Protein AF-A0A226EKU6-F1 (afdb_monomer)

Secondary structure (DSSP, 8-state):
----------------------PPPPP-EE--SSSS-EEEEETTB---PPP-PPPPTTEEEEEEEETTS--SEEPPPEEPBSS-----SEEEEE-TTS-EEEEP-EEEEE--HHHHHHHHTS-HHHHHHHHHHHHSTTTT---EEEEESS--SSSSS---S--STT-TT-TT----HHIIIIIHHHHHHHHHH-TT-EEEEE-----GGGBTT-SSSSS-BB-GGGHHHHHHHHHHHHHHHHTTT--EEEEES-SSTTHHHH---SSS--B--HHHHHHHIIIIIHHHHHTSTTTTSEEEEEEEEGGGHHHHHHHHHTSHHHHTT--EEEEE-TTTTTS-THHHHHHHHHSTTSEEEEEE--TT-SGGG-SS--TT-HHHHHHHHHHHHHHHHTTEEEEEEEESEEETTS---TT------SEEEETTTTEEEE-HHHHHHHHHHTTS-TT-EEE-EEE-S-GGGTTEEEEEEE-TTS-EEEEEEE-SSS-EEEEEEEE-S-TT-EEEEEEEEPSSEEEEEEE-------S-PPS---------------PPEEEEEEEE----SS----EEEEEEEEEE--TT--EEEEEE---SS----TTS------------------PPP--SSPPPP-PPP--PPP--------S-----------SS-----------------------S--B-----SPPEEEEEEPPTT---EEEEEE-S-B----------TTSTT--TT-EEEEEEEE-TTS-EEEEEEEESS---TT------TT-EEEEEE----EEETTEEEB----EE-

Nearest PDB structures (foldseek):
  6yut-assembly1_AAA  TM=9.725E-01  e=6.950E-65  Homo sapiens
  2wcg-assembly2_B  TM=9.697E-01  e=1.736E-64  Homo sapiens
  6q6n-assembly1_A  TM=9.743E-01  e=3.892E-64  Homo sapiens
  2v3f-assembly2_B  TM=9.692E-01  e=1.578E-63  Homo sapiens
  6q1p-assembly1_A  TM=9.743E-01  e=2.330E-62  Homo sapiens

Organism: Folsomia candida (NCBI:txid158441)

Foldseek 3Di:
DDDDDDDDDDPPPPPPPDDDDPDWDFFPWDDPPAQATWGKDFLVDDTFAHQDDDDAFQKWKKFKDFSHGGFRDIDDIDGWDQADPVFDPWEKEFALQDDFFDFFAFEAEELALQLLVLLVLFDPSVSLVLLCQCCASRHLNGQEYEYEQAHWLQHQDHDHQQQDAPPLVSPSGDDDPSCVRRGLVSVVSSCVRVVNRAYEYAYFADQLNQWPNSDQFFQIAGDPVNLQSVLVSVVVSQVNVVVSVDHHQAYELHAAQCCNPPHRGLIGHHHDDLLRSLCSQLPHNQVSCVVDPNNNHAYEYDNEALPCQVVSCCNNCVDPSNVVRHAAYEHECPCCVPPPLVSLLVSCVVPVRHAYADAEYFAQQDPVRDAQEDRAHLVRLLVLLVVVLRNVVSRHNYHYYYRQEHEPRQHDGNSSSRHYHQWYHDSVVNMIIRYSNSSSSSLPRSQSDGRWIWGDMDIDPDPLCVQWGWTWTQHPVRKIKIKIFRAAQDKDWYWYWYNSVDPSGIIIDTDIDHGRMIMIMIHRNDDPPPDDPDPDDPPDDDDDDDDDDDKDKDWDKDWDDDDDPDDDDTAIWIWIWIWDDDPPDTDIDTDGDGDDDDDPDPPPDDPDPDDDDFDDDDPDDDDDDDDDDDDDDDDDDDDDGDDDDDDPDDPDDDDDDDDDDDPDDDDDDDDDDDDDDDDDDDDDDDDDDWFFDDDDDDWDWDWAQDDPDDPDIKIKIDDAWDFRPDPDPDDDCDPLVDDDAKKKKWKWAQDPVRDIGITIDIDPHHDDPCPDQDDDPRGIGIDIDDDDWDDDPNGIIDGDDIDID

Radius of gyration: 35.27 Å; Cα contacts (8 Å, |Δi|>4): 1502; chains: 1; bounding box: 66×139×91 Å

Solvent-accessible surface area (backbone atoms only — not comparable to full-atom values): 47343 Å² total; per-residue (Å²): 133,86,83,92,86,89,79,90,80,82,84,77,80,78,83,70,88,74,82,83,76,86,71,54,41,68,69,47,73,43,70,74,83,46,73,17,36,19,30,53,27,39,62,88,46,60,54,38,42,63,69,87,67,89,62,58,58,33,22,32,38,40,29,34,32,33,39,91,58,48,70,64,48,66,54,73,78,42,74,51,39,64,85,63,84,87,57,44,97,38,43,33,42,35,29,80,53,55,62,73,63,48,56,28,68,28,24,30,26,22,50,31,46,18,20,21,51,47,44,65,59,37,57,72,55,34,36,51,48,56,42,31,45,43,19,16,77,45,28,24,43,34,37,32,37,36,34,62,52,52,28,41,42,42,13,89,48,87,53,54,40,50,80,61,74,85,50,70,83,49,81,75,52,46,86,52,69,57,44,67,69,21,28,53,54,56,53,53,59,30,38,74,55,24,79,78,49,36,29,33,34,35,33,23,41,67,40,26,81,49,24,75,61,56,42,47,37,23,55,23,34,70,36,76,93,38,46,58,44,52,29,48,49,56,53,49,52,53,52,58,40,41,76,72,76,43,72,64,51,30,35,42,80,30,39,35,20,56,46,7,64,79,38,77,42,80,34,46,24,28,19,48,55,43,66,59,45,28,50,42,35,39,74,23,36,40,57,49,32,61,77,41,95,55,49,83,48,34,29,25,36,64,35,27,48,65,86,52,44,66,66,40,47,53,56,24,56,74,36,68,71,28,33,73,52,50,46,26,40,26,30,31,54,94,54,47,93,81,41,66,64,65,56,44,39,52,48,36,73,76,42,68,88,40,49,33,30,35,64,35,40,68,54,26,73,46,87,89,64,54,63,29,48,62,68,4,34,37,68,59,14,50,50,54,44,50,48,54,38,50,38,49,74,25,53,33,21,30,46,23,39,34,50,53,28,17,31,79,70,15,27,56,31,61,53,71,74,34,22,36,41,34,28,32,33,39,61,92,77,49,32,35,34,40,24,36,35,41,56,39,51,29,57,44,28,57,60,48,47,58,63,12,29,36,34,44,66,49,63,60,99,47,79,86,50,65,58,56,47,71,40,42,30,42,38,79,86,65,32,36,29,37,39,39,37,29,71,38,91,52,72,44,53,32,17,42,31,42,35,53,73,52,88,92,51,47,34,31,43,75,49,74,44,52,40,35,20,42,33,32,39,40,32,22,78,50,65,75,92,78,74,79,79,76,82,83,80,82,82,80,82,82,86,88,90,85,85,89,65,84,66,72,70,58,74,56,73,56,79,54,85,77,92,64,92,90,68,101,68,84,52,58,53,42,44,43,44,49,40,48,77,47,91,99,55,80,56,74,56,77,49,78,54,90,64,79,97,68,84,83,65,79,87,81,60,91,77,83,82,82,85,85,85,90,85,87,86,84,90,82,82,84,85,83,80,92,71,96,68,92,84,83,88,82,88,81,92,85,83,85,85,84,84,89,82,89,79,83,82,71,96,83,80,84,89,86,85,86,84,85,81,79,90,81,84,83,90,77,90,80,86,83,80,96,72,94,78,90,80,82,86,83,89,78,90,86,85,83,77,87,54,88,56,78,87,90,75,91,75,53,75,47,82,41,77,48,69,94,91,52,96,55,72,37,42,42,43,52,60,91,68,60,69,71,86,69,75,78,95,64,99,55,103,68,43,94,91,62,54,99,64,48,25,44,35,44,39,43,38,54,44,100,86,72,48,81,44,70,42,58,43,79,37,88,58,74,69,66,97,77,68,74,70,58,74,48,101,72,54,38,48,51,46,81,50,72,76,89,79,50,80,56,95,94,40,70,52,50,86,66,94,66,49,83,88

Structure (mmCIF, N/CA/C/O backbone):
data_AF-A0A226EKU6-F1
#
_entry.id   AF-A0A226EKU6-F1
#
loop_
_atom_site.group_PDB
_atom_site.id
_atom_site.type_symbol
_atom_site.label_atom_id
_atom_site.label_alt_id
_atom_site.label_comp_id
_atom_site.label_asym_id
_atom_site.label_entity_id
_atom_site.label_seq_id
_atom_site.pdbx_PDB_ins_code
_atom_site.Cartn_x
_atom_site.Cartn_y
_atom_site.Cartn_z
_atom_site.occupancy
_atom_site.B_iso_or_equiv
_atom_site.auth_seq_id
_atom_site.auth_comp_id
_atom_site.auth_asym_id
_atom_site.auth_atom_id
_atom_site.pdbx_PDB_model_num
ATOM 1 N N . MET A 1 1 ? 17.410 66.150 -33.353 1.00 36.34 1 MET A N 1
ATOM 2 C CA . MET A 1 1 ? 18.304 65.260 -34.126 1.00 36.34 1 MET A CA 1
ATOM 3 C C . MET A 1 1 ? 17.596 63.907 -34.191 1.00 36.34 1 MET A C 1
ATOM 5 O O . MET A 1 1 ? 17.646 63.187 -33.213 1.00 36.34 1 MET A O 1
ATOM 9 N N . ASN A 1 2 ? 16.603 63.710 -35.069 1.00 29.53 2 ASN A N 1
ATOM 10 C CA . ASN A 1 2 ? 16.703 63.280 -36.483 1.00 29.53 2 ASN A CA 1
ATOM 11 C C . ASN A 1 2 ? 17.628 62.058 -36.655 1.00 29.53 2 ASN A C 1
ATOM 13 O O . ASN A 1 2 ? 18.782 62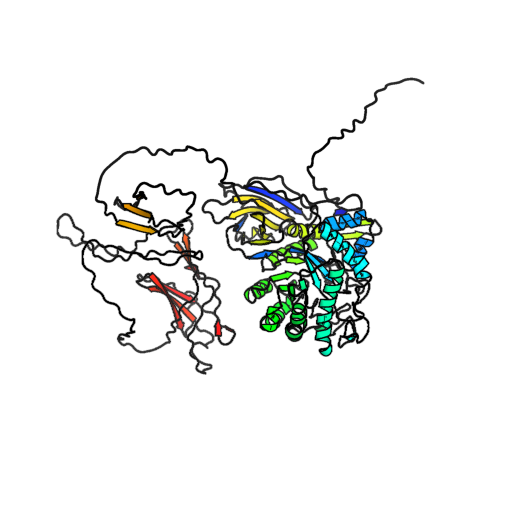.186 -36.276 1.00 29.53 2 ASN A O 1
ATOM 17 N N . PHE A 1 3 ? 17.282 60.901 -37.237 1.00 28.36 3 PHE A N 1
ATOM 18 C CA . PHE A 1 3 ? 16.133 60.367 -38.003 1.00 28.36 3 PHE A CA 1
ATOM 19 C C . PHE A 1 3 ? 16.340 58.816 -38.011 1.00 28.36 3 PHE A C 1
ATOM 21 O O . PHE A 1 3 ? 17.473 58.380 -38.170 1.00 28.36 3 PHE A O 1
ATOM 28 N N . LEU A 1 4 ? 15.354 57.996 -37.619 1.00 34.28 4 LEU A N 1
ATOM 29 C CA . LEU A 1 4 ? 14.533 57.085 -38.457 1.00 34.28 4 LEU A CA 1
ATOM 30 C C . LEU A 1 4 ? 15.197 55.825 -39.067 1.00 34.28 4 LEU A C 1
ATOM 32 O O . LEU A 1 4 ? 16.136 55.909 -39.848 1.00 34.28 4 LEU A O 1
ATOM 36 N N . GLY A 1 5 ? 14.576 54.669 -38.788 1.00 27.28 5 GLY A N 1
ATOM 37 C CA . GLY A 1 5 ? 14.814 53.370 -39.430 1.00 27.28 5 GLY A CA 1
ATOM 38 C C . GLY A 1 5 ? 13.905 52.269 -38.864 1.00 27.28 5 GLY A C 1
ATOM 39 O O . GLY A 1 5 ? 14.331 51.450 -38.064 1.00 27.28 5 GLY A O 1
ATOM 40 N N . SER A 1 6 ? 12.627 52.315 -39.235 1.00 31.72 6 SER A N 1
ATOM 41 C CA . SER A 1 6 ? 11.524 51.419 -38.864 1.00 31.72 6 SER A CA 1
ATOM 42 C C . SER A 1 6 ? 11.643 49.986 -39.402 1.00 31.72 6 SER A C 1
ATOM 44 O O . SER A 1 6 ? 11.928 49.825 -40.585 1.00 31.72 6 SER A O 1
ATOM 46 N N . ALA A 1 7 ? 11.228 48.991 -38.612 1.00 26.80 7 ALA A N 1
ATOM 47 C CA . ALA A 1 7 ? 10.367 47.889 -39.067 1.00 26.80 7 ALA A CA 1
ATOM 48 C C . ALA A 1 7 ? 9.840 47.110 -37.851 1.00 26.80 7 ALA A C 1
ATOM 50 O O . ALA A 1 7 ? 10.588 46.414 -37.172 1.00 26.80 7 ALA A O 1
ATOM 51 N N . GLY A 1 8 ? 8.543 47.249 -37.568 1.00 31.50 8 GLY A N 1
ATOM 52 C CA . GLY A 1 8 ? 7.852 46.412 -36.594 1.00 31.50 8 GLY A CA 1
ATOM 53 C C . GLY A 1 8 ? 7.798 44.965 -37.071 1.00 31.50 8 GLY A C 1
ATOM 54 O O . GLY A 1 8 ? 7.597 44.711 -38.259 1.00 31.50 8 GLY A O 1
ATOM 55 N N . HIS A 1 9 ? 7.975 44.020 -36.154 1.00 31.12 9 HIS A N 1
ATOM 56 C CA . HIS A 1 9 ? 7.604 42.627 -36.365 1.00 31.12 9 HIS A CA 1
ATOM 57 C C . HIS A 1 9 ? 6.515 42.276 -35.360 1.00 31.12 9 HIS A C 1
ATOM 59 O O . HIS A 1 9 ? 6.685 42.346 -34.146 1.00 31.12 9 HIS A O 1
ATOM 65 N N . VAL A 1 10 ? 5.358 41.996 -35.944 1.00 30.95 10 VAL A N 1
ATOM 66 C CA . VAL A 1 10 ? 4.145 41.477 -35.336 1.00 30.95 10 VAL A CA 1
ATOM 67 C C . VAL A 1 10 ? 4.488 40.194 -34.583 1.00 30.95 10 VAL A C 1
ATOM 69 O O . VAL A 1 10 ? 4.982 39.239 -35.179 1.00 30.95 10 VAL A O 1
ATOM 72 N N . LEU A 1 11 ? 4.206 40.173 -33.280 1.00 32.09 11 LEU A N 1
ATOM 73 C CA . LEU A 1 11 ? 4.140 38.947 -32.493 1.00 32.09 11 LEU A CA 1
ATOM 74 C C . LEU A 1 11 ? 2.909 38.170 -32.987 1.00 32.09 11 LEU A C 1
ATOM 76 O O . LEU A 1 11 ? 1.781 38.420 -32.563 1.00 32.09 11 LEU A O 1
ATOM 80 N N . ALA A 1 12 ? 3.102 37.289 -33.965 1.00 32.03 12 ALA A N 1
ATOM 81 C CA . ALA A 1 12 ? 2.071 36.352 -34.379 1.00 32.03 12 ALA A CA 1
ATOM 82 C C . ALA A 1 12 ? 1.978 35.259 -33.309 1.00 32.03 12 ALA A C 1
ATOM 84 O O . ALA A 1 12 ? 2.736 34.292 -33.314 1.00 32.03 12 ALA A O 1
ATOM 85 N N . ILE A 1 13 ? 1.049 35.445 -32.371 1.00 35.84 13 ILE A N 1
ATOM 86 C CA . ILE A 1 13 ? 0.536 34.379 -31.515 1.00 35.84 13 ILE A CA 1
ATOM 87 C C . ILE A 1 13 ? -0.189 33.404 -32.447 1.00 35.84 13 ILE A C 1
ATOM 89 O O . ILE A 1 13 ? -1.340 33.619 -32.827 1.00 35.84 13 ILE A O 1
ATOM 93 N N . LEU A 1 14 ? 0.505 32.348 -32.862 1.00 31.38 14 LEU A N 1
ATOM 94 C CA . LEU A 1 14 ? -0.131 31.179 -33.450 1.00 31.38 14 LEU A CA 1
ATOM 95 C C . LEU A 1 14 ? -0.812 30.413 -32.314 1.00 31.38 14 LEU A C 1
ATOM 97 O O . LEU A 1 14 ? -0.213 29.555 -31.673 1.00 31.38 14 LEU A O 1
ATOM 101 N N . PHE A 1 15 ? -2.082 30.743 -32.071 1.00 35.53 15 PHE A N 1
ATOM 102 C CA . PHE A 1 15 ? -3.033 29.829 -31.446 1.00 35.53 15 PHE A CA 1
ATOM 103 C C . PHE A 1 15 ? -3.228 28.648 -32.407 1.00 35.53 15 PHE A C 1
ATOM 105 O O . PHE A 1 15 ? -4.123 28.634 -33.251 1.00 35.53 15 PHE A O 1
ATOM 112 N N . GLY A 1 16 ? -2.321 27.677 -32.327 1.00 30.72 16 GLY A N 1
ATOM 113 C CA . GLY A 1 16 ? -2.540 26.354 -32.879 1.00 30.72 16 GLY A CA 1
ATOM 114 C C . GLY A 1 16 ? -3.523 25.623 -31.975 1.00 30.72 16 GLY A C 1
ATOM 115 O O . GLY A 1 16 ? -3.192 25.301 -30.838 1.00 30.72 16 GLY A O 1
ATOM 116 N N . LEU A 1 17 ? -4.728 25.370 -32.482 1.00 36.72 17 LEU A N 1
ATOM 117 C CA . LEU A 1 17 ? -5.622 24.333 -31.973 1.00 36.72 17 LEU A CA 1
ATOM 118 C C . LEU A 1 17 ? -4.907 22.981 -32.115 1.00 36.72 17 LEU A C 1
ATOM 120 O O . LEU A 1 17 ? -5.052 22.297 -33.126 1.00 36.72 17 LEU A O 1
ATOM 124 N N . PHE A 1 18 ? -4.095 22.618 -31.122 1.00 31.94 18 PHE A N 1
ATOM 125 C CA . PHE A 1 18 ? -3.621 21.251 -30.959 1.00 31.94 18 PHE A CA 1
ATOM 126 C C . PHE A 1 18 ? -4.749 20.437 -30.337 1.00 31.94 18 PHE A C 1
ATOM 128 O O . PHE A 1 18 ? -5.094 20.581 -29.166 1.00 31.94 18 PHE A O 1
ATOM 135 N N . VAL A 1 19 ? -5.345 19.585 -31.161 1.00 34.84 19 VAL A N 1
ATOM 136 C CA . VAL A 1 19 ? -6.153 18.466 -30.695 1.00 34.84 19 VAL A CA 1
ATOM 137 C C . VAL A 1 19 ? -5.203 17.480 -30.005 1.00 34.84 19 VAL A C 1
ATOM 139 O O . VAL A 1 19 ? -4.366 16.867 -30.658 1.00 34.84 19 VAL A O 1
ATOM 142 N N . GLY A 1 20 ? -5.321 17.416 -28.676 1.00 36.84 20 GLY A N 1
ATOM 143 C CA . GLY A 1 20 ? -4.942 16.343 -27.750 1.00 36.84 20 GLY A CA 1
ATOM 144 C C . GLY A 1 20 ? -3.803 15.392 -28.126 1.00 36.84 20 GLY A C 1
ATOM 145 O O . GLY A 1 20 ? -4.051 14.288 -28.600 1.00 36.84 20 GLY A O 1
ATOM 146 N N . GLN A 1 21 ? -2.579 15.749 -27.746 1.00 39.16 21 GLN A N 1
ATOM 147 C CA . GLN A 1 21 ? -1.640 14.779 -27.181 1.00 39.16 21 GLN A CA 1
ATOM 148 C C . GLN A 1 21 ? -1.262 15.312 -25.798 1.00 39.16 21 GLN A C 1
ATOM 150 O O . GLN A 1 21 ? -0.623 16.357 -25.699 1.00 39.16 21 GLN A O 1
ATOM 155 N N . ASN A 1 22 ? -1.738 14.660 -24.735 1.00 49.16 22 ASN A N 1
ATOM 156 C CA . ASN A 1 22 ? -1.318 14.974 -23.370 1.00 49.16 22 ASN A CA 1
ATOM 157 C C . ASN A 1 22 ? 0.148 14.553 -23.245 1.00 49.16 22 ASN A C 1
ATOM 159 O O . ASN A 1 22 ? 0.430 13.361 -23.183 1.00 49.16 22 ASN A O 1
ATOM 163 N N . VAL A 1 23 ? 1.065 15.514 -23.297 1.00 63.81 23 VAL A N 1
ATOM 164 C CA . VAL A 1 23 ? 2.489 15.283 -23.032 1.00 63.81 23 VAL A CA 1
ATOM 165 C C . VAL A 1 23 ? 2.686 15.372 -21.520 1.00 63.81 23 VAL A C 1
ATOM 167 O O . VAL A 1 23 ? 2.287 16.381 -20.933 1.00 63.81 23 VAL A O 1
ATOM 170 N N . ALA A 1 24 ? 3.259 14.340 -20.891 1.00 81.69 24 ALA A N 1
ATOM 171 C CA . ALA A 1 24 ? 3.668 14.385 -19.489 1.00 81.69 24 ALA A CA 1
ATOM 172 C C . ALA A 1 24 ? 4.502 15.635 -19.182 1.00 81.69 24 ALA A C 1
ATOM 174 O O . ALA A 1 24 ? 5.402 16.013 -19.935 1.00 81.69 24 ALA A O 1
ATOM 175 N N . LEU A 1 25 ? 4.202 16.272 -18.053 1.00 91.50 25 LEU A N 1
ATOM 176 C CA . LEU A 1 25 ? 4.990 17.374 -17.522 1.00 91.50 25 LEU A CA 1
ATOM 177 C C . LEU A 1 25 ? 6.242 16.806 -16.855 1.00 91.50 25 LEU A C 1
ATOM 179 O O . LEU A 1 25 ? 6.158 15.852 -16.087 1.00 91.50 25 LEU A O 1
ATOM 183 N N . GLU A 1 26 ? 7.399 17.396 -17.141 1.00 94.12 26 GLU A N 1
ATOM 184 C CA . GLU A 1 26 ? 8.682 16.910 -16.633 1.00 94.12 26 GLU A CA 1
ATOM 185 C C . GLU A 1 26 ? 8.930 17.326 -15.174 1.00 94.12 26 GLU A C 1
ATOM 187 O O . GLU A 1 26 ? 8.469 18.368 -14.705 1.00 94.12 26 GLU A O 1
ATOM 192 N N . CYS A 1 27 ? 9.715 16.531 -14.449 1.00 96.50 27 CYS A N 1
ATOM 193 C CA . CYS A 1 27 ? 10.205 16.886 -13.116 1.00 96.50 27 CYS A CA 1
ATOM 194 C C . CYS A 1 27 ? 10.976 18.216 -13.143 1.00 96.50 27 CYS A C 1
ATOM 196 O O . CYS A 1 27 ? 11.865 18.389 -13.975 1.00 96.50 27 CYS A O 1
ATOM 198 N N . ILE A 1 28 ? 10.694 19.116 -12.193 1.00 97.88 28 ILE A N 1
ATOM 199 C CA . ILE A 1 28 ? 11.596 20.224 -11.842 1.00 97.88 28 ILE A CA 1
ATOM 200 C C . ILE A 1 28 ? 12.510 19.710 -10.724 1.00 97.88 28 ILE A C 1
ATOM 202 O O . ILE A 1 28 ? 12.059 19.634 -9.578 1.00 97.88 28 ILE A O 1
ATOM 206 N N . PRO A 1 29 ? 13.754 19.295 -11.032 1.00 97.81 29 PRO A N 1
ATOM 207 C CA . PRO A 1 29 ? 14.602 18.637 -10.055 1.00 97.81 29 PRO A CA 1
ATOM 208 C C . PRO A 1 29 ? 15.204 19.644 -9.075 1.00 97.81 29 PRO A C 1
ATOM 210 O O . PRO A 1 29 ? 15.762 20.663 -9.485 1.00 97.81 29 PRO A O 1
ATOM 213 N N . GLU A 1 30 ? 15.188 19.305 -7.790 1.00 97.94 30 GLU A N 1
ATOM 214 C CA . GLU A 1 30 ? 15.917 20.029 -6.749 1.00 97.94 30 GLU A CA 1
ATOM 215 C C . GLU A 1 30 ? 16.769 19.061 -5.924 1.00 97.94 30 GLU A C 1
ATOM 217 O O . GLU A 1 30 ? 16.336 17.961 -5.573 1.00 97.94 30 GLU A O 1
ATOM 222 N N . SER A 1 31 ? 18.016 19.448 -5.651 1.00 97.31 31 SER A N 1
ATOM 223 C CA . SER A 1 31 ? 18.948 18.660 -4.844 1.00 97.31 31 SER A CA 1
ATOM 224 C C . SER A 1 31 ? 19.154 19.327 -3.494 1.00 97.31 31 SER A C 1
ATOM 226 O O . SER A 1 31 ? 19.534 20.493 -3.430 1.00 97.31 31 SER A O 1
ATOM 228 N N . PHE A 1 32 ? 18.997 18.543 -2.432 1.00 96.81 32 PHE A N 1
ATOM 229 C CA . PHE A 1 32 ? 19.262 18.953 -1.053 1.00 96.81 32 PHE A CA 1
ATOM 230 C C . PHE A 1 32 ? 20.619 18.433 -0.541 1.00 96.81 32 PHE A C 1
ATOM 232 O O . PHE A 1 32 ? 20.862 18.385 0.659 1.00 96.81 32 PHE A O 1
ATOM 239 N N . GLY A 1 33 ? 21.525 18.042 -1.449 1.00 94.12 33 GLY A N 1
ATOM 240 C CA . GLY A 1 33 ? 22.831 17.459 -1.104 1.00 94.12 33 GLY A CA 1
ATOM 241 C C . GLY A 1 33 ? 22.808 15.948 -0.840 1.00 94.12 33 GLY A C 1
ATOM 242 O O . GLY A 1 33 ? 23.853 15.367 -0.552 1.00 94.12 33 GLY A O 1
ATOM 243 N N . GLU A 1 34 ? 21.641 15.321 -0.986 1.00 95.50 34 GLU A N 1
ATOM 244 C CA . GLU A 1 34 ? 21.430 13.882 -0.837 1.00 95.50 34 GLU A CA 1
ATOM 245 C C . GLU A 1 34 ? 21.736 13.102 -2.126 1.00 95.50 34 GLU A C 1
ATOM 247 O O . GLU A 1 34 ? 22.206 13.633 -3.135 1.00 95.50 34 GLU A O 1
ATOM 252 N N . SER A 1 35 ? 21.501 11.792 -2.092 1.00 95.31 35 SER A N 1
ATOM 253 C CA . SER A 1 35 ? 21.928 10.861 -3.136 1.00 95.31 35 SER A CA 1
ATOM 254 C C . SER A 1 35 ? 21.206 11.006 -4.488 1.00 95.31 35 SER A C 1
ATOM 256 O O . SER A 1 35 ? 21.705 10.484 -5.490 1.00 95.31 35 SER A O 1
ATOM 258 N N . SER A 1 36 ? 20.062 11.693 -4.539 1.00 98.12 36 SER A N 1
ATOM 259 C CA . SER A 1 36 ? 19.305 12.040 -5.749 1.00 98.12 36 SER A CA 1
ATOM 260 C C . SER A 1 36 ? 18.616 13.408 -5.595 1.00 98.12 36 SER A C 1
ATOM 262 O O . SER A 1 36 ? 19.011 14.242 -4.782 1.00 98.12 36 SER A O 1
ATOM 264 N N . VAL A 1 37 ? 17.605 13.658 -6.426 1.00 98.44 37 VAL A N 1
ATOM 265 C CA . VAL A 1 37 ? 16.799 14.884 -6.470 1.00 98.44 37 VAL A CA 1
ATOM 266 C C . VAL A 1 37 ? 15.348 14.595 -6.090 1.00 98.44 37 VAL A C 1
ATOM 268 O O . VAL A 1 37 ? 14.838 13.500 -6.348 1.00 98.44 37 VAL A O 1
ATOM 271 N N . VAL A 1 38 ? 14.665 15.582 -5.527 1.00 98.69 38 VAL A N 1
ATOM 272 C CA . VAL A 1 38 ? 13.195 15.611 -5.462 1.00 98.69 38 VAL A CA 1
ATOM 273 C C . VAL A 1 38 ? 12.642 16.312 -6.698 1.00 98.69 38 VAL A C 1
ATOM 275 O O . VAL A 1 38 ? 13.396 16.967 -7.418 1.00 98.69 38 VAL A O 1
ATOM 278 N N . CYS A 1 39 ? 11.338 16.196 -6.941 1.00 98.62 39 CYS A N 1
ATOM 279 C CA . CYS A 1 39 ? 10.653 17.043 -7.919 1.00 98.62 39 CYS A CA 1
ATOM 280 C C . CYS A 1 39 ? 9.750 18.036 -7.203 1.00 98.62 39 CYS A C 1
ATOM 282 O O . CYS A 1 39 ? 8.916 17.636 -6.389 1.00 98.62 39 CYS A O 1
ATOM 284 N N . VAL A 1 40 ? 9.949 19.316 -7.499 1.00 98.69 40 VAL A N 1
ATOM 285 C CA . VAL A 1 40 ? 9.240 20.419 -6.853 1.00 98.69 40 VAL A CA 1
ATOM 286 C C . VAL A 1 40 ? 7.915 20.655 -7.559 1.00 98.69 40 VAL A C 1
ATOM 288 O O . VAL A 1 40 ? 7.880 20.821 -8.782 1.00 98.69 40 VAL A O 1
ATOM 291 N N . CYS A 1 41 ? 6.839 20.728 -6.784 1.00 98.31 41 CYS A N 1
ATOM 292 C CA . CYS A 1 41 ? 5.527 21.114 -7.279 1.00 98.31 41 CYS A CA 1
ATOM 293 C C . CYS A 1 41 ? 4.948 22.277 -6.475 1.00 98.31 41 CYS A C 1
ATOM 295 O O . CYS A 1 41 ? 5.247 22.458 -5.296 1.00 98.31 41 CYS A O 1
ATOM 297 N N . ASN A 1 42 ? 4.105 23.065 -7.131 1.00 97.31 42 ASN A N 1
ATOM 298 C CA . ASN A 1 42 ? 3.406 24.209 -6.562 1.00 97.31 42 ASN A CA 1
ATOM 299 C C . ASN A 1 42 ? 1.988 24.300 -7.143 1.00 97.31 42 ASN A C 1
ATOM 301 O O . ASN A 1 42 ? 1.560 23.450 -7.921 1.00 97.31 42 ASN A O 1
ATOM 305 N N . SER A 1 43 ? 1.259 25.360 -6.806 1.00 96.75 43 SER A N 1
ATOM 306 C CA . SER A 1 43 ? -0.138 25.557 -7.214 1.00 96.75 43 SER A CA 1
ATOM 307 C C . SER A 1 43 ? -0.385 25.667 -8.722 1.00 96.75 43 SER A C 1
ATOM 309 O O . SER A 1 43 ? -1.542 25.635 -9.141 1.00 96.75 43 SER A O 1
ATOM 311 N N . SER A 1 44 ? 0.651 25.865 -9.542 1.00 95.06 44 SER A N 1
ATOM 312 C CA . SER A 1 44 ? 0.539 26.003 -11.000 1.00 95.06 44 SER A CA 1
ATOM 313 C C . SER A 1 44 ? 1.293 24.936 -11.790 1.00 95.06 44 SER A C 1
ATOM 315 O O . SER A 1 44 ? 1.099 24.848 -13.003 1.00 95.06 44 SER A O 1
ATOM 317 N N . TYR A 1 45 ? 2.134 24.132 -11.138 1.00 97.00 45 TYR A N 1
ATOM 318 C CA . TYR A 1 45 ? 2.963 23.141 -11.807 1.00 97.00 45 TYR A CA 1
ATOM 319 C C . TYR A 1 45 ? 3.231 21.925 -10.927 1.00 97.00 45 TYR A C 1
ATOM 321 O O . TYR A 1 45 ? 3.652 22.052 -9.779 1.00 97.00 45 TYR A O 1
ATOM 329 N N . CYS A 1 46 ? 3.089 20.743 -11.517 1.00 97.38 46 CYS A N 1
ATOM 330 C CA . CYS A 1 46 ? 3.689 19.519 -11.015 1.00 97.38 46 CYS A CA 1
ATOM 331 C C . CYS A 1 46 ? 3.937 18.567 -12.174 1.00 97.38 46 CYS A C 1
ATOM 333 O O . CYS A 1 46 ? 3.172 18.565 -13.140 1.00 97.38 46 CYS A O 1
ATOM 335 N N . ASP A 1 47 ? 4.990 17.765 -12.078 1.00 97.00 47 ASP A N 1
ATOM 336 C CA . ASP A 1 47 ? 5.258 16.739 -13.074 1.00 97.00 47 ASP A CA 1
ATOM 337 C C . ASP A 1 47 ? 4.158 15.670 -13.069 1.00 97.00 47 ASP A C 1
ATOM 339 O O . ASP A 1 47 ? 3.530 15.391 -12.041 1.00 97.00 47 ASP A O 1
ATOM 343 N N . THR A 1 48 ? 3.901 15.093 -14.237 1.00 94.38 48 THR A N 1
ATOM 344 C CA . THR A 1 48 ? 2.838 14.110 -14.445 1.00 94.38 48 THR A CA 1
ATOM 345 C C . THR A 1 48 ? 3.379 12.868 -15.130 1.00 94.38 48 THR A C 1
ATOM 347 O O . THR A 1 48 ? 4.413 12.891 -15.791 1.00 94.38 48 THR A O 1
ATOM 350 N N . LEU A 1 49 ? 2.673 11.756 -14.963 1.00 89.88 49 LEU A N 1
ATOM 351 C CA . LEU A 1 49 ? 2.948 10.512 -15.661 1.00 89.88 49 LEU A CA 1
ATOM 352 C C . LEU A 1 49 ? 2.054 10.423 -16.898 1.00 89.88 49 LEU A C 1
ATOM 354 O O . LEU A 1 49 ? 0.852 10.689 -16.829 1.00 89.88 49 LEU A O 1
ATOM 358 N N . ASP A 1 50 ? 2.633 9.994 -18.018 1.00 81.81 50 ASP A N 1
ATOM 359 C CA . ASP A 1 50 ? 1.867 9.696 -19.227 1.00 81.81 50 ASP A CA 1
ATOM 360 C C . ASP A 1 50 ? 0.845 8.586 -18.951 1.00 81.81 50 ASP A C 1
ATOM 362 O O . ASP A 1 50 ? 1.165 7.546 -18.361 1.00 81.81 50 ASP A O 1
ATOM 366 N N . HIS A 1 51 ? -0.372 8.765 -19.463 1.00 78.25 51 HIS A N 1
ATOM 367 C CA . HIS A 1 51 ? -1.352 7.689 -19.499 1.00 78.25 51 HIS A CA 1
ATOM 368 C C . HIS A 1 51 ? -0.830 6.547 -20.387 1.00 78.25 51 HIS A C 1
ATOM 370 O O . HIS A 1 51 ? -0.440 6.754 -21.543 1.00 78.25 51 HIS A O 1
ATOM 376 N N . LEU A 1 52 ? -0.823 5.323 -19.854 1.00 83.06 52 LEU A N 1
ATOM 377 C CA . LEU A 1 52 ? -0.451 4.140 -20.622 1.00 83.06 52 LEU A CA 1
ATOM 378 C C . LEU A 1 52 ? -1.589 3.799 -21.591 1.00 83.06 52 LEU A C 1
ATOM 380 O O . LEU A 1 52 ? -2.561 3.137 -21.237 1.00 83.06 52 LEU A O 1
ATOM 384 N N . ASN A 1 53 ? -1.462 4.259 -22.832 1.00 78.69 53 ASN A N 1
ATOM 385 C CA . ASN A 1 53 ? -2.373 3.869 -23.904 1.00 78.69 53 ASN A CA 1
ATOM 386 C C . ASN A 1 53 ? -2.191 2.389 -24.261 1.00 78.69 53 ASN A C 1
ATOM 388 O O . ASN A 1 53 ? -1.097 1.839 -24.116 1.00 78.69 53 ASN A O 1
ATOM 392 N N . THR A 1 54 ? -3.252 1.766 -24.778 1.00 81.75 54 THR A N 1
ATOM 393 C CA . THR A 1 54 ? -3.182 0.413 -25.340 1.00 81.75 54 THR A CA 1
ATOM 394 C C . THR A 1 54 ? -2.068 0.340 -26.381 1.00 81.75 54 THR A C 1
ATOM 396 O O . THR A 1 54 ? -1.985 1.184 -27.274 1.00 81.75 54 THR A O 1
ATOM 399 N N . LEU A 1 55 ? -1.202 -0.660 -26.241 1.00 88.69 55 LEU A N 1
ATOM 400 C CA . LEU A 1 55 ? -0.114 -0.920 -27.174 1.00 88.69 55 LEU A CA 1
ATOM 401 C C . LEU A 1 55 ? -0.599 -1.824 -28.307 1.00 88.69 55 LEU A C 1
ATOM 403 O O . LEU A 1 55 ? -1.326 -2.794 -28.065 1.00 88.69 55 LEU A O 1
ATOM 407 N N . ASP A 1 56 ? -0.152 -1.537 -29.529 1.00 89.12 56 ASP A N 1
ATOM 408 C CA . ASP A 1 56 ? -0.376 -2.426 -30.666 1.00 89.12 56 ASP A CA 1
ATOM 409 C C . ASP A 1 56 ? 0.253 -3.798 -30.399 1.00 89.12 56 ASP A C 1
ATOM 411 O O . ASP A 1 56 ? 1.277 -3.922 -29.717 1.00 89.12 56 ASP A O 1
ATOM 415 N N . GLY A 1 57 ? -0.364 -4.839 -30.947 1.00 88.56 57 GLY A N 1
ATOM 416 C CA . GLY A 1 57 ? 0.113 -6.206 -30.791 1.00 88.56 57 GLY A CA 1
ATOM 417 C C . GLY A 1 57 ? 1.569 -6.380 -31.232 1.00 88.56 57 GLY A C 1
ATOM 418 O O . GLY A 1 57 ? 1.943 -5.936 -32.317 1.00 88.56 57 GLY A O 1
ATOM 419 N N . GLY A 1 58 ? 2.397 -7.014 -30.397 1.00 89.25 58 GLY A N 1
ATOM 420 C CA . GLY A 1 58 ? 3.824 -7.180 -30.668 1.00 89.25 58 GLY A CA 1
ATOM 421 C C . GLY A 1 58 ? 4.658 -5.912 -30.463 1.00 89.25 58 GLY A C 1
ATOM 422 O O . GLY A 1 58 ? 5.768 -5.841 -30.988 1.00 89.25 58 GLY A O 1
ATOM 423 N N . THR A 1 59 ? 4.156 -4.919 -29.722 1.00 93.62 59 THR A N 1
ATOM 424 C CA . THR A 1 59 ? 4.914 -3.713 -29.355 1.00 93.62 59 THR A CA 1
ATOM 425 C C . THR A 1 59 ? 5.128 -3.584 -27.849 1.00 93.62 59 THR A C 1
ATOM 427 O O . THR A 1 59 ? 4.435 -4.207 -27.040 1.00 93.62 59 THR A O 1
ATOM 430 N N . PHE A 1 60 ? 6.117 -2.779 -27.466 1.00 95.38 60 PHE A N 1
ATOM 431 C CA . PHE A 1 60 ? 6.476 -2.509 -26.081 1.00 95.38 60 PHE A CA 1
ATOM 432 C C . PHE A 1 60 ? 6.895 -1.055 -25.857 1.00 95.38 60 PHE A C 1
ATOM 434 O O . PHE A 1 60 ? 7.315 -0.359 -26.782 1.00 95.38 60 PHE A O 1
ATOM 441 N N . VAL A 1 61 ? 6.821 -0.618 -24.602 1.00 96.44 61 VAL A N 1
ATOM 442 C CA . VAL A 1 61 ? 7.379 0.645 -24.100 1.00 96.44 61 VAL A CA 1
ATOM 443 C C . VAL A 1 61 ? 8.113 0.404 -22.789 1.00 96.44 61 VAL A C 1
ATOM 445 O O . VAL A 1 61 ? 7.814 -0.536 -22.051 1.00 96.44 61 VAL A O 1
ATOM 448 N N . THR A 1 62 ? 9.061 1.278 -22.475 1.00 96.50 62 THR A N 1
ATOM 449 C CA . THR A 1 62 ? 9.786 1.265 -21.203 1.00 96.50 62 THR A CA 1
ATOM 450 C C . THR A 1 62 ? 9.694 2.612 -20.509 1.00 96.50 62 THR A C 1
ATOM 452 O O . THR A 1 62 ? 9.680 3.654 -21.161 1.00 96.50 62 THR A O 1
ATOM 455 N N . TYR A 1 63 ? 9.662 2.570 -19.181 1.00 96.81 63 TYR A N 1
ATOM 456 C CA . TYR A 1 63 ? 9.716 3.723 -18.290 1.00 96.81 63 TYR A CA 1
ATOM 457 C C . TYR A 1 63 ? 10.915 3.559 -17.368 1.00 96.81 63 TYR A C 1
ATOM 459 O O . TYR A 1 63 ? 11.074 2.483 -16.794 1.00 96.81 63 TYR A O 1
ATOM 467 N N . ALA A 1 64 ? 11.736 4.594 -17.197 1.00 97.19 64 ALA A N 1
ATOM 468 C CA . ALA A 1 64 ? 12.922 4.531 -16.344 1.00 97.19 64 ALA A CA 1
ATOM 469 C C . ALA A 1 64 ? 12.994 5.690 -15.343 1.00 97.19 64 ALA A C 1
ATOM 471 O O . ALA A 1 64 ? 12.872 6.861 -15.706 1.00 97.19 64 ALA A O 1
ATOM 472 N N . THR A 1 65 ? 13.288 5.346 -14.092 1.00 98.44 65 THR A N 1
ATOM 473 C CA . THR A 1 65 ? 13.628 6.283 -13.020 1.00 98.44 65 THR A CA 1
ATOM 474 C C . THR A 1 65 ? 15.022 5.943 -12.500 1.00 98.44 65 THR A C 1
ATOM 476 O O . THR A 1 65 ? 15.339 4.771 -12.288 1.00 98.44 65 THR A O 1
ATOM 479 N N . THR A 1 66 ? 15.884 6.945 -12.308 1.00 98.50 66 THR A N 1
ATOM 480 C CA . THR A 1 66 ? 17.290 6.726 -11.920 1.00 98.50 66 THR A CA 1
ATOM 481 C C . THR A 1 66 ? 17.727 7.604 -10.757 1.00 98.50 66 THR A C 1
ATOM 483 O O . THR A 1 66 ? 17.210 8.709 -10.549 1.00 98.50 66 THR A O 1
ATOM 486 N N . LYS A 1 67 ? 18.779 7.155 -10.062 1.00 98.19 67 LYS A N 1
ATOM 487 C CA . LYS A 1 67 ? 19.496 7.954 -9.059 1.00 98.19 67 LYS A CA 1
ATOM 488 C C . LYS A 1 67 ? 19.935 9.320 -9.594 1.00 98.19 67 LYS A C 1
ATOM 490 O O . LYS A 1 67 ? 19.872 10.306 -8.870 1.00 98.19 67 LYS A O 1
ATOM 495 N N . ASN A 1 68 ? 20.289 9.407 -10.876 1.00 95.12 68 ASN A N 1
ATOM 496 C CA . ASN A 1 68 ? 20.769 10.641 -11.508 1.00 95.12 68 ASN A CA 1
ATOM 497 C C . ASN A 1 68 ? 19.653 11.608 -11.947 1.00 95.12 68 ASN A C 1
ATOM 499 O O . ASN A 1 68 ? 19.949 12.605 -12.596 1.00 95.12 68 ASN A O 1
ATOM 503 N N . GLY A 1 69 ? 18.390 11.331 -11.611 1.00 94.19 69 GLY A N 1
ATOM 504 C CA . GLY A 1 69 ? 17.302 12.300 -11.763 1.00 94.19 69 GLY A CA 1
ATOM 505 C C . GLY A 1 69 ? 16.324 12.034 -12.903 1.00 94.19 69 GLY A C 1
ATOM 506 O O . GLY A 1 69 ? 15.422 12.839 -13.098 1.00 94.19 69 GLY A O 1
ATOM 507 N N . LEU A 1 70 ? 16.427 10.909 -13.626 1.00 96.19 70 LEU A N 1
ATOM 508 C CA . LEU A 1 70 ? 15.334 10.513 -14.524 1.00 96.19 70 LEU A CA 1
ATOM 509 C C . LEU A 1 70 ? 14.102 10.137 -13.702 1.00 96.19 70 LEU A C 1
ATOM 511 O O . LEU A 1 70 ? 14.233 9.475 -12.668 1.00 96.19 70 LEU A O 1
ATOM 515 N N . ARG A 1 71 ? 12.922 10.541 -14.170 1.00 96.81 71 ARG A N 1
ATOM 516 C CA . ARG A 1 71 ? 11.625 10.303 -13.530 1.00 96.81 71 ARG A CA 1
ATOM 517 C C . ARG A 1 71 ? 10.641 9.869 -14.610 1.00 96.81 71 ARG A C 1
ATOM 519 O O . ARG A 1 71 ? 10.302 10.673 -15.468 1.00 96.81 71 ARG A O 1
ATOM 526 N N . PHE A 1 72 ? 10.274 8.586 -14.612 1.00 95.19 72 PHE A N 1
ATOM 527 C CA . PHE A 1 72 ? 9.398 7.969 -15.622 1.00 95.19 72 PHE A CA 1
ATOM 528 C C . PHE A 1 72 ? 9.752 8.299 -17.080 1.00 95.19 72 PHE A C 1
ATOM 530 O O . PHE A 1 72 ? 8.861 8.457 -17.912 1.00 95.19 72 PHE A O 1
ATOM 537 N N . LEU A 1 73 ? 11.046 8.359 -17.421 1.00 94.06 73 LEU A N 1
ATOM 538 C CA . LEU A 1 73 ? 11.452 8.600 -18.804 1.00 94.06 73 LEU A CA 1
ATOM 539 C C . LEU A 1 73 ? 10.895 7.483 -19.692 1.00 94.06 73 LEU A C 1
ATOM 541 O O . LEU A 1 73 ? 11.316 6.331 -19.568 1.00 94.06 73 LEU A O 1
ATOM 545 N N . ARG A 1 74 ? 9.958 7.845 -20.569 1.00 93.56 74 ARG A N 1
ATOM 546 C CA . ARG A 1 74 ? 9.234 6.927 -21.444 1.00 93.56 74 ARG A CA 1
ATOM 547 C C . ARG A 1 74 ? 9.910 6.821 -22.810 1.00 93.56 74 ARG A C 1
ATOM 549 O O . ARG A 1 74 ? 10.238 7.831 -23.429 1.00 93.56 74 ARG A O 1
ATOM 556 N N . THR A 1 75 ? 10.076 5.604 -23.317 1.00 93.19 75 THR A N 1
ATOM 557 C CA . THR A 1 75 ? 10.508 5.373 -24.704 1.00 93.19 75 THR A CA 1
ATOM 558 C C . THR A 1 75 ? 9.344 5.460 -25.693 1.00 93.19 75 THR A C 1
ATOM 560 O O . THR A 1 75 ? 8.179 5.247 -25.349 1.00 93.19 75 THR A O 1
ATOM 563 N N . ALA A 1 76 ? 9.649 5.763 -26.957 1.00 91.38 76 ALA A N 1
ATOM 564 C CA . ALA A 1 76 ? 8.678 5.570 -28.030 1.00 91.38 76 ALA A CA 1
ATOM 565 C C . ALA A 1 76 ? 8.328 4.070 -28.157 1.00 91.38 76 ALA A C 1
ATOM 567 O O . ALA A 1 76 ? 9.217 3.240 -27.942 1.00 91.38 76 ALA A O 1
ATOM 568 N N . PRO A 1 77 ? 7.079 3.712 -28.522 1.00 92.56 77 PRO A N 1
ATOM 569 C CA . PRO A 1 77 ? 6.715 2.322 -28.783 1.00 92.56 77 PRO A CA 1
ATOM 570 C C . PRO A 1 77 ? 7.669 1.655 -29.777 1.00 92.56 77 PRO A C 1
ATOM 572 O O . PRO A 1 77 ? 8.000 2.238 -30.811 1.00 92.56 77 PRO A O 1
ATOM 575 N N . ASN A 1 78 ? 8.102 0.437 -29.462 1.00 92.88 78 ASN A N 1
ATOM 576 C CA . ASN A 1 78 ? 9.037 -0.342 -30.268 1.00 92.88 78 ASN A CA 1
ATOM 577 C C . ASN A 1 78 ? 8.525 -1.780 -30.463 1.00 92.88 78 ASN A C 1
ATOM 579 O O . ASN A 1 78 ? 7.610 -2.207 -29.766 1.00 92.88 78 ASN A O 1
ATOM 583 N N . SER A 1 79 ? 9.062 -2.514 -31.437 1.00 91.50 79 SER A N 1
ATOM 584 C CA . SER A 1 79 ? 8.569 -3.843 -31.828 1.00 91.50 79 SER A CA 1
ATOM 585 C C . SER A 1 79 ? 9.302 -4.973 -31.106 1.00 91.50 79 SER A C 1
ATOM 587 O O . SER A 1 79 ? 10.518 -4.925 -30.947 1.00 91.50 79 SER A O 1
ATOM 589 N N . ILE A 1 80 ? 8.561 -6.006 -30.711 1.00 90.19 80 ILE A N 1
ATOM 590 C CA . ILE A 1 80 ? 9.100 -7.272 -30.202 1.00 90.19 80 ILE A CA 1
ATOM 591 C C . ILE A 1 80 ? 9.679 -8.067 -31.381 1.00 90.19 80 ILE A C 1
ATOM 593 O O . ILE A 1 80 ? 9.029 -8.204 -32.421 1.00 90.19 80 ILE A O 1
ATOM 597 N N . GLU A 1 81 ? 10.885 -8.609 -31.223 1.00 88.12 81 GLU A N 1
ATOM 598 C CA . GLU A 1 81 ? 11.531 -9.465 -32.225 1.00 88.12 81 GLU A CA 1
ATOM 599 C C . GLU A 1 81 ? 11.100 -10.930 -32.030 1.00 88.12 81 GLU A C 1
ATOM 601 O O . GLU A 1 81 ? 10.952 -11.374 -30.901 1.00 88.12 81 GLU A O 1
ATOM 606 N N . TRP A 1 82 ? 10.879 -11.706 -33.099 1.00 81.06 82 TRP A N 1
ATOM 607 C CA . TRP A 1 82 ? 10.290 -13.066 -32.999 1.00 81.06 82 TRP A CA 1
ATOM 608 C C . TRP A 1 82 ? 11.143 -14.184 -33.602 1.00 81.06 82 TRP A C 1
ATOM 610 O O . TRP A 1 82 ? 10.757 -15.352 -33.589 1.00 81.06 82 TRP A O 1
ATOM 620 N N . THR A 1 83 ? 12.282 -13.835 -34.192 1.00 68.06 83 THR A N 1
ATOM 621 C CA . THR A 1 83 ? 13.095 -14.762 -34.991 1.00 68.06 83 THR A CA 1
ATOM 622 C C . THR A 1 83 ? 14.547 -14.836 -34.547 1.00 68.06 83 THR A C 1
ATOM 624 O O . THR A 1 83 ? 15.293 -15.617 -35.131 1.00 68.06 83 THR A O 1
ATOM 627 N N . ASP A 1 84 ? 14.956 -14.037 -33.560 1.00 63.62 84 ASP A N 1
ATOM 628 C CA . ASP A 1 84 ? 16.361 -13.892 -33.198 1.00 63.62 84 ASP A CA 1
ATOM 629 C C . ASP A 1 84 ? 16.579 -13.909 -31.680 1.00 63.62 84 ASP A C 1
ATOM 631 O O . ASP A 1 84 ? 16.018 -13.099 -30.950 1.00 63.62 84 ASP A O 1
ATOM 635 N N . ASP A 1 85 ? 17.416 -14.847 -31.233 1.00 65.94 85 ASP A N 1
ATOM 636 C CA . ASP A 1 85 ? 17.912 -14.964 -29.857 1.00 65.94 85 ASP A CA 1
ATOM 637 C C . ASP A 1 85 ? 19.367 -14.452 -29.743 1.00 65.94 85 ASP A C 1
ATOM 639 O O . ASP A 1 85 ? 20.050 -14.691 -28.742 1.00 65.94 85 ASP A O 1
ATOM 643 N N . SER A 1 86 ? 19.875 -13.716 -30.748 1.00 60.28 86 SER A N 1
ATOM 644 C CA . SER A 1 86 ? 21.176 -13.023 -30.711 1.00 60.28 86 SER A CA 1
ATOM 645 C C . SER A 1 86 ? 21.196 -11.814 -29.760 1.00 60.28 86 SER A C 1
AT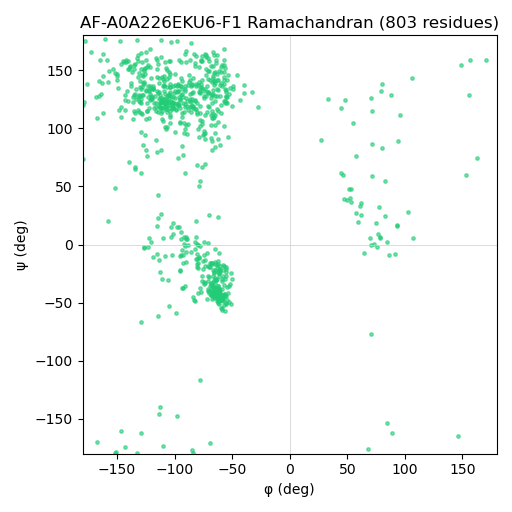OM 647 O O . SER A 1 86 ? 21.942 -10.855 -29.975 1.00 60.28 86 SER A O 1
ATOM 649 N N . GLY A 1 87 ? 20.334 -11.831 -28.745 1.00 63.75 87 GLY A N 1
ATOM 650 C CA . GLY A 1 87 ? 20.191 -10.786 -27.749 1.00 63.75 87 GLY A CA 1
ATOM 651 C C . GLY A 1 87 ? 21.388 -10.687 -26.804 1.00 63.75 87 GLY A C 1
ATOM 652 O O . GLY A 1 87 ? 22.442 -11.294 -26.989 1.00 63.75 87 GLY A O 1
ATOM 653 N N . ASN A 1 88 ? 21.213 -9.883 -25.766 1.00 76.94 88 ASN A N 1
ATOM 654 C CA . ASN A 1 88 ? 22.212 -9.642 -24.737 1.00 76.94 88 ASN A CA 1
ATOM 655 C C . ASN A 1 88 ? 22.550 -10.917 -23.937 1.00 76.94 88 ASN A C 1
ATOM 657 O O . ASN A 1 88 ? 21.738 -11.834 -23.824 1.00 76.94 88 ASN A O 1
ATOM 661 N N . ASP A 1 89 ? 23.724 -10.926 -23.296 1.00 79.12 89 ASP A N 1
ATOM 662 C CA . ASP A 1 89 ? 24.224 -12.065 -22.501 1.00 79.12 89 ASP A CA 1
ATOM 663 C C . ASP A 1 89 ? 23.357 -12.417 -21.276 1.00 79.12 89 ASP A C 1
ATOM 665 O O . ASP A 1 89 ? 23.513 -13.492 -20.702 1.00 79.12 89 ASP A O 1
ATOM 669 N N . LEU A 1 90 ? 22.483 -11.507 -20.830 1.00 89.94 90 LEU A N 1
ATOM 670 C CA . LEU A 1 90 ? 21.597 -11.716 -19.686 1.00 89.94 90 LEU A CA 1
ATOM 671 C C . LEU A 1 90 ? 20.160 -11.905 -20.156 1.00 89.94 90 LEU A C 1
ATOM 673 O O . LEU A 1 90 ? 19.559 -10.962 -20.673 1.00 89.94 90 LEU A O 1
ATOM 677 N N . LYS A 1 91 ? 19.580 -13.079 -19.906 1.00 92.56 91 LYS A N 1
ATOM 678 C CA . LYS A 1 91 ? 18.216 -13.398 -20.331 1.00 92.56 91 LYS A CA 1
ATOM 679 C C . LYS A 1 91 ? 17.275 -13.573 -19.149 1.00 92.56 91 LYS A C 1
ATOM 681 O O . LYS A 1 91 ? 17.613 -14.161 -18.118 1.00 92.56 91 LYS A O 1
ATOM 686 N N . VAL A 1 92 ? 16.071 -13.032 -19.309 1.00 95.12 92 VAL A N 1
ATOM 687 C CA . VAL A 1 92 ? 14.947 -13.200 -18.384 1.00 95.12 92 VAL A CA 1
ATOM 688 C C . VAL A 1 92 ? 13.777 -13.752 -19.177 1.00 95.12 92 VAL A C 1
ATOM 690 O O . VAL A 1 92 ? 13.241 -13.069 -20.042 1.00 95.12 92 VAL A O 1
ATOM 693 N N . THR A 1 93 ? 13.353 -14.971 -18.876 1.00 94.56 93 THR A N 1
ATOM 694 C CA . THR A 1 93 ? 12.160 -15.576 -19.472 1.00 94.56 93 THR A CA 1
ATOM 695 C C . THR A 1 93 ? 10.942 -15.259 -18.622 1.00 94.56 93 THR A C 1
ATOM 697 O O . THR A 1 93 ? 10.930 -15.543 -17.426 1.00 94.56 93 THR A O 1
ATOM 700 N N . VAL A 1 94 ? 9.907 -14.698 -19.237 1.00 95.69 94 VAL A N 1
ATOM 701 C CA . VAL A 1 94 ? 8.605 -14.410 -18.632 1.00 95.69 94 VAL A CA 1
ATOM 702 C C . VAL A 1 94 ? 7.584 -15.363 -19.240 1.00 95.69 94 VAL A C 1
ATOM 704 O O . VAL A 1 94 ? 7.349 -15.334 -20.444 1.00 95.69 94 VAL A O 1
ATOM 707 N N . TYR A 1 95 ? 6.976 -16.212 -18.412 1.00 91.75 95 TYR A N 1
ATOM 708 C CA . TYR A 1 95 ? 6.056 -17.257 -18.864 1.00 91.75 95 TYR A CA 1
ATOM 709 C C . TYR A 1 95 ? 4.615 -16.742 -18.823 1.00 91.75 95 TYR A C 1
ATOM 711 O O . TYR A 1 95 ? 3.860 -17.061 -17.901 1.00 91.75 95 TYR A O 1
ATOM 719 N N . SER A 1 96 ? 4.244 -15.921 -19.805 1.00 84.62 96 SER A N 1
ATOM 720 C CA . SER A 1 96 ? 2.917 -15.297 -19.894 1.00 84.62 96 SER A CA 1
ATOM 721 C C . SER A 1 96 ? 1.784 -16.308 -20.104 1.00 84.62 96 SER A C 1
ATOM 723 O O . SER A 1 96 ? 0.685 -16.082 -19.609 1.00 84.62 96 SER A O 1
ATOM 725 N N . GLY A 1 97 ? 2.052 -17.450 -20.750 1.00 77.94 97 GLY A N 1
ATOM 726 C CA . GLY A 1 97 ? 1.109 -18.578 -20.857 1.00 77.94 97 GLY A CA 1
ATOM 727 C C . GLY A 1 97 ? 1.285 -19.667 -19.790 1.00 77.94 97 GLY A C 1
ATOM 728 O O . GLY A 1 97 ? 0.761 -20.771 -19.940 1.00 77.94 97 GLY A O 1
ATOM 729 N N . GLY A 1 98 ? 2.099 -19.404 -18.764 1.00 80.31 98 GLY A N 1
ATOM 730 C CA . GLY A 1 98 ? 2.533 -20.391 -17.778 1.00 80.31 98 GLY A CA 1
ATOM 731 C C . GLY A 1 98 ? 1.737 -20.385 -16.470 1.00 80.31 98 GLY A C 1
ATOM 732 O O . GLY A 1 98 ? 0.539 -20.127 -16.420 1.00 80.31 98 GLY A O 1
ATOM 733 N N . LYS A 1 99 ? 2.431 -20.708 -15.370 1.00 83.62 99 LYS A N 1
ATOM 734 C CA . LYS A 1 99 ? 1.847 -20.737 -14.021 1.00 83.62 99 LYS A CA 1
ATOM 735 C C . LYS A 1 99 ? 1.462 -19.327 -13.562 1.00 83.62 99 LYS A C 1
ATOM 737 O O . LYS A 1 99 ? 2.300 -18.422 -13.543 1.00 83.62 99 LYS A O 1
ATOM 742 N N . HIS A 1 100 ? 0.218 -19.197 -13.117 1.00 92.62 100 HIS A N 1
ATOM 743 C CA . HIS A 1 100 ? -0.329 -18.010 -12.468 1.00 92.62 100 HIS A CA 1
ATOM 744 C C . HIS A 1 100 ? -0.228 -18.144 -10.943 1.00 92.62 100 HIS A C 1
ATOM 746 O O . HIS A 1 100 ? -0.367 -19.245 -10.407 1.00 92.62 100 HIS A O 1
ATOM 752 N N . TYR A 1 101 ? 0.041 -17.033 -10.259 1.00 96.81 101 TYR A N 1
ATOM 753 C CA . TYR A 1 101 ? 0.135 -16.954 -8.800 1.00 96.81 101 TYR A CA 1
ATOM 754 C C . TYR A 1 101 ? -1.027 -16.110 -8.254 1.00 96.81 101 TYR A C 1
ATOM 756 O O . TYR A 1 101 ? -2.158 -16.245 -8.722 1.00 96.81 101 TYR A O 1
ATOM 764 N N . GLN A 1 102 ? -0.781 -15.257 -7.262 1.00 97.81 102 GLN A N 1
ATOM 765 C CA . GLN A 1 102 ? -1.803 -14.417 -6.660 1.00 97.81 102 GLN A CA 1
ATOM 766 C C . GLN A 1 102 ? -2.284 -13.312 -7.607 1.00 97.81 102 GLN A C 1
ATOM 768 O O . GLN A 1 102 ? -1.539 -12.782 -8.441 1.00 97.81 102 GLN A O 1
ATOM 773 N N . LYS A 1 103 ? -3.553 -12.944 -7.431 1.00 98.06 103 LYS A N 1
ATOM 774 C CA . LYS A 1 103 ? -4.154 -11.760 -8.038 1.00 98.06 103 LYS A CA 1
ATOM 775 C C . LYS A 1 103 ? -3.787 -10.529 -7.212 1.00 98.06 103 LYS A C 1
ATOM 777 O O . LYS A 1 103 ? -3.866 -10.572 -5.988 1.00 98.06 103 LYS A O 1
ATOM 782 N N . ILE A 1 104 ? -3.425 -9.441 -7.876 1.00 98.69 104 ILE A N 1
ATOM 783 C CA . ILE A 1 104 ? -3.051 -8.180 -7.245 1.00 98.69 104 ILE A CA 1
ATOM 784 C C . ILE A 1 104 ? -4.314 -7.386 -6.895 1.00 98.69 104 ILE A C 1
ATOM 786 O O . ILE A 1 104 ? -5.151 -7.109 -7.757 1.00 98.69 104 ILE A O 1
ATOM 790 N N . VAL A 1 105 ? -4.447 -7.032 -5.619 1.00 98.31 105 VAL A N 1
ATOM 791 C CA . VAL A 1 105 ? -5.507 -6.187 -5.058 1.00 98.31 105 VAL A CA 1
ATOM 792 C C . VAL A 1 105 ? -5.209 -4.713 -5.318 1.00 98.31 105 VAL A C 1
ATOM 794 O O . VAL A 1 105 ? -6.121 -3.965 -5.683 1.00 98.31 105 VAL A O 1
ATOM 797 N N . GLY A 1 106 ? -3.950 -4.290 -5.168 1.00 98.31 106 GLY A N 1
ATOM 798 C CA . GLY A 1 106 ? -3.567 -2.916 -5.469 1.00 98.31 106 GLY A CA 1
ATOM 799 C C . GLY A 1 106 ? -2.479 -2.309 -4.595 1.00 98.31 106 GLY A C 1
ATOM 800 O O . GLY A 1 106 ? -1.765 -3.007 -3.876 1.00 98.31 106 GLY A O 1
ATOM 801 N N . PHE A 1 107 ? -2.393 -0.984 -4.682 1.00 98.88 107 PHE A N 1
ATOM 802 C CA . PHE A 1 107 ? -1.391 -0.150 -4.029 1.00 98.88 107 PHE A CA 1
ATOM 803 C C . PHE A 1 107 ? -2.034 1.121 -3.483 1.00 98.88 107 PHE A C 1
ATOM 805 O O . PHE A 1 107 ? -3.035 1.605 -4.027 1.00 98.88 107 PHE A O 1
ATOM 812 N N . GLY A 1 108 ? -1.469 1.662 -2.408 1.00 98.62 108 GLY A N 1
ATOM 813 C CA . GLY A 1 108 ? -2.094 2.772 -1.707 1.00 98.62 108 GLY A CA 1
ATOM 814 C C . GLY A 1 108 ? -1.212 3.471 -0.689 1.00 98.62 108 GLY A C 1
ATOM 815 O O . GLY A 1 108 ? -0.019 3.200 -0.588 1.00 98.62 108 GLY A O 1
ATOM 816 N N . GLY A 1 109 ? -1.856 4.340 0.084 1.00 98.69 109 GLY A N 1
ATOM 817 C CA . GLY A 1 109 ? -1.307 4.956 1.289 1.00 98.69 109 GLY A CA 1
ATOM 818 C C . GLY A 1 109 ? -2.412 5.284 2.295 1.00 98.69 109 GLY A C 1
ATOM 819 O O . GLY A 1 109 ? -3.592 4.998 2.052 1.00 98.69 109 GLY A O 1
ATOM 820 N N . ALA A 1 110 ? -2.048 5.877 3.427 1.00 98.88 110 ALA A N 1
ATOM 821 C CA . ALA A 1 110 ? -2.948 6.165 4.534 1.00 98.88 110 ALA A CA 1
ATOM 822 C C . ALA A 1 110 ? -3.419 7.629 4.572 1.00 98.88 110 ALA A C 1
ATOM 824 O O . ALA A 1 110 ? -2.632 8.574 4.565 1.00 98.88 110 ALA A O 1
ATOM 825 N N . PHE A 1 111 ? -4.734 7.807 4.704 1.00 98.81 111 PHE A N 1
ATOM 826 C CA . PHE A 1 111 ? -5.392 9.064 5.054 1.00 98.81 111 PHE A CA 1
ATOM 827 C C . PHE A 1 111 ? -5.324 9.274 6.573 1.00 98.81 111 PHE A C 1
ATOM 829 O O . PHE A 1 111 ? -6.331 9.161 7.275 1.00 98.81 111 PHE A O 1
ATOM 836 N N . THR A 1 112 ? -4.120 9.512 7.087 1.00 98.88 112 THR A N 1
ATOM 837 C CA . THR A 1 112 ? -3.897 9.899 8.488 1.00 98.88 112 THR A CA 1
ATOM 838 C C . THR A 1 112 ? -4.349 11.336 8.745 1.00 98.88 112 THR A C 1
ATOM 840 O O . THR A 1 112 ? -4.515 12.125 7.809 1.00 98.88 112 THR A O 1
ATOM 843 N N . ASP A 1 113 ? -4.523 11.704 10.016 1.00 98.81 113 ASP A N 1
ATOM 844 C CA . ASP A 1 113 ? -4.815 13.097 10.373 1.00 98.81 113 ASP A CA 1
ATOM 845 C C . ASP A 1 113 ? -3.656 14.007 9.925 1.00 98.81 113 ASP A C 1
ATOM 847 O O . ASP A 1 113 ? -3.900 15.049 9.319 1.00 98.81 113 ASP A O 1
ATOM 851 N N . ALA A 1 114 ? -2.401 13.567 10.105 1.00 98.81 114 ALA A N 1
ATOM 852 C CA . ALA A 1 114 ? -1.203 14.260 9.620 1.00 98.81 114 ALA A CA 1
ATOM 853 C C . ALA A 1 114 ? -1.221 14.510 8.102 1.00 98.81 114 ALA A C 1
ATOM 855 O O . ALA A 1 114 ? -0.916 15.616 7.652 1.00 98.81 114 ALA A O 1
ATOM 856 N N . THR A 1 115 ? -1.645 13.520 7.308 1.00 98.81 115 THR A N 1
ATOM 857 C CA . THR A 1 115 ? -1.839 13.690 5.859 1.00 98.81 115 THR A CA 1
ATOM 858 C C . THR A 1 115 ? -2.840 14.808 5.573 1.00 98.81 115 THR A C 1
ATOM 860 O O . THR A 1 115 ? -2.568 15.706 4.775 1.00 98.81 115 THR A O 1
ATOM 863 N N . GLY A 1 116 ? -3.995 14.788 6.242 1.00 98.69 116 GLY A N 1
ATOM 864 C CA . GLY A 1 116 ? -5.028 15.802 6.053 1.00 98.69 116 GLY A CA 1
ATOM 865 C C . GLY A 1 116 ? -4.599 17.207 6.478 1.00 98.69 116 GLY A C 1
ATOM 866 O O . GLY A 1 116 ? -4.929 18.181 5.798 1.00 98.69 116 GLY A O 1
ATOM 867 N N . ILE A 1 117 ? -3.834 17.312 7.568 1.00 98.69 117 ILE A N 1
ATOM 868 C CA . ILE A 1 117 ? -3.261 18.570 8.062 1.00 98.69 117 ILE A CA 1
ATOM 869 C C . ILE A 1 117 ? -2.302 19.151 7.023 1.00 98.69 117 ILE A C 1
ATOM 871 O O . ILE A 1 117 ? -2.436 20.314 6.645 1.00 98.69 117 ILE A O 1
ATOM 875 N N . ASN A 1 118 ? -1.370 18.339 6.519 1.00 98.81 118 ASN A N 1
ATOM 876 C CA . ASN A 1 118 ? -0.371 18.795 5.558 1.00 98.81 118 ASN A CA 1
ATOM 877 C C . ASN A 1 118 ? -0.982 19.229 4.231 1.00 98.81 118 ASN A C 1
ATOM 879 O O . ASN A 1 118 ? -0.632 20.290 3.721 1.00 98.81 118 ASN A O 1
ATOM 883 N N . ILE A 1 119 ? -1.953 18.477 3.710 1.00 98.69 119 ILE A N 1
ATOM 884 C CA . ILE A 1 119 ? -2.694 18.899 2.517 1.00 98.69 119 ILE A CA 1
ATOM 885 C C . ILE A 1 119 ? -3.439 20.212 2.810 1.00 98.69 119 ILE A C 1
ATOM 887 O O . ILE A 1 119 ? -3.351 21.162 2.035 1.00 98.69 119 ILE A O 1
ATOM 891 N N . GLY A 1 120 ? -4.109 20.308 3.961 1.00 98.25 120 GLY A N 1
ATOM 892 C CA . GLY A 1 120 ? -4.929 21.461 4.341 1.00 98.25 120 GLY A CA 1
ATOM 893 C C . GLY A 1 120 ? -4.176 22.777 4.544 1.00 98.25 120 GLY A C 1
ATOM 894 O O . GLY A 1 120 ? -4.808 23.833 4.521 1.00 98.25 120 GLY A O 1
ATOM 895 N N . HIS A 1 121 ? -2.851 22.744 4.706 1.00 97.38 121 HIS A N 1
ATOM 896 C CA . HIS A 1 121 ? -2.021 23.947 4.801 1.00 97.38 121 HIS A CA 1
ATOM 897 C C . HIS A 1 121 ? -1.831 24.680 3.467 1.00 97.38 121 HIS A C 1
ATOM 899 O O . HIS A 1 121 ? -1.456 25.853 3.468 1.00 97.38 121 HIS A O 1
ATOM 905 N N . HIS A 1 122 ? -2.080 24.010 2.344 1.00 98.44 122 HIS A N 1
ATOM 906 C CA . HIS A 1 122 ? -1.875 24.574 1.018 1.00 98.44 122 HIS A CA 1
ATOM 907 C C . HIS A 1 122 ? -3.121 25.267 0.471 1.00 98.44 122 HIS A C 1
ATOM 909 O O . HIS A 1 122 ? -4.238 25.058 0.947 1.00 98.44 122 HIS A O 1
ATOM 915 N N . ASP A 1 123 ? -2.950 26.081 -0.572 1.00 97.94 123 ASP A N 1
ATOM 916 C CA . ASP A 1 123 ? -4.101 26.599 -1.309 1.00 97.94 123 ASP A CA 1
ATOM 917 C C . ASP A 1 123 ? -4.882 25.488 -2.034 1.00 97.94 123 ASP A C 1
ATOM 919 O O . ASP A 1 123 ? -4.395 24.380 -2.261 1.00 97.94 123 ASP A O 1
ATOM 923 N N . GLN A 1 124 ? -6.118 25.798 -2.427 1.00 97.56 124 GLN A N 1
ATOM 924 C CA . GLN A 1 124 ? -7.024 24.822 -3.029 1.00 97.56 124 GLN A CA 1
ATOM 925 C C . GLN A 1 124 ? -6.466 24.180 -4.312 1.00 97.56 124 GLN A C 1
ATOM 927 O O . GLN A 1 124 ? -6.773 23.020 -4.582 1.00 97.56 124 GLN A O 1
ATOM 932 N N . ASN A 1 125 ? -5.658 24.893 -5.102 1.00 97.75 125 ASN A N 1
ATOM 933 C CA . ASN A 1 125 ? -5.110 24.337 -6.338 1.00 97.75 125 ASN A CA 1
ATOM 934 C C . ASN A 1 125 ? -4.044 23.290 -6.026 1.00 97.75 125 ASN A C 1
ATOM 936 O O . ASN A 1 125 ? -4.093 22.193 -6.579 1.00 97.75 125 ASN A O 1
ATOM 940 N N . LEU A 1 126 ? -3.121 23.600 -5.113 1.00 98.25 126 LEU A N 1
ATOM 941 C CA . LEU A 1 126 ? -2.095 22.647 -4.706 1.00 98.25 126 LEU A CA 1
ATOM 942 C C . LEU A 1 126 ? -2.699 21.458 -3.942 1.00 98.25 126 LEU A C 1
ATOM 944 O O . LEU A 1 126 ? -2.284 20.327 -4.174 1.00 98.25 126 LEU A O 1
ATOM 948 N N . GLN A 1 127 ? -3.746 21.664 -3.135 1.00 98.50 127 GLN A N 1
ATOM 949 C CA . GLN A 1 127 ? -4.509 20.561 -2.533 1.00 98.50 127 GLN A CA 1
ATOM 950 C C . GLN A 1 127 ? -5.041 19.585 -3.587 1.00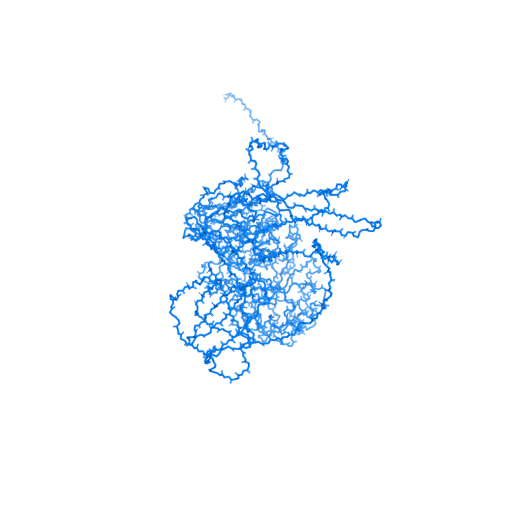 98.50 127 GLN A C 1
ATOM 952 O O . GLN A 1 127 ? -4.830 18.380 -3.480 1.00 98.50 127 GLN A O 1
ATOM 957 N N . GLN A 1 128 ? -5.723 20.095 -4.618 1.00 98.00 128 GLN A N 1
ATOM 958 C CA . GLN A 1 128 ? -6.253 19.258 -5.699 1.00 98.00 128 GLN A CA 1
ATOM 959 C C . GLN A 1 128 ? -5.131 18.544 -6.447 1.00 98.00 128 GLN A C 1
ATOM 961 O O . GLN A 1 128 ? -5.230 17.343 -6.684 1.00 98.00 128 GLN A O 1
ATOM 966 N N . LEU A 1 129 ? -4.043 19.263 -6.725 1.00 97.75 129 LEU A N 1
ATOM 967 C CA . LEU A 1 129 ? -2.875 18.718 -7.395 1.00 97.75 129 LEU A CA 1
ATOM 968 C C . LEU A 1 129 ? -2.248 17.568 -6.596 1.00 97.75 129 LEU A C 1
ATOM 970 O O . LEU A 1 129 ? -1.919 16.548 -7.189 1.00 97.75 129 LEU A O 1
ATOM 974 N N . ILE A 1 130 ? -2.126 17.678 -5.269 1.00 98.56 130 ILE A N 1
ATOM 975 C CA . ILE A 1 130 ? -1.622 16.588 -4.417 1.00 98.56 130 ILE A CA 1
ATOM 976 C C . ILE A 1 130 ? -2.493 15.332 -4.568 1.00 98.56 130 ILE A C 1
ATOM 978 O O . ILE A 1 130 ? -1.972 14.233 -4.760 1.00 98.56 130 ILE A O 1
ATOM 982 N N . ILE A 1 131 ? -3.821 15.484 -4.525 1.00 98.62 131 ILE A N 1
ATOM 983 C CA . ILE A 1 131 ? -4.742 14.353 -4.707 1.00 98.62 131 ILE A CA 1
ATOM 984 C C . ILE A 1 131 ? -4.631 13.781 -6.132 1.00 98.62 131 ILE A C 1
ATOM 986 O O . ILE A 1 131 ? -4.658 12.562 -6.298 1.00 98.62 131 ILE A O 1
ATOM 990 N N . ASP A 1 132 ? -4.456 14.626 -7.153 1.00 98.06 132 ASP A N 1
ATOM 991 C CA . ASP A 1 132 ? -4.212 14.197 -8.538 1.00 98.06 132 ASP A CA 1
ATOM 992 C C . ASP A 1 132 ? -2.924 13.376 -8.679 1.00 98.06 132 ASP A C 1
ATOM 994 O O . ASP A 1 132 ? -2.918 12.385 -9.408 1.00 98.06 132 ASP A O 1
ATOM 998 N N . GLN A 1 133 ? -1.855 13.729 -7.958 1.00 98.31 133 GLN A N 1
ATOM 999 C CA . GLN A 1 133 ? -0.597 12.977 -7.991 1.00 98.31 133 GLN A CA 1
ATOM 1000 C C . GLN A 1 133 ? -0.771 11.541 -7.478 1.00 98.31 133 GLN A C 1
ATOM 1002 O O . GLN A 1 133 ? -0.230 10.613 -8.067 1.00 98.31 133 GLN A O 1
ATOM 1007 N N . TYR A 1 134 ? -1.576 11.308 -6.441 1.00 98.69 134 TYR A N 1
ATOM 1008 C CA . TYR A 1 134 ? -1.802 9.941 -5.958 1.00 98.69 134 TYR A CA 1
ATOM 1009 C C . TYR A 1 134 ? -2.896 9.190 -6.718 1.00 98.69 134 TYR A C 1
ATOM 1011 O O . TYR A 1 134 ? -2.701 8.032 -7.080 1.00 98.69 134 TYR A O 1
ATOM 1019 N N . PHE A 1 135 ? -4.040 9.825 -6.969 1.00 98.56 135 PHE A N 1
ATOM 1020 C CA . PHE A 1 135 ? -5.264 9.130 -7.388 1.00 98.56 135 PHE A CA 1
ATOM 1021 C C . PHE A 1 135 ? -5.714 9.462 -8.814 1.00 98.56 135 PHE A C 1
ATOM 1023 O O . PHE A 1 135 ? -6.586 8.778 -9.344 1.00 98.56 135 PHE A O 1
ATOM 1030 N N . GLY A 1 136 ? -5.160 10.509 -9.431 1.00 96.62 136 GLY A N 1
ATOM 1031 C CA . GLY A 1 136 ? -5.503 10.930 -10.788 1.00 96.62 136 GLY A CA 1
ATOM 1032 C C . GLY A 1 136 ? -4.863 10.062 -11.874 1.00 96.62 136 GLY A C 1
ATOM 1033 O O . GLY A 1 136 ? -3.819 9.442 -11.669 1.00 96.62 136 GLY A O 1
ATOM 1034 N N . GLU A 1 137 ? -5.454 10.084 -13.072 1.00 93.88 137 GLU A N 1
ATOM 1035 C CA . GLU A 1 137 ? -4.949 9.373 -14.263 1.00 93.88 137 GLU A CA 1
ATOM 1036 C C . GLU A 1 137 ? -3.545 9.829 -14.690 1.00 93.88 137 GLU A C 1
ATOM 1038 O O . GLU A 1 137 ? -2.815 9.097 -15.352 1.00 93.88 137 GLU A O 1
ATOM 1043 N N . SER A 1 138 ? -3.139 11.043 -14.324 1.00 92.62 138 SER A N 1
ATOM 1044 C CA . SER A 1 138 ? -1.801 11.578 -14.590 1.00 92.62 138 SER A CA 1
ATOM 1045 C C . SER A 1 138 ? -0.821 11.368 -13.426 1.00 92.62 138 SER A C 1
ATOM 1047 O O . SER A 1 138 ? 0.291 11.892 -13.459 1.00 92.62 138 SER A O 1
ATOM 1049 N N . GLY A 1 139 ? -1.246 10.660 -12.378 1.00 96.44 139 GLY A N 1
ATOM 1050 C CA . GLY A 1 139 ? -0.483 10.353 -11.172 1.00 96.44 139 GLY A CA 1
ATOM 1051 C C . GLY A 1 139 ? -0.188 8.857 -11.032 1.00 96.44 139 GLY A C 1
ATOM 1052 O O . GLY A 1 139 ? 0.010 8.154 -12.026 1.00 96.44 139 GLY A O 1
ATOM 1053 N N . LEU A 1 140 ? -0.165 8.370 -9.788 1.00 97.62 140 LEU A N 1
ATOM 1054 C CA . LEU A 1 140 ? 0.118 6.971 -9.442 1.00 97.62 140 LEU A CA 1
ATOM 1055 C C . LEU A 1 140 ? -1.079 6.024 -9.619 1.00 97.62 140 LEU A C 1
ATOM 1057 O O . LEU A 1 140 ? -0.887 4.811 -9.640 1.00 97.62 140 LEU A O 1
ATOM 1061 N N . GLU A 1 141 ? -2.295 6.563 -9.746 1.00 97.50 141 GLU A N 1
ATOM 1062 C CA . GLU A 1 141 ? -3.552 5.797 -9.776 1.00 97.50 141 GLU A CA 1
ATOM 1063 C C . GLU A 1 141 ? -3.715 4.822 -8.595 1.00 97.50 141 GLU A C 1
ATOM 1065 O O . GLU A 1 141 ? -4.214 3.702 -8.751 1.00 97.50 141 GLU A O 1
ATOM 1070 N N . TYR A 1 142 ? -3.319 5.250 -7.392 1.00 98.75 142 TYR A N 1
ATOM 1071 C CA . TYR A 1 142 ? -3.565 4.498 -6.163 1.00 98.75 142 TYR A CA 1
ATOM 1072 C C . TYR A 1 142 ? -5.028 4.072 -6.072 1.00 98.75 142 TYR A C 1
ATOM 1074 O O . TYR A 1 142 ? -5.943 4.861 -6.301 1.00 98.75 142 TYR A O 1
ATOM 1082 N N . ASN A 1 143 ? -5.249 2.806 -5.729 1.00 98.69 143 ASN A N 1
ATOM 1083 C CA . ASN A 1 143 ? -6.577 2.202 -5.670 1.00 98.69 143 ASN A CA 1
ATOM 1084 C C . ASN A 1 143 ? -6.905 1.628 -4.286 1.00 98.69 143 ASN A C 1
ATOM 1086 O O . ASN A 1 143 ? -7.969 1.027 -4.122 1.00 98.69 143 ASN A O 1
ATOM 1090 N N . ILE A 1 144 ? -6.032 1.835 -3.296 1.00 98.81 144 ILE A N 1
ATOM 1091 C CA . ILE A 1 144 ? -6.279 1.525 -1.887 1.00 98.81 144 ILE A CA 1
ATOM 1092 C C . ILE A 1 144 ? -6.015 2.771 -1.029 1.00 98.81 144 ILE A C 1
ATOM 1094 O O . ILE A 1 144 ? -5.048 3.497 -1.250 1.00 98.81 144 ILE A O 1
ATOM 1098 N N . GLY A 1 145 ? -6.879 3.021 -0.047 1.00 98.75 145 GLY A N 1
ATOM 1099 C CA . GLY A 1 145 ? -6.719 4.076 0.950 1.00 98.75 145 GLY A CA 1
ATOM 1100 C C . GLY A 1 145 ? -6.900 3.526 2.359 1.00 98.75 145 GLY A C 1
ATOM 1101 O O . GLY A 1 145 ? -8.009 3.121 2.712 1.00 98.75 145 GLY A O 1
ATOM 1102 N N . ARG A 1 146 ? -5.835 3.512 3.168 1.00 98.88 146 ARG A N 1
ATOM 1103 C CA . ARG A 1 146 ? -5.914 3.119 4.584 1.00 98.88 146 ARG A CA 1
ATOM 1104 C C . ARG A 1 146 ? -6.456 4.281 5.416 1.00 98.88 146 ARG A C 1
ATOM 1106 O O . ARG A 1 146 ? -6.068 5.422 5.198 1.00 98.88 146 ARG A O 1
ATOM 1113 N N . VAL A 1 147 ? -7.359 4.025 6.355 1.00 98.88 147 VAL A N 1
ATOM 1114 C CA . VAL A 1 147 ? -8.010 5.060 7.171 1.00 98.88 147 VAL A CA 1
ATOM 1115 C C . VAL A 1 147 ? -7.943 4.657 8.644 1.00 98.88 147 VAL A C 1
ATOM 1117 O O . VAL A 1 147 ? -8.559 3.659 9.025 1.00 98.88 147 VAL A O 1
ATOM 1120 N N . PRO A 1 148 ? -7.242 5.420 9.496 1.00 98.81 148 PRO A N 1
ATOM 1121 C CA . PRO A 1 148 ? -7.283 5.193 10.932 1.00 98.81 148 PRO A CA 1
ATOM 1122 C C . PRO A 1 148 ? -8.694 5.318 11.508 1.00 98.81 148 PRO A C 1
ATOM 1124 O O . PRO A 1 148 ? -9.448 6.218 11.141 1.00 98.81 148 PRO A O 1
ATOM 1127 N N . MET A 1 149 ? -9.068 4.434 12.425 1.00 98.69 149 MET A N 1
ATOM 1128 C CA . MET A 1 149 ? -10.302 4.522 13.204 1.00 98.69 149 MET A CA 1
ATOM 1129 C C . MET A 1 149 ? -10.012 5.272 14.509 1.00 98.69 149 MET A C 1
ATOM 1131 O O . MET A 1 149 ? -9.576 4.678 15.493 1.00 98.69 149 MET A O 1
ATOM 1135 N N . GLY A 1 150 ? -10.274 6.575 14.524 1.00 97.69 150 GLY A N 1
ATOM 1136 C CA . GLY A 1 150 ? -9.887 7.477 15.608 1.00 97.69 150 GLY A CA 1
ATOM 1137 C C . GLY A 1 150 ? -8.451 7.972 15.449 1.00 97.69 150 GLY A C 1
ATOM 1138 O O . GLY A 1 150 ? -7.941 8.036 14.330 1.00 97.69 150 GLY A O 1
ATOM 1139 N N . GLY A 1 151 ? -7.821 8.326 16.571 1.00 96.62 151 GLY A N 1
ATOM 1140 C CA . GLY A 1 151 ? -6.455 8.842 16.593 1.00 96.62 151 GLY A CA 1
ATOM 1141 C C . GLY A 1 151 ? -5.395 7.749 16.476 1.00 96.62 151 GLY A C 1
ATOM 1142 O O . GLY A 1 151 ? -5.504 6.687 17.100 1.00 96.62 151 GLY A O 1
ATOM 1143 N N . ALA A 1 152 ? -4.354 8.059 15.711 1.00 97.38 152 ALA A N 1
ATOM 1144 C CA . ALA A 1 152 ? -3.118 7.297 15.580 1.00 97.38 152 ALA A CA 1
ATOM 1145 C C . ALA A 1 152 ? -1.959 8.068 16.240 1.00 97.38 152 ALA A C 1
ATOM 1147 O O . ALA A 1 152 ? -2.163 9.100 16.878 1.00 97.38 152 ALA A O 1
ATOM 1148 N N . ASP A 1 153 ? -0.731 7.582 16.096 1.00 96.25 153 ASP A N 1
ATOM 1149 C CA . ASP A 1 153 ? 0.473 8.376 16.359 1.00 96.25 153 ASP A CA 1
ATOM 1150 C C . ASP A 1 153 ? 0.560 9.598 15.418 1.00 96.25 153 ASP A C 1
ATOM 1152 O O . ASP A 1 153 ? 0.797 10.715 15.879 1.00 96.25 153 ASP A O 1
ATOM 1156 N N . PHE A 1 154 ? 0.229 9.428 14.131 1.00 98.31 154 PHE A N 1
ATOM 1157 C CA . PHE A 1 154 ? 0.104 10.505 13.128 1.00 98.31 154 PHE A CA 1
ATOM 1158 C C . PHE A 1 154 ? -1.217 11.293 13.224 1.00 98.31 154 PHE A C 1
ATOM 1160 O O . PHE A 1 154 ? -1.937 11.500 12.240 1.00 98.31 154 PHE A O 1
ATOM 1167 N N . SER A 1 155 ? -1.508 11.740 14.442 1.00 97.88 155 SER A N 1
ATOM 1168 C CA . SER A 1 155 ? -2.562 12.683 14.820 1.00 97.88 155 SER A CA 1
ATOM 1169 C C . SER A 1 155 ? -1.963 13.795 15.687 1.00 97.88 155 SER A C 1
ATOM 1171 O O . SER A 1 155 ? -0.879 13.629 16.236 1.00 97.88 155 SER A O 1
ATOM 1173 N N . ASP A 1 156 ? -2.674 14.911 15.873 1.00 94.56 156 ASP A N 1
ATOM 1174 C CA . ASP A 1 156 ? -2.241 15.995 16.782 1.00 94.56 156 ASP A CA 1
ATOM 1175 C C . ASP A 1 156 ? -2.519 15.692 18.268 1.00 94.56 156 ASP A C 1
ATOM 1177 O O . ASP A 1 156 ? -2.078 16.411 19.167 1.00 94.56 156 ASP A O 1
ATOM 1181 N N . ARG A 1 157 ? -3.287 14.635 18.550 1.00 96.25 157 ARG A N 1
ATOM 1182 C CA . ARG A 1 157 ? -3.658 14.190 19.899 1.00 96.25 157 ARG A CA 1
ATOM 1183 C C . ARG A 1 157 ? -4.081 12.723 19.886 1.00 96.25 157 ARG A C 1
ATOM 1185 O O . ARG A 1 157 ? -4.585 12.235 18.878 1.00 96.25 157 ARG A O 1
ATOM 1192 N N . ALA A 1 158 ? -4.028 12.069 21.043 1.00 96.94 158 ALA A N 1
ATOM 1193 C CA . ALA A 1 158 ? -4.708 10.792 21.252 1.00 96.94 158 ALA A CA 1
ATOM 1194 C C . ALA A 1 158 ? -6.229 10.989 21.393 1.00 96.94 158 ALA A C 1
ATOM 1196 O O . ALA A 1 158 ? -6.675 11.851 22.157 1.00 96.94 158 ALA A O 1
ATOM 1197 N N . TYR A 1 159 ? -7.030 10.189 20.682 1.00 98.12 159 TYR A N 1
ATOM 1198 C CA . TYR A 1 159 ? -8.490 10.179 20.819 1.00 98.12 159 TYR A CA 1
ATOM 1199 C C . TYR A 1 159 ? -9.140 8.919 20.248 1.00 98.12 159 TYR A C 1
ATOM 1201 O O . TYR A 1 159 ? -8.551 8.202 19.439 1.00 98.12 159 TYR A O 1
ATOM 1209 N N . THR A 1 160 ? -10.391 8.697 20.637 1.00 98.56 160 THR A N 1
ATOM 1210 C CA . THR A 1 160 ? -11.307 7.690 20.093 1.00 98.56 160 THR A CA 1
ATOM 1211 C C . THR A 1 160 ? -12.675 8.318 19.815 1.00 98.56 160 THR A C 1
ATOM 1213 O O . THR A 1 160 ? -12.888 9.511 20.027 1.00 98.56 160 THR A O 1
ATOM 1216 N N . TYR A 1 161 ? -13.625 7.518 19.333 1.00 98.75 161 TYR A N 1
ATOM 1217 C CA . TYR A 1 161 ? -14.989 7.973 19.058 1.00 98.75 161 TYR A CA 1
ATOM 1218 C C . TYR A 1 161 ? -15.946 7.828 20.245 1.00 98.75 161 TYR A C 1
ATOM 1220 O O . TYR A 1 161 ? -17.078 8.286 20.148 1.00 98.75 161 TYR A O 1
ATOM 1228 N N . ALA A 1 162 ? -15.530 7.195 21.350 1.00 98.00 162 ALA A N 1
ATOM 1229 C CA . ALA A 1 162 ? -16.394 6.865 22.490 1.00 98.00 162 ALA A CA 1
ATOM 1230 C C . ALA A 1 162 ? -15.728 7.222 23.833 1.00 98.00 162 ALA A C 1
ATOM 1232 O O . ALA A 1 162 ? -15.381 6.360 24.640 1.00 98.00 162 ALA A O 1
ATOM 1233 N N . GLU A 1 163 ? -15.542 8.521 24.058 1.00 96.25 163 GLU A N 1
ATOM 1234 C CA . GLU A 1 163 ? -14.816 9.075 25.211 1.00 96.25 163 GLU A CA 1
ATOM 1235 C C . GLU A 1 163 ? -15.605 9.036 26.532 1.00 96.25 163 GLU A C 1
ATOM 1237 O O . GLU A 1 163 ? -15.009 9.097 27.607 1.00 96.25 163 GLU A O 1
ATOM 1242 N N . VAL A 1 164 ? -16.942 8.944 26.483 1.00 97.38 164 VAL A N 1
ATOM 1243 C CA . VAL A 1 164 ? -17.774 8.913 27.697 1.00 97.38 164 VAL A CA 1
ATOM 1244 C C . VAL A 1 164 ? -17.587 7.580 28.417 1.00 97.38 164 VAL A C 1
ATOM 1246 O O . VAL A 1 164 ? -17.884 6.513 27.883 1.00 97.38 164 VAL A O 1
ATOM 1249 N N . GLU A 1 165 ? -17.102 7.650 29.655 1.00 96.12 165 GLU A N 1
ATOM 1250 C CA . GLU A 1 165 ? -16.820 6.479 30.479 1.00 96.12 165 GLU A CA 1
ATOM 1251 C C . GLU A 1 165 ? -18.071 5.613 30.707 1.00 96.12 165 GLU A C 1
ATOM 1253 O O . GLU A 1 165 ? -19.152 6.119 31.014 1.00 96.12 165 GLU A O 1
ATOM 1258 N N . ASN A 1 166 ? -17.904 4.291 30.589 1.00 93.62 166 ASN A N 1
ATOM 1259 C CA . ASN A 1 166 ? -18.955 3.279 30.748 1.00 93.62 166 ASN A CA 1
ATOM 1260 C C . ASN A 1 166 ? -20.153 3.416 29.783 1.00 93.62 166 ASN A C 1
ATOM 1262 O O . ASN A 1 166 ? -21.208 2.825 30.034 1.00 93.62 166 ASN A O 1
ATOM 1266 N N . ASP A 1 167 ? -20.005 4.128 28.660 1.00 96.88 167 ASP A N 1
ATOM 1267 C CA . ASP A 1 167 ? -21.002 4.173 27.583 1.00 96.88 167 ASP A CA 1
ATOM 1268 C C . ASP A 1 167 ? -21.012 2.865 26.771 1.00 96.88 167 ASP A C 1
ATOM 1270 O O . ASP A 1 167 ? -20.591 2.789 25.617 1.00 96.88 167 ASP A O 1
ATOM 1274 N N . THR A 1 168 ? -21.478 1.792 27.408 1.00 97.44 168 THR A N 1
ATOM 1275 C CA . THR A 1 168 ? -21.510 0.433 26.838 1.00 97.44 168 THR A CA 1
ATOM 1276 C C . THR A 1 168 ? -22.511 0.271 25.690 1.00 97.44 168 THR A C 1
ATOM 1278 O O . THR A 1 168 ? -22.348 -0.619 24.858 1.00 97.44 168 THR A O 1
ATOM 1281 N N . GLU A 1 169 ? -23.489 1.174 25.583 1.00 97.62 169 GLU A N 1
ATOM 1282 C CA . GLU A 1 169 ? -24.428 1.266 24.453 1.00 97.62 169 GLU A CA 1
ATOM 1283 C C . GLU A 1 169 ? -23.868 2.109 23.288 1.00 97.62 169 GLU A C 1
ATOM 1285 O O . GLU A 1 169 ? -24.472 2.204 22.208 1.00 97.62 169 GLU A O 1
ATOM 1290 N N . LEU A 1 170 ? -22.699 2.734 23.494 1.00 98.25 170 LEU A N 1
ATOM 1291 C CA . LEU A 1 170 ? -22.045 3.650 22.562 1.00 98.25 170 LEU A CA 1
ATOM 1292 C C . LEU A 1 170 ? -22.987 4.780 22.108 1.00 98.25 170 LEU A C 1
ATOM 1294 O O . LEU A 1 170 ? -22.999 5.153 20.931 1.00 98.25 170 LEU A O 1
ATOM 1298 N N . ALA A 1 171 ? -23.847 5.279 22.997 1.00 97.81 171 ALA A N 1
ATOM 1299 C CA . ALA A 1 171 ? -24.834 6.314 22.691 1.00 97.81 171 ALA A CA 1
ATOM 1300 C C . ALA A 1 171 ? -24.184 7.668 22.357 1.00 97.81 171 ALA A C 1
ATOM 1302 O O . ALA A 1 171 ? -24.754 8.460 21.608 1.00 97.81 171 ALA A O 1
ATOM 1303 N N . SER A 1 172 ? -22.990 7.911 22.895 1.00 96.81 172 SER A N 1
ATOM 1304 C CA . SER A 1 172 ? -22.160 9.093 22.655 1.00 96.81 172 SER A CA 1
ATOM 1305 C C . SER A 1 172 ? -21.160 8.929 21.507 1.00 96.81 172 SER A C 1
ATOM 1307 O O . SER A 1 172 ? -20.423 9.873 21.226 1.00 96.81 172 SER A O 1
ATOM 1309 N N . PHE A 1 173 ? -21.135 7.763 20.839 1.00 98.69 173 PHE A N 1
ATOM 1310 C CA . PHE A 1 173 ? -20.219 7.511 19.725 1.00 98.69 173 PHE A CA 1
ATOM 1311 C C . PHE A 1 173 ? -20.388 8.570 18.636 1.00 98.69 173 PHE A C 1
ATOM 1313 O O . PHE A 1 173 ? -21.483 8.729 18.090 1.00 98.69 173 PHE A O 1
ATOM 1320 N N . ALA A 1 174 ? -19.300 9.251 18.284 1.00 98.25 174 ALA A N 1
ATOM 1321 C CA . ALA A 1 174 ? -19.302 10.245 17.221 1.00 98.25 174 ALA A CA 1
ATOM 1322 C C . ALA A 1 174 ? -17.938 10.336 16.533 1.00 98.25 174 ALA A C 1
ATOM 1324 O O . ALA A 1 174 ? -16.896 10.311 17.188 1.00 98.25 174 ALA A O 1
ATOM 1325 N N . LEU A 1 175 ? -17.964 10.509 15.208 1.00 98.69 175 LEU A N 1
ATOM 1326 C CA . LEU A 1 175 ? -16.796 10.983 14.464 1.00 98.69 175 LEU A CA 1
ATOM 1327 C C . LEU A 1 175 ? -16.404 12.381 14.951 1.00 98.69 175 LEU A C 1
ATOM 1329 O O . LEU A 1 175 ? -17.266 13.169 15.357 1.00 98.69 175 LEU A O 1
ATOM 1333 N N . THR A 1 176 ? -15.115 12.699 14.899 1.00 98.06 176 THR A N 1
ATOM 1334 C CA . THR A 1 176 ? -14.596 13.976 15.403 1.00 98.06 176 THR A CA 1
ATOM 1335 C C . THR A 1 176 ? -14.407 14.987 14.275 1.00 98.06 176 THR A C 1
ATOM 1337 O O . THR A 1 176 ? -14.576 14.688 13.091 1.00 98.06 176 THR A O 1
ATOM 1340 N N . SER A 1 177 ? -14.034 16.219 14.634 1.00 97.56 177 SER A N 1
ATOM 1341 C CA . SER A 1 177 ? -13.606 17.223 13.655 1.00 97.56 177 SER A CA 1
ATOM 1342 C C . SER A 1 177 ? -12.441 16.743 12.791 1.00 97.56 177 SER A C 1
ATOM 1344 O O . SER A 1 177 ? -12.340 17.168 11.645 1.00 97.56 177 SER A O 1
ATOM 1346 N N . ASP A 1 178 ? -11.590 15.864 13.321 1.00 97.75 178 ASP A N 1
ATOM 1347 C CA . ASP A 1 178 ? -10.456 15.285 12.603 1.00 97.75 178 ASP A CA 1
ATOM 1348 C C . ASP A 1 178 ? -10.957 14.479 11.388 1.00 97.75 178 ASP A C 1
ATOM 1350 O O . ASP A 1 178 ? -10.538 14.731 10.260 1.00 97.75 178 ASP A O 1
ATOM 1354 N N . ASP A 1 179 ? -11.985 13.636 11.548 1.00 98.75 179 ASP A N 1
ATOM 1355 C CA . ASP A 1 179 ? -12.593 12.936 10.408 1.00 98.75 179 ASP A CA 1
ATOM 1356 C C . ASP A 1 179 ? -13.206 13.899 9.388 1.00 98.75 179 ASP A C 1
ATOM 1358 O O . ASP A 1 179 ? -12.965 13.772 8.184 1.00 98.75 179 ASP A O 1
ATOM 1362 N N . PHE A 1 180 ? -14.012 14.856 9.858 1.00 98.69 180 PHE A N 1
ATOM 1363 C CA . PHE A 1 180 ? -14.778 15.746 8.981 1.00 98.69 180 PHE A CA 1
ATOM 1364 C C . PHE A 1 180 ? -13.915 16.756 8.229 1.00 98.69 180 PHE A C 1
ATOM 1366 O O . PHE A 1 180 ? -14.305 17.163 7.135 1.00 98.69 180 PHE A O 1
ATOM 1373 N N . ASN A 1 181 ? -12.770 17.147 8.789 1.00 98.25 181 ASN A N 1
ATOM 1374 C CA . ASN A 1 181 ? -11.917 18.187 8.222 1.00 98.25 181 ASN A CA 1
ATOM 1375 C C . ASN A 1 181 ? -10.652 17.624 7.562 1.00 98.25 181 ASN A C 1
ATOM 1377 O O . ASN A 1 181 ? -10.174 18.223 6.603 1.00 98.25 181 ASN A O 1
ATOM 1381 N N . LEU A 1 182 ? -10.118 16.498 8.051 1.00 98.38 182 LEU A N 1
ATOM 1382 C CA . LEU A 1 182 ? -8.795 15.995 7.659 1.00 98.38 182 LEU A CA 1
ATOM 1383 C C . LEU A 1 182 ? -8.849 14.692 6.858 1.00 98.38 182 LEU A C 1
ATOM 1385 O O . LEU A 1 182 ? -7.923 14.417 6.109 1.00 98.38 182 LEU A O 1
ATOM 1389 N N . LYS A 1 183 ? -9.910 13.884 6.968 1.00 98.75 183 LYS A N 1
ATOM 1390 C CA . LYS A 1 183 ? -9.962 12.560 6.312 1.00 98.75 183 LYS A CA 1
ATOM 1391 C C . LYS A 1 183 ? -11.035 12.490 5.240 1.00 98.75 183 LYS A C 1
ATOM 1393 O O . LYS A 1 183 ? -10.740 12.322 4.058 1.00 98.75 183 LYS A O 1
ATOM 1398 N N . ILE A 1 184 ? -12.294 12.668 5.634 1.00 98.88 184 ILE A N 1
ATOM 1399 C CA . ILE A 1 184 ? -13.462 12.532 4.754 1.00 98.88 184 ILE A CA 1
ATOM 1400 C C . ILE A 1 184 ? -13.378 13.444 3.516 1.00 98.88 184 ILE A C 1
ATOM 1402 O O . ILE A 1 184 ? -13.679 12.947 2.426 1.00 98.88 184 ILE A O 1
ATOM 1406 N N . PRO A 1 185 ? -12.988 14.734 3.614 1.00 98.75 185 PRO A N 1
ATOM 1407 C CA . PRO A 1 185 ? -12.907 15.599 2.439 1.00 98.75 185 PRO A CA 1
ATOM 1408 C C . PRO A 1 185 ? -11.929 15.070 1.388 1.00 98.75 185 PRO A C 1
ATOM 1410 O O . PRO A 1 185 ? -12.302 14.941 0.224 1.00 98.75 185 PRO A O 1
ATOM 1413 N N . TYR A 1 186 ? -10.717 14.680 1.790 1.00 98.75 186 TYR A N 1
ATOM 1414 C CA . TYR A 1 186 ? -9.700 14.204 0.849 1.00 98.75 186 TYR A CA 1
ATOM 1415 C C . TYR A 1 186 ? -9.987 12.800 0.325 1.00 98.75 186 TYR A C 1
ATOM 1417 O O . TYR A 1 186 ? -9.744 12.542 -0.850 1.00 98.75 186 TYR A O 1
ATOM 1425 N N . ILE A 1 187 ? -10.604 11.925 1.127 1.00 98.88 187 ILE A N 1
ATOM 1426 C CA . ILE A 1 187 ? -11.125 10.641 0.635 1.00 98.88 187 ILE A CA 1
ATOM 1427 C C . ILE A 1 187 ? -12.167 10.878 -0.470 1.00 98.88 187 ILE A C 1
ATOM 1429 O O . ILE A 1 187 ? -12.141 10.214 -1.505 1.00 98.88 187 ILE A O 1
ATOM 1433 N N . LYS A 1 188 ? -13.073 11.850 -0.294 1.00 98.81 188 LYS A N 1
ATOM 1434 C CA . LYS A 1 188 ? -14.066 12.205 -1.322 1.00 98.81 188 LYS A CA 1
ATOM 1435 C C . LYS A 1 188 ? -13.415 12.790 -2.574 1.00 98.81 188 LYS A C 1
ATOM 1437 O O . LYS A 1 188 ? -13.849 12.463 -3.676 1.00 98.81 188 LYS A O 1
ATOM 1442 N N . GLU A 1 189 ? -12.384 13.620 -2.435 1.00 98.56 189 GLU A N 1
ATOM 1443 C CA . GLU A 1 189 ? -11.617 14.123 -3.582 1.00 98.56 189 GLU A CA 1
ATOM 1444 C C . GLU A 1 189 ? -10.857 13.012 -4.317 1.00 98.56 189 GLU A C 1
ATOM 1446 O O . GLU A 1 189 ? -10.792 13.038 -5.548 1.00 98.56 189 GLU A O 1
ATOM 1451 N N . ALA A 1 190 ? -10.334 12.022 -3.592 1.00 98.69 190 ALA A N 1
ATOM 1452 C CA . ALA A 1 190 ? -9.699 10.844 -4.171 1.00 98.69 190 ALA A CA 1
ATOM 1453 C C . ALA A 1 190 ? -10.716 9.983 -4.934 1.00 98.69 190 ALA A C 1
ATOM 1455 O O . ALA A 1 190 ? -10.475 9.636 -6.086 1.00 98.69 190 ALA A O 1
ATOM 1456 N N . LEU A 1 191 ? -11.902 9.733 -4.364 1.00 98.62 191 LEU A N 1
ATOM 1457 C CA . LEU A 1 191 ? -12.986 8.983 -5.018 1.00 98.62 191 LEU A CA 1
ATOM 1458 C C . LEU A 1 191 ? -13.505 9.640 -6.304 1.00 98.62 191 LEU A C 1
ATOM 1460 O O . LEU A 1 191 ? -13.986 8.944 -7.194 1.00 98.62 191 LEU A O 1
ATOM 1464 N N . LYS A 1 192 ? -13.399 10.969 -6.442 1.00 98.38 192 LYS A N 1
ATOM 1465 C CA . LYS A 1 192 ? -13.727 11.650 -7.709 1.00 98.38 192 LYS A CA 1
ATOM 1466 C C . LYS A 1 192 ? -12.775 11.268 -8.845 1.00 98.38 192 LYS A C 1
ATOM 1468 O O . LYS A 1 192 ? -13.195 11.284 -9.997 1.00 98.38 192 LYS A O 1
ATOM 1473 N N . ARG A 1 193 ? -11.517 10.956 -8.525 1.00 97.69 193 ARG A N 1
ATOM 1474 C CA . ARG A 1 193 ? -10.466 10.570 -9.484 1.00 97.69 193 ARG A CA 1
ATOM 1475 C C . ARG A 1 193 ? -10.382 9.059 -9.660 1.00 97.69 193 ARG A C 1
ATOM 1477 O O . ARG A 1 193 ? -10.206 8.579 -10.773 1.00 97.69 193 ARG A O 1
ATOM 1484 N N . LYS A 1 194 ? -10.584 8.321 -8.568 1.00 97.69 194 LYS A N 1
ATOM 1485 C CA . LYS A 1 194 ? -10.575 6.863 -8.507 1.00 97.69 194 LYS A CA 1
ATOM 1486 C C . LYS A 1 194 ? -11.888 6.343 -7.901 1.00 97.69 194 LYS A C 1
ATOM 1488 O O . LYS A 1 194 ? -11.934 6.045 -6.708 1.00 97.69 194 LYS A O 1
ATOM 1493 N N . PRO A 1 195 ? -12.975 6.234 -8.690 1.00 97.50 195 PRO A N 1
ATOM 1494 C CA . PRO A 1 195 ? -14.287 5.817 -8.178 1.00 97.50 195 PRO A CA 1
ATOM 1495 C C . PRO A 1 195 ? -14.325 4.406 -7.570 1.00 97.50 195 PRO A C 1
ATOM 1497 O O . PRO A 1 195 ? -15.217 4.101 -6.785 1.00 97.50 195 PRO A O 1
ATOM 1500 N N . ASP A 1 196 ? -13.372 3.548 -7.935 1.00 95.69 196 ASP A N 1
ATOM 1501 C CA . ASP A 1 196 ? -13.182 2.180 -7.443 1.00 95.69 196 ASP A CA 1
ATOM 1502 C C . ASP A 1 196 ? -12.147 2.074 -6.298 1.00 95.69 196 ASP A C 1
ATOM 1504 O O . ASP A 1 196 ? -11.693 0.971 -5.976 1.00 95.69 196 ASP A O 1
ATOM 1508 N N . LEU A 1 197 ? -11.770 3.200 -5.672 1.00 98.62 197 LEU A N 1
ATOM 1509 C CA . LEU A 1 197 ? -10.859 3.245 -4.522 1.00 98.62 197 LEU A CA 1
ATOM 1510 C C . LEU A 1 197 ? -11.368 2.359 -3.373 1.00 98.62 197 LEU A C 1
ATOM 1512 O O . LEU A 1 197 ? -12.457 2.566 -2.833 1.00 98.62 197 LEU A O 1
ATOM 1516 N N . LYS A 1 198 ? -10.545 1.396 -2.949 1.00 98.81 198 LYS A N 1
ATOM 1517 C CA . LYS A 1 198 ? -10.826 0.524 -1.804 1.00 98.81 198 LYS A CA 1
ATOM 1518 C C . LYS A 1 198 ? -10.374 1.179 -0.515 1.00 98.81 198 LYS A C 1
ATOM 1520 O O . LYS A 1 198 ? -9.178 1.322 -0.275 1.00 98.81 198 LYS A O 1
ATOM 1525 N N . LEU A 1 199 ? -11.325 1.514 0.347 1.00 98.88 199 LEU A N 1
ATOM 1526 C CA . LEU A 1 199 ? -11.005 1.975 1.692 1.00 98.88 199 LEU A CA 1
ATOM 1527 C C . LEU A 1 199 ? -10.779 0.783 2.627 1.00 98.88 199 LEU A C 1
ATOM 1529 O O . LEU A 1 199 ? -11.594 -0.141 2.680 1.00 98.88 199 LEU A O 1
ATOM 1533 N N . PHE A 1 200 ? -9.678 0.822 3.367 1.00 97.81 200 PHE A N 1
ATOM 1534 C CA . PHE A 1 200 ? -9.289 -0.156 4.381 1.00 97.81 200 PHE A CA 1
ATOM 1535 C C . PHE A 1 200 ? -9.149 0.564 5.724 1.00 97.81 200 PHE A C 1
ATOM 1537 O O . PHE A 1 200 ? -8.443 1.562 5.794 1.00 97.81 200 PHE A O 1
ATOM 1544 N N . ALA A 1 201 ? -9.823 0.111 6.778 1.00 98.81 201 ALA A N 1
ATOM 1545 C CA . ALA A 1 201 ? -9.750 0.755 8.092 1.00 98.81 201 ALA A CA 1
ATOM 1546 C C . ALA A 1 201 ? -8.978 -0.081 9.119 1.00 98.81 201 ALA A C 1
ATOM 1548 O O . ALA A 1 201 ? -9.133 -1.296 9.169 1.00 98.81 201 ALA A O 1
ATOM 1549 N N . SER A 1 202 ? -8.186 0.578 9.962 1.00 98.62 202 SER A N 1
ATOM 1550 C CA . SER A 1 202 ? -7.457 -0.051 11.071 1.00 98.62 202 SER A CA 1
ATOM 1551 C C . SER A 1 202 ? -7.568 0.813 12.325 1.00 98.62 202 SER A C 1
ATOM 1553 O O . SER A 1 202 ? -7.691 2.035 12.233 1.00 98.62 202 SER A O 1
ATOM 1555 N N . VAL A 1 203 ? -7.559 0.194 13.503 1.00 98.56 203 VAL A N 1
ATOM 1556 C CA . VAL A 1 203 ? -7.743 0.865 14.796 1.00 98.56 203 VAL A CA 1
ATOM 1557 C C . VAL A 1 203 ? -6.514 0.692 15.678 1.00 98.56 203 VAL A C 1
ATOM 1559 O O . VAL A 1 203 ? -5.998 -0.412 15.805 1.00 98.56 203 VAL A O 1
ATOM 1562 N N . TRP A 1 204 ? -6.059 1.769 16.321 1.00 98.62 204 TRP A N 1
ATOM 1563 C CA . TRP A 1 204 ? -4.869 1.728 17.178 1.00 98.62 204 TRP A CA 1
ATOM 1564 C C . TRP A 1 204 ? -5.208 1.410 18.627 1.00 98.62 204 TRP A C 1
ATOM 1566 O O . TRP A 1 204 ? -4.450 0.722 19.304 1.00 98.62 204 TRP A O 1
ATOM 1576 N N . THR A 1 205 ? -6.337 1.896 19.141 1.00 98.56 205 THR A N 1
ATOM 1577 C CA . THR A 1 205 ? -6.705 1.675 20.542 1.00 98.56 205 THR A CA 1
ATOM 1578 C C . THR A 1 205 ? -8.202 1.806 20.773 1.00 98.56 205 THR A C 1
ATOM 1580 O O . THR A 1 205 ? -8.876 2.616 20.140 1.00 98.56 205 THR A O 1
ATOM 1583 N N . ALA A 1 206 ? -8.708 1.049 21.745 1.00 98.38 206 ALA A N 1
ATOM 1584 C CA . ALA A 1 206 ? -9.998 1.316 22.368 1.00 98.38 206 ALA A CA 1
ATOM 1585 C C . ALA A 1 206 ? -9.925 2.532 23.317 1.00 98.38 206 ALA A C 1
ATOM 1587 O O . ALA A 1 206 ? -8.818 2.923 23.721 1.00 98.38 206 ALA A O 1
ATOM 1588 N N . PRO A 1 207 ? -11.080 3.111 23.709 1.00 98.25 207 PRO A N 1
ATOM 1589 C CA . PRO A 1 207 ? -11.141 4.126 24.755 1.00 98.25 207 PRO A CA 1
ATOM 1590 C C . PRO A 1 207 ? -10.469 3.653 26.055 1.00 98.25 207 PRO A C 1
ATOM 1592 O O . PRO A 1 207 ? -10.587 2.472 26.401 1.00 98.25 207 PRO A O 1
ATOM 1595 N N . PRO A 1 208 ? -9.823 4.546 26.831 1.00 98.31 208 PRO A N 1
ATOM 1596 C CA . PRO A 1 208 ? -9.100 4.174 28.044 1.00 98.31 208 PRO A CA 1
ATOM 1597 C C . PRO A 1 208 ? -9.956 3.374 29.029 1.00 98.31 208 PRO A C 1
ATOM 1599 O O . PRO A 1 208 ? -9.509 2.354 29.542 1.00 98.31 208 PRO A O 1
ATOM 1602 N N . TRP A 1 209 ? -11.217 3.760 29.233 1.00 98.19 209 TRP A N 1
ATOM 1603 C CA . TRP A 1 209 ? -12.119 3.076 30.164 1.00 98.19 209 TRP A CA 1
ATOM 1604 C C . TRP A 1 209 ? -12.382 1.602 29.798 1.00 98.19 209 TRP A C 1
ATOM 1606 O O . TRP A 1 209 ? -12.632 0.779 30.689 1.00 98.19 209 TRP A O 1
ATOM 1616 N N . MET A 1 210 ? -12.228 1.230 28.519 1.00 98.62 210 MET A N 1
ATOM 1617 C CA . MET A 1 210 ? -12.337 -0.157 28.061 1.00 98.62 210 MET A CA 1
ATOM 1618 C C . MET A 1 210 ? -11.068 -0.995 28.289 1.00 98.62 210 MET A C 1
ATOM 1620 O O . MET A 1 210 ? -11.109 -2.220 28.166 1.00 98.62 210 MET A O 1
ATOM 1624 N N . LYS A 1 211 ? -9.934 -0.371 28.626 1.00 98.50 211 LYS A N 1
ATOM 1625 C CA . LYS A 1 211 ? -8.623 -1.028 28.724 1.00 98.50 211 LYS A CA 1
ATOM 1626 C C . LYS A 1 211 ? -8.201 -1.250 30.167 1.00 98.50 211 LYS A C 1
ATOM 1628 O O . LYS A 1 211 ? -8.520 -0.465 31.055 1.00 98.50 211 LYS A O 1
ATOM 1633 N N . ASN A 1 212 ? -7.459 -2.323 30.427 1.00 97.88 212 ASN A N 1
ATOM 1634 C CA . ASN A 1 212 ? -7.002 -2.676 31.779 1.00 97.88 212 ASN A CA 1
ATOM 1635 C C . ASN A 1 212 ? -6.004 -1.672 32.390 1.00 97.88 212 ASN A C 1
ATOM 1637 O O . ASN A 1 212 ? -5.917 -1.577 33.611 1.00 97.88 212 ASN A O 1
ATOM 1641 N N . ASN A 1 213 ? -5.297 -0.906 31.560 1.00 97.62 213 ASN A N 1
ATOM 1642 C CA . ASN A 1 213 ? -4.359 0.130 31.984 1.00 97.62 213 ASN A CA 1
ATOM 1643 C C . ASN A 1 213 ? -4.988 1.531 32.069 1.00 97.62 213 ASN A C 1
ATOM 1645 O O . ASN A 1 213 ? -4.323 2.463 32.511 1.00 97.62 213 ASN A O 1
ATOM 1649 N N . ASN A 1 214 ? -6.254 1.684 31.661 1.00 97.56 214 ASN A N 1
ATOM 1650 C CA . ASN A 1 214 ? -6.963 2.961 31.593 1.00 97.56 214 ASN A CA 1
ATOM 1651 C C . ASN A 1 214 ? -6.185 4.073 30.853 1.00 97.56 214 ASN A C 1
ATOM 1653 O O . ASN A 1 214 ? -6.236 5.233 31.259 1.00 97.56 214 ASN A O 1
ATOM 1657 N N . ALA A 1 215 ? -5.470 3.738 29.771 1.00 97.56 215 ALA A N 1
ATOM 1658 C CA . ALA A 1 215 ? -4.674 4.696 28.998 1.00 97.56 215 ALA A CA 1
ATOM 1659 C C . ALA A 1 215 ? -4.719 4.423 27.485 1.00 97.56 215 ALA A C 1
ATOM 1661 O O . ALA A 1 215 ? -4.950 3.294 27.051 1.00 97.56 215 ALA A O 1
ATOM 1662 N N . TYR A 1 216 ? -4.449 5.449 26.672 1.00 97.69 216 TYR A N 1
ATOM 1663 C CA . TYR A 1 216 ? -4.279 5.317 25.215 1.00 97.69 216 TYR A CA 1
ATOM 1664 C C . TYR A 1 216 ? -3.017 4.548 24.828 1.00 97.69 216 TYR A C 1
ATOM 1666 O O . TYR A 1 216 ? -3.022 3.803 23.851 1.00 97.69 216 TYR A O 1
ATOM 1674 N N . ILE A 1 217 ? -1.971 4.720 25.627 1.00 97.62 217 ILE A N 1
ATOM 1675 C CA . ILE A 1 217 ? -0.605 4.283 25.350 1.00 97.62 217 ILE A CA 1
ATOM 1676 C C . ILE A 1 217 ? -0.177 3.153 26.286 1.00 97.62 217 ILE A C 1
ATOM 1678 O O . ILE A 1 217 ? -0.905 2.804 27.224 1.00 97.62 217 ILE A O 1
ATOM 1682 N N . GLY A 1 218 ? 1.024 2.631 26.053 1.00 96.75 218 GLY A N 1
ATOM 1683 C CA . GLY A 1 218 ? 1.666 1.632 26.893 1.00 96.75 218 GLY A CA 1
ATOM 1684 C C . GLY A 1 218 ? 0.987 0.265 26.875 1.00 96.75 218 GLY A C 1
ATOM 1685 O O . GLY A 1 218 ? 0.004 0.011 26.173 1.00 96.75 218 GLY A O 1
ATOM 1686 N N . LYS A 1 219 ? 1.511 -0.645 27.699 1.00 97.25 219 LYS A N 1
ATOM 1687 C CA . LYS A 1 219 ? 0.975 -2.010 27.803 1.00 97.25 219 LYS A CA 1
ATOM 1688 C C . LYS A 1 219 ? -0.456 -1.986 28.320 1.00 97.25 219 LYS A C 1
ATOM 1690 O O . LYS A 1 219 ? -0.704 -1.581 29.456 1.00 97.25 219 LYS A O 1
ATOM 1695 N N . GLY A 1 220 ? -1.392 -2.450 27.501 1.00 97.19 220 GLY A N 1
ATOM 1696 C CA . GLY A 1 220 ? -2.810 -2.369 27.808 1.00 97.19 220 GLY A CA 1
ATOM 1697 C C . GLY A 1 220 ? -3.651 -3.214 26.871 1.00 97.19 220 GLY A C 1
ATOM 1698 O O . GLY A 1 220 ? -3.579 -3.051 25.655 1.00 97.19 220 GLY A O 1
ATOM 1699 N N . LYS A 1 221 ? -4.480 -4.085 27.441 1.00 98.06 221 LYS A N 1
ATOM 1700 C CA . LYS A 1 221 ? -5.415 -4.941 26.703 1.00 98.06 221 LYS A CA 1
ATOM 1701 C C . LYS A 1 221 ? -6.852 -4.479 26.897 1.00 98.06 221 LYS A C 1
ATOM 1703 O O . LYS A 1 221 ? -7.171 -3.861 27.919 1.00 98.06 221 LYS A O 1
ATOM 1708 N N . LEU A 1 222 ? -7.719 -4.842 25.956 1.00 98.44 222 LEU A N 1
ATOM 1709 C CA . LEU A 1 222 ? -9.163 -4.707 26.119 1.00 98.44 222 LEU A CA 1
ATOM 1710 C C . LEU A 1 222 ? -9.646 -5.593 27.278 1.00 98.44 222 LEU A C 1
ATOM 1712 O O . LEU A 1 222 ? -9.266 -6.763 27.363 1.00 98.44 222 LEU A O 1
ATOM 1716 N N . LYS A 1 223 ? -10.485 -5.060 28.171 1.00 98.50 223 LYS A N 1
ATOM 1717 C CA . LYS A 1 223 ? -11.090 -5.872 29.235 1.00 98.50 223 LYS A CA 1
ATOM 1718 C C . LYS A 1 223 ? -12.151 -6.818 28.632 1.00 98.50 223 LYS A C 1
ATOM 1720 O O . LYS A 1 223 ? -12.942 -6.354 27.803 1.00 98.50 223 LYS A O 1
ATOM 1725 N N . PRO A 1 224 ? -12.206 -8.108 29.025 1.00 98.12 224 PRO A N 1
ATOM 1726 C CA . PRO A 1 224 ? -13.138 -9.088 28.453 1.00 98.12 224 PRO A CA 1
ATOM 1727 C C . PRO A 1 224 ? -14.612 -8.663 28.464 1.00 98.12 224 PRO A C 1
ATOM 1729 O O . PRO A 1 224 ? -15.339 -8.918 27.506 1.00 98.12 224 PRO A O 1
ATOM 1732 N N . GLU A 1 225 ? -15.057 -7.956 29.504 1.00 98.00 225 GLU A N 1
ATOM 1733 C CA . GLU A 1 225 ? -16.427 -7.446 29.620 1.00 98.00 225 GLU A CA 1
ATOM 1734 C C . GLU A 1 225 ? -16.829 -6.465 28.502 1.00 98.00 225 GLU A C 1
ATOM 1736 O O . GLU A 1 225 ? -18.020 -6.272 28.258 1.00 98.00 225 GLU A O 1
ATOM 1741 N N . TYR A 1 226 ? -15.863 -5.884 27.783 1.00 98.69 226 TYR A N 1
ATOM 1742 C CA . TYR A 1 226 ? -16.105 -4.934 26.695 1.00 98.69 226 TYR A CA 1
ATOM 1743 C C . TYR A 1 226 ? -15.930 -5.524 25.296 1.00 98.69 226 TYR A C 1
ATOM 1745 O O . TYR A 1 226 ? -16.054 -4.797 24.315 1.00 98.69 226 TYR A O 1
ATOM 1753 N N . TYR A 1 227 ? -15.707 -6.832 25.157 1.00 98.81 227 TYR A N 1
ATOM 1754 C CA . TYR A 1 227 ? -15.495 -7.476 23.854 1.00 98.81 227 TYR A CA 1
ATOM 1755 C C . TYR A 1 227 ? -16.656 -7.253 22.873 1.00 98.81 227 TYR A C 1
ATOM 1757 O O . TYR A 1 227 ? -16.431 -6.908 21.709 1.00 98.81 227 TYR A O 1
ATOM 1765 N N . GLN A 1 228 ? -17.900 -7.362 23.351 1.00 98.88 228 GLN A N 1
ATOM 1766 C CA . GLN A 1 228 ? -19.078 -7.076 22.529 1.00 98.88 228 GLN A CA 1
ATOM 1767 C C . GLN A 1 228 ? -19.217 -5.581 22.213 1.00 98.88 228 GLN A C 1
ATOM 1769 O O . GLN A 1 228 ? -19.555 -5.216 21.088 1.00 98.88 228 GLN A O 1
ATOM 1774 N N . VAL A 1 229 ? -18.935 -4.708 23.185 1.00 98.81 229 VAL A N 1
ATOM 1775 C CA . VAL A 1 229 ? -18.972 -3.250 22.985 1.00 98.81 229 VAL A CA 1
ATOM 1776 C C . VAL A 1 229 ? -17.952 -2.843 21.921 1.00 98.81 229 VAL A C 1
ATOM 1778 O O . VAL A 1 229 ? -18.251 -2.030 21.052 1.00 98.81 229 VAL A O 1
ATOM 1781 N N . TRP A 1 230 ? -16.778 -3.473 21.920 1.00 98.81 230 TRP A N 1
ATOM 1782 C CA . TRP A 1 230 ? -15.745 -3.246 20.920 1.00 98.81 230 TRP A CA 1
ATOM 1783 C C . TRP A 1 230 ? -16.157 -3.724 19.523 1.00 98.81 230 TRP A C 1
ATOM 1785 O O . TRP A 1 230 ? -15.988 -2.990 18.557 1.00 98.81 230 TRP A O 1
ATOM 1795 N N . ALA A 1 231 ? -16.806 -4.884 19.394 1.00 98.88 231 ALA A N 1
ATOM 1796 C CA . ALA A 1 231 ? -17.385 -5.302 18.112 1.00 98.88 231 ALA A CA 1
ATOM 1797 C C . ALA A 1 231 ? -18.456 -4.308 17.607 1.00 98.88 231 ALA A C 1
ATOM 1799 O O . ALA A 1 231 ? -18.485 -3.955 16.425 1.00 98.88 231 ALA A O 1
ATOM 1800 N N . ASN A 1 232 ? -19.290 -3.782 18.511 1.00 98.88 232 ASN A N 1
ATOM 1801 C CA . ASN A 1 232 ? -20.273 -2.748 18.182 1.00 98.88 232 ASN A CA 1
ATOM 1802 C C . ASN A 1 232 ? -19.604 -1.429 17.752 1.00 98.88 232 ASN A C 1
ATOM 1804 O O . ASN A 1 232 ? -20.137 -0.741 16.883 1.00 98.88 232 ASN A O 1
ATOM 1808 N N . TYR A 1 233 ? -18.438 -1.085 18.314 1.00 98.88 233 TYR A N 1
ATOM 1809 C CA . TYR A 1 233 ? -17.656 0.099 17.937 1.00 98.88 233 TYR A CA 1
ATOM 1810 C C . TYR A 1 233 ? -17.234 0.048 16.463 1.00 98.88 233 TYR A C 1
ATOM 1812 O O . TYR A 1 233 ? -17.409 1.034 15.745 1.00 98.88 233 TYR A O 1
ATOM 1820 N N . PHE A 1 234 ? -16.767 -1.110 15.980 1.00 98.88 234 PHE A N 1
ATOM 1821 C CA . PHE A 1 234 ? -16.442 -1.314 14.562 1.00 98.88 234 PHE A CA 1
ATOM 1822 C C . PHE A 1 234 ? -17.660 -1.106 13.660 1.00 98.88 234 PHE A C 1
ATOM 1824 O O . PHE A 1 234 ? -17.588 -0.364 12.681 1.00 98.88 234 PHE A O 1
ATOM 1831 N N . VAL A 1 235 ? -18.805 -1.705 14.003 1.00 98.81 235 VAL A N 1
ATOM 1832 C CA . VAL A 1 235 ? -20.033 -1.517 13.217 1.00 98.81 235 VAL A CA 1
ATOM 1833 C C . VAL A 1 235 ? -20.500 -0.061 13.253 1.00 98.81 235 VAL A C 1
ATOM 1835 O O . VAL A 1 235 ? -20.885 0.459 12.208 1.00 98.81 235 VAL A O 1
ATOM 1838 N N . LYS A 1 236 ? -20.425 0.635 14.395 1.00 98.69 236 LYS A N 1
ATOM 1839 C CA . LYS A 1 236 ? -20.776 2.063 14.476 1.00 98.69 236 LYS A CA 1
ATOM 1840 C C . LYS A 1 236 ? -19.863 2.940 13.628 1.00 98.69 236 LYS A C 1
ATOM 1842 O O . LYS A 1 236 ? -20.370 3.805 12.922 1.00 98.69 236 LYS A O 1
ATOM 1847 N N . PHE A 1 237 ? -18.556 2.682 13.615 1.00 98.88 237 PHE A N 1
ATOM 1848 C CA . PHE A 1 237 ? -17.630 3.367 12.709 1.00 98.88 237 PHE A CA 1
ATOM 1849 C C . PHE A 1 237 ? -18.061 3.224 11.242 1.00 98.88 237 PHE A C 1
ATOM 1851 O O . PHE A 1 237 ? -18.212 4.228 10.541 1.00 98.88 237 PHE A O 1
ATOM 1858 N N . LEU A 1 238 ? -18.340 1.991 10.802 1.00 98.88 238 LEU A N 1
ATOM 1859 C CA . LEU A 1 238 ? -18.798 1.722 9.437 1.00 98.88 238 LEU A CA 1
ATOM 1860 C C . LEU A 1 238 ? -20.132 2.422 9.135 1.00 98.88 238 LEU A C 1
ATOM 1862 O O . LEU A 1 238 ? -20.312 2.955 8.044 1.00 98.88 238 LEU A O 1
ATOM 1866 N N . GLN A 1 239 ? -21.056 2.472 10.101 1.00 98.75 239 GLN A N 1
ATOM 1867 C CA . GLN A 1 239 ? -22.321 3.202 9.969 1.00 98.75 239 GLN A CA 1
ATOM 1868 C C . GLN A 1 239 ? -22.116 4.711 9.829 1.00 98.75 239 GLN A C 1
ATOM 1870 O O . GLN A 1 239 ? -22.773 5.327 8.992 1.00 98.75 239 GLN A O 1
ATOM 1875 N N . GLU A 1 240 ? -21.241 5.324 10.628 1.00 98.75 240 GLU A N 1
ATOM 1876 C CA . GLU A 1 240 ? -21.025 6.771 10.563 1.00 98.75 240 GLU A CA 1
ATOM 1877 C C . GLU A 1 240 ? -20.341 7.198 9.260 1.00 98.75 240 GLU A C 1
ATOM 1879 O O . GLU A 1 240 ? -20.746 8.202 8.674 1.00 98.75 240 GLU A O 1
ATOM 1884 N N . TYR A 1 241 ? -19.373 6.430 8.751 1.00 98.81 241 TYR A N 1
ATOM 1885 C CA . TYR A 1 241 ? -18.774 6.703 7.437 1.00 98.81 241 TYR A CA 1
ATOM 1886 C C . TYR A 1 241 ? -19.752 6.440 6.283 1.00 98.81 241 TYR A C 1
ATOM 1888 O O . TYR A 1 241 ? -19.802 7.216 5.326 1.00 98.81 241 TYR A O 1
ATOM 1896 N N . ASP A 1 242 ? -20.607 5.423 6.395 1.00 98.56 242 ASP A N 1
ATOM 1897 C CA . ASP A 1 242 ? -21.655 5.158 5.408 1.00 98.56 242 ASP A CA 1
ATOM 1898 C C . ASP A 1 242 ? -22.669 6.315 5.313 1.00 98.56 242 ASP A C 1
ATOM 1900 O O . ASP A 1 242 ? -23.050 6.695 4.205 1.00 98.56 242 ASP A O 1
ATOM 1904 N N . LYS A 1 243 ? -23.000 6.994 6.426 1.00 98.56 243 LYS A N 1
ATOM 1905 C CA . LYS A 1 243 ? -23.796 8.246 6.399 1.00 98.56 243 LYS A CA 1
ATOM 1906 C C . LYS A 1 243 ? -23.122 9.374 5.613 1.00 98.56 243 LYS A C 1
ATOM 1908 O O . LYS A 1 243 ? -23.797 10.306 5.177 1.00 98.56 243 LYS A O 1
ATOM 1913 N N . GLN A 1 244 ? -21.805 9.307 5.426 1.00 98.56 244 GLN A N 1
ATOM 1914 C CA . GLN A 1 244 ? -21.030 10.242 4.608 1.00 98.56 244 GLN A CA 1
ATOM 1915 C C . GLN A 1 244 ? -20.907 9.796 3.146 1.00 98.56 244 GLN A C 1
ATOM 1917 O O . GLN A 1 244 ? -20.232 10.484 2.373 1.00 98.56 244 GLN A O 1
ATOM 1922 N N . ASN A 1 245 ? -21.583 8.704 2.763 1.00 97.94 245 ASN A N 1
ATOM 1923 C CA . ASN A 1 245 ? -21.463 7.991 1.491 1.00 97.94 245 ASN A CA 1
ATOM 1924 C C . ASN A 1 245 ? -20.060 7.416 1.250 1.00 97.94 245 ASN A C 1
ATOM 1926 O O . ASN A 1 245 ? -19.573 7.425 0.121 1.00 97.94 245 ASN A O 1
ATOM 1930 N N . LEU A 1 246 ? -19.400 6.947 2.312 1.00 98.56 246 LEU A N 1
ATOM 1931 C CA . LEU A 1 246 ? -18.113 6.263 2.237 1.00 98.56 246 LEU A CA 1
ATOM 1932 C C . LEU A 1 246 ? -18.268 4.825 2.727 1.00 98.56 246 LEU A C 1
ATOM 1934 O O . LEU A 1 246 ? -18.674 4.582 3.861 1.00 98.56 246 LEU A O 1
ATOM 1938 N N . THR A 1 247 ? -17.930 3.871 1.868 1.00 97.94 247 THR A N 1
ATOM 1939 C CA . THR A 1 247 ? -17.981 2.440 2.177 1.00 97.94 247 THR A CA 1
ATOM 1940 C C . THR A 1 247 ? -16.578 1.862 2.253 1.00 97.94 247 THR A C 1
ATOM 1942 O O . THR A 1 247 ? -15.713 2.224 1.457 1.00 97.94 247 THR A O 1
ATOM 1945 N N . PHE A 1 248 ? -16.372 0.920 3.168 1.00 98.81 248 PHE A N 1
ATOM 1946 C CA . PHE A 1 248 ? -15.099 0.227 3.327 1.00 98.81 248 PHE A CA 1
ATOM 1947 C C . PHE A 1 248 ? -15.100 -1.116 2.609 1.00 98.81 248 PHE A C 1
ATOM 1949 O O . PHE A 1 248 ? -16.069 -1.871 2.666 1.00 98.81 248 PHE A O 1
ATOM 1956 N N . TRP A 1 249 ? -13.984 -1.407 1.948 1.00 98.81 249 TRP A N 1
ATOM 1957 C CA . TRP A 1 249 ? -13.681 -2.717 1.389 1.00 98.81 249 TRP A CA 1
ATOM 1958 C C . TRP A 1 249 ? -13.233 -3.690 2.485 1.00 98.81 249 TRP A C 1
ATOM 1960 O O . TRP A 1 249 ? -13.649 -4.851 2.486 1.00 98.81 249 TRP A O 1
ATOM 1970 N N . ALA A 1 250 ? -12.414 -3.212 3.426 1.00 98.88 250 ALA A N 1
ATOM 1971 C CA . ALA A 1 250 ? -11.836 -4.036 4.477 1.00 98.88 250 ALA A CA 1
ATOM 1972 C C . ALA A 1 250 ? -11.685 -3.290 5.812 1.00 98.88 250 ALA A C 1
ATOM 1974 O O . ALA A 1 250 ? -11.588 -2.062 5.846 1.00 98.88 250 ALA A O 1
ATOM 1975 N N . ILE A 1 251 ? -11.599 -4.055 6.897 1.00 98.88 251 ILE A N 1
ATOM 1976 C CA . ILE A 1 251 ? -11.112 -3.627 8.215 1.00 98.88 251 ILE A CA 1
ATOM 1977 C C . ILE A 1 251 ? -10.000 -4.570 8.676 1.00 98.88 251 ILE A C 1
ATOM 1979 O O . ILE A 1 251 ? -10.034 -5.751 8.320 1.00 98.88 251 ILE A O 1
ATOM 1983 N N . SER A 1 252 ? -9.050 -4.095 9.482 1.00 98.81 252 SER A N 1
ATOM 1984 C CA . SER A 1 252 ? -8.179 -4.981 10.256 1.00 98.81 252 SER A CA 1
ATOM 1985 C C . SER A 1 252 ? -8.685 -5.164 11.679 1.00 98.81 252 SER A C 1
ATOM 1987 O O . SER A 1 252 ? -9.478 -4.372 12.187 1.00 98.81 252 SER A O 1
ATOM 1989 N N . THR A 1 253 ? -8.260 -6.246 12.323 1.00 98.12 253 THR A N 1
ATOM 1990 C CA . THR A 1 253 ? -8.689 -6.581 13.686 1.00 98.12 253 THR A CA 1
ATOM 1991 C C . THR A 1 253 ? -8.101 -5.642 14.741 1.00 98.12 253 THR A C 1
ATOM 1993 O O . THR A 1 253 ? -8.754 -5.395 15.755 1.00 98.12 253 THR A O 1
ATOM 1996 N N . GLN A 1 254 ? -6.891 -5.126 14.511 1.00 98.56 254 GLN A N 1
ATOM 1997 C CA . GLN A 1 254 ? -6.160 -4.185 15.363 1.00 98.56 254 GLN A CA 1
ATOM 1998 C C . GLN A 1 254 ? -4.862 -3.790 14.643 1.00 98.56 254 GLN A C 1
ATOM 2000 O O . GLN A 1 254 ? -4.187 -4.682 14.153 1.00 98.56 254 GLN A O 1
ATOM 2005 N N . ASN A 1 255 ? -4.462 -2.516 14.666 1.00 98.75 255 ASN A N 1
ATOM 2006 C CA . ASN A 1 255 ? -3.112 -2.101 14.271 1.00 98.75 255 ASN A CA 1
ATOM 2007 C C . ASN A 1 255 ? -2.085 -2.631 15.278 1.00 98.75 255 ASN A C 1
ATOM 2009 O O . ASN A 1 255 ? -2.168 -2.278 16.460 1.00 98.75 255 ASN A O 1
ATOM 2013 N N . GLU A 1 256 ? -1.117 -3.415 14.816 1.00 97.88 256 GLU A N 1
ATOM 2014 C CA . GLU A 1 256 ? 0.036 -3.894 15.589 1.00 97.88 256 GLU A CA 1
ATOM 2015 C C . GLU A 1 256 ? -0.348 -4.446 16.977 1.00 97.88 256 GLU A C 1
ATOM 2017 O O . GLU A 1 256 ? 0.065 -3.917 18.018 1.00 97.88 256 GLU A O 1
ATOM 2022 N N . PRO A 1 257 ? -1.192 -5.493 17.045 1.00 97.56 257 PRO A N 1
ATOM 2023 C CA . PRO A 1 257 ? -1.712 -6.047 18.292 1.00 97.56 257 PRO A CA 1
ATOM 2024 C C . PRO A 1 257 ? -0.634 -6.463 19.296 1.00 97.56 257 PRO A C 1
ATOM 2026 O O . PRO A 1 257 ? -0.931 -6.572 20.488 1.00 97.56 257 PRO A O 1
ATOM 2029 N N . LEU A 1 258 ? 0.607 -6.707 18.872 1.00 96.25 258 LEU A N 1
ATOM 2030 C CA . LEU A 1 258 ? 1.688 -7.064 19.789 1.00 96.25 258 LEU A CA 1
ATOM 2031 C C . LEU A 1 258 ? 2.305 -5.850 20.488 1.00 96.25 258 LEU A C 1
ATOM 2033 O O . LEU A 1 258 ? 2.889 -6.008 21.566 1.00 96.25 258 LEU A O 1
ATOM 2037 N N . HIS A 1 259 ? 2.116 -4.640 19.957 1.00 93.69 259 HIS A N 1
ATOM 2038 C CA . HIS A 1 259 ? 2.619 -3.410 20.563 1.00 93.69 259 HIS A CA 1
ATOM 2039 C C . HIS A 1 259 ? 2.085 -3.194 21.978 1.00 93.69 259 HIS A C 1
ATOM 2041 O O . HIS A 1 259 ? 2.873 -3.031 22.909 1.00 93.69 259 HIS A O 1
ATOM 2047 N N . GLY A 1 260 ? 0.773 -3.335 22.188 1.00 93.69 260 GLY A N 1
ATOM 2048 C CA . GLY A 1 260 ? 0.169 -3.211 23.520 1.00 93.69 260 GLY A CA 1
ATOM 2049 C C . GLY A 1 260 ? 0.414 -4.401 24.464 1.00 93.69 260 GLY A C 1
ATOM 2050 O O . GLY A 1 260 ? -0.100 -4.399 25.585 1.00 93.69 260 GLY A O 1
ATOM 2051 N N . ILE A 1 261 ? 1.170 -5.420 24.031 1.00 94.12 261 ILE A N 1
ATOM 2052 C CA . ILE A 1 261 ? 1.562 -6.596 24.829 1.00 94.12 261 ILE A CA 1
ATOM 2053 C C . ILE A 1 261 ? 3.033 -6.502 25.248 1.00 94.12 261 ILE A C 1
ATOM 2055 O O . ILE A 1 261 ? 3.377 -6.660 26.425 1.00 94.12 261 ILE A O 1
ATOM 2059 N N . VAL A 1 262 ? 3.914 -6.285 24.272 1.00 89.75 262 VAL A N 1
ATOM 2060 C CA . VAL A 1 262 ? 5.360 -6.476 24.425 1.00 89.75 262 VAL A CA 1
ATOM 2061 C C . VAL A 1 262 ? 6.058 -5.180 24.820 1.00 89.75 262 VAL A C 1
ATOM 2063 O O . VAL A 1 262 ? 6.952 -5.206 25.675 1.00 89.75 262 VAL A O 1
ATOM 2066 N N . PHE A 1 263 ? 5.614 -4.048 24.282 1.00 87.88 263 PHE A N 1
ATOM 2067 C CA . PHE A 1 263 ? 6.315 -2.772 24.371 1.00 87.88 263 PHE A CA 1
ATOM 2068 C C . PHE A 1 263 ? 5.529 -1.751 25.193 1.00 87.88 263 PHE A C 1
ATOM 2070 O O . PHE A 1 263 ? 4.317 -1.855 25.357 1.00 87.88 263 PHE A O 1
ATOM 2077 N N . ASP A 1 264 ? 6.235 -0.780 25.763 1.00 89.50 264 ASP A N 1
ATOM 2078 C CA . ASP A 1 264 ? 5.608 0.359 26.433 1.00 89.50 264 ASP A CA 1
ATOM 2079 C C . ASP A 1 264 ? 5.560 1.531 25.449 1.00 89.50 264 ASP A C 1
ATOM 2081 O O . ASP A 1 264 ? 6.409 2.420 25.473 1.00 89.50 264 ASP A O 1
ATOM 2085 N N . MET A 1 265 ? 4.641 1.442 24.484 1.00 92.44 265 MET A N 1
ATOM 2086 C CA . MET A 1 265 ? 4.568 2.402 23.381 1.00 92.44 265 MET A CA 1
ATOM 2087 C C . MET A 1 265 ? 4.186 3.793 23.878 1.00 92.44 265 MET A C 1
ATOM 2089 O O . MET A 1 265 ? 3.294 3.927 24.713 1.00 92.44 265 MET A O 1
ATOM 2093 N N . GLY A 1 266 ? 4.811 4.825 23.307 1.00 94.75 266 GLY A N 1
ATOM 2094 C CA . GLY A 1 266 ? 4.510 6.234 23.587 1.00 94.75 266 GLY A CA 1
ATOM 2095 C C . GLY A 1 266 ? 3.289 6.789 22.847 1.00 94.75 266 GLY A C 1
ATOM 2096 O O . GLY A 1 266 ? 2.958 7.956 23.021 1.00 94.75 266 GLY A O 1
ATOM 2097 N N . PHE A 1 267 ? 2.614 5.970 22.041 1.00 96.31 267 PHE A N 1
ATOM 2098 C CA . PHE A 1 267 ? 1.473 6.354 21.210 1.00 96.31 267 PHE A CA 1
ATOM 2099 C C . PHE A 1 267 ? 0.311 5.364 21.332 1.00 96.31 267 PHE A C 1
ATOM 2101 O O . PHE A 1 267 ? 0.408 4.366 22.049 1.00 96.31 267 PHE A O 1
ATOM 2108 N N . ASN A 1 268 ? -0.815 5.668 20.675 1.00 97.56 268 ASN A N 1
ATOM 2109 C CA . ASN A 1 268 ? -2.033 4.858 20.701 1.00 97.56 268 ASN A CA 1
ATOM 2110 C C . ASN A 1 268 ? -1.716 3.385 20.397 1.00 97.56 268 ASN A C 1
ATOM 2112 O O . ASN A 1 268 ? -1.251 3.066 19.310 1.00 97.56 268 ASN A O 1
ATOM 2116 N N . CYS A 1 269 ? -1.996 2.475 21.325 1.00 97.75 269 CYS A N 1
ATOM 2117 C CA . CYS A 1 269 ? -1.823 1.044 21.077 1.00 97.75 269 CYS A CA 1
ATOM 2118 C C . CYS A 1 269 ? -2.759 0.208 21.945 1.00 97.75 269 CYS A C 1
ATOM 2120 O O . CYS A 1 269 ? -3.080 0.586 23.075 1.00 97.75 269 CYS A O 1
ATOM 2122 N N . MET A 1 270 ? -3.154 -0.971 21.473 1.00 98.00 270 MET A N 1
ATOM 2123 C CA . MET A 1 270 ? -3.906 -1.933 22.270 1.00 98.00 270 MET A CA 1
ATOM 2124 C C . MET A 1 270 ? -3.443 -3.357 21.986 1.00 98.00 270 MET A C 1
ATOM 2126 O O . MET A 1 270 ? -3.297 -3.773 20.843 1.00 98.00 270 MET A O 1
ATOM 2130 N N . GLY A 1 271 ? -3.208 -4.093 23.068 1.00 97.88 271 GLY A N 1
ATOM 2131 C CA . GLY A 1 271 ? -2.628 -5.419 23.033 1.00 97.88 271 GLY A CA 1
ATOM 2132 C C . GLY A 1 271 ? -3.658 -6.520 22.821 1.00 97.88 271 GLY A C 1
ATOM 2133 O O . GLY A 1 271 ? -4.669 -6.546 23.525 1.00 97.88 271 GLY A O 1
ATOM 2134 N N . TRP A 1 272 ? -3.331 -7.471 21.945 1.00 98.12 272 TRP A N 1
ATOM 2135 C CA . TRP A 1 272 ? -4.027 -8.752 21.811 1.00 98.12 272 TRP A CA 1
ATOM 2136 C C . TRP A 1 272 ? -3.036 -9.906 21.682 1.00 98.12 272 TRP A C 1
ATOM 2138 O O . TRP A 1 272 ? -2.167 -9.888 20.806 1.00 98.12 272 TRP A O 1
ATOM 2148 N N . THR A 1 273 ? -3.194 -10.951 22.497 1.00 97.81 273 THR A N 1
ATOM 2149 C CA . THR A 1 273 ? -2.600 -12.251 22.150 1.00 97.81 273 THR A CA 1
ATOM 2150 C C . THR A 1 273 ? -3.433 -12.927 21.058 1.00 97.81 273 THR A C 1
ATOM 2152 O O . THR A 1 273 ? -4.598 -12.586 20.849 1.00 97.81 273 THR A O 1
ATOM 2155 N N . ALA A 1 274 ? -2.830 -13.860 20.318 1.00 97.94 274 ALA A N 1
ATOM 2156 C CA . ALA A 1 274 ? -3.486 -14.482 19.168 1.00 97.94 274 ALA A CA 1
ATOM 2157 C C . ALA A 1 274 ? -4.756 -15.266 19.556 1.00 97.94 274 ALA A C 1
ATOM 2159 O O . ALA A 1 274 ? -5.751 -15.214 18.839 1.00 97.94 274 ALA A O 1
ATOM 2160 N N . ASP A 1 275 ? -4.758 -15.921 20.719 1.00 98.12 275 ASP A N 1
ATOM 2161 C CA . ASP A 1 275 ? -5.907 -16.637 21.282 1.00 98.12 275 ASP A CA 1
ATOM 2162 C C . ASP A 1 275 ? -7.036 -15.690 21.716 1.00 98.12 275 ASP A C 1
ATOM 2164 O O . ASP A 1 275 ? -8.198 -15.93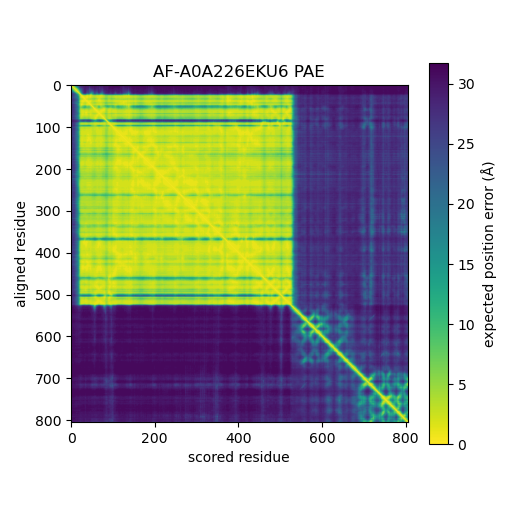4 21.390 1.00 98.12 275 ASP A O 1
ATOM 2168 N N . GLU A 1 276 ? -6.707 -14.572 22.374 1.00 98.25 276 GLU A N 1
ATOM 2169 C CA . GLU A 1 276 ? -7.679 -13.527 22.729 1.00 98.25 276 GLU A CA 1
ATOM 2170 C C . GLU A 1 276 ? -8.319 -12.929 21.468 1.00 98.25 276 GLU A C 1
ATOM 2172 O O . GLU A 1 276 ? -9.540 -12.769 21.407 1.00 98.25 276 GLU A O 1
ATOM 2177 N N . GLN A 1 277 ? -7.512 -12.629 20.441 1.00 98.38 277 GLN A N 1
ATOM 2178 C CA . GLN A 1 277 ? -8.022 -12.059 19.195 1.00 98.38 277 GLN A CA 1
ATOM 2179 C C . GLN A 1 277 ? -8.883 -13.072 18.432 1.00 98.38 277 GLN A C 1
ATOM 2181 O O . GLN A 1 277 ? -9.970 -12.708 17.986 1.00 98.38 277 GLN A O 1
ATOM 2186 N N . ARG A 1 278 ? -8.460 -14.344 18.338 1.00 98.75 278 ARG A N 1
ATOM 2187 C CA . ARG A 1 278 ? -9.263 -15.452 17.783 1.00 98.75 278 ARG A CA 1
ATOM 2188 C C . ARG A 1 278 ? -10.642 -15.515 18.429 1.00 98.75 278 ARG A C 1
ATOM 2190 O O . ARG A 1 278 ? -11.663 -15.582 17.744 1.00 98.75 278 ARG A O 1
ATOM 2197 N N . ASP A 1 279 ? -10.656 -15.518 19.757 1.00 98.81 279 ASP A N 1
ATOM 2198 C CA . ASP A 1 279 ? -11.857 -15.679 20.561 1.00 98.81 279 ASP A CA 1
ATOM 2199 C C . ASP A 1 279 ? -12.785 -14.468 20.411 1.00 98.81 279 ASP A C 1
ATOM 2201 O O . ASP A 1 279 ? -13.994 -14.633 20.233 1.00 98.81 279 ASP A O 1
ATOM 2205 N N . TRP A 1 280 ? -12.224 -13.259 20.357 1.00 98.81 280 TRP A N 1
ATOM 2206 C CA . TRP A 1 280 ? -12.981 -12.053 20.037 1.00 98.81 280 TRP A CA 1
ATOM 2207 C C . TRP A 1 280 ? -13.559 -12.065 18.616 1.00 98.81 280 TRP A C 1
ATOM 2209 O O . TRP A 1 280 ? -14.733 -11.732 18.435 1.00 98.81 280 TRP A O 1
ATOM 2219 N N . ILE A 1 281 ? -12.789 -12.505 17.616 1.00 98.88 281 ILE A N 1
ATOM 2220 C CA . ILE A 1 281 ? -13.254 -12.620 16.227 1.00 98.88 281 ILE A CA 1
ATOM 2221 C C . ILE A 1 281 ? -14.461 -13.557 16.148 1.00 98.88 281 ILE A C 1
ATOM 2223 O O . ILE A 1 281 ? -15.515 -13.156 15.649 1.00 98.88 281 ILE A O 1
ATOM 2227 N N . LYS A 1 282 ? -14.335 -14.789 16.658 1.00 98.62 282 LYS A N 1
ATOM 2228 C CA . LYS A 1 282 ? -15.375 -15.814 16.483 1.00 98.62 282 LYS A CA 1
ATOM 2229 C C . LYS A 1 282 ? -16.621 -15.582 17.335 1.00 98.62 282 LYS A C 1
ATOM 2231 O O . LYS A 1 282 ? -17.717 -15.928 16.898 1.00 98.62 282 LYS A O 1
ATOM 2236 N N . MET A 1 283 ? -16.470 -15.020 18.540 1.00 98.81 283 MET A N 1
ATOM 2237 C CA . MET A 1 283 ? -17.584 -14.849 19.483 1.00 98.81 283 MET A CA 1
ATOM 2238 C C . MET A 1 283 ? -18.241 -13.469 19.416 1.00 98.81 283 MET A C 1
ATOM 2240 O O . MET A 1 283 ? -19.394 -13.346 19.825 1.00 98.81 283 MET A O 1
ATOM 2244 N N . HIS A 1 284 ? -17.543 -12.445 18.911 1.00 98.88 284 HIS A N 1
ATOM 2245 C CA . HIS A 1 284 ? -18.028 -11.064 18.946 1.00 98.88 284 HIS A CA 1
ATOM 2246 C C . HIS A 1 284 ? -17.969 -10.379 17.583 1.00 98.88 284 HIS A C 1
ATOM 2248 O O . HIS A 1 284 ? -19.029 -10.084 17.032 1.00 98.88 284 HIS A O 1
ATOM 2254 N N . LEU A 1 285 ? -16.782 -10.126 17.017 1.00 98.88 285 LEU A N 1
ATOM 2255 C CA . LEU A 1 285 ? -16.662 -9.323 15.790 1.00 98.88 285 LEU A CA 1
ATOM 2256 C C . LEU A 1 285 ? -17.432 -9.953 14.622 1.00 98.88 285 LEU A C 1
ATOM 2258 O O . LEU A 1 285 ? -18.299 -9.298 14.049 1.00 98.88 285 LEU A O 1
ATOM 2262 N N . GLY A 1 286 ? -17.155 -11.220 14.307 1.00 98.75 286 GLY A N 1
ATOM 2263 C CA . GLY A 1 286 ? -17.776 -11.943 13.197 1.00 98.75 286 GLY A CA 1
ATOM 2264 C C . GLY A 1 286 ? -19.306 -11.971 13.279 1.00 98.75 286 GLY A C 1
ATOM 2265 O O . GLY A 1 286 ? -19.962 -11.433 12.387 1.00 98.75 286 GLY A O 1
ATOM 2266 N N . PRO A 1 287 ? -19.903 -12.482 14.377 1.00 98.75 287 PRO A N 1
ATOM 2267 C CA . PRO A 1 287 ? -21.356 -12.467 14.559 1.00 98.75 287 PRO A CA 1
ATOM 2268 C C . PRO A 1 287 ? -21.982 -11.064 14.501 1.00 98.75 287 PRO A C 1
ATOM 2270 O O . PRO A 1 287 ? -23.098 -10.900 14.009 1.00 98.75 287 PRO A O 1
ATOM 2273 N N . THR A 1 288 ? -21.274 -10.038 14.988 1.00 98.88 288 THR A N 1
ATOM 2274 C CA . THR A 1 288 ? -21.761 -8.648 14.967 1.00 98.88 288 THR A CA 1
ATOM 2275 C C . THR A 1 288 ? -21.762 -8.073 13.549 1.00 98.88 288 THR A C 1
ATOM 2277 O O . THR A 1 288 ? -22.703 -7.370 13.173 1.00 98.88 288 THR A O 1
ATOM 2280 N N . LEU A 1 289 ? -20.753 -8.403 12.735 1.00 98.69 289 LEU A N 1
ATOM 2281 C CA . LEU A 1 289 ? -20.714 -8.051 11.315 1.00 98.69 289 LEU A CA 1
ATOM 2282 C C . LEU A 1 289 ? -21.825 -8.762 10.536 1.00 98.69 289 LEU A C 1
ATOM 2284 O O . LEU A 1 289 ? -22.557 -8.086 9.809 1.00 98.69 289 LEU A O 1
ATOM 2288 N N . ASP A 1 290 ? -22.013 -10.066 10.751 1.00 98.25 290 ASP A N 1
ATOM 2289 C CA . ASP A 1 290 ? -23.062 -10.883 10.117 1.00 98.25 290 ASP A CA 1
ATOM 2290 C C . ASP A 1 290 ? -24.478 -10.368 10.403 1.00 98.25 290 ASP A C 1
ATOM 2292 O O . ASP A 1 290 ? -25.346 -10.375 9.527 1.00 98.25 290 ASP A O 1
ATOM 2296 N N . ALA A 1 291 ? -24.713 -9.894 11.629 1.00 98.38 291 ALA A N 1
ATOM 2297 C CA . ALA A 1 291 ? -25.983 -9.300 12.041 1.00 98.38 291 ALA A CA 1
ATOM 2298 C C . ALA A 1 291 ? -26.203 -7.880 11.484 1.00 98.38 291 ALA A C 1
ATOM 2300 O O . ALA A 1 291 ? -27.295 -7.321 11.614 1.00 98.38 291 ALA A O 1
ATOM 2301 N N . SER A 1 292 ? -25.180 -7.278 10.875 1.00 98.06 292 SER A N 1
ATOM 2302 C CA . SER A 1 292 ? -25.221 -5.933 10.309 1.00 98.06 292 SER A CA 1
ATOM 2303 C C . SER A 1 292 ? -25.337 -5.961 8.780 1.00 98.06 292 SER A C 1
ATOM 2305 O O . SER A 1 292 ? -25.225 -6.997 8.126 1.00 98.06 292 SER A O 1
ATOM 2307 N N . LYS A 1 293 ? -25.504 -4.786 8.163 1.00 97.62 293 LYS A N 1
ATOM 2308 C CA . LYS A 1 293 ? -25.427 -4.664 6.698 1.00 97.62 293 LYS A CA 1
ATOM 2309 C C . LYS A 1 293 ? -24.006 -4.809 6.133 1.00 97.62 293 LYS A C 1
ATOM 2311 O O . LYS A 1 293 ? -23.855 -4.839 4.919 1.00 97.62 293 LYS A O 1
ATOM 2316 N N . PHE A 1 294 ? -22.984 -4.874 6.990 1.00 98.12 294 PHE A N 1
ATOM 2317 C CA . PHE A 1 294 ? -21.570 -4.934 6.606 1.00 98.12 294 PHE A CA 1
ATOM 2318 C C . PHE A 1 294 ? -21.001 -6.355 6.612 1.00 98.12 294 PHE A C 1
ATOM 2320 O O . PHE A 1 294 ? -19.789 -6.512 6.565 1.00 98.12 294 PHE A O 1
ATOM 2327 N N . LYS A 1 295 ? -21.847 -7.389 6.643 1.00 97.31 295 LYS A N 1
ATOM 2328 C CA . LYS A 1 295 ? -21.442 -8.807 6.628 1.00 97.31 295 LYS A CA 1
ATOM 2329 C C . LYS A 1 295 ? -20.463 -9.201 5.507 1.00 97.31 295 LYS A C 1
ATOM 2331 O O . LYS A 1 295 ? -19.737 -10.173 5.644 1.00 97.31 295 LYS A O 1
ATOM 2336 N N . ASP A 1 296 ? -20.450 -8.458 4.397 1.00 97.38 296 ASP A N 1
ATOM 2337 C CA . ASP A 1 296 ? -19.599 -8.743 3.234 1.00 97.38 296 ASP A CA 1
ATOM 2338 C C . ASP A 1 296 ? -18.227 -8.032 3.298 1.00 97.38 296 ASP A C 1
ATOM 2340 O O . ASP A 1 296 ? -17.403 -8.201 2.391 1.00 97.38 296 ASP A O 1
ATOM 2344 N N . ILE A 1 297 ? -17.971 -7.234 4.347 1.00 98.56 297 ILE A N 1
ATOM 2345 C CA . ILE A 1 297 ? -16.686 -6.555 4.548 1.00 98.56 297 ILE A CA 1
ATOM 2346 C C . ILE A 1 297 ? -15.566 -7.578 4.739 1.00 98.56 297 ILE A C 1
ATOM 2348 O O . ILE A 1 297 ? -15.740 -8.612 5.383 1.00 98.56 297 ILE A O 1
ATOM 2352 N N . LYS A 1 298 ? -14.387 -7.293 4.185 1.00 98.81 298 LYS A N 1
ATOM 2353 C CA . LYS A 1 298 ? -13.218 -8.150 4.388 1.00 98.81 298 LYS A CA 1
ATOM 2354 C C . LYS A 1 298 ? -12.598 -7.874 5.753 1.00 98.81 298 LYS A C 1
ATOM 2356 O O . LYS A 1 298 ? -12.339 -6.723 6.090 1.00 98.81 298 LYS A O 1
ATOM 2361 N N . VAL A 1 299 ? -12.329 -8.930 6.516 1.00 98.88 299 VAL A N 1
ATOM 2362 C CA . VAL A 1 299 ? -11.577 -8.834 7.774 1.00 98.88 299 VAL A CA 1
ATOM 2363 C C . VAL A 1 299 ? -10.144 -9.283 7.524 1.00 98.88 299 VAL A C 1
ATOM 2365 O O . VAL A 1 299 ? -9.903 -10.402 7.062 1.00 98.88 299 VAL A O 1
ATOM 2368 N N . ILE A 1 300 ? -9.202 -8.391 7.813 1.00 98.88 300 ILE A N 1
ATOM 2369 C CA . ILE A 1 300 ? -7.764 -8.621 7.723 1.00 98.88 300 ILE A CA 1
ATOM 2370 C C . ILE A 1 300 ? -7.239 -8.848 9.142 1.00 98.88 300 ILE A C 1
ATOM 2372 O O . ILE A 1 300 ? -7.348 -7.978 10.001 1.00 98.88 300 ILE A O 1
ATOM 2376 N N . MET A 1 301 ? -6.707 -10.032 9.421 1.00 98.62 301 MET A N 1
ATOM 2377 C CA . MET A 1 301 ? -6.102 -10.309 10.727 1.00 98.62 301 MET A CA 1
ATOM 2378 C C . MET A 1 301 ? -4.632 -9.877 10.771 1.00 98.62 301 MET A C 1
ATOM 2380 O O . MET A 1 301 ? -4.037 -9.576 9.737 1.00 98.62 301 MET A O 1
ATOM 2384 N N . PHE A 1 302 ? -4.038 -9.970 11.960 1.00 97.69 302 PHE A N 1
ATOM 2385 C CA . PHE A 1 302 ? -2.629 -9.703 12.243 1.00 97.69 302 PHE A CA 1
ATOM 2386 C C . PHE A 1 302 ? -2.248 -8.219 12.163 1.00 97.69 302 PHE A C 1
ATOM 2388 O O . PHE A 1 302 ? -2.170 -7.618 13.225 1.00 97.69 302 PHE A O 1
ATOM 2395 N N . ASP A 1 303 ? -2.083 -7.638 10.966 1.00 98.44 303 ASP A N 1
ATOM 2396 C CA . ASP A 1 303 ? -1.759 -6.205 10.763 1.00 98.44 303 ASP A CA 1
ATOM 2397 C C . ASP A 1 303 ? -0.539 -5.774 11.611 1.00 98.44 303 ASP A C 1
ATOM 2399 O O . ASP A 1 303 ? -0.592 -4.810 12.372 1.00 98.44 303 ASP A O 1
ATOM 2403 N N . ASP A 1 304 ? 0.528 -6.586 11.555 1.00 98.00 304 ASP A N 1
ATOM 2404 C CA . ASP A 1 304 ? 1.736 -6.469 12.388 1.00 98.00 304 ASP A CA 1
ATOM 2405 C C . ASP A 1 304 ? 2.981 -7.027 11.661 1.00 98.00 304 ASP A C 1
ATOM 2407 O O . ASP A 1 304 ? 2.931 -7.511 10.527 1.00 98.00 304 ASP A O 1
ATOM 2411 N N . GLN A 1 305 ? 4.129 -6.993 12.326 1.00 95.88 305 GLN A N 1
ATOM 2412 C CA . GLN A 1 305 ? 5.428 -7.398 11.801 1.00 95.88 305 GLN A CA 1
ATOM 2413 C C . GLN A 1 305 ? 5.547 -8.897 11.478 1.00 95.88 305 GLN A C 1
ATOM 2415 O O . GLN A 1 305 ? 5.078 -9.756 12.227 1.00 95.88 305 GLN A O 1
ATOM 2420 N N . ARG A 1 306 ? 6.340 -9.259 10.458 1.00 94.38 306 ARG A N 1
ATOM 2421 C CA . ARG A 1 306 ? 6.563 -10.666 10.046 1.00 94.38 306 ARG A CA 1
ATOM 2422 C C . ARG A 1 306 ? 7.121 -11.591 11.148 1.00 94.38 306 ARG A C 1
ATOM 2424 O O . ARG A 1 306 ? 6.931 -12.805 11.071 1.00 94.38 306 ARG A O 1
ATOM 2431 N N . LEU A 1 307 ? 7.761 -11.053 12.194 1.00 91.56 307 LEU A N 1
ATOM 2432 C CA . LEU A 1 307 ? 8.389 -11.814 13.291 1.00 91.56 307 LEU A CA 1
ATOM 2433 C C . LEU A 1 307 ? 7.460 -12.800 14.001 1.00 91.56 307 LEU A C 1
ATOM 2435 O O . LEU A 1 307 ? 7.889 -13.894 14.367 1.00 91.56 307 LEU A O 1
ATOM 2439 N N . HIS A 1 308 ? 6.191 -12.441 14.170 1.00 89.75 308 HIS A N 1
ATOM 2440 C CA . HIS A 1 308 ? 5.217 -13.277 14.874 1.00 89.75 308 HIS A CA 1
ATOM 2441 C C . HIS A 1 308 ? 4.153 -13.878 13.953 1.00 89.75 308 HIS A C 1
ATOM 2443 O O . HIS A 1 308 ? 3.255 -14.571 14.434 1.00 89.75 308 HIS A O 1
ATOM 2449 N N . LEU A 1 309 ? 4.296 -13.681 12.637 1.00 96.00 309 LEU A N 1
ATOM 2450 C CA . LEU A 1 309 ? 3.313 -14.052 11.622 1.00 96.00 309 LEU A CA 1
ATOM 2451 C C . LEU A 1 309 ? 2.889 -15.516 11.729 1.00 96.00 309 LEU A C 1
ATOM 2453 O O . LEU A 1 309 ? 1.698 -15.815 11.775 1.00 96.00 309 LEU A O 1
ATOM 2457 N N . LYS A 1 310 ? 3.859 -16.432 11.821 1.00 94.50 310 LYS A N 1
ATOM 2458 C CA . LYS A 1 310 ? 3.588 -17.873 11.877 1.00 94.50 310 LYS A CA 1
ATOM 2459 C C . LYS A 1 310 ? 2.699 -18.242 13.064 1.00 94.50 310 LYS A C 1
ATOM 2461 O O . LYS A 1 310 ? 1.633 -18.810 12.876 1.00 94.50 310 LYS A O 1
ATOM 2466 N N . ASN A 1 311 ? 3.119 -17.898 14.279 1.00 93.75 311 ASN A N 1
ATOM 2467 C CA . ASN A 1 311 ? 2.392 -18.307 15.481 1.00 93.75 311 ASN A CA 1
ATOM 2468 C C . ASN A 1 311 ? 1.004 -17.651 15.545 1.00 93.75 311 ASN A C 1
ATOM 2470 O O . ASN A 1 311 ? 0.047 -18.281 15.979 1.00 93.75 311 ASN A O 1
ATOM 2474 N N . TYR A 1 312 ? 0.890 -16.395 15.100 1.00 97.31 312 TYR A N 1
ATOM 2475 C CA . TYR A 1 312 ? -0.377 -15.665 15.125 1.00 97.31 312 TYR A CA 1
ATOM 2476 C C . TYR A 1 312 ? -1.382 -16.225 14.108 1.00 97.31 312 TYR A C 1
ATOM 2478 O O . TYR A 1 312 ? -2.558 -16.395 14.424 1.00 97.31 312 TYR A O 1
ATOM 2486 N N . THR A 1 313 ? -0.917 -16.552 12.897 1.00 97.88 313 THR A N 1
ATOM 2487 C CA . THR A 1 313 ? -1.751 -17.174 11.854 1.00 97.88 313 THR A CA 1
ATOM 2488 C C . THR A 1 313 ? -2.145 -18.599 12.217 1.00 97.88 313 THR A C 1
ATOM 2490 O O . THR A 1 313 ? -3.320 -18.933 12.098 1.00 97.88 313 THR A O 1
ATOM 2493 N N . GLU A 1 314 ? -1.221 -19.414 12.733 1.00 97.31 314 GLU A N 1
ATOM 2494 C CA . GLU A 1 314 ? -1.518 -20.780 13.179 1.00 97.31 314 GLU A CA 1
ATOM 2495 C C . GLU A 1 314 ? -2.584 -20.813 14.282 1.00 97.31 314 GLU A C 1
ATOM 2497 O O . GLU A 1 314 ? -3.515 -21.611 14.189 1.00 97.31 314 GLU A O 1
ATOM 2502 N N . GLU A 1 315 ? -2.509 -19.928 15.281 1.00 98.25 315 GLU A N 1
ATOM 2503 C CA . GLU A 1 315 ? -3.470 -19.899 16.392 1.00 98.25 315 GLU A CA 1
ATOM 2504 C C . GLU A 1 315 ? -4.887 -19.491 15.948 1.00 98.25 315 GLU A C 1
ATOM 2506 O O . GLU A 1 315 ? -5.871 -20.081 16.399 1.00 98.25 315 GLU A O 1
ATOM 2511 N N . ILE A 1 316 ? -5.009 -18.494 15.062 1.00 98.50 316 ILE A N 1
ATOM 2512 C CA . ILE A 1 316 ? -6.314 -17.970 14.625 1.00 98.50 316 ILE A CA 1
ATOM 2513 C C . ILE A 1 316 ? -6.923 -18.831 13.516 1.00 98.50 316 ILE A C 1
ATOM 2515 O O . ILE A 1 316 ? -8.098 -19.187 13.594 1.00 98.50 316 ILE A O 1
ATOM 2519 N N . LEU A 1 317 ? -6.150 -19.167 12.480 1.00 98.50 317 LEU A N 1
ATOM 2520 C CA . LEU A 1 317 ? -6.675 -19.811 11.271 1.00 98.50 317 LEU A CA 1
ATOM 2521 C C . LEU A 1 317 ? -6.881 -21.321 11.430 1.00 98.50 317 LEU A C 1
ATOM 2523 O O . LEU A 1 317 ? -7.634 -21.911 10.657 1.00 98.50 317 LEU A O 1
ATOM 2527 N N . SER A 1 318 ? -6.282 -21.951 12.447 1.00 97.31 318 SER A N 1
ATOM 2528 C CA . SER A 1 318 ? -6.574 -23.355 12.778 1.00 97.31 318 SER A CA 1
ATOM 2529 C C . SER A 1 318 ? -7.930 -23.542 13.476 1.00 97.31 318 SER A C 1
ATOM 2531 O O . SER A 1 318 ? -8.421 -24.668 13.563 1.00 97.31 318 SER A O 1
ATOM 2533 N N . ASP A 1 319 ? -8.556 -22.466 13.967 1.00 98.56 319 ASP A N 1
ATOM 2534 C CA . ASP A 1 319 ? -9.912 -22.485 14.521 1.00 98.56 319 ASP A CA 1
ATOM 2535 C C . ASP A 1 319 ? -10.923 -22.081 13.443 1.00 98.56 319 ASP A C 1
ATOM 2537 O O . ASP A 1 319 ? -11.062 -20.906 13.098 1.00 98.56 319 ASP A O 1
ATOM 2541 N N . ALA A 1 320 ? -11.667 -23.062 12.930 1.00 98.31 320 ALA A N 1
ATOM 2542 C CA . ALA A 1 320 ? -12.631 -22.864 11.849 1.00 98.31 320 ALA A CA 1
ATOM 2543 C C . ALA A 1 320 ? -13.729 -21.827 12.169 1.00 98.31 320 ALA A C 1
ATOM 2545 O O . ALA A 1 320 ? -14.260 -21.200 11.249 1.00 98.31 320 ALA A O 1
ATOM 2546 N N . ASP A 1 321 ? -14.071 -21.617 13.446 1.00 98.44 321 ASP A N 1
ATOM 2547 C CA . ASP A 1 321 ? -15.085 -20.637 13.837 1.00 98.44 321 ASP A CA 1
ATOM 2548 C C . ASP A 1 321 ? -14.571 -19.198 13.784 1.00 98.44 321 ASP A C 1
ATOM 2550 O O . ASP A 1 321 ? -15.367 -18.287 13.545 1.00 98.44 321 ASP A O 1
ATOM 2554 N N . ALA A 1 322 ? -13.266 -18.984 13.959 1.00 98.50 322 ALA A N 1
ATOM 2555 C CA . ALA A 1 322 ? -12.630 -17.692 13.707 1.00 98.50 322 ALA A CA 1
ATOM 2556 C C . ALA A 1 322 ? -12.293 -17.528 12.220 1.00 98.50 322 ALA A C 1
ATOM 2558 O O . ALA A 1 322 ? -12.633 -16.515 11.605 1.00 98.50 322 ALA A O 1
ATOM 2559 N N . ALA A 1 323 ? -11.679 -18.554 11.630 1.00 98.50 323 ALA A N 1
ATOM 2560 C CA . ALA A 1 323 ? -11.127 -18.538 10.282 1.00 98.50 323 ALA A CA 1
ATOM 2561 C C . ALA A 1 323 ? -12.172 -18.226 9.196 1.00 98.50 323 ALA A C 1
ATOM 2563 O O . ALA A 1 323 ? -11.833 -17.611 8.188 1.00 98.50 323 ALA A O 1
ATOM 2564 N N . LYS A 1 324 ? -13.449 -18.583 9.407 1.00 98.12 324 LYS A N 1
ATOM 2565 C CA . LYS A 1 324 ? -14.553 -18.281 8.474 1.00 98.12 324 LYS A CA 1
ATOM 2566 C C . LYS A 1 324 ? -14.863 -16.788 8.310 1.00 98.12 324 LYS A C 1
ATOM 2568 O O . LYS A 1 324 ? -15.472 -16.415 7.313 1.00 98.12 324 LYS A O 1
ATOM 2573 N N . TYR A 1 325 ? -14.475 -15.952 9.275 1.00 98.69 325 TYR A N 1
ATOM 2574 C CA . TYR A 1 325 ? -14.661 -14.499 9.205 1.00 98.69 325 TYR A CA 1
ATOM 2575 C C . TYR A 1 325 ? -13.450 -13.778 8.610 1.00 98.69 325 TYR A C 1
ATOM 2577 O O . TYR A 1 325 ? -13.561 -12.621 8.211 1.00 98.69 325 TYR A O 1
ATOM 2585 N N . ILE A 1 326 ? -12.294 -14.441 8.540 1.00 98.81 326 ILE A N 1
ATOM 2586 C CA . ILE A 1 326 ? -11.061 -13.850 8.030 1.00 98.81 326 ILE A CA 1
ATOM 2587 C C . ILE A 1 326 ? -11.020 -13.963 6.509 1.00 98.81 326 ILE A C 1
ATOM 2589 O O . ILE A 1 326 ? -11.370 -14.981 5.925 1.00 98.81 326 ILE A O 1
ATOM 2593 N N . SER A 1 327 ? -10.597 -12.885 5.855 1.00 98.69 327 SER A N 1
ATOM 2594 C CA . SER A 1 327 ? -10.412 -12.832 4.402 1.00 98.69 327 SER A CA 1
ATOM 2595 C C . SER A 1 327 ? -8.943 -12.742 3.998 1.00 98.69 327 SER A C 1
ATOM 2597 O O . SER A 1 327 ? -8.579 -13.211 2.922 1.00 98.69 327 SER A O 1
ATOM 2599 N N . GLY A 1 328 ? -8.104 -12.140 4.842 1.00 98.56 328 GLY A N 1
ATOM 2600 C CA . GLY A 1 328 ? -6.686 -11.960 4.560 1.00 98.56 328 GLY A CA 1
ATOM 2601 C C . GLY A 1 328 ? -5.858 -11.686 5.809 1.00 98.56 328 GLY A C 1
ATOM 2602 O O . GLY A 1 328 ? -6.386 -11.574 6.917 1.00 98.56 328 GLY A O 1
ATOM 2603 N N . ILE A 1 329 ? -4.549 -11.586 5.611 1.00 98.88 329 ILE A N 1
ATOM 2604 C CA . ILE A 1 329 ? -3.542 -11.400 6.654 1.00 98.88 329 ILE A CA 1
ATOM 2605 C C . ILE A 1 329 ? -2.735 -10.144 6.307 1.00 98.88 329 ILE A C 1
ATOM 2607 O O . ILE A 1 329 ? -2.169 -10.054 5.215 1.00 98.88 329 ILE A O 1
ATOM 2611 N N . GLY A 1 330 ? -2.720 -9.175 7.220 1.00 98.62 330 GLY A N 1
ATOM 2612 C CA . GLY A 1 330 ? -1.968 -7.926 7.094 1.00 98.62 330 GLY A CA 1
ATOM 2613 C C . GLY A 1 330 ? -0.557 -8.080 7.651 1.00 98.62 330 GLY A C 1
ATOM 2614 O O . GLY A 1 330 ? -0.399 -8.689 8.708 1.00 98.62 330 GLY A O 1
ATOM 2615 N N . VAL A 1 331 ? 0.454 -7.553 6.960 1.00 98.62 331 VAL A N 1
ATOM 2616 C CA . VAL A 1 331 ? 1.858 -7.567 7.405 1.00 98.62 331 VAL A CA 1
ATOM 2617 C C . VAL A 1 331 ? 2.515 -6.194 7.275 1.00 98.62 331 VAL A C 1
ATOM 2619 O O . VAL A 1 331 ? 2.231 -5.459 6.331 1.00 98.62 331 VAL A O 1
ATOM 2622 N N . HIS A 1 332 ? 3.399 -5.869 8.219 1.00 97.94 332 HIS A N 1
ATOM 2623 C CA . HIS A 1 332 ? 4.212 -4.646 8.252 1.00 97.94 332 HIS A CA 1
ATOM 2624 C C . HIS A 1 332 ? 5.705 -4.969 8.028 1.00 97.94 332 HIS A C 1
ATOM 2626 O O . HIS A 1 332 ? 6.131 -6.114 8.222 1.00 97.94 332 HIS A O 1
ATOM 2632 N N . TRP A 1 333 ? 6.498 -3.959 7.646 1.00 94.81 333 TRP A N 1
ATOM 2633 C CA . TRP A 1 333 ? 7.865 -4.138 7.114 1.00 94.81 333 TRP A CA 1
ATOM 2634 C C . TRP A 1 333 ? 9.030 -3.842 8.088 1.00 94.81 333 TRP A C 1
ATOM 2636 O O . TRP A 1 333 ? 10.202 -4.094 7.797 1.00 94.81 333 TRP A O 1
ATOM 2646 N N . TYR A 1 334 ? 8.765 -3.269 9.267 1.00 91.12 334 TYR A N 1
ATOM 2647 C CA . TYR A 1 334 ? 9.798 -2.564 10.047 1.00 91.12 334 TYR A CA 1
ATOM 2648 C C . TYR A 1 334 ? 10.872 -3.484 10.642 1.00 91.12 334 TYR A C 1
ATOM 2650 O O . TYR A 1 334 ? 11.944 -3.028 11.043 1.00 91.12 334 TYR A O 1
ATOM 2658 N N . THR A 1 335 ? 10.599 -4.788 10.691 1.00 90.06 335 THR A N 1
ATOM 2659 C CA . THR A 1 335 ? 11.500 -5.812 11.243 1.00 90.06 335 THR A CA 1
ATOM 2660 C C . THR A 1 335 ? 11.996 -6.811 10.196 1.00 90.06 335 THR A C 1
ATOM 2662 O O . THR A 1 335 ? 12.553 -7.851 10.547 1.00 90.06 335 THR A O 1
ATOM 2665 N N . ASP A 1 336 ? 11.864 -6.493 8.909 1.00 90.56 336 ASP A N 1
ATOM 2666 C CA . ASP A 1 336 ? 12.222 -7.395 7.807 1.00 90.56 336 ASP A CA 1
ATOM 2667 C C . ASP A 1 336 ? 13.697 -7.796 7.775 1.00 90.56 336 ASP A C 1
ATOM 2669 O O . ASP A 1 336 ? 14.057 -8.869 7.296 1.00 90.56 336 ASP A O 1
ATOM 2673 N N . SER A 1 337 ? 14.575 -6.979 8.356 1.00 87.19 337 SER A N 1
ATOM 2674 C CA . SER A 1 337 ? 15.989 -7.326 8.521 1.00 87.19 337 SER A CA 1
ATOM 2675 C C . SER A 1 337 ? 16.217 -8.544 9.428 1.00 87.19 337 SER A C 1
ATOM 2677 O O . SER A 1 337 ? 17.276 -9.168 9.352 1.00 87.19 337 SER A O 1
ATOM 2679 N N . PHE A 1 338 ? 15.241 -8.900 10.269 1.00 89.44 338 PHE A N 1
ATOM 2680 C CA . PHE A 1 338 ? 15.305 -10.050 11.171 1.00 89.44 338 PHE A CA 1
ATOM 2681 C C . PHE A 1 338 ? 14.647 -11.304 10.593 1.00 89.44 338 PHE A C 1
ATOM 2683 O O . PHE A 1 338 ? 14.964 -12.410 11.036 1.00 89.44 338 PHE A O 1
ATOM 2690 N N . VAL A 1 339 ? 13.725 -11.152 9.638 1.00 92.00 339 VAL A N 1
ATOM 2691 C CA . VAL A 1 339 ? 12.877 -12.244 9.150 1.00 92.00 339 VAL A CA 1
ATOM 2692 C C . VAL A 1 339 ? 12.821 -12.211 7.627 1.00 92.00 339 VAL A C 1
ATOM 2694 O O . VAL A 1 339 ? 12.268 -11.272 7.060 1.00 92.00 339 VAL A O 1
ATOM 2697 N N . PRO A 1 340 ? 13.351 -13.240 6.944 1.00 92.94 340 PRO A N 1
ATOM 2698 C CA . PRO A 1 340 ? 13.344 -13.267 5.494 1.00 92.94 340 PRO A CA 1
ATOM 2699 C C . PRO A 1 340 ? 11.913 -13.394 4.944 1.00 92.94 340 PRO A C 1
ATOM 2701 O O . PRO A 1 340 ? 11.048 -14.005 5.581 1.00 92.94 340 PRO A O 1
ATOM 2704 N N . PRO A 1 341 ? 11.673 -12.906 3.717 1.00 95.12 341 PRO A N 1
ATOM 2705 C CA . PRO A 1 341 ? 10.354 -12.914 3.083 1.00 95.12 341 PRO A CA 1
ATOM 2706 C C . PRO A 1 341 ? 9.810 -14.328 2.802 1.00 95.12 341 PRO A C 1
ATOM 2708 O O . PRO A 1 341 ? 8.609 -14.489 2.602 1.00 95.12 341 PRO A O 1
ATOM 2711 N N . ASP A 1 342 ? 10.640 -15.381 2.854 1.00 94.75 342 ASP A N 1
ATOM 2712 C CA . ASP A 1 342 ? 10.214 -16.785 2.703 1.00 94.75 342 ASP A CA 1
ATOM 2713 C C . ASP A 1 342 ? 9.112 -17.202 3.701 1.00 94.75 342 ASP A C 1
ATOM 2715 O O . ASP A 1 342 ? 8.347 -18.143 3.448 1.00 94.75 342 ASP A O 1
ATOM 2719 N N . ILE A 1 343 ? 8.999 -16.503 4.838 1.00 96.75 343 ILE A N 1
ATOM 2720 C CA . ILE A 1 343 ? 7.924 -16.733 5.808 1.00 96.75 343 ILE A CA 1
ATOM 2721 C C . ILE A 1 343 ? 6.541 -16.403 5.230 1.00 96.75 343 ILE A C 1
ATOM 2723 O O . ILE A 1 343 ? 5.563 -17.063 5.581 1.00 96.75 343 ILE A O 1
ATOM 2727 N N . LEU A 1 344 ? 6.452 -15.439 4.308 1.00 98.25 344 LEU A N 1
ATOM 2728 C CA . LEU A 1 344 ? 5.215 -15.074 3.617 1.00 98.25 344 LEU A CA 1
ATOM 2729 C C . LEU A 1 344 ? 4.774 -16.218 2.698 1.00 98.25 344 LEU A C 1
ATOM 2731 O O . LEU A 1 344 ? 3.640 -16.681 2.788 1.00 98.25 344 LEU A O 1
ATOM 2735 N N . SER A 1 345 ? 5.706 -16.772 1.912 1.00 97.44 345 SER A N 1
ATOM 2736 C CA . SER A 1 345 ? 5.458 -17.970 1.099 1.00 97.44 345 SER A CA 1
ATOM 2737 C C . SER A 1 345 ? 5.026 -19.161 1.957 1.00 97.44 345 SER A C 1
ATOM 2739 O O . SER A 1 345 ? 4.062 -19.845 1.626 1.00 97.44 345 SER A O 1
ATOM 2741 N N . THR A 1 346 ? 5.698 -19.390 3.088 1.00 96.75 346 THR A N 1
ATOM 2742 C CA . THR A 1 346 ? 5.330 -20.456 4.035 1.00 96.75 346 THR A CA 1
ATOM 2743 C C . THR A 1 346 ? 3.912 -20.259 4.576 1.00 96.75 346 THR A C 1
ATOM 2745 O O . THR A 1 346 ? 3.128 -21.204 4.612 1.00 96.75 346 THR A O 1
ATOM 2748 N N . THR A 1 347 ? 3.562 -19.025 4.943 1.00 97.94 347 THR A N 1
ATOM 2749 C CA . THR A 1 347 ? 2.222 -18.668 5.426 1.00 97.94 347 THR A CA 1
ATOM 2750 C C . THR A 1 347 ? 1.171 -18.917 4.347 1.00 97.94 347 THR A C 1
ATOM 2752 O O . THR A 1 347 ? 0.159 -19.553 4.628 1.00 97.94 347 THR A O 1
ATOM 2755 N N . HIS A 1 348 ? 1.435 -18.508 3.103 1.00 97.88 348 HIS A N 1
ATOM 2756 C CA . HIS A 1 348 ? 0.546 -18.778 1.975 1.00 97.88 348 HIS A CA 1
ATOM 2757 C C . HIS A 1 348 ? 0.355 -20.281 1.733 1.00 97.88 348 HIS A C 1
ATOM 2759 O O . HIS A 1 348 ? -0.770 -20.723 1.549 1.00 97.88 348 HIS A O 1
ATOM 2765 N N . TYR A 1 349 ? 1.413 -21.095 1.764 1.00 97.00 349 TYR A N 1
ATOM 2766 C CA . TYR A 1 349 ? 1.262 -22.542 1.562 1.00 97.00 349 TYR A CA 1
ATOM 2767 C C . TYR A 1 349 ? 0.489 -23.233 2.690 1.00 97.00 349 TYR A C 1
ATOM 2769 O O . TYR A 1 349 ? -0.224 -24.199 2.427 1.00 97.00 349 TYR A O 1
ATOM 2777 N N . ASN A 1 350 ? 0.600 -22.735 3.924 1.00 95.88 350 ASN A N 1
ATOM 2778 C CA . ASN A 1 350 ? -0.177 -23.244 5.054 1.00 95.88 350 ASN A CA 1
ATOM 2779 C C . ASN A 1 350 ? -1.646 -22.795 4.997 1.00 95.88 350 ASN A C 1
ATOM 2781 O O . ASN A 1 350 ? -2.530 -23.551 5.395 1.00 95.88 350 ASN A O 1
ATOM 2785 N N . PHE A 1 351 ? -1.905 -21.587 4.488 1.00 97.31 351 PHE A N 1
ATOM 2786 C CA . PHE A 1 351 ? -3.219 -20.941 4.475 1.00 97.31 351 PHE A CA 1
ATOM 2787 C C . PHE A 1 351 ? -3.533 -20.313 3.098 1.00 97.31 351 PHE A C 1
ATOM 2789 O O . PHE A 1 351 ? -3.663 -19.091 2.990 1.00 97.31 351 PHE A O 1
ATOM 2796 N N . PRO A 1 352 ? -3.669 -21.120 2.025 1.00 96.31 352 PRO A N 1
ATOM 2797 C CA . PRO A 1 352 ? -3.687 -20.621 0.643 1.00 96.31 352 PRO A CA 1
ATOM 2798 C C . PRO A 1 352 ? -4.945 -19.836 0.259 1.00 96.31 352 PRO A C 1
ATOM 2800 O O . PRO A 1 352 ? -4.910 -19.066 -0.701 1.00 96.31 352 PRO A O 1
ATOM 2803 N N . ASP A 1 353 ? -6.038 -20.007 1.005 1.00 96.25 353 ASP A N 1
ATOM 2804 C CA . ASP A 1 353 ? -7.325 -19.350 0.746 1.00 96.25 353 ASP A CA 1
ATOM 2805 C C . ASP A 1 353 ? -7.384 -17.898 1.262 1.00 96.25 353 ASP A C 1
ATOM 2807 O O . ASP A 1 353 ? -8.335 -17.172 0.965 1.00 96.25 353 ASP A O 1
ATOM 2811 N N . TYR A 1 354 ? -6.366 -17.455 2.008 1.00 98.31 354 TYR A N 1
ATOM 2812 C CA . TYR A 1 354 ? -6.292 -16.127 2.615 1.00 98.31 354 TYR A CA 1
ATOM 2813 C C . TYR A 1 354 ? -5.251 -15.275 1.891 1.00 98.31 354 TYR A C 1
ATOM 2815 O O . TYR A 1 354 ? -4.089 -15.664 1.759 1.00 98.31 354 TYR A O 1
ATOM 2823 N N . PHE A 1 355 ? -5.647 -14.092 1.416 1.00 98.50 355 PHE A N 1
ATOM 2824 C CA . PHE A 1 355 ? -4.692 -13.204 0.750 1.00 98.50 355 PHE A CA 1
ATOM 2825 C C . PHE A 1 355 ? -3.731 -12.573 1.764 1.00 98.50 355 PHE A C 1
ATOM 2827 O O . PHE A 1 355 ? -4.122 -12.242 2.882 1.00 98.50 355 PHE A O 1
ATOM 2834 N N . LEU A 1 356 ? -2.484 -12.351 1.352 1.00 98.81 356 LEU A N 1
ATOM 2835 C CA . LEU A 1 356 ? -1.514 -11.562 2.109 1.00 98.81 356 LEU A CA 1
ATOM 2836 C C . LEU A 1 356 ? -1.537 -10.116 1.605 1.00 98.81 356 LEU A C 1
ATOM 2838 O O . LEU A 1 356 ? -1.563 -9.890 0.393 1.00 98.81 356 LEU A O 1
ATOM 2842 N N . LEU A 1 357 ? -1.516 -9.140 2.506 1.00 98.88 357 LEU A N 1
ATOM 2843 C CA . LEU A 1 357 ? -1.478 -7.717 2.169 1.00 98.88 357 LEU A CA 1
ATOM 2844 C C . LEU A 1 357 ? -0.419 -7.022 3.024 1.00 98.88 357 LEU A C 1
ATOM 2846 O O . LEU A 1 357 ? -0.488 -7.102 4.246 1.00 98.88 357 LEU A O 1
ATOM 2850 N N . ALA A 1 358 ? 0.528 -6.324 2.398 1.00 98.75 358 ALA A N 1
ATOM 2851 C CA . ALA A 1 358 ? 1.399 -5.412 3.128 1.00 98.75 358 ALA A CA 1
ATOM 2852 C C . ALA A 1 358 ? 0.589 -4.147 3.437 1.00 98.75 358 ALA A C 1
ATOM 2854 O O . ALA A 1 358 ? 0.265 -3.370 2.535 1.00 98.75 358 ALA A O 1
ATOM 2855 N N . THR A 1 359 ? 0.148 -4.018 4.686 1.00 98.69 359 THR A N 1
ATOM 2856 C CA . THR A 1 359 ? -0.845 -3.022 5.111 1.00 98.69 359 THR A CA 1
ATOM 2857 C C . THR A 1 359 ? -0.231 -1.708 5.567 1.00 98.69 359 THR A C 1
ATOM 2859 O O . THR A 1 359 ? -0.961 -0.719 5.666 1.00 98.69 359 THR A O 1
ATOM 2862 N N . GLU A 1 360 ? 1.076 -1.696 5.819 1.00 98.50 360 GLU A N 1
ATOM 2863 C CA . GLU A 1 360 ? 1.822 -0.523 6.253 1.00 98.50 360 GLU A CA 1
ATOM 2864 C C . GLU A 1 360 ? 3.332 -0.703 6.053 1.00 98.50 360 GLU A C 1
ATOM 2866 O O . GLU A 1 360 ? 3.913 -1.745 6.377 1.00 98.50 360 GLU A O 1
ATOM 2871 N N . ALA A 1 361 ? 3.972 0.370 5.595 1.00 97.44 361 ALA A N 1
ATOM 2872 C CA . ALA A 1 361 ? 5.416 0.517 5.556 1.00 97.44 361 ALA A CA 1
ATOM 2873 C C . ALA A 1 361 ? 5.803 2.002 5.496 1.00 97.44 361 ALA A C 1
ATOM 2875 O O . ALA A 1 361 ? 5.174 2.779 4.781 1.00 97.44 361 ALA A O 1
ATOM 2876 N N . CYS A 1 362 ? 6.856 2.396 6.218 1.00 95.69 362 CYS A N 1
ATOM 2877 C CA . CYS A 1 362 ? 7.481 3.714 6.073 1.00 95.69 362 CYS A CA 1
ATOM 2878 C C . CYS A 1 362 ? 8.981 3.735 6.375 1.00 95.69 362 CYS A C 1
ATOM 2880 O O . CYS A 1 362 ? 9.476 3.009 7.245 1.00 95.69 362 CYS A O 1
ATOM 2882 N N . ALA A 1 363 ? 9.727 4.572 5.647 1.00 94.12 363 ALA A N 1
ATOM 2883 C CA . ALA A 1 363 ? 11.144 4.816 5.919 1.00 94.12 363 ALA A CA 1
ATOM 2884 C C . ALA A 1 363 ? 11.339 5.849 7.034 1.00 94.12 363 ALA A C 1
ATOM 2886 O O . ALA A 1 363 ? 10.516 6.733 7.213 1.00 94.12 363 ALA A O 1
ATOM 2887 N N . GLY A 1 364 ? 12.466 5.770 7.743 1.00 90.44 364 GLY A N 1
ATOM 2888 C CA . GLY A 1 364 ? 12.804 6.716 8.813 1.00 90.44 364 GLY A CA 1
ATOM 2889 C C . GLY A 1 364 ? 12.336 6.271 10.198 1.00 90.44 364 GLY A C 1
ATOM 2890 O O . GLY A 1 364 ? 12.781 6.834 11.182 1.00 90.44 364 GLY A O 1
ATOM 2891 N N . ALA A 1 365 ? 11.547 5.197 10.295 1.00 84.19 365 ALA A N 1
ATOM 2892 C CA . ALA A 1 365 ? 11.023 4.690 11.564 1.00 84.19 365 ALA A CA 1
ATOM 2893 C C . ALA A 1 365 ? 12.089 4.130 12.528 1.00 84.19 365 ALA A C 1
ATOM 2895 O O . ALA A 1 365 ? 11.843 4.009 13.726 1.00 84.19 365 ALA A O 1
ATOM 2896 N N . MET A 1 366 ? 13.265 3.730 12.028 1.00 81.75 366 MET A N 1
ATOM 2897 C CA . MET A 1 366 ? 14.312 3.120 12.859 1.00 81.75 366 MET A CA 1
ATOM 2898 C C . MET A 1 366 ? 15.507 4.067 13.049 1.00 81.75 366 MET A C 1
ATOM 2900 O O . MET A 1 366 ? 16.030 4.563 12.051 1.00 81.75 366 MET A O 1
ATOM 2904 N N . PRO A 1 367 ? 16.074 4.205 14.269 1.00 73.56 367 PRO A N 1
ATOM 2905 C CA . PRO A 1 367 ? 17.168 5.150 14.547 1.00 73.56 367 PRO A CA 1
ATOM 2906 C C . PRO A 1 367 ? 18.419 5.004 13.663 1.00 73.56 367 PRO A C 1
ATOM 2908 O O . PRO A 1 367 ? 19.168 5.956 13.461 1.00 73.56 367 PRO A O 1
ATOM 2911 N N . LEU A 1 368 ? 18.682 3.800 13.139 1.00 75.62 368 LEU A N 1
ATOM 2912 C CA . LEU A 1 368 ? 19.828 3.528 12.260 1.00 75.62 368 LEU A CA 1
ATOM 2913 C C . LEU A 1 368 ? 19.583 3.910 10.787 1.00 75.62 368 LEU A C 1
ATOM 2915 O O . LEU A 1 368 ? 20.499 3.788 9.977 1.00 75.62 368 LEU A O 1
ATOM 2919 N N . GLN A 1 369 ? 18.377 4.358 10.424 1.00 78.06 369 GLN A N 1
ATOM 2920 C CA . GLN A 1 369 ? 17.998 4.739 9.055 1.00 78.06 369 GLN A CA 1
ATOM 2921 C C . GLN A 1 369 ? 18.279 6.217 8.721 1.00 78.06 369 GLN A C 1
ATOM 2923 O O . GLN A 1 369 ? 17.953 6.661 7.617 1.00 78.06 369 GLN A O 1
ATOM 2928 N N . GLY A 1 370 ? 18.912 6.958 9.637 1.00 79.44 370 GLY A N 1
ATOM 2929 C CA . GLY A 1 370 ? 19.228 8.378 9.471 1.00 79.44 370 GLY A CA 1
ATOM 2930 C C . GLY A 1 370 ? 18.098 9.301 9.947 1.00 79.44 370 GLY A C 1
ATOM 2931 O O . GLY A 1 370 ? 17.260 8.853 10.722 1.00 79.44 370 GLY A O 1
ATOM 2932 N N . PRO A 1 371 ? 18.098 10.580 9.523 1.00 84.81 371 PRO A N 1
ATOM 2933 C CA . PRO A 1 371 ? 17.040 11.542 9.850 1.00 84.81 371 PRO A CA 1
ATOM 2934 C C . PRO A 1 371 ? 15.655 11.065 9.412 1.00 84.81 371 PRO A C 1
ATOM 2936 O O . PRO A 1 371 ? 15.556 10.333 8.430 1.00 84.81 371 PRO A O 1
ATOM 2939 N N . ASP A 1 372 ? 14.595 11.529 10.069 1.00 91.19 372 ASP A N 1
ATOM 2940 C CA . ASP A 1 372 ? 13.221 11.088 9.790 1.00 91.19 372 ASP A CA 1
ATOM 2941 C C . ASP A 1 372 ? 12.826 11.364 8.332 1.00 91.19 372 ASP A C 1
ATOM 2943 O O . ASP A 1 372 ? 12.438 10.442 7.618 1.00 91.19 372 ASP A O 1
ATOM 2947 N N . VAL A 1 373 ? 13.092 12.576 7.828 1.00 96.69 373 VAL A N 1
ATOM 2948 C CA . VAL A 1 373 ? 12.939 12.962 6.412 1.00 96.69 373 VAL A CA 1
ATOM 2949 C C . VAL A 1 373 ? 14.307 13.168 5.758 1.00 96.69 373 VAL A C 1
ATOM 2951 O O . VAL A 1 373 ? 15.161 13.879 6.287 1.00 96.69 373 VAL A O 1
ATOM 2954 N N . ILE A 1 374 ? 14.511 12.585 4.571 1.00 97.19 374 ILE A N 1
ATOM 2955 C CA . ILE A 1 374 ? 15.722 12.785 3.758 1.00 97.19 374 ILE A CA 1
ATOM 2956 C C . ILE A 1 374 ? 15.306 13.156 2.330 1.00 97.19 374 ILE A C 1
ATOM 2958 O O . ILE A 1 374 ? 14.999 12.284 1.509 1.00 97.19 374 ILE A O 1
ATOM 2962 N N . LEU A 1 375 ? 15.289 14.458 2.027 1.00 98.06 375 LEU A N 1
ATOM 2963 C CA . LEU A 1 375 ? 14.856 14.981 0.728 1.00 98.06 375 LEU A CA 1
ATOM 2964 C C . LEU A 1 375 ? 15.792 14.534 -0.403 1.00 98.06 375 LEU A C 1
ATOM 2966 O O . LEU A 1 375 ? 16.930 14.982 -0.510 1.00 98.06 375 LEU A O 1
ATOM 2970 N N . GLY A 1 376 ? 15.296 13.670 -1.287 1.00 97.94 376 GLY A N 1
ATOM 2971 C CA . GLY A 1 376 ? 16.041 13.153 -2.431 1.00 97.94 376 GLY A CA 1
ATOM 2972 C C . GLY A 1 376 ? 16.755 11.825 -2.171 1.00 97.94 376 GLY A C 1
ATOM 2973 O O . GLY A 1 376 ? 17.613 11.451 -2.969 1.00 97.94 376 GLY A O 1
ATOM 2974 N N . SER A 1 377 ? 16.420 11.082 -1.107 1.00 98.25 377 SER A N 1
ATOM 2975 C CA . SER A 1 377 ? 17.048 9.780 -0.830 1.00 98.25 377 SER A CA 1
ATOM 2976 C C . SER A 1 377 ? 16.699 8.712 -1.877 1.00 98.25 377 SER A C 1
ATOM 2978 O O . SER A 1 377 ? 15.591 8.172 -1.915 1.00 98.25 377 SER A O 1
ATOM 2980 N N . TRP A 1 378 ? 17.676 8.345 -2.710 1.00 98.38 378 TRP A N 1
ATOM 2981 C CA . TRP A 1 378 ? 17.574 7.195 -3.614 1.00 98.38 378 TRP A CA 1
ATOM 2982 C C . TRP A 1 378 ? 17.530 5.866 -2.860 1.00 98.38 378 TRP A C 1
ATOM 2984 O O . TRP A 1 378 ? 16.849 4.933 -3.275 1.00 98.38 378 TRP A O 1
ATOM 2994 N N . GLU A 1 379 ? 18.260 5.758 -1.753 1.00 97.19 379 GLU A N 1
ATOM 2995 C CA . GLU A 1 379 ? 18.369 4.527 -0.977 1.00 97.19 379 GLU A CA 1
ATOM 2996 C C . GLU A 1 379 ? 17.012 4.136 -0.373 1.00 97.19 379 GLU A C 1
ATOM 2998 O O . GLU A 1 379 ? 16.646 2.963 -0.426 1.00 97.19 379 GLU A O 1
ATOM 3003 N N . ARG A 1 380 ? 16.213 5.109 0.095 1.00 97.56 380 ARG A N 1
ATOM 3004 C CA . ARG A 1 380 ? 14.835 4.853 0.551 1.00 97.56 380 ARG A CA 1
ATOM 3005 C C . ARG A 1 380 ? 13.942 4.340 -0.577 1.00 97.56 380 ARG A C 1
ATOM 3007 O O . ARG A 1 380 ? 13.236 3.355 -0.386 1.00 97.56 380 ARG A O 1
ATOM 3014 N N . ALA A 1 381 ? 14.043 4.921 -1.772 1.00 98.44 381 ALA A N 1
ATOM 3015 C CA . ALA A 1 381 ? 13.311 4.441 -2.946 1.00 98.44 381 ALA A CA 1
ATOM 3016 C C . ALA A 1 381 ? 13.703 3.011 -3.355 1.00 98.44 381 ALA A C 1
ATOM 3018 O O . ALA A 1 381 ? 12.842 2.209 -3.711 1.00 98.44 381 ALA A O 1
ATOM 3019 N N . VAL A 1 382 ? 14.994 2.670 -3.271 1.00 98.25 382 VAL A N 1
ATOM 3020 C CA . VAL A 1 382 ? 15.484 1.306 -3.527 1.00 98.25 382 VAL A CA 1
ATOM 3021 C C . VAL A 1 382 ? 14.947 0.319 -2.493 1.00 98.25 382 VAL A C 1
ATOM 3023 O O . VAL A 1 382 ? 14.576 -0.786 -2.879 1.00 98.25 382 VAL A O 1
ATOM 3026 N N . ASN A 1 383 ? 14.878 0.700 -1.213 1.00 97.31 383 ASN A N 1
ATOM 3027 C CA . ASN A 1 383 ? 14.330 -0.163 -0.162 1.00 97.31 383 ASN A CA 1
ATOM 3028 C C . ASN A 1 383 ? 12.846 -0.463 -0.402 1.00 97.31 383 ASN A C 1
ATOM 3030 O O . ASN A 1 383 ? 12.469 -1.629 -0.379 1.00 97.31 383 ASN A O 1
ATOM 3034 N N . TYR A 1 384 ? 12.043 0.556 -0.729 1.00 98.69 384 TYR A N 1
ATOM 3035 C CA . TYR A 1 384 ? 10.637 0.383 -1.114 1.00 98.69 384 TYR A CA 1
ATOM 3036 C C . TYR A 1 384 ? 10.488 -0.553 -2.319 1.00 98.69 384 TYR A C 1
ATOM 3038 O O . TYR A 1 384 ? 9.757 -1.535 -2.266 1.00 98.69 384 TYR A O 1
ATOM 3046 N N . ALA A 1 385 ? 11.212 -0.285 -3.410 1.00 98.75 385 ALA A N 1
ATOM 3047 C CA . ALA A 1 385 ? 11.116 -1.102 -4.615 1.00 98.75 385 ALA A CA 1
ATOM 3048 C C . ALA A 1 385 ? 11.546 -2.560 -4.383 1.00 98.75 385 ALA A C 1
ATOM 3050 O O . ALA A 1 385 ? 10.919 -3.473 -4.916 1.00 98.75 385 ALA A O 1
ATOM 3051 N N . SER A 1 386 ? 12.614 -2.775 -3.611 1.00 98.50 386 SER A N 1
ATOM 3052 C CA . SER A 1 386 ? 13.123 -4.113 -3.292 1.00 98.50 386 SER A CA 1
ATOM 3053 C C . SER A 1 386 ? 12.141 -4.891 -2.417 1.00 98.50 386 SER A C 1
ATOM 3055 O O . SER A 1 386 ? 11.850 -6.047 -2.723 1.00 98.50 386 SER A O 1
ATOM 3057 N N . ASP A 1 387 ? 11.564 -4.250 -1.396 1.00 98.56 387 ASP A N 1
ATOM 3058 C CA . ASP A 1 387 ? 10.556 -4.878 -0.542 1.00 98.56 387 ASP A CA 1
ATOM 3059 C C . ASP A 1 387 ? 9.295 -5.246 -1.337 1.00 98.56 387 ASP A C 1
ATOM 3061 O O . ASP A 1 387 ? 8.903 -6.408 -1.339 1.00 98.56 387 ASP A O 1
ATOM 3065 N N . ILE A 1 388 ? 8.743 -4.332 -2.147 1.00 98.88 388 ILE A N 1
ATOM 3066 C CA . ILE A 1 388 ? 7.559 -4.624 -2.977 1.00 98.88 388 ILE A CA 1
ATOM 3067 C C . ILE A 1 388 ? 7.819 -5.800 -3.934 1.00 98.88 388 ILE A C 1
ATOM 3069 O O . ILE A 1 388 ? 6.975 -6.689 -4.080 1.00 98.88 388 ILE A O 1
ATOM 3073 N N . ILE A 1 389 ? 8.986 -5.841 -4.594 1.00 98.88 389 ILE A N 1
ATOM 3074 C CA . ILE A 1 389 ? 9.354 -6.960 -5.479 1.00 98.88 389 ILE A CA 1
ATOM 3075 C C . ILE A 1 389 ? 9.463 -8.264 -4.683 1.00 98.88 389 ILE A C 1
ATOM 3077 O O . ILE A 1 389 ? 8.997 -9.309 -5.148 1.00 98.88 389 ILE A O 1
ATOM 3081 N N . SER A 1 390 ? 10.093 -8.219 -3.513 1.00 98.25 390 SER A N 1
ATOM 3082 C CA . SER A 1 390 ? 10.255 -9.366 -2.625 1.00 98.25 390 SER A CA 1
ATOM 3083 C C . SER A 1 390 ? 8.901 -9.907 -2.160 1.00 98.25 390 SER A C 1
ATOM 3085 O O . SER A 1 390 ? 8.612 -11.091 -2.350 1.00 98.25 390 SER A O 1
ATOM 3087 N N . ASP A 1 391 ? 8.036 -9.041 -1.652 1.00 98.62 391 ASP A N 1
ATOM 3088 C CA . ASP A 1 391 ? 6.719 -9.376 -1.122 1.00 98.62 391 ASP A CA 1
ATOM 3089 C C . ASP A 1 391 ? 5.809 -9.969 -2.184 1.00 98.62 391 ASP A C 1
ATOM 3091 O O . ASP A 1 391 ? 5.219 -11.036 -1.995 1.00 98.62 391 ASP A O 1
ATOM 3095 N N . MET A 1 392 ? 5.755 -9.351 -3.361 1.00 98.69 392 MET A N 1
ATOM 3096 C CA . MET A 1 392 ? 4.932 -9.862 -4.456 1.00 98.69 392 MET A CA 1
ATOM 3097 C C . MET A 1 392 ? 5.483 -11.154 -5.061 1.00 98.69 392 MET A C 1
ATOM 3099 O O . MET A 1 392 ? 4.720 -11.980 -5.567 1.00 98.69 392 MET A O 1
ATOM 3103 N N . ASN A 1 393 ? 6.793 -11.394 -4.990 1.00 98.50 393 ASN A N 1
ATOM 3104 C CA . ASN A 1 393 ? 7.344 -12.708 -5.320 1.00 98.50 393 ASN A CA 1
ATOM 3105 C C . ASN A 1 393 ? 7.061 -13.766 -4.239 1.00 98.50 393 ASN A C 1
ATOM 3107 O O . ASN A 1 393 ? 7.176 -14.955 -4.537 1.00 98.50 393 ASN A O 1
ATOM 3111 N N . ASN A 1 394 ? 6.625 -13.351 -3.046 1.00 98.44 394 ASN A N 1
ATOM 3112 C CA . ASN A 1 394 ? 6.231 -14.193 -1.918 1.00 98.44 394 ASN A CA 1
ATOM 3113 C C . ASN A 1 394 ? 4.730 -14.065 -1.577 1.00 98.44 394 ASN A C 1
ATOM 3115 O O . ASN A 1 394 ? 4.338 -14.050 -0.414 1.00 98.44 394 ASN A O 1
ATOM 3119 N N . PHE A 1 395 ? 3.881 -14.034 -2.611 1.00 98.56 395 PHE A N 1
ATOM 3120 C CA . PHE A 1 395 ? 2.413 -14.119 -2.527 1.00 98.56 395 PHE A CA 1
ATOM 3121 C C . PHE A 1 395 ? 1.670 -12.923 -1.917 1.00 98.56 395 PHE A C 1
ATOM 3123 O O . PHE A 1 395 ? 0.441 -12.968 -1.821 1.00 98.56 395 PHE A O 1
ATOM 3130 N N . VAL A 1 396 ? 2.351 -11.825 -1.587 1.00 98.81 396 VAL A N 1
ATOM 3131 C CA . VAL A 1 396 ? 1.669 -10.588 -1.187 1.00 98.81 396 VAL A CA 1
ATOM 3132 C C . VAL A 1 396 ? 0.894 -10.017 -2.376 1.00 98.81 396 VAL A C 1
ATOM 3134 O O . VAL A 1 396 ? 1.399 -9.914 -3.497 1.00 98.81 396 VAL A O 1
ATOM 3137 N N . ALA A 1 397 ? -0.379 -9.706 -2.140 1.00 98.62 397 ALA A N 1
ATOM 3138 C CA . ALA A 1 397 ? -1.347 -9.306 -3.154 1.00 98.62 397 ALA A CA 1
ATOM 3139 C C . ALA A 1 397 ? -1.471 -7.782 -3.301 1.00 98.62 397 ALA A C 1
ATOM 3141 O O . ALA A 1 397 ? -2.112 -7.307 -4.232 1.00 98.62 397 ALA A O 1
ATOM 3142 N N . GLY A 1 398 ? -0.876 -6.993 -2.414 1.00 98.62 398 GLY A N 1
ATOM 3143 C CA . GLY A 1 398 ? -0.894 -5.536 -2.492 1.00 98.62 398 GLY A CA 1
ATOM 3144 C C . GLY A 1 398 ? 0.018 -4.910 -1.450 1.00 98.62 398 GLY A C 1
ATOM 3145 O O . GLY A 1 398 ? 0.457 -5.601 -0.531 1.00 98.62 398 GLY A O 1
ATOM 3146 N N . TRP A 1 399 ? 0.306 -3.623 -1.610 1.00 98.81 399 TRP A N 1
ATOM 3147 C CA . TRP A 1 399 ? 1.271 -2.923 -0.765 1.00 98.81 399 TRP A CA 1
ATOM 3148 C C . TRP A 1 399 ? 0.821 -1.488 -0.497 1.00 98.81 399 TRP A C 1
ATOM 3150 O O . TRP A 1 399 ? 0.534 -0.736 -1.432 1.00 98.81 399 TRP A O 1
ATOM 3160 N N . ILE A 1 400 ? 0.709 -1.129 0.778 1.00 98.81 400 ILE A N 1
ATOM 3161 C CA . ILE A 1 400 ? 0.167 0.148 1.238 1.00 98.81 400 ILE A CA 1
ATOM 3162 C C . ILE A 1 400 ? 1.266 0.897 1.994 1.00 98.81 400 ILE A C 1
ATOM 3164 O O . ILE A 1 400 ? 1.747 0.434 3.026 1.00 98.81 400 ILE A O 1
ATOM 3168 N N . ASP A 1 401 ? 1.641 2.060 1.467 1.00 98.44 401 ASP A N 1
ATOM 3169 C CA . ASP A 1 401 ? 2.525 3.009 2.142 1.00 98.44 401 ASP A CA 1
ATOM 3170 C C . ASP A 1 401 ? 1.855 3.594 3.393 1.00 98.44 401 ASP A C 1
ATOM 3172 O O . ASP A 1 401 ? 0.637 3.504 3.573 1.00 98.44 401 ASP A O 1
ATOM 3176 N N . TRP A 1 402 ? 2.640 4.234 4.251 1.00 97.88 402 TRP A N 1
ATOM 3177 C CA . TRP A 1 402 ? 2.105 4.916 5.415 1.00 97.88 402 TRP A CA 1
ATOM 3178 C C . TRP A 1 402 ? 1.485 6.274 5.088 1.00 97.88 402 TRP A C 1
ATOM 3180 O O . TRP A 1 402 ? 0.471 6.348 4.400 1.00 97.88 402 TRP A O 1
ATOM 3190 N N . ASN A 1 403 ? 2.029 7.370 5.607 1.00 98.69 403 ASN A N 1
ATOM 3191 C CA . ASN A 1 403 ? 1.469 8.697 5.397 1.00 98.69 403 ASN A CA 1
ATOM 3192 C C . ASN A 1 403 ? 1.625 9.138 3.937 1.00 98.69 403 ASN A C 1
ATOM 3194 O O . ASN A 1 403 ? 2.738 9.211 3.424 1.00 98.69 403 ASN A O 1
ATOM 3198 N N . LEU A 1 404 ? 0.521 9.530 3.291 1.00 98.75 404 LEU A N 1
ATOM 3199 C CA . LEU A 1 404 ? 0.578 10.072 1.929 1.00 98.75 404 LEU A CA 1
ATOM 3200 C C . LEU A 1 404 ? 1.378 11.383 1.875 1.00 98.75 404 LEU A C 1
ATOM 3202 O O . LEU A 1 404 ? 2.073 11.641 0.891 1.00 98.75 404 LEU A O 1
ATOM 3206 N N . VAL A 1 405 ? 1.255 12.235 2.899 1.00 98.81 405 VAL A N 1
ATOM 3207 C CA . VAL A 1 405 ? 1.943 13.533 2.959 1.00 98.81 405 VAL A CA 1
ATOM 3208 C C . VAL A 1 405 ? 2.383 13.835 4.388 1.00 98.81 405 VAL A C 1
ATOM 3210 O O . VAL A 1 405 ? 1.561 13.813 5.304 1.00 98.81 405 VAL A O 1
ATOM 3213 N N . LEU A 1 406 ? 3.658 14.179 4.561 1.00 98.81 406 LEU A N 1
ATOM 3214 C CA . LEU A 1 406 ? 4.219 14.707 5.812 1.00 98.81 406 LEU A CA 1
ATOM 3215 C C . LEU A 1 406 ? 4.912 16.048 5.566 1.00 98.81 406 LEU A C 1
ATOM 3217 O O . LEU A 1 406 ? 5.142 16.412 4.417 1.00 98.81 406 LEU A O 1
ATOM 3221 N N . ASP A 1 407 ? 5.218 16.807 6.614 1.00 98.38 407 ASP A N 1
ATOM 3222 C CA . ASP A 1 407 ? 6.014 18.034 6.492 1.00 98.38 407 ASP A CA 1
ATOM 3223 C C . ASP A 1 407 ? 7.530 17.760 6.496 1.00 98.38 407 ASP A C 1
ATOM 3225 O O . ASP A 1 407 ? 7.987 16.621 6.591 1.00 98.38 407 ASP A O 1
ATOM 3229 N N . LEU A 1 408 ? 8.331 18.826 6.410 1.00 97.69 408 LEU A N 1
ATOM 3230 C CA . LEU A 1 408 ? 9.798 18.776 6.475 1.00 97.69 408 LEU A CA 1
ATOM 3231 C C . LEU A 1 408 ? 10.361 18.128 7.755 1.00 97.69 408 LEU A C 1
ATOM 3233 O O . LEU A 1 408 ? 11.536 17.763 7.769 1.00 97.69 408 LEU A O 1
ATOM 3237 N N . SER A 1 409 ? 9.563 18.012 8.820 1.00 96.19 409 SER A N 1
ATOM 3238 C CA . SER A 1 409 ? 9.947 17.338 10.064 1.00 96.19 409 SER A CA 1
ATOM 3239 C C . SER A 1 409 ? 9.521 15.870 10.116 1.00 96.19 409 SER A C 1
ATOM 3241 O O . SER A 1 409 ? 9.943 15.162 11.021 1.00 96.19 409 SER A O 1
ATOM 3243 N N . GLY A 1 410 ? 8.718 15.403 9.155 1.00 97.62 410 GLY A N 1
ATOM 3244 C CA . GLY A 1 410 ? 8.152 14.056 9.160 1.00 97.62 410 GLY A CA 1
ATOM 3245 C C . GLY A 1 410 ? 6.894 13.936 10.019 1.00 97.62 410 GLY A C 1
ATOM 3246 O O . GLY A 1 410 ? 6.596 12.852 10.516 1.00 97.62 410 GLY A O 1
ATOM 3247 N N . GLY A 1 411 ? 6.174 15.041 10.231 1.00 96.69 411 GLY A N 1
ATOM 3248 C CA . GLY A 1 411 ? 4.991 15.119 11.087 1.00 96.69 411 GLY A CA 1
ATOM 3249 C C . GLY A 1 411 ? 3.771 15.771 10.413 1.00 96.69 411 GLY A C 1
ATOM 3250 O O . GLY A 1 411 ? 3.716 15.867 9.180 1.00 96.69 411 GLY A O 1
ATOM 3251 N N . PRO A 1 412 ? 2.776 16.218 11.209 1.00 97.44 412 PRO A N 1
ATOM 3252 C CA . PRO A 1 412 ? 2.751 16.180 12.676 1.00 97.44 412 PRO A CA 1
ATOM 3253 C C . PRO A 1 412 ? 2.549 14.766 13.242 1.00 97.44 412 PRO A C 1
ATOM 3255 O O . PRO A 1 412 ? 1.922 13.909 12.625 1.00 97.44 412 PRO A O 1
ATOM 3258 N N . ASN A 1 413 ? 3.087 14.531 14.438 1.00 97.25 413 ASN A N 1
ATOM 3259 C CA . ASN A 1 413 ? 2.929 13.294 15.199 1.00 97.25 413 ASN A CA 1
ATOM 3260 C C . ASN A 1 413 ? 2.952 13.651 16.692 1.00 97.25 413 ASN A C 1
ATOM 3262 O O . ASN A 1 413 ? 3.957 14.166 17.185 1.00 97.25 413 ASN A O 1
ATOM 3266 N N . TRP A 1 414 ? 1.853 13.425 17.416 1.00 96.56 414 TRP A N 1
ATOM 3267 C CA . TRP A 1 414 ? 1.734 13.862 18.816 1.00 96.56 414 TRP A CA 1
ATOM 3268 C C . TRP A 1 414 ? 2.669 13.118 19.779 1.00 96.56 414 TRP A C 1
ATOM 3270 O O . TRP A 1 414 ? 2.880 13.583 20.900 1.00 96.56 414 TRP A O 1
ATOM 3280 N N . ALA A 1 415 ? 3.212 11.977 19.352 1.00 94.31 415 ALA A N 1
ATOM 3281 C CA . ALA A 1 415 ? 4.160 11.165 20.103 1.00 94.31 415 ALA A CA 1
ATOM 3282 C C . ALA A 1 415 ? 5.616 11.349 19.635 1.00 94.31 415 ALA A C 1
ATOM 3284 O O . ALA A 1 415 ? 6.483 10.596 20.073 1.00 94.31 415 ALA A O 1
ATOM 3285 N N . GLU A 1 416 ? 5.882 12.327 18.758 1.00 93.19 416 GLU A N 1
ATOM 3286 C CA . GLU A 1 416 ? 7.212 12.624 18.199 1.00 93.19 416 GLU A CA 1
ATOM 3287 C C . GLU A 1 416 ? 7.856 11.422 17.471 1.00 93.19 416 GLU A C 1
ATOM 3289 O O . GLU A 1 416 ? 9.076 11.313 17.374 1.00 93.19 416 GLU A O 1
ATOM 3294 N N . ASN A 1 417 ? 7.029 10.513 16.938 1.00 92.88 417 ASN A N 1
ATOM 3295 C CA . ASN A 1 417 ? 7.451 9.345 16.158 1.00 92.88 417 ASN A CA 1
ATOM 3296 C C . ASN A 1 417 ? 7.515 9.679 14.655 1.00 92.88 417 ASN A C 1
ATOM 3298 O O . ASN A 1 417 ? 6.736 9.160 13.856 1.00 92.88 417 ASN A O 1
ATOM 3302 N N . PHE A 1 418 ? 8.373 10.630 14.285 1.00 96.44 418 PHE A N 1
ATOM 3303 C CA . PHE A 1 418 ? 8.457 11.150 12.917 1.00 96.44 418 PHE A CA 1
ATOM 3304 C C . PHE A 1 418 ? 9.056 10.138 11.932 1.00 96.44 418 PHE A C 1
ATOM 3306 O O . PHE A 1 418 ? 9.894 9.318 12.297 1.00 96.44 418 PHE A O 1
ATOM 3313 N N . VAL A 1 419 ? 8.625 10.204 10.667 1.00 97.44 419 VAL A N 1
ATOM 3314 C CA . VAL A 1 419 ? 9.075 9.316 9.575 1.00 97.44 419 VAL A CA 1
ATOM 3315 C C . VAL A 1 419 ? 9.089 10.061 8.231 1.00 97.44 419 VAL A C 1
ATOM 3317 O O . VAL A 1 419 ? 8.660 11.210 8.148 1.00 97.44 419 VAL A O 1
ATOM 3320 N N . ASP A 1 420 ? 9.570 9.423 7.164 1.00 98.12 420 ASP A N 1
ATOM 3321 C CA . ASP A 1 420 ? 9.501 9.963 5.798 1.00 98.12 420 ASP A CA 1
ATOM 3322 C C . ASP A 1 420 ? 8.142 9.678 5.144 1.00 98.12 420 ASP A C 1
ATOM 3324 O O . ASP A 1 420 ? 7.410 8.775 5.550 1.00 98.12 420 ASP A O 1
ATOM 3328 N N . ALA A 1 421 ? 7.845 10.396 4.064 1.00 98.56 421 ALA A N 1
ATOM 3329 C CA . ALA A 1 421 ? 6.692 10.143 3.203 1.00 98.56 421 ALA A CA 1
ATOM 3330 C C . ALA A 1 421 ? 7.072 10.336 1.729 1.00 98.56 421 ALA A C 1
ATOM 3332 O O . ALA A 1 421 ? 8.018 11.062 1.430 1.00 98.56 421 ALA A O 1
ATOM 3333 N N . PRO A 1 422 ? 6.344 9.753 0.761 1.00 98.75 422 PRO A N 1
ATOM 3334 C CA . PRO A 1 422 ? 6.660 9.940 -0.654 1.00 98.75 422 PRO A CA 1
ATOM 3335 C C . PRO A 1 422 ? 6.469 11.386 -1.138 1.00 98.75 422 PRO A C 1
ATOM 3337 O O . PRO A 1 422 ? 7.105 11.792 -2.114 1.00 98.75 422 PRO A O 1
ATOM 3340 N N . ILE A 1 423 ? 5.623 12.169 -0.464 1.00 98.88 423 ILE A N 1
ATOM 3341 C CA . ILE A 1 423 ? 5.469 13.608 -0.689 1.00 98.88 423 ILE A CA 1
ATOM 3342 C C . ILE A 1 423 ? 5.719 14.351 0.622 1.00 98.88 423 ILE A C 1
ATOM 3344 O O . ILE A 1 423 ? 5.066 14.082 1.629 1.00 98.88 423 ILE A O 1
ATOM 3348 N N . ILE A 1 424 ? 6.630 15.323 0.569 1.00 98.81 424 ILE A N 1
ATOM 3349 C CA . ILE A 1 424 ? 6.939 16.221 1.680 1.00 98.81 424 ILE A CA 1
ATOM 3350 C C . ILE A 1 424 ? 6.372 17.611 1.396 1.00 98.81 424 ILE A C 1
ATOM 3352 O O . ILE A 1 424 ? 6.620 18.183 0.339 1.00 98.81 424 ILE A O 1
ATOM 3356 N N . SER A 1 425 ? 5.603 18.146 2.334 1.00 98.56 425 SER A N 1
ATOM 3357 C CA . SER A 1 425 ? 4.959 19.454 2.284 1.00 98.56 425 SER A CA 1
ATOM 3358 C C . SER A 1 425 ? 5.855 20.531 2.898 1.00 98.56 425 SER A C 1
ATOM 3360 O O . SER A 1 425 ? 6.362 20.392 4.014 1.00 98.56 425 SER A O 1
ATOM 3362 N N . ASP A 1 426 ? 6.004 21.638 2.176 1.00 98.31 426 ASP A N 1
ATOM 3363 C CA . ASP A 1 426 ? 6.586 22.884 2.661 1.00 98.31 426 ASP A CA 1
ATOM 3364 C C . ASP A 1 426 ? 5.509 23.970 2.633 1.00 98.31 426 ASP A C 1
ATOM 3366 O O . ASP A 1 426 ? 5.284 24.671 1.638 1.00 98.31 426 ASP A O 1
ATOM 3370 N N . LYS A 1 427 ? 4.789 24.073 3.750 1.00 96.31 427 LYS A N 1
ATOM 3371 C CA . LYS A 1 427 ? 3.671 25.008 3.902 1.00 96.31 427 LYS A CA 1
ATOM 3372 C C . LYS A 1 427 ? 4.090 26.476 3.797 1.00 96.31 427 LYS A C 1
ATOM 3374 O O . LYS A 1 427 ? 3.286 27.296 3.361 1.00 96.31 427 LYS A O 1
ATOM 3379 N N . ASP A 1 428 ? 5.321 26.815 4.182 1.00 97.38 428 ASP A N 1
ATOM 3380 C CA . ASP A 1 428 ? 5.777 28.207 4.242 1.00 97.38 428 ASP A CA 1
ATOM 3381 C C . ASP A 1 428 ? 6.066 28.734 2.832 1.00 97.38 428 ASP A C 1
ATOM 3383 O O . ASP A 1 428 ? 5.841 29.912 2.541 1.00 97.38 428 ASP A O 1
ATOM 3387 N N . LEU A 1 429 ? 6.503 27.844 1.936 1.00 97.62 429 LEU A N 1
ATOM 3388 C CA . LEU A 1 429 ? 6.692 28.141 0.518 1.00 97.62 429 LEU A CA 1
ATOM 3389 C C . LEU A 1 429 ? 5.469 27.804 -0.346 1.00 97.62 429 LEU A C 1
ATOM 3391 O O . LEU A 1 429 ? 5.432 28.189 -1.516 1.00 97.62 429 LEU A O 1
ATOM 3395 N N . ASN A 1 430 ? 4.466 27.123 0.218 1.00 97.94 430 ASN A N 1
ATOM 3396 C CA . ASN A 1 430 ? 3.334 26.554 -0.511 1.00 97.94 430 ASN A CA 1
ATOM 3397 C C . ASN A 1 430 ? 3.807 25.662 -1.676 1.00 97.94 430 ASN A C 1
ATOM 3399 O O . ASN A 1 430 ? 3.367 25.804 -2.821 1.00 97.94 430 ASN A O 1
ATOM 3403 N N . LEU A 1 431 ? 4.753 24.775 -1.359 1.00 98.06 431 LEU A N 1
ATOM 3404 C CA . LEU A 1 431 ? 5.363 23.806 -2.265 1.00 98.06 431 LEU A CA 1
ATOM 3405 C C . LEU A 1 431 ? 5.223 22.399 -1.694 1.00 98.06 431 LEU A C 1
ATOM 3407 O O . LEU A 1 431 ? 5.105 22.214 -0.484 1.00 98.06 431 LEU A O 1
ATOM 3411 N N . ILE A 1 432 ? 5.318 21.407 -2.570 1.00 98.69 432 ILE A N 1
ATOM 3412 C CA . ILE A 1 432 ? 5.586 20.027 -2.174 1.00 98.69 432 ILE A CA 1
ATOM 3413 C C . ILE A 1 432 ? 6.839 19.508 -2.884 1.00 98.69 432 ILE A C 1
ATOM 3415 O O . ILE A 1 432 ? 7.163 19.922 -4.001 1.00 98.69 432 ILE A O 1
ATOM 3419 N N . TYR A 1 433 ? 7.492 18.535 -2.261 1.00 98.81 433 TYR A N 1
ATOM 3420 C CA . TYR A 1 433 ? 8.618 17.792 -2.800 1.00 98.81 433 TYR A CA 1
ATOM 3421 C C . TYR A 1 433 ? 8.215 16.331 -2.985 1.00 98.81 433 TYR A C 1
ATOM 3423 O O . TYR A 1 433 ? 7.977 15.606 -2.018 1.00 98.81 433 TYR A O 1
ATOM 3431 N N . LYS A 1 434 ? 8.161 15.872 -4.236 1.00 98.75 434 LYS A N 1
ATOM 3432 C CA . LYS A 1 434 ? 7.972 14.452 -4.553 1.00 98.75 434 LYS A CA 1
ATOM 3433 C C . LYS A 1 434 ? 9.307 13.731 -4.421 1.00 98.75 434 LYS A C 1
ATOM 3435 O O . LYS A 1 434 ? 10.231 13.963 -5.209 1.00 98.75 434 LYS A O 1
ATOM 3440 N N . GLN A 1 435 ? 9.398 12.861 -3.424 1.00 98.75 435 GLN A N 1
ATOM 3441 C CA . GLN A 1 435 ? 10.586 12.080 -3.100 1.00 98.75 435 GLN A CA 1
ATOM 3442 C C . GLN A 1 435 ? 10.846 11.002 -4.162 1.00 98.75 435 GLN A C 1
ATOM 3444 O O . GLN A 1 435 ? 9.909 10.539 -4.812 1.00 98.75 435 GLN A O 1
ATOM 3449 N N . PRO A 1 436 ? 12.083 10.490 -4.307 1.00 98.75 436 PRO A N 1
ATOM 3450 C CA . PRO A 1 436 ? 12.352 9.291 -5.107 1.00 98.75 436 PRO A CA 1
ATOM 3451 C C . PRO A 1 436 ? 11.434 8.097 -4.772 1.00 98.75 436 PRO A C 1
ATOM 3453 O O . PRO A 1 436 ? 11.111 7.312 -5.663 1.00 98.75 436 PRO A O 1
ATOM 3456 N N . ILE A 1 437 ? 10.969 7.996 -3.518 1.00 98.62 437 ILE A N 1
ATOM 3457 C CA . ILE A 1 437 ? 10.001 6.992 -3.042 1.00 98.62 437 ILE A CA 1
ATOM 3458 C C . ILE A 1 437 ? 8.696 7.040 -3.856 1.00 98.62 437 ILE A C 1
ATOM 3460 O O . ILE A 1 437 ? 8.221 5.993 -4.294 1.00 98.62 437 ILE A O 1
ATOM 3464 N N . TYR A 1 438 ? 8.161 8.236 -4.139 1.00 98.81 438 TYR A N 1
ATOM 3465 C CA . TYR A 1 438 ? 6.942 8.421 -4.941 1.00 98.81 438 TYR A CA 1
ATOM 3466 C C . TYR A 1 438 ? 7.072 7.752 -6.314 1.00 98.81 438 TYR A C 1
ATOM 3468 O O . TYR A 1 438 ? 6.187 7.029 -6.769 1.00 98.81 438 TYR A O 1
ATOM 3476 N N . TYR A 1 439 ? 8.221 7.940 -6.963 1.00 98.75 439 TYR A N 1
ATOM 3477 C CA . TYR A 1 439 ? 8.481 7.364 -8.278 1.00 98.75 439 TYR A CA 1
ATOM 3478 C C . TYR A 1 439 ? 8.679 5.852 -8.198 1.00 98.75 439 TYR A C 1
ATOM 3480 O O . TYR A 1 439 ? 8.157 5.131 -9.044 1.00 98.75 439 TYR A O 1
ATOM 3488 N N . ALA A 1 440 ? 9.375 5.350 -7.173 1.00 98.69 440 ALA A N 1
ATOM 3489 C CA . ALA A 1 440 ? 9.493 3.911 -6.951 1.00 98.69 440 ALA A CA 1
ATOM 3490 C C . ALA A 1 440 ? 8.115 3.247 -6.796 1.00 98.69 440 ALA A C 1
ATOM 3492 O O . ALA A 1 440 ? 7.844 2.275 -7.493 1.00 98.69 440 ALA A O 1
ATOM 3493 N N . LEU A 1 441 ? 7.221 3.814 -5.979 1.00 98.88 441 LEU A N 1
ATOM 3494 C CA . LEU A 1 441 ? 5.842 3.335 -5.809 1.00 98.88 441 LEU A CA 1
ATOM 3495 C C . LEU A 1 441 ? 5.037 3.392 -7.114 1.00 98.88 441 LEU A C 1
ATOM 3497 O O . LEU A 1 441 ? 4.277 2.470 -7.431 1.00 98.88 441 LEU A O 1
ATOM 3501 N N . GLY A 1 442 ? 5.236 4.440 -7.915 1.00 98.38 442 GLY A N 1
ATOM 3502 C CA . GLY A 1 442 ? 4.590 4.589 -9.216 1.00 98.38 442 GLY A CA 1
ATOM 3503 C C . GLY A 1 442 ? 4.976 3.523 -10.241 1.00 98.38 442 GLY A C 1
ATOM 3504 O O . GLY A 1 442 ? 4.137 3.128 -11.046 1.00 98.38 442 GLY A O 1
ATOM 3505 N N . HIS A 1 443 ? 6.194 2.972 -10.182 1.00 98.69 443 HIS A N 1
ATOM 3506 C CA . HIS A 1 443 ? 6.584 1.855 -11.052 1.00 98.69 443 HIS A CA 1
ATOM 3507 C C . HIS A 1 443 ? 5.727 0.596 -10.835 1.00 98.69 443 HIS A C 1
ATOM 3509 O O . HIS A 1 443 ? 5.615 -0.212 -11.756 1.00 98.69 443 HIS A O 1
ATOM 3515 N N . PHE A 1 444 ? 5.085 0.453 -9.673 1.00 98.88 444 PHE A N 1
ATOM 3516 C CA . PHE A 1 444 ? 4.178 -0.653 -9.373 1.00 98.88 444 PHE A CA 1
ATOM 3517 C C . PHE A 1 444 ? 2.716 -0.250 -9.552 1.00 98.88 444 PHE A C 1
ATOM 3519 O O . PHE A 1 444 ? 2.034 -0.817 -10.400 1.00 98.88 444 PHE A O 1
ATOM 3526 N N . SER A 1 445 ? 2.259 0.763 -8.813 1.00 98.44 445 SER A N 1
ATOM 3527 C CA . SER A 1 445 ? 0.854 1.203 -8.792 1.00 98.44 445 SER A CA 1
ATOM 3528 C C . SER A 1 445 ? 0.301 1.533 -10.180 1.00 98.44 445 SER A C 1
ATOM 3530 O O . SER A 1 445 ? -0.729 0.990 -10.577 1.00 98.44 445 SER A O 1
ATOM 3532 N N . LYS A 1 446 ? 1.042 2.316 -10.971 1.00 96.81 446 LYS A N 1
ATOM 3533 C CA . LYS A 1 446 ? 0.626 2.741 -12.315 1.00 96.81 446 LYS A CA 1
ATOM 3534 C C . LYS A 1 446 ? 0.592 1.597 -13.332 1.00 96.81 446 LYS A C 1
ATOM 3536 O O . LYS A 1 446 ? -0.206 1.593 -14.270 1.00 96.81 446 LYS A O 1
ATOM 3541 N N . PHE A 1 447 ? 1.492 0.625 -13.186 1.00 97.88 447 PHE A N 1
ATOM 3542 C CA . PHE A 1 447 ? 1.745 -0.387 -14.216 1.00 97.88 447 PHE A CA 1
ATOM 3543 C C . PHE A 1 447 ? 1.236 -1.783 -13.858 1.00 97.88 447 PHE A C 1
ATOM 3545 O O . PHE A 1 447 ? 1.185 -2.650 -14.735 1.00 97.88 447 PHE A O 1
ATOM 3552 N N . ILE A 1 448 ? 0.806 -2.003 -12.620 1.00 98.19 448 ILE A N 1
ATOM 3553 C CA . ILE A 1 448 ? 0.206 -3.243 -12.128 1.00 98.19 448 ILE A CA 1
ATOM 3554 C C . ILE A 1 448 ? -1.170 -2.884 -11.542 1.00 98.19 448 ILE A C 1
ATOM 3556 O O . ILE A 1 448 ? -1.328 -2.804 -10.324 1.00 98.19 448 ILE A O 1
ATOM 3560 N N . PRO A 1 449 ? -2.181 -2.634 -12.396 1.00 96.69 449 PRO A N 1
ATOM 3561 C CA . PRO A 1 449 ? -3.522 -2.310 -11.942 1.00 96.69 449 PRO A CA 1
ATOM 3562 C C . PRO A 1 449 ? -4.117 -3.487 -11.176 1.00 96.69 449 PRO A C 1
ATOM 3564 O O . PRO A 1 449 ? -3.676 -4.638 -11.306 1.00 96.69 449 PRO A O 1
ATOM 3567 N N . GLU A 1 450 ? -5.175 -3.202 -10.424 1.00 97.88 450 GLU A N 1
ATOM 3568 C CA . GLU A 1 450 ? -5.994 -4.233 -9.801 1.00 97.88 450 GLU A CA 1
ATOM 3569 C C . GLU A 1 450 ? -6.325 -5.354 -10.786 1.00 97.88 450 GLU A C 1
ATOM 3571 O O . GLU A 1 450 ? -6.558 -5.121 -11.971 1.00 97.88 450 GLU A O 1
ATOM 3576 N N . ASN A 1 451 ? -6.408 -6.574 -10.269 1.00 97.69 451 ASN A N 1
ATOM 3577 C CA . ASN A 1 451 ? -6.734 -7.779 -11.012 1.00 97.69 451 ASN A CA 1
ATOM 3578 C C . ASN A 1 451 ? -5.617 -8.274 -11.931 1.00 97.69 451 ASN A C 1
ATOM 3580 O O . ASN A 1 451 ? -5.800 -9.321 -12.554 1.00 97.69 451 ASN A O 1
ATOM 3584 N N . SER A 1 452 ? -4.466 -7.596 -11.964 1.00 98.50 452 SER A N 1
ATOM 3585 C CA . SER A 1 452 ? -3.242 -8.181 -12.509 1.00 98.50 452 SER A CA 1
ATOM 3586 C C . SER A 1 452 ? -2.910 -9.485 -11.784 1.00 98.50 452 SER A C 1
ATOM 3588 O O . SER A 1 452 ? -3.258 -9.674 -10.620 1.00 98.50 452 SER A O 1
ATOM 3590 N N . ILE A 1 453 ? -2.233 -10.400 -12.460 1.00 98.44 453 ILE A N 1
ATOM 3591 C CA . ILE A 1 453 ? -1.861 -11.711 -11.932 1.00 98.44 453 ILE A CA 1
ATOM 3592 C C . ILE A 1 453 ? -0.344 -11.800 -11.951 1.00 98.44 453 ILE A C 1
ATOM 3594 O O . ILE A 1 453 ? 0.266 -11.624 -13.007 1.00 98.44 453 ILE A O 1
ATOM 3598 N N . ARG A 1 454 ? 0.278 -12.101 -10.808 1.00 98.38 454 ARG A N 1
ATOM 3599 C CA . ARG A 1 454 ? 1.717 -12.382 -10.780 1.00 98.38 454 ARG A CA 1
ATOM 3600 C C . ARG A 1 454 ? 1.978 -13.652 -11.588 1.00 98.38 454 ARG A C 1
ATOM 3602 O O . ARG A 1 454 ? 1.348 -14.683 -11.352 1.00 98.38 454 ARG A O 1
ATOM 3609 N N . ILE A 1 455 ? 2.911 -13.589 -12.531 1.00 96.69 455 ILE A N 1
ATOM 3610 C CA . ILE A 1 455 ? 3.266 -14.708 -13.414 1.00 96.69 455 ILE A CA 1
ATOM 3611 C C . ILE A 1 455 ? 4.702 -15.165 -13.176 1.00 96.69 455 ILE A C 1
ATOM 3613 O O . ILE A 1 455 ? 5.535 -14.443 -12.620 1.00 96.69 455 ILE A O 1
ATOM 3617 N N . ARG A 1 456 ? 4.993 -16.405 -13.576 1.00 95.50 456 ARG A N 1
ATOM 3618 C CA . ARG A 1 456 ? 6.336 -16.973 -13.446 1.00 95.50 456 ARG A CA 1
ATOM 3619 C C . ARG A 1 456 ? 7.319 -16.206 -14.332 1.00 95.50 456 ARG A C 1
ATOM 3621 O O . ARG A 1 456 ? 7.046 -15.954 -15.502 1.00 95.50 456 ARG A O 1
ATOM 3628 N N . HIS A 1 457 ? 8.508 -15.958 -13.800 1.00 95.50 457 HIS A N 1
ATOM 3629 C CA . HIS A 1 457 ? 9.683 -15.601 -14.583 1.00 95.50 457 HIS A CA 1
ATOM 3630 C C . HIS A 1 457 ? 10.893 -16.431 -14.130 1.00 95.50 457 HIS A C 1
ATOM 3632 O O . HIS A 1 457 ? 10.903 -16.988 -13.030 1.00 95.50 457 HIS A O 1
ATOM 3638 N N . SER A 1 458 ? 11.909 -16.528 -14.978 1.00 93.75 458 SER A N 1
ATOM 3639 C CA . SER A 1 458 ? 13.228 -17.072 -14.652 1.00 93.75 458 SER A CA 1
ATOM 3640 C C . SER A 1 458 ? 14.309 -16.172 -15.228 1.00 93.75 458 SER A C 1
ATOM 3642 O O . SER A 1 458 ? 14.097 -15.532 -16.251 1.00 93.75 458 SER A O 1
ATOM 3644 N N . LYS A 1 459 ? 15.474 -16.139 -14.591 1.00 91.88 459 LYS A N 1
ATOM 3645 C CA . LYS A 1 459 ? 16.667 -15.447 -15.088 1.00 91.88 459 LYS A CA 1
ATOM 3646 C C . LYS A 1 459 ? 17.804 -16.447 -15.237 1.00 91.88 459 LYS A C 1
ATOM 3648 O O . LYS A 1 459 ? 17.813 -17.440 -14.505 1.00 91.88 459 LYS A O 1
ATOM 3653 N N . ASP A 1 460 ? 18.744 -16.193 -16.143 1.00 87.94 460 ASP A N 1
ATOM 3654 C CA . ASP A 1 460 ? 19.906 -17.074 -16.275 1.00 87.94 460 ASP A CA 1
ATOM 3655 C C . ASP A 1 460 ? 20.664 -17.184 -14.951 1.00 87.94 460 ASP A C 1
ATOM 3657 O O . ASP A 1 460 ? 20.751 -16.232 -14.166 1.00 87.94 460 ASP A O 1
ATOM 3661 N N . ASN A 1 461 ? 21.268 -18.350 -14.723 1.00 83.12 461 ASN A N 1
ATOM 3662 C CA . ASN A 1 461 ? 22.126 -18.587 -13.570 1.00 83.12 461 ASN A CA 1
ATOM 3663 C C . ASN A 1 461 ? 23.502 -17.925 -13.776 1.00 83.12 461 ASN A C 1
ATOM 3665 O O . ASN A 1 461 ? 24.519 -18.592 -13.957 1.00 83.12 461 ASN A O 1
ATOM 3669 N N . SER A 1 462 ? 23.507 -16.593 -13.814 1.00 85.75 462 SER A N 1
ATOM 3670 C CA . SER A 1 462 ? 24.677 -15.753 -14.045 1.00 85.75 462 SER A CA 1
ATOM 3671 C C . SER A 1 462 ? 24.878 -14.791 -12.882 1.00 85.75 462 SER A C 1
ATOM 3673 O O . SER A 1 462 ? 23.963 -14.072 -12.473 1.00 85.75 462 SER A O 1
ATOM 3675 N N . THR A 1 463 ? 26.112 -14.703 -12.385 1.00 85.19 463 THR A N 1
ATOM 3676 C CA . THR A 1 463 ? 26.498 -13.720 -11.360 1.00 85.19 463 THR A CA 1
ATOM 3677 C C . THR A 1 463 ? 26.343 -12.279 -11.851 1.00 85.19 463 THR A C 1
ATOM 3679 O O . THR A 1 463 ? 26.248 -11.359 -11.041 1.00 85.19 463 THR A O 1
ATOM 3682 N N . ALA A 1 464 ? 26.238 -12.059 -13.165 1.00 84.31 464 ALA A N 1
ATOM 3683 C CA . ALA A 1 464 ? 25.984 -10.742 -13.734 1.00 84.31 464 ALA A CA 1
ATOM 3684 C C . ALA A 1 464 ? 24.575 -10.194 -13.416 1.00 84.31 464 ALA A C 1
ATOM 3686 O O . ALA A 1 464 ? 24.393 -8.977 -13.501 1.00 84.31 464 ALA A O 1
ATOM 3687 N N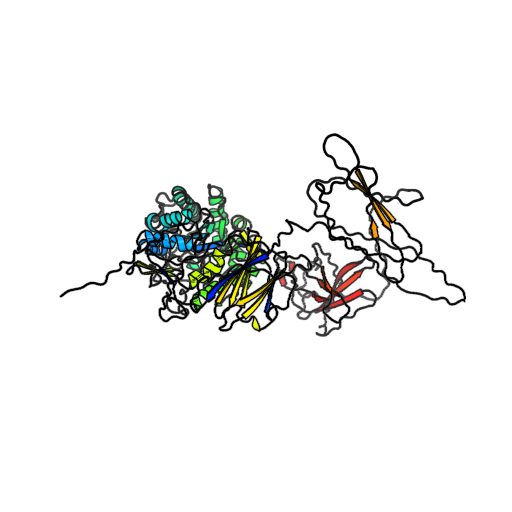 . PHE A 1 465 ? 23.630 -11.034 -12.964 1.00 87.81 465 PHE A N 1
ATOM 3688 C CA . PHE A 1 465 ? 22.340 -10.611 -12.396 1.00 87.81 465 PHE A CA 1
ATOM 3689 C C . PHE A 1 465 ? 22.417 -10.147 -10.932 1.00 87.81 465 PHE A C 1
ATOM 3691 O O . PHE A 1 465 ? 21.389 -9.778 -10.361 1.00 87.81 465 PHE A O 1
ATOM 3698 N N . ALA A 1 466 ? 23.591 -10.169 -10.292 1.00 89.62 466 ALA A N 1
ATOM 3699 C CA . ALA A 1 466 ? 23.733 -9.668 -8.928 1.00 89.62 466 ALA A CA 1
ATOM 3700 C C . ALA A 1 466 ? 23.240 -8.212 -8.825 1.00 89.62 466 ALA A C 1
ATOM 3702 O O . ALA A 1 466 ? 23.647 -7.350 -9.608 1.00 89.62 466 ALA A O 1
ATOM 3703 N N . GLY A 1 467 ? 22.348 -7.961 -7.861 1.00 91.81 467 GLY A N 1
ATOM 3704 C CA . GLY A 1 467 ? 21.698 -6.664 -7.658 1.00 91.81 467 GLY A CA 1
ATOM 3705 C C . GLY A 1 467 ? 20.565 -6.335 -8.639 1.00 91.81 467 GLY A C 1
ATOM 3706 O O . GLY A 1 467 ? 20.109 -5.195 -8.635 1.00 91.81 467 GLY A O 1
ATOM 3707 N N . VAL A 1 468 ? 20.122 -7.294 -9.467 1.00 95.94 468 VAL A N 1
ATOM 3708 C CA . VAL A 1 468 ? 18.933 -7.164 -10.325 1.00 95.94 468 VAL A CA 1
ATOM 3709 C C . VAL A 1 468 ? 17.767 -7.969 -9.750 1.00 95.94 468 VAL A C 1
ATOM 3711 O O . VAL A 1 468 ? 17.841 -9.199 -9.620 1.00 95.94 468 VAL A O 1
ATOM 3714 N N . GLU A 1 469 ? 16.681 -7.265 -9.448 1.00 97.81 469 GLU A N 1
ATOM 3715 C CA . GLU A 1 469 ? 15.433 -7.808 -8.906 1.00 97.81 469 GLU A CA 1
ATOM 3716 C C . GLU A 1 469 ? 14.293 -7.612 -9.913 1.00 97.81 469 GLU A C 1
ATOM 3718 O O . GLU A 1 469 ? 14.285 -6.633 -10.663 1.00 97.81 469 GLU A O 1
ATOM 3723 N N . ILE A 1 470 ? 13.378 -8.585 -9.987 1.00 98.31 470 ILE A N 1
ATOM 3724 C CA . ILE A 1 470 ? 12.400 -8.698 -11.076 1.00 98.31 470 ILE A CA 1
ATOM 3725 C C . ILE A 1 470 ? 11.025 -9.060 -10.518 1.00 98.31 470 ILE A C 1
ATOM 3727 O O . ILE A 1 470 ? 10.895 -9.966 -9.694 1.00 98.31 470 ILE A O 1
ATOM 3731 N N . LEU A 1 471 ? 9.993 -8.397 -11.029 1.00 98.62 471 LEU A N 1
ATOM 3732 C CA . LEU A 1 471 ? 8.594 -8.775 -10.851 1.00 98.62 471 LEU A CA 1
ATOM 3733 C C . LEU A 1 471 ? 7.912 -8.804 -12.220 1.00 98.62 471 LEU A C 1
ATOM 3735 O O . LEU A 1 471 ? 8.188 -7.963 -13.072 1.00 98.62 471 LEU A O 1
ATOM 3739 N N . SER A 1 472 ? 7.030 -9.774 -12.455 1.00 98.44 472 SER A N 1
ATOM 3740 C CA . SER A 1 472 ? 6.300 -9.898 -13.722 1.00 98.44 472 SER A CA 1
ATOM 3741 C C . SER A 1 472 ? 4.828 -10.173 -13.461 1.00 98.44 472 SER A C 1
ATOM 3743 O O . SER A 1 472 ? 4.495 -11.101 -12.719 1.00 98.44 472 SER A O 1
ATOM 3745 N N . CYS A 1 473 ? 3.961 -9.387 -14.093 1.00 98.31 473 CYS A N 1
ATOM 3746 C CA . CYS A 1 473 ? 2.516 -9.467 -13.928 1.00 98.31 473 CYS A CA 1
ATOM 3747 C C . CYS A 1 473 ? 1.809 -9.438 -15.286 1.00 98.31 473 CYS A C 1
ATOM 3749 O O . CYS A 1 473 ? 2.105 -8.589 -16.127 1.00 98.31 473 CYS A O 1
ATOM 3751 N N . LEU A 1 474 ? 0.844 -10.338 -15.472 1.00 97.12 474 LEU A N 1
ATOM 3752 C CA . LEU A 1 474 ? -0.134 -10.272 -16.553 1.00 97.12 474 LEU A CA 1
ATOM 3753 C C . LEU A 1 474 ? -1.254 -9.319 -16.134 1.00 97.12 474 LEU A C 1
ATOM 3755 O O . LEU A 1 474 ? -1.856 -9.501 -15.076 1.00 97.12 474 LEU A O 1
ATOM 3759 N N . ARG A 1 475 ? -1.526 -8.303 -16.943 1.00 96.19 475 ARG A N 1
ATOM 3760 C CA . ARG A 1 475 ? -2.546 -7.291 -16.669 1.00 96.19 475 ARG A CA 1
ATOM 3761 C C . ARG A 1 475 ? -3.929 -7.746 -17.164 1.00 96.19 475 ARG A C 1
ATOM 3763 O O . ARG A 1 475 ? -4.013 -8.568 -18.077 1.00 96.19 475 ARG A O 1
ATOM 3770 N N . PRO A 1 476 ? -5.029 -7.182 -16.629 1.00 94.00 476 PRO A N 1
ATOM 3771 C CA . PRO A 1 476 ? -6.389 -7.496 -17.086 1.00 94.00 476 PRO A CA 1
ATOM 3772 C C . PRO A 1 476 ? -6.669 -7.126 -18.548 1.00 94.00 476 PRO A C 1
ATOM 3774 O O . PRO A 1 476 ? -7.574 -7.686 -19.157 1.00 94.00 476 PRO A O 1
ATOM 3777 N N . ASP A 1 477 ? -5.909 -6.177 -19.098 1.00 92.50 477 ASP A N 1
ATOM 3778 C CA . ASP A 1 477 ? -5.984 -5.745 -20.497 1.00 92.50 477 ASP A CA 1
ATOM 3779 C C . ASP A 1 477 ? -5.203 -6.661 -21.462 1.00 92.50 477 ASP A C 1
ATOM 3781 O O . ASP A 1 477 ? -5.160 -6.388 -22.659 1.00 92.50 477 ASP A O 1
ATOM 3785 N N . GLY A 1 478 ? -4.600 -7.746 -20.960 1.00 91.25 478 GLY A N 1
ATOM 3786 C CA . GLY A 1 478 ? -3.828 -8.713 -21.744 1.00 91.25 478 GLY A CA 1
ATOM 3787 C C . GLY A 1 478 ? -2.354 -8.345 -21.937 1.00 91.25 478 GLY A C 1
ATOM 3788 O O . GLY A 1 478 ? -1.575 -9.187 -22.381 1.00 91.25 478 GLY A O 1
ATOM 3789 N N . MET A 1 479 ? -1.933 -7.131 -21.565 1.00 94.75 479 MET A N 1
ATOM 3790 C CA . MET A 1 479 ? -0.522 -6.738 -21.608 1.00 94.75 479 MET A CA 1
ATOM 3791 C C . MET A 1 479 ? 0.267 -7.346 -20.441 1.00 94.75 479 MET A C 1
ATOM 3793 O O . MET A 1 479 ? -0.287 -7.752 -19.419 1.00 94.75 479 MET A O 1
ATOM 3797 N N . VAL A 1 480 ? 1.592 -7.376 -20.563 1.00 96.75 480 VAL A N 1
ATOM 3798 C CA . VAL A 1 480 ? 2.495 -7.837 -19.503 1.00 96.75 480 VAL A CA 1
ATOM 3799 C C . VAL A 1 480 ? 3.340 -6.674 -19.002 1.00 96.75 480 VAL A C 1
ATOM 3801 O O . VAL A 1 480 ? 3.966 -5.971 -19.795 1.00 96.75 480 VAL A O 1
ATOM 3804 N N . SER A 1 481 ? 3.392 -6.515 -17.680 1.00 98.12 481 SER A N 1
ATOM 3805 C CA . SER A 1 481 ? 4.289 -5.585 -16.991 1.00 98.12 481 SER A CA 1
ATOM 3806 C C . SER A 1 481 ? 5.450 -6.336 -16.356 1.00 98.12 481 SER A C 1
ATOM 3808 O O . SER A 1 481 ? 5.245 -7.308 -15.626 1.00 98.12 481 SER A O 1
ATOM 3810 N N . VAL A 1 482 ? 6.669 -5.859 -16.591 1.00 98.62 482 VAL A N 1
ATOM 3811 C CA . VAL A 1 482 ? 7.896 -6.372 -15.977 1.00 98.62 482 VAL A CA 1
ATOM 3812 C C . VAL A 1 482 ? 8.610 -5.224 -15.274 1.00 98.62 482 VAL A C 1
ATOM 3814 O O . VAL A 1 482 ? 9.061 -4.279 -15.921 1.00 98.62 482 VAL A O 1
ATOM 3817 N N . ILE A 1 483 ? 8.712 -5.311 -13.949 1.00 98.75 483 ILE A N 1
ATOM 3818 C CA . ILE A 1 483 ? 9.449 -4.355 -13.120 1.00 98.75 483 ILE A CA 1
ATOM 3819 C C . ILE A 1 483 ? 10.859 -4.890 -12.913 1.00 98.75 483 ILE A C 1
ATOM 3821 O O . ILE A 1 483 ? 11.031 -6.047 -12.532 1.00 98.75 483 ILE A O 1
ATOM 3825 N N . LEU A 1 484 ? 11.857 -4.053 -13.178 1.00 98.50 484 LEU A N 1
ATOM 3826 C CA . LEU A 1 484 ? 13.277 -4.383 -13.126 1.00 98.50 484 LEU A CA 1
ATOM 3827 C C . LEU A 1 484 ? 13.996 -3.341 -12.268 1.00 98.50 484 LEU A C 1
ATOM 3829 O O . LEU A 1 484 ? 14.111 -2.180 -12.662 1.00 98.50 484 LEU A O 1
ATOM 3833 N N . LEU A 1 485 ? 14.503 -3.752 -11.110 1.00 98.69 485 LEU A N 1
ATOM 3834 C CA . LEU A 1 485 ? 15.308 -2.909 -10.228 1.00 98.69 485 LEU A CA 1
ATOM 3835 C C . LEU A 1 485 ? 16.787 -3.266 -10.404 1.00 98.69 485 LEU A C 1
ATOM 3837 O O . LEU A 1 485 ? 17.187 -4.392 -10.125 1.00 98.69 485 LEU A O 1
ATOM 3841 N N . ASN A 1 486 ? 17.603 -2.308 -10.845 1.00 97.94 486 ASN A N 1
ATOM 3842 C CA . ASN A 1 486 ? 19.056 -2.417 -10.931 1.00 97.94 486 ASN A CA 1
ATOM 3843 C C . ASN A 1 486 ? 19.711 -1.621 -9.794 1.00 97.94 486 ASN A C 1
ATOM 3845 O O . ASN A 1 486 ? 19.798 -0.394 -9.848 1.00 97.94 486 ASN A O 1
ATOM 3849 N N . ARG A 1 487 ? 20.214 -2.328 -8.781 1.00 97.38 487 ARG A N 1
ATOM 3850 C CA . ARG A 1 487 ? 20.835 -1.746 -7.578 1.00 97.38 487 ARG A CA 1
ATOM 3851 C C . ARG A 1 487 ? 22.330 -1.479 -7.723 1.00 97.38 487 ARG A C 1
ATOM 3853 O O . ARG A 1 487 ? 22.963 -1.041 -6.766 1.00 97.38 487 ARG A O 1
ATOM 3860 N N . VAL A 1 488 ? 22.917 -1.787 -8.880 1.00 96.06 488 VAL A N 1
ATOM 3861 C CA . VAL A 1 488 ? 24.348 -1.588 -9.112 1.00 96.06 488 VAL A CA 1
ATOM 3862 C C . VAL A 1 488 ? 24.616 -0.364 -9.979 1.00 96.06 488 VAL A C 1
ATOM 3864 O O . VAL A 1 488 ? 23.789 0.086 -10.769 1.00 96.06 488 VAL A O 1
ATOM 3867 N N . ASN A 1 489 ? 25.832 0.160 -9.871 1.00 95.56 489 ASN A N 1
ATOM 3868 C CA . ASN A 1 489 ? 26.291 1.353 -10.580 1.00 95.56 489 ASN A CA 1
ATOM 3869 C C . ASN A 1 489 ? 26.746 1.089 -12.033 1.00 95.56 489 ASN A C 1
ATOM 3871 O O . ASN A 1 489 ? 27.467 1.903 -12.606 1.00 95.56 489 ASN A O 1
ATOM 3875 N N . THR A 1 490 ? 26.326 -0.023 -12.638 1.00 94.94 490 THR A N 1
ATOM 3876 C CA . THR A 1 490 ? 26.676 -0.397 -14.016 1.00 94.94 490 THR A CA 1
ATOM 3877 C C . THR A 1 490 ? 25.426 -0.680 -14.837 1.00 94.94 490 THR A C 1
ATOM 3879 O O . THR A 1 490 ? 24.408 -1.126 -14.304 1.00 94.94 490 THR A O 1
ATOM 3882 N N . VAL A 1 491 ? 25.508 -0.412 -16.143 1.00 95.50 491 VAL A N 1
ATOM 3883 C CA . VAL A 1 491 ? 24.452 -0.771 -17.098 1.00 95.50 491 VAL A CA 1
ATOM 3884 C C . VAL A 1 491 ? 24.358 -2.293 -17.184 1.00 95.50 491 VAL A C 1
ATOM 3886 O O . VAL A 1 491 ? 25.384 -2.974 -17.272 1.00 95.50 491 VAL A O 1
ATOM 3889 N N . LYS A 1 492 ? 23.136 -2.827 -17.199 1.00 93.50 492 LYS A N 1
ATOM 3890 C CA . LYS A 1 492 ? 22.875 -4.240 -17.498 1.00 93.50 492 LYS A CA 1
ATOM 3891 C C . LYS A 1 492 ? 22.140 -4.334 -18.821 1.00 93.50 492 LYS A C 1
ATOM 3893 O O . LYS A 1 492 ? 21.036 -3.821 -18.951 1.00 93.50 492 LYS A O 1
ATOM 3898 N N . LYS A 1 493 ? 22.751 -4.990 -19.801 1.00 93.31 493 LYS A N 1
ATOM 3899 C CA . LYS A 1 493 ? 22.086 -5.294 -21.066 1.00 93.31 493 LYS A CA 1
ATOM 3900 C C . LYS A 1 493 ? 21.328 -6.599 -20.895 1.00 93.31 493 LYS A C 1
ATOM 3902 O O . LYS A 1 493 ? 21.952 -7.602 -20.565 1.00 93.31 493 LYS A O 1
ATOM 3907 N N . ILE A 1 494 ? 20.010 -6.565 -21.050 1.00 93.19 494 ILE A N 1
ATOM 3908 C CA . ILE A 1 494 ? 19.124 -7.695 -20.766 1.00 93.19 494 ILE A CA 1
ATOM 3909 C C . ILE A 1 494 ? 18.237 -7.962 -21.976 1.00 93.19 494 ILE A C 1
ATOM 3911 O O . ILE A 1 494 ? 17.830 -7.036 -22.679 1.00 93.19 494 ILE A O 1
ATOM 3915 N N . THR A 1 495 ? 17.947 -9.232 -22.215 1.00 94.56 495 THR A N 1
ATOM 3916 C CA . THR A 1 495 ? 16.912 -9.679 -23.141 1.00 94.56 495 THR A CA 1
ATOM 3917 C C . THR A 1 495 ? 15.756 -10.263 -22.339 1.00 94.56 495 THR A C 1
ATOM 3919 O O . THR A 1 495 ? 15.927 -11.238 -21.606 1.00 94.56 495 THR A O 1
ATOM 3922 N N . ILE A 1 496 ? 14.575 -9.655 -22.457 1.00 95.38 496 ILE A N 1
ATOM 3923 C CA . ILE A 1 496 ? 13.330 -10.227 -21.942 1.00 95.38 496 ILE A CA 1
ATOM 3924 C C . ILE A 1 496 ? 12.764 -11.154 -23.015 1.00 95.38 496 ILE A C 1
ATOM 3926 O O . ILE A 1 496 ? 12.534 -10.731 -24.146 1.00 95.38 496 ILE A O 1
ATOM 3930 N N . ILE A 1 497 ? 12.550 -12.413 -22.650 1.00 93.44 497 ILE A N 1
ATOM 3931 C CA . ILE A 1 497 ? 11.962 -13.445 -23.499 1.00 93.44 497 ILE A CA 1
ATOM 3932 C C . ILE A 1 497 ? 10.523 -13.648 -23.040 1.00 93.44 497 ILE A C 1
ATOM 3934 O O . ILE A 1 497 ? 10.287 -14.156 -21.945 1.00 93.44 497 ILE A O 1
ATOM 3938 N N . ASN A 1 498 ? 9.558 -13.258 -23.864 1.00 91.62 498 ASN A N 1
ATOM 3939 C CA . ASN A 1 498 ? 8.158 -13.597 -23.655 1.00 91.62 498 ASN A CA 1
ATOM 3940 C C . ASN A 1 498 ? 7.900 -15.028 -24.143 1.00 91.62 498 ASN A C 1
ATOM 3942 O O . ASN A 1 498 ? 7.971 -15.299 -25.343 1.00 91.62 498 ASN A O 1
ATOM 3946 N N . ASP A 1 499 ? 7.574 -15.923 -23.215 1.00 88.00 499 ASP A N 1
ATOM 3947 C CA . ASP A 1 499 ? 7.151 -17.292 -23.490 1.00 88.00 499 ASP A CA 1
ATOM 3948 C C . ASP A 1 499 ? 5.642 -17.439 -23.241 1.00 88.00 499 ASP A C 1
ATOM 3950 O O . ASP A 1 499 ? 5.171 -17.573 -22.107 1.00 88.00 499 ASP A O 1
ATOM 3954 N N . SER A 1 500 ? 4.877 -17.424 -24.332 1.00 79.50 500 SER A N 1
ATOM 3955 C CA . SER A 1 500 ? 3.422 -17.608 -24.327 1.00 79.50 500 SER A CA 1
ATOM 3956 C C . SER A 1 500 ? 2.992 -19.074 -24.171 1.00 79.50 500 SER A C 1
ATOM 3958 O O . SER A 1 500 ? 1.799 -19.369 -24.166 1.00 79.50 500 SER A O 1
ATOM 3960 N N . GLY A 1 501 ? 3.935 -20.020 -24.089 1.00 73.88 501 GLY A N 1
ATOM 3961 C CA . GLY A 1 501 ? 3.660 -21.457 -24.124 1.00 73.88 501 GLY A CA 1
ATOM 3962 C C . GLY A 1 501 ? 3.339 -21.999 -25.524 1.00 73.88 501 GLY A C 1
ATOM 3963 O O . GLY A 1 501 ? 3.160 -23.210 -25.691 1.00 73.88 501 GLY A O 1
ATOM 3964 N N . ILE A 1 502 ? 3.296 -21.144 -26.552 1.00 71.75 502 ILE A N 1
ATOM 3965 C CA . ILE A 1 502 ? 3.129 -21.562 -27.946 1.00 71.75 502 ILE A CA 1
ATOM 3966 C C . ILE A 1 502 ? 4.503 -21.910 -28.527 1.00 71.75 502 ILE A C 1
ATOM 3968 O O . ILE A 1 502 ? 5.407 -21.077 -28.611 1.00 71.75 502 ILE A O 1
ATOM 3972 N N . ARG A 1 503 ? 4.669 -23.169 -28.958 1.00 59.78 503 ARG A N 1
ATOM 3973 C CA . ARG A 1 503 ? 5.940 -23.660 -29.513 1.00 59.78 503 ARG A CA 1
ATOM 3974 C C . ARG A 1 503 ? 6.409 -22.788 -30.682 1.00 59.78 503 ARG A C 1
ATOM 3976 O O . ARG A 1 503 ? 5.649 -22.553 -31.619 1.00 59.78 503 ARG A O 1
ATOM 3983 N N . ASN A 1 504 ? 7.689 -22.412 -30.656 1.00 62.25 504 ASN A N 1
ATOM 3984 C CA . ASN A 1 504 ? 8.366 -21.604 -31.678 1.00 62.25 504 ASN A CA 1
ATOM 3985 C C . ASN A 1 504 ? 7.785 -20.184 -31.867 1.00 62.25 504 ASN A C 1
ATOM 3987 O O . ASN A 1 504 ? 7.911 -19.622 -32.951 1.00 62.25 504 ASN A O 1
ATOM 3991 N N . GLN A 1 505 ? 7.147 -19.612 -30.837 1.00 71.19 505 GLN A N 1
ATOM 3992 C CA . GLN A 1 505 ? 6.657 -18.226 -30.823 1.00 71.19 505 GLN A CA 1
ATOM 3993 C C . GLN A 1 505 ? 7.137 -17.493 -29.565 1.00 71.19 505 GLN A C 1
ATOM 3995 O O . GLN A 1 505 ? 6.340 -17.075 -28.727 1.00 71.19 505 GLN A O 1
ATOM 4000 N N . GLN A 1 506 ? 8.457 -17.375 -29.420 1.00 84.12 506 GLN A N 1
ATOM 4001 C CA . GLN A 1 506 ? 9.061 -16.550 -28.375 1.00 84.12 506 GLN A CA 1
ATOM 4002 C C . GLN A 1 506 ? 9.296 -15.139 -28.903 1.00 84.12 506 GLN A C 1
ATOM 4004 O O . GLN A 1 506 ? 9.793 -14.965 -30.016 1.00 84.12 506 GLN A O 1
ATOM 4009 N N . GLY A 1 507 ? 8.913 -14.154 -28.096 1.00 89.12 507 GLY A N 1
ATOM 4010 C CA . GLY A 1 507 ? 9.204 -12.749 -28.353 1.00 89.12 507 GLY A CA 1
ATOM 4011 C C . GLY A 1 507 ? 10.445 -12.317 -27.579 1.00 89.12 507 GLY A C 1
ATOM 4012 O O . GLY A 1 507 ? 10.573 -12.651 -26.404 1.00 89.12 507 GLY A O 1
ATOM 4013 N N . PHE A 1 508 ? 11.332 -11.559 -28.209 1.00 91.50 508 PHE A N 1
ATOM 4014 C CA . PHE A 1 508 ? 12.594 -11.084 -27.659 1.00 91.50 508 PHE A CA 1
ATOM 4015 C C . PHE A 1 508 ? 12.579 -9.556 -27.590 1.00 91.50 508 PHE A C 1
ATOM 4017 O O . PHE A 1 508 ? 12.279 -8.869 -28.569 1.00 91.50 508 PHE A O 1
ATOM 4024 N N . ILE A 1 509 ? 12.882 -9.019 -26.409 1.00 93.94 509 ILE A N 1
ATOM 4025 C CA . ILE A 1 509 ? 12.942 -7.581 -26.142 1.00 93.94 509 ILE A CA 1
ATOM 4026 C C . ILE A 1 509 ? 14.317 -7.264 -25.566 1.00 93.94 509 ILE A C 1
ATOM 4028 O O . ILE A 1 509 ? 14.618 -7.587 -24.416 1.00 93.94 509 ILE A O 1
ATOM 4032 N N . ASN A 1 510 ? 15.153 -6.615 -26.370 1.00 92.94 510 ASN A N 1
ATOM 4033 C CA . ASN A 1 510 ? 16.477 -6.166 -25.960 1.00 92.94 510 ASN A CA 1
ATOM 4034 C C . ASN A 1 510 ? 16.378 -4.788 -25.296 1.00 92.94 510 ASN A C 1
ATOM 4036 O O . ASN A 1 510 ? 15.862 -3.841 -25.888 1.00 92.94 510 ASN A O 1
ATOM 4040 N N . MET A 1 511 ? 16.890 -4.662 -24.072 1.00 92.69 511 MET A N 1
ATOM 4041 C CA . MET A 1 511 ? 16.875 -3.403 -23.327 1.00 92.69 511 MET A CA 1
ATOM 4042 C C . MET A 1 511 ? 18.135 -3.203 -22.482 1.00 92.69 511 MET A C 1
ATOM 4044 O O . MET A 1 511 ? 18.822 -4.152 -22.102 1.00 92.69 511 MET A O 1
ATOM 4048 N N . GLU A 1 512 ? 18.425 -1.944 -22.162 1.00 93.38 512 GLU A N 1
ATOM 4049 C CA . GLU A 1 512 ? 19.486 -1.567 -21.230 1.00 93.38 512 GLU A CA 1
ATOM 4050 C C . GLU A 1 512 ? 18.865 -1.082 -19.916 1.00 93.38 512 GLU A C 1
ATOM 4052 O O . GLU A 1 512 ? 18.131 -0.094 -19.890 1.00 93.38 512 GLU A O 1
ATOM 4057 N N . LEU A 1 513 ? 19.170 -1.760 -18.809 1.00 95.12 513 LEU A N 1
ATOM 4058 C CA . LEU A 1 513 ? 18.889 -1.249 -17.472 1.00 95.12 513 LEU A CA 1
ATOM 4059 C C . LEU A 1 513 ? 19.995 -0.289 -17.063 1.00 95.12 513 LEU A C 1
ATOM 4061 O O . LEU A 1 513 ? 21.152 -0.686 -16.889 1.00 95.12 513 LEU A O 1
ATOM 4065 N N . LEU A 1 514 ? 19.626 0.972 -16.870 1.00 97.44 514 LEU A N 1
ATOM 4066 C CA . LEU A 1 514 ? 20.549 2.013 -16.438 1.00 97.44 514 LEU A CA 1
ATOM 4067 C C . LEU A 1 514 ? 21.101 1.723 -15.026 1.00 97.44 514 LEU A C 1
ATOM 4069 O O . LEU A 1 514 ? 20.457 1.011 -14.249 1.00 97.44 514 LEU A O 1
ATOM 4073 N N . PRO A 1 515 ? 22.278 2.263 -14.662 1.00 97.19 515 PRO A N 1
ATOM 4074 C CA . PRO A 1 515 ? 22.819 2.163 -13.309 1.00 97.19 515 PRO A CA 1
ATOM 4075 C C . PRO A 1 515 ? 21.858 2.734 -12.270 1.00 97.19 515 PRO A C 1
ATOM 4077 O O . PRO A 1 515 ? 21.290 3.798 -12.516 1.00 97.19 515 PRO A O 1
ATOM 4080 N N . ASN A 1 516 ? 21.753 2.096 -11.099 1.00 98.19 516 ASN A N 1
ATOM 4081 C CA . ASN A 1 516 ? 20.941 2.571 -9.972 1.00 98.19 516 ASN A CA 1
ATOM 4082 C C . ASN A 1 516 ? 19.566 3.057 -10.449 1.00 98.19 516 ASN A C 1
ATOM 4084 O O . ASN A 1 516 ? 19.254 4.250 -10.372 1.00 98.19 516 ASN A O 1
ATOM 4088 N N . SER A 1 517 ? 18.800 2.145 -11.040 1.00 98.56 517 SER A N 1
ATOM 4089 C CA . SER A 1 517 ? 17.545 2.465 -11.710 1.00 98.56 517 SER A CA 1
ATOM 4090 C C . SER A 1 517 ? 16.451 1.480 -11.356 1.00 98.56 517 SER A C 1
ATOM 4092 O O . SER A 1 517 ? 16.714 0.324 -11.032 1.00 98.56 517 SER A O 1
ATOM 4094 N N . ILE A 1 518 ? 15.218 1.948 -11.466 1.00 98.75 518 ILE A N 1
ATOM 4095 C CA . ILE A 1 518 ? 14.038 1.105 -11.579 1.00 98.75 518 ILE A CA 1
ATOM 4096 C C . ILE A 1 518 ? 13.436 1.353 -12.960 1.00 98.75 518 ILE A C 1
ATOM 4098 O O . ILE A 1 518 ? 13.338 2.493 -13.421 1.00 98.75 518 ILE A O 1
ATOM 4102 N N . SER A 1 519 ? 13.116 0.270 -13.656 1.00 98.38 519 SER A N 1
ATOM 4103 C CA . SER A 1 519 ? 12.536 0.302 -14.991 1.00 98.38 519 SER A CA 1
ATOM 4104 C C . SER A 1 519 ? 11.266 -0.532 -15.032 1.00 98.38 519 SER A C 1
ATOM 4106 O O . SER A 1 519 ? 11.233 -1.634 -14.490 1.00 98.38 519 SER A O 1
ATOM 4108 N N . THR A 1 520 ? 10.244 -0.031 -15.719 1.00 98.50 520 THR A N 1
ATOM 4109 C CA . THR A 1 520 ? 9.041 -0.801 -16.043 1.00 98.50 520 THR A CA 1
ATOM 4110 C C . THR A 1 520 ? 8.978 -1.008 -17.542 1.00 98.50 520 THR A C 1
ATOM 4112 O O . THR A 1 520 ? 8.923 -0.042 -18.299 1.00 98.50 520 THR A O 1
ATOM 4115 N N . LEU A 1 521 ? 8.987 -2.265 -17.968 1.00 98.19 521 LEU A N 1
ATOM 4116 C CA . LEU A 1 521 ? 8.670 -2.676 -19.329 1.00 98.19 521 LEU A CA 1
ATOM 4117 C C . LEU A 1 521 ? 7.189 -3.054 -19.379 1.00 98.19 521 LEU A C 1
ATOM 4119 O O . LEU A 1 521 ? 6.747 -3.880 -18.584 1.00 98.19 521 LEU A O 1
ATOM 4123 N N . VAL A 1 522 ? 6.450 -2.495 -20.333 1.00 97.56 522 VAL A N 1
ATOM 4124 C CA . VAL A 1 522 ? 5.092 -2.940 -20.660 1.00 97.56 522 VAL A CA 1
ATOM 4125 C C . VAL A 1 522 ? 5.059 -3.360 -22.116 1.00 97.56 522 VAL A C 1
ATOM 4127 O O . VAL A 1 522 ? 5.505 -2.606 -22.980 1.00 97.56 522 VAL A O 1
ATOM 4130 N N . TYR A 1 523 ? 4.538 -4.550 -22.397 1.00 95.69 523 TYR A N 1
ATOM 4131 C CA . TYR A 1 523 ? 4.433 -5.055 -23.761 1.00 95.69 523 TYR A CA 1
ATOM 4132 C C . TYR A 1 523 ? 3.121 -5.789 -24.009 1.00 95.69 523 TYR A C 1
ATOM 4134 O O . TYR A 1 523 ? 2.543 -6.386 -23.099 1.00 95.69 523 TYR A O 1
ATOM 4142 N N . ASN A 1 524 ? 2.663 -5.746 -25.258 1.00 92.88 524 ASN A N 1
ATOM 4143 C CA . ASN A 1 524 ? 1.524 -6.526 -25.714 1.00 92.88 524 ASN A CA 1
ATOM 4144 C C . ASN A 1 524 ? 2.026 -7.849 -26.327 1.00 92.88 524 ASN A C 1
ATOM 4146 O O . ASN A 1 524 ? 2.648 -7.816 -27.396 1.00 92.88 524 ASN A O 1
ATOM 4150 N N . PRO A 1 525 ? 1.803 -9.003 -25.663 1.00 82.94 525 PRO A N 1
ATOM 4151 C CA . PRO A 1 525 ? 2.294 -10.296 -26.135 1.00 82.94 525 PRO A CA 1
ATOM 4152 C C . PRO A 1 525 ? 1.561 -10.802 -27.385 1.00 82.94 525 PRO A C 1
ATOM 4154 O O . PRO A 1 525 ? 2.092 -11.677 -28.071 1.00 82.94 525 PRO A O 1
ATOM 4157 N N . ASP A 1 526 ? 0.369 -10.279 -27.690 1.00 71.25 526 ASP A N 1
ATOM 4158 C CA . ASP A 1 526 ? -0.446 -10.750 -28.804 1.00 71.25 526 ASP A CA 1
ATOM 4159 C C . ASP A 1 526 ? 0.076 -10.201 -30.131 1.00 71.25 526 ASP A C 1
ATOM 4161 O O . ASP A 1 526 ? 0.039 -9.001 -30.384 1.00 71.25 526 ASP A O 1
ATOM 4165 N N . ILE A 1 527 ? 0.480 -11.076 -31.048 1.00 60.19 527 ILE A N 1
ATOM 4166 C CA . ILE A 1 527 ? 0.484 -10.729 -32.469 1.00 60.19 527 ILE A CA 1
ATOM 4167 C C . ILE A 1 527 ? -0.934 -10.991 -32.947 1.00 60.19 527 ILE A C 1
ATOM 4169 O O . ILE A 1 527 ? -1.403 -12.127 -32.919 1.00 60.19 527 ILE A O 1
ATOM 4173 N N . ASN A 1 528 ? -1.629 -9.962 -33.404 1.00 44.47 528 ASN A N 1
ATOM 4174 C CA . ASN A 1 528 ? -2.951 -10.118 -33.981 1.00 44.47 528 ASN A CA 1
ATOM 4175 C C . ASN A 1 528 ? -2.863 -11.004 -35.247 1.00 44.47 528 ASN A C 1
ATOM 4177 O O . ASN A 1 528 ? -2.691 -10.509 -36.359 1.00 44.47 528 ASN A O 1
ATOM 4181 N N . VAL A 1 529 ? -3.011 -12.328 -35.118 1.00 41.69 529 VAL A N 1
ATOM 4182 C CA . VAL A 1 529 ? -3.273 -13.240 -36.246 1.00 41.69 529 VAL A CA 1
ATOM 4183 C C . VAL A 1 529 ? -4.754 -13.112 -36.618 1.00 41.69 529 VAL A C 1
ATOM 4185 O O . VAL A 1 529 ? -5.513 -14.076 -36.609 1.00 41.69 529 VAL A O 1
ATOM 4188 N N . SER A 1 530 ? -5.206 -11.887 -36.891 1.00 31.75 530 SER A N 1
ATOM 4189 C CA . SER A 1 530 ? -6.561 -11.623 -37.374 1.00 31.75 530 SER A CA 1
ATOM 4190 C C . SER A 1 530 ? -6.662 -10.359 -38.240 1.00 31.75 530 SER A C 1
ATOM 4192 O O . SER A 1 530 ? -7.556 -9.544 -38.089 1.00 31.75 530 SER A O 1
ATOM 4194 N N . SER A 1 531 ? -5.783 -10.195 -39.231 1.00 31.19 531 SER A N 1
ATOM 4195 C CA . SER A 1 531 ? -6.187 -9.626 -40.530 1.00 31.19 531 SER A CA 1
ATOM 4196 C C . SER A 1 531 ? -5.123 -9.907 -41.594 1.00 31.19 531 SER A C 1
ATOM 4198 O O . SER A 1 531 ? -3.932 -9.719 -41.387 1.00 31.19 531 SER A O 1
ATOM 4200 N N . THR A 1 532 ? -5.579 -10.443 -42.728 1.00 25.19 532 THR A N 1
ATOM 4201 C CA . THR A 1 532 ? -4.808 -10.776 -43.940 1.00 25.19 532 THR A CA 1
ATOM 4202 C C . THR A 1 532 ? -3.631 -11.743 -43.766 1.00 25.19 532 THR A C 1
ATOM 4204 O O . THR A 1 532 ? -2.468 -11.388 -43.924 1.00 25.19 532 THR A O 1
ATOM 4207 N N . ARG A 1 533 ? -3.935 -13.037 -43.618 1.00 25.09 533 ARG A N 1
ATOM 4208 C CA . ARG A 1 533 ? -3.118 -14.032 -44.328 1.00 25.09 533 ARG A CA 1
ATOM 4209 C C . ARG A 1 533 ? -3.366 -13.785 -45.826 1.00 25.09 533 ARG A C 1
ATOM 4211 O O . ARG A 1 533 ? -4.539 -13.790 -46.209 1.00 25.09 533 ARG A O 1
ATOM 4218 N N . PRO A 1 534 ? -2.351 -13.534 -46.671 1.00 24.44 534 PRO A N 1
ATOM 4219 C CA . PRO A 1 534 ? -2.566 -13.541 -48.108 1.00 24.44 534 PRO A CA 1
ATOM 4220 C C . PRO A 1 534 ? -3.146 -14.907 -48.468 1.00 24.44 534 PRO A C 1
ATOM 4222 O O . PRO A 1 534 ? -2.562 -15.945 -48.142 1.00 24.44 534 PRO A O 1
ATOM 4225 N N . ALA A 1 535 ? -4.327 -14.903 -49.080 1.00 29.92 535 ALA A N 1
ATOM 4226 C CA . ALA A 1 535 ? -4.765 -16.048 -49.851 1.00 29.92 535 ALA A CA 1
ATOM 4227 C C . ALA A 1 535 ? -3.670 -16.360 -50.888 1.00 29.92 535 ALA A C 1
ATOM 4229 O O . ALA A 1 535 ? -3.054 -15.447 -51.435 1.00 29.92 535 ALA A O 1
ATOM 4230 N N . ASP A 1 536 ? -3.438 -17.648 -51.115 1.00 28.75 536 ASP A N 1
ATOM 4231 C CA . ASP A 1 536 ? -2.499 -18.214 -52.084 1.00 28.75 536 ASP A CA 1
ATOM 4232 C C . ASP A 1 536 ? -0.998 -18.076 -51.790 1.00 28.75 536 ASP A C 1
ATOM 4234 O O . ASP A 1 536 ? -0.265 -17.274 -52.359 1.00 28.75 536 ASP A O 1
ATOM 4238 N N . THR A 1 537 ? -0.486 -19.040 -51.024 1.00 23.20 537 THR A N 1
ATOM 4239 C CA . THR A 1 537 ? 0.794 -19.679 -51.370 1.00 23.20 537 THR A CA 1
ATOM 4240 C C . THR A 1 537 ? 0.600 -21.190 -51.396 1.00 23.20 537 THR A C 1
ATOM 4242 O O . THR A 1 537 ? 0.823 -21.911 -50.427 1.00 23.20 537 THR A O 1
ATOM 4245 N N . THR A 1 538 ? 0.148 -21.687 -52.547 1.00 22.05 538 THR A N 1
ATOM 4246 C CA . THR A 1 538 ? 0.258 -23.100 -52.909 1.00 22.05 538 THR A CA 1
ATOM 4247 C C . THR A 1 538 ? 1.736 -23.480 -52.998 1.00 22.05 538 THR A C 1
ATOM 4249 O O . THR A 1 538 ? 2.402 -23.143 -53.978 1.00 22.05 538 THR A O 1
ATOM 4252 N N . TYR A 1 539 ? 2.256 -24.215 -52.017 1.00 22.72 539 TYR A N 1
ATOM 4253 C CA . TYR A 1 539 ? 3.497 -24.964 -52.204 1.00 22.72 539 TYR A CA 1
ATOM 4254 C C . TYR A 1 539 ? 3.190 -26.189 -53.072 1.00 22.72 539 TYR A C 1
ATOM 4256 O O . TYR A 1 539 ? 2.690 -27.205 -52.594 1.00 22.72 539 TYR A O 1
ATOM 4264 N N . ARG A 1 540 ? 3.460 -26.075 -54.378 1.00 19.95 540 ARG A N 1
ATOM 4265 C CA . ARG A 1 540 ? 3.531 -27.224 -55.288 1.00 19.95 540 ARG A CA 1
ATOM 4266 C C . ARG A 1 540 ? 4.808 -28.004 -54.985 1.00 19.95 540 ARG A C 1
ATOM 4268 O O . ARG A 1 540 ? 5.897 -27.514 -55.262 1.00 19.95 540 ARG A O 1
ATOM 4275 N N . TRP A 1 541 ? 4.665 -29.227 -54.491 1.00 22.73 541 TRP A N 1
ATOM 4276 C CA . TRP A 1 541 ? 5.700 -30.249 -54.630 1.00 22.73 541 TRP A CA 1
ATOM 4277 C C . TRP A 1 541 ? 5.367 -31.071 -55.876 1.00 22.73 541 TRP A C 1
ATOM 4279 O O . TRP A 1 541 ? 4.316 -31.701 -55.936 1.00 22.73 541 TRP A O 1
ATOM 4289 N N . SER A 1 542 ? 6.213 -30.980 -56.903 1.00 23.44 542 SER A N 1
ATOM 4290 C CA . SER A 1 542 ? 6.105 -31.765 -58.136 1.00 23.44 542 SER A CA 1
ATOM 4291 C C . SER A 1 542 ? 6.773 -33.133 -57.982 1.00 23.44 542 SER A C 1
ATOM 4293 O O . SER A 1 542 ? 7.872 -33.232 -57.438 1.00 23.44 542 SER A O 1
ATOM 4295 N N . ASP A 1 543 ? 6.092 -34.145 -58.512 1.00 23.42 543 ASP A N 1
ATOM 4296 C CA . ASP A 1 543 ? 6.349 -35.587 -58.454 1.00 23.42 543 ASP A CA 1
ATOM 4297 C C . ASP A 1 543 ? 7.697 -36.087 -59.014 1.00 23.42 543 ASP A C 1
ATOM 4299 O O . ASP A 1 543 ? 8.228 -35.545 -59.982 1.00 23.42 543 ASP A O 1
ATOM 4303 N N . SER A 1 544 ? 8.157 -37.249 -58.518 1.00 23.38 544 SER A N 1
ATOM 4304 C CA . SER A 1 544 ? 8.380 -38.438 -59.372 1.00 23.38 544 SER A CA 1
ATOM 4305 C C . SER A 1 544 ? 8.478 -39.756 -58.567 1.00 23.38 544 SER A C 1
ATOM 4307 O O . SER A 1 544 ? 8.939 -39.789 -57.430 1.00 23.38 544 SER A O 1
ATOM 4309 N N . LEU A 1 545 ? 7.954 -40.823 -59.185 1.00 24.09 545 LEU A N 1
ATOM 4310 C CA . LEU A 1 545 ? 7.516 -42.136 -58.675 1.00 24.09 545 LEU A CA 1
ATOM 4311 C C . LEU A 1 545 ? 8.615 -43.183 -58.350 1.00 24.09 545 LEU A C 1
ATOM 4313 O O . LEU A 1 545 ? 9.629 -43.238 -59.038 1.00 24.09 545 LEU A O 1
ATOM 4317 N N . SER A 1 546 ? 8.312 -44.173 -57.482 1.00 21.52 546 SER A N 1
ATOM 4318 C CA . SER A 1 546 ? 8.028 -45.575 -57.916 1.00 21.52 546 SER A CA 1
ATOM 4319 C C . SER A 1 546 ? 7.668 -46.588 -56.795 1.00 21.52 546 SER A C 1
ATOM 4321 O O . SER A 1 546 ? 8.413 -46.819 -55.855 1.00 21.52 546 SER A O 1
ATOM 4323 N N . ALA A 1 547 ? 6.480 -47.183 -56.979 1.00 23.72 547 ALA A N 1
ATOM 4324 C CA . ALA A 1 547 ? 5.992 -48.560 -56.759 1.00 23.72 547 ALA A CA 1
ATOM 4325 C C . ALA A 1 547 ? 6.288 -49.420 -55.492 1.00 23.72 547 ALA A C 1
ATOM 4327 O O . ALA A 1 547 ? 7.369 -49.963 -55.304 1.00 23.72 547 ALA A O 1
ATOM 4328 N N . SER A 1 548 ? 5.162 -49.730 -54.821 1.00 25.84 548 SER A N 1
ATOM 4329 C CA . SER A 1 548 ? 4.637 -51.037 -54.349 1.00 25.84 548 SER A CA 1
ATOM 4330 C C . SER A 1 548 ? 5.282 -51.798 -53.179 1.00 25.84 548 SER A C 1
ATOM 4332 O O . SER A 1 548 ? 6.320 -52.421 -53.357 1.00 25.84 548 SER A O 1
ATOM 4334 N N . THR A 1 549 ? 4.527 -51.935 -52.072 1.00 23.42 549 THR A N 1
ATOM 4335 C CA . THR A 1 549 ? 4.088 -53.231 -51.488 1.00 23.42 549 THR A CA 1
ATOM 4336 C C . THR A 1 549 ? 2.946 -53.036 -50.462 1.00 23.42 549 THR A C 1
ATOM 4338 O O . THR A 1 549 ? 2.720 -51.927 -49.995 1.00 23.42 549 THR A O 1
ATOM 4341 N N . ALA A 1 550 ? 2.192 -54.114 -50.202 1.00 28.34 550 ALA A N 1
ATOM 4342 C CA . ALA A 1 550 ? 0.862 -54.223 -49.576 1.00 28.34 550 ALA A CA 1
ATOM 4343 C C . ALA A 1 550 ? 0.519 -53.312 -48.369 1.00 28.34 550 ALA A C 1
ATOM 4345 O O . ALA A 1 550 ? 1.287 -53.189 -47.419 1.00 28.34 550 ALA A O 1
ATOM 4346 N N . VAL A 1 551 ? -0.707 -52.768 -48.384 1.00 29.61 551 VAL A N 1
ATOM 4347 C CA . VAL A 1 551 ? -1.330 -51.962 -47.315 1.00 29.61 551 VAL A CA 1
ATOM 4348 C C . VAL A 1 551 ? -2.194 -52.868 -46.427 1.00 29.61 551 VAL A C 1
ATOM 4350 O O . VAL A 1 551 ? -3.093 -53.537 -46.935 1.00 29.61 551 VAL A O 1
ATOM 4353 N N . GLN A 1 552 ? -1.969 -52.870 -45.110 1.00 32.34 552 GLN A N 1
ATOM 4354 C CA . GLN A 1 552 ? -2.992 -53.267 -44.133 1.00 32.34 552 GLN A CA 1
ATOM 4355 C C . GLN A 1 552 ? -3.758 -52.004 -43.722 1.00 32.34 552 GLN A C 1
ATOM 4357 O O . GLN A 1 552 ? -3.164 -51.059 -43.206 1.00 32.34 552 GLN A O 1
ATOM 4362 N N . SER A 1 553 ? -5.062 -51.959 -43.993 1.00 32.84 553 SER A N 1
ATOM 4363 C CA . SER A 1 553 ? -5.944 -50.860 -43.585 1.00 32.84 553 SER A CA 1
ATOM 4364 C C . SER A 1 553 ? -6.681 -51.225 -42.299 1.00 32.84 553 SER A C 1
ATOM 4366 O O . SER A 1 553 ? -7.288 -52.295 -42.232 1.00 32.84 553 SER A O 1
ATOM 4368 N N . VAL A 1 554 ? -6.692 -50.323 -41.317 1.00 30.95 554 VAL A N 1
ATOM 4369 C CA . VAL A 1 554 ? -7.591 -50.400 -40.156 1.00 30.95 554 VAL A CA 1
ATOM 4370 C C . VAL A 1 554 ? -8.625 -49.286 -40.300 1.00 30.95 554 VAL A C 1
ATOM 4372 O O . VAL A 1 554 ? -8.278 -48.112 -40.431 1.00 30.95 554 VAL A O 1
ATOM 4375 N N . THR A 1 555 ? -9.901 -49.661 -40.311 1.00 32.09 555 THR A N 1
ATOM 4376 C CA . THR A 1 555 ? -11.049 -48.748 -40.414 1.00 32.09 555 THR A CA 1
ATOM 4377 C C . THR A 1 555 ? -11.813 -48.701 -39.098 1.00 32.09 555 THR A C 1
ATOM 4379 O O . THR A 1 555 ? -12.091 -49.747 -38.514 1.00 32.09 555 THR A O 1
ATOM 4382 N N . GLY A 1 556 ? -12.194 -47.499 -38.664 1.00 31.70 556 GLY A N 1
ATOM 4383 C CA . GLY A 1 556 ? -13.057 -47.270 -37.506 1.00 31.70 556 GLY A CA 1
ATOM 4384 C C . GLY A 1 556 ? -14.075 -46.161 -37.780 1.00 31.70 556 GLY A C 1
ATOM 4385 O O . GLY A 1 556 ? -13.851 -45.278 -38.607 1.00 31.70 556 GLY A O 1
ATOM 4386 N 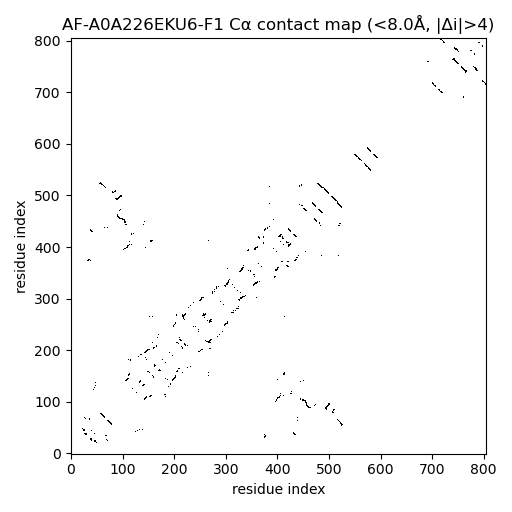N . SER A 1 557 ? -15.214 -46.201 -37.089 1.00 32.09 557 SER A N 1
ATOM 4387 C CA . SER A 1 557 ? -16.260 -45.173 -37.166 1.00 32.09 557 SER A CA 1
ATOM 4388 C C . SER A 1 557 ? -16.598 -44.658 -35.774 1.00 32.09 557 SER A C 1
ATOM 4390 O O . SER A 1 557 ? -16.718 -45.456 -34.845 1.00 32.09 557 SER A O 1
ATOM 4392 N N . ILE A 1 558 ? -16.804 -43.348 -35.638 1.00 30.66 558 ILE A N 1
ATOM 4393 C CA . ILE A 1 558 ? -17.331 -42.735 -34.413 1.00 30.66 558 ILE A CA 1
ATOM 4394 C C . ILE A 1 558 ? -18.711 -42.168 -34.746 1.00 30.66 558 ILE A C 1
ATOM 4396 O O . ILE A 1 558 ? -18.867 -41.408 -35.701 1.00 30.66 558 ILE A O 1
ATOM 4400 N N . GLN A 1 559 ? -19.720 -42.568 -33.974 1.00 31.44 559 GLN A N 1
ATOM 4401 C CA . GLN A 1 559 ? -21.084 -42.062 -34.107 1.00 31.44 559 GLN A CA 1
ATOM 4402 C C . GLN A 1 559 ? -21.342 -40.996 -33.045 1.00 31.44 559 GLN A C 1
ATOM 4404 O O . GLN A 1 559 ? -21.063 -41.216 -31.867 1.00 31.44 559 GLN A O 1
ATOM 4409 N N . PHE A 1 560 ? -21.907 -39.862 -33.456 1.00 30.97 560 PHE A N 1
ATOM 4410 C CA . PHE A 1 560 ? -22.361 -38.820 -32.541 1.00 30.97 560 PHE A CA 1
ATOM 4411 C C . PHE A 1 560 ? -23.889 -38.769 -32.572 1.00 30.97 560 PHE A C 1
ATOM 4413 O O . PHE A 1 560 ? -24.486 -38.620 -33.639 1.00 30.97 560 PHE A O 1
ATOM 4420 N N . LYS A 1 561 ? -24.530 -38.876 -31.403 1.00 29.67 561 LYS A N 1
ATOM 4421 C CA . LYS A 1 561 ? -25.941 -38.509 -31.238 1.00 29.67 561 LYS A CA 1
ATOM 4422 C C . LYS A 1 561 ? -26.012 -37.119 -30.637 1.00 29.67 561 LYS A C 1
ATOM 4424 O O . LYS A 1 561 ? -25.563 -36.909 -29.514 1.00 29.67 561 LYS A O 1
ATOM 4429 N N . TYR A 1 562 ? -26.576 -36.188 -31.393 1.00 30.02 562 TYR A N 1
ATOM 4430 C CA . TYR A 1 562 ? -26.906 -34.860 -30.907 1.00 30.02 562 TYR A CA 1
ATOM 4431 C C . TYR A 1 562 ? -28.415 -34.791 -30.692 1.00 30.02 562 TYR A C 1
ATOM 4433 O O . TYR A 1 562 ? -29.173 -35.198 -31.568 1.00 30.02 562 TYR A O 1
ATOM 4441 N N . ASN A 1 563 ? -28.845 -34.342 -29.516 1.00 26.81 563 ASN A N 1
ATOM 4442 C CA . ASN A 1 563 ? -30.259 -34.249 -29.177 1.00 26.81 563 ASN A CA 1
ATOM 4443 C C . ASN A 1 563 ? -30.635 -32.771 -29.071 1.00 26.81 563 ASN A C 1
ATOM 4445 O O . ASN A 1 563 ? -30.665 -32.206 -27.980 1.00 26.81 563 ASN A O 1
ATOM 4449 N N . GLU A 1 564 ? -30.877 -32.141 -30.218 1.00 29.38 564 GLU A N 1
ATOM 4450 C CA . GLU A 1 564 ? -31.621 -30.888 -30.271 1.00 29.38 564 GLU A CA 1
ATOM 4451 C C . GLU A 1 564 ? -33.035 -31.175 -30.771 1.00 29.38 564 GLU A C 1
ATOM 4453 O O . GLU A 1 564 ? -33.279 -32.008 -31.643 1.00 29.38 564 GLU A O 1
ATOM 4458 N N . THR A 1 565 ? -33.985 -30.516 -30.124 1.00 35.81 565 THR A N 1
ATOM 4459 C CA . THR A 1 565 ? -35.423 -30.664 -30.307 1.00 35.81 565 THR A CA 1
ATOM 4460 C C . THR A 1 565 ? -35.844 -30.753 -31.777 1.00 35.81 565 THR A C 1
ATOM 4462 O O . THR A 1 565 ? -35.632 -29.832 -32.560 1.00 35.81 565 THR A O 1
ATOM 4465 N N . THR A 1 566 ? -36.554 -31.842 -32.087 1.00 37.00 566 THR A N 1
ATOM 4466 C CA . THR A 1 566 ? -37.383 -32.082 -33.282 1.00 37.00 566 THR A CA 1
ATOM 4467 C C . THR A 1 566 ? -36.671 -32.308 -34.624 1.00 37.00 566 THR A C 1
ATOM 4469 O O . THR A 1 566 ? -36.979 -31.622 -35.585 1.00 37.00 566 THR A O 1
ATOM 4472 N N . THR A 1 567 ? -35.815 -33.335 -34.713 1.00 33.28 567 THR A N 1
ATOM 4473 C CA . THR A 1 567 ? -35.828 -34.393 -35.761 1.00 33.28 567 THR A CA 1
ATOM 4474 C C . THR A 1 567 ? -34.691 -35.385 -35.491 1.00 33.28 567 THR A C 1
ATOM 4476 O O . THR A 1 567 ? -33.531 -34.989 -35.476 1.00 33.28 567 THR A O 1
ATOM 4479 N N . ASP A 1 568 ? -35.011 -36.668 -35.288 1.00 34.16 568 ASP A N 1
ATOM 4480 C CA . ASP A 1 568 ? -34.032 -37.755 -35.119 1.00 34.16 568 ASP A CA 1
ATOM 4481 C C . ASP A 1 568 ? -33.257 -38.013 -36.427 1.00 34.16 568 ASP A C 1
ATOM 4483 O O . ASP A 1 568 ? -33.650 -38.849 -37.244 1.00 34.16 568 ASP A O 1
ATOM 4487 N N . THR A 1 569 ? -32.141 -37.316 -36.638 1.00 35.06 569 THR A N 1
ATOM 4488 C CA . THR A 1 569 ? -31.178 -37.641 -37.705 1.00 35.06 569 THR A CA 1
ATOM 4489 C C . THR A 1 569 ? -29.793 -37.910 -37.124 1.00 35.06 569 THR A C 1
ATOM 4491 O O . THR A 1 569 ? -29.176 -37.042 -36.514 1.00 35.06 569 THR A O 1
ATOM 4494 N N . GLU A 1 570 ? -29.308 -39.143 -37.307 1.00 34.09 570 GLU A N 1
ATOM 4495 C CA . GLU A 1 570 ? -27.971 -39.593 -36.900 1.00 34.09 570 GLU A CA 1
ATOM 4496 C C . GLU A 1 570 ? -26.904 -39.102 -37.896 1.00 34.09 570 GLU A C 1
ATOM 4498 O O . GLU A 1 570 ? -27.027 -39.312 -39.104 1.00 34.09 570 GLU A O 1
ATOM 4503 N N . HIS A 1 571 ? -25.825 -38.493 -37.393 1.00 40.34 571 HIS A N 1
ATOM 4504 C CA . HIS A 1 571 ? -24.665 -38.094 -38.196 1.00 40.34 571 HIS A CA 1
ATOM 4505 C C . HIS A 1 571 ? -23.484 -39.037 -37.918 1.00 40.34 571 HIS A C 1
ATOM 4507 O O . HIS A 1 571 ? -23.051 -39.197 -36.775 1.00 40.34 571 HIS A O 1
ATOM 4513 N N . VAL A 1 572 ? -22.954 -39.673 -38.968 1.00 33.53 572 VAL A N 1
ATOM 4514 C CA . VAL A 1 572 ? -21.842 -40.633 -38.870 1.00 33.53 572 VAL A CA 1
ATOM 4515 C C . VAL A 1 572 ? -20.628 -40.087 -39.615 1.00 33.53 572 VAL A C 1
ATOM 4517 O O . VAL A 1 572 ? -20.672 -39.919 -40.831 1.00 33.53 572 VAL A O 1
ATOM 4520 N N . CYS A 1 573 ? -19.528 -39.860 -38.896 1.00 36.12 573 CYS A N 1
ATOM 4521 C CA . CYS A 1 573 ? -18.235 -39.529 -39.490 1.00 36.12 573 CYS A CA 1
ATOM 4522 C C . CYS A 1 573 ? -17.319 -40.758 -39.413 1.00 36.12 573 CYS A C 1
ATOM 4524 O O . CYS A 1 573 ? -17.108 -41.324 -38.337 1.00 36.12 573 CYS A O 1
ATOM 4526 N N . ALA A 1 574 ? -16.763 -41.180 -40.550 1.00 33.62 574 ALA A N 1
ATOM 4527 C CA . ALA A 1 574 ? -15.792 -42.270 -40.611 1.00 33.62 574 ALA A CA 1
ATOM 4528 C C . ALA A 1 574 ? -14.390 -41.731 -40.900 1.00 33.62 574 ALA A C 1
ATOM 4530 O O . ALA A 1 574 ? -14.222 -40.707 -41.563 1.00 33.62 574 ALA A O 1
ATOM 4531 N N . TRP A 1 575 ? -13.375 -42.445 -40.427 1.00 35.88 575 TRP A N 1
ATOM 4532 C CA . TRP A 1 575 ? -11.980 -42.164 -40.744 1.00 35.88 575 TRP A CA 1
ATOM 4533 C C . TRP A 1 575 ? -11.283 -43.454 -41.172 1.00 35.88 575 TRP A C 1
ATOM 4535 O O . TRP A 1 575 ? -11.622 -44.548 -40.719 1.00 35.88 575 TRP A O 1
ATOM 4545 N N . THR A 1 576 ? -10.315 -43.325 -42.079 1.00 31.44 576 THR A N 1
ATOM 4546 C CA . THR A 1 576 ? -9.503 -44.452 -42.550 1.00 31.44 576 THR A CA 1
ATOM 4547 C C . THR A 1 576 ? -8.033 -44.125 -42.338 1.00 31.44 576 THR A C 1
ATOM 4549 O O . THR A 1 576 ? -7.578 -43.039 -42.702 1.00 31.44 576 THR A O 1
ATOM 4552 N N . VAL A 1 577 ? -7.281 -45.066 -41.765 1.00 32.59 577 VAL A N 1
ATOM 4553 C CA . VAL A 1 577 ? -5.817 -44.996 -41.711 1.00 32.59 577 VAL A CA 1
ATOM 4554 C C . VAL A 1 577 ? -5.260 -46.026 -42.682 1.00 32.59 577 VAL A C 1
ATOM 4556 O O . VAL A 1 577 ? -5.545 -47.221 -42.573 1.00 32.59 577 VAL A O 1
ATOM 4559 N N . SER A 1 578 ? -4.454 -45.563 -43.632 1.00 36.19 578 SER A N 1
ATOM 4560 C CA . SER A 1 578 ? -3.699 -46.417 -44.547 1.00 36.19 578 SER A CA 1
ATOM 4561 C C . SER A 1 578 ? -2.211 -46.119 -44.396 1.00 36.19 578 SER A C 1
ATOM 4563 O O . SER A 1 578 ? -1.795 -44.971 -44.536 1.00 36.19 578 SER A O 1
ATOM 4565 N N . GLY A 1 579 ? -1.407 -47.144 -44.110 1.00 33.09 579 GLY A N 1
ATOM 4566 C CA . GLY A 1 579 ? 0.054 -47.043 -44.069 1.00 33.09 579 GLY A CA 1
ATOM 4567 C C . GLY A 1 579 ? 0.700 -47.780 -45.241 1.00 33.09 579 GLY A C 1
ATOM 4568 O O . GLY A 1 579 ? 0.212 -48.835 -45.649 1.00 33.09 579 GLY A O 1
ATOM 4569 N N . SER A 1 580 ? 1.814 -47.256 -45.762 1.00 34.72 580 SER A N 1
ATOM 4570 C CA . SER A 1 580 ? 2.704 -48.004 -46.661 1.00 34.72 580 SER A CA 1
ATOM 4571 C C . SER A 1 580 ? 4.037 -48.262 -45.964 1.00 34.72 580 SER A C 1
ATOM 4573 O O . SER A 1 580 ? 4.663 -47.325 -45.463 1.00 34.72 580 SER A O 1
ATOM 4575 N N . LEU A 1 581 ? 4.485 -49.516 -45.948 1.00 33.38 581 LEU A N 1
ATOM 4576 C CA . LEU A 1 581 ? 5.798 -49.891 -45.430 1.00 33.38 581 LEU A CA 1
ATOM 4577 C C . LEU A 1 581 ? 6.868 -49.580 -46.482 1.00 33.38 581 LEU A C 1
ATOM 4579 O O . LEU A 1 581 ? 7.077 -50.357 -47.411 1.00 33.38 581 LEU A O 1
ATOM 4583 N N . ALA A 1 582 ? 7.557 -48.452 -46.321 1.00 31.25 582 ALA A N 1
ATOM 4584 C CA . ALA A 1 582 ? 8.854 -48.217 -46.943 1.00 31.25 582 ALA A CA 1
ATOM 4585 C C . ALA A 1 582 ? 9.938 -48.376 -45.866 1.00 31.25 582 ALA A C 1
ATOM 4587 O O . ALA A 1 582 ? 9.779 -47.940 -44.729 1.00 31.25 582 ALA A O 1
ATOM 4588 N N . SER A 1 583 ? 11.015 -49.075 -46.213 1.00 36.78 583 SER A N 1
ATOM 4589 C CA . SER A 1 583 ? 12.101 -49.497 -45.323 1.00 36.78 583 SER A CA 1
ATOM 4590 C C . SER A 1 583 ? 12.533 -48.452 -44.277 1.00 36.78 583 SER A C 1
ATOM 4592 O O . SER A 1 583 ? 12.842 -47.312 -44.611 1.00 36.78 583 SER A O 1
ATOM 4594 N N . GLN A 1 584 ? 12.616 -48.910 -43.023 1.00 33.09 584 GLN A N 1
ATOM 4595 C CA . GLN A 1 584 ? 13.150 -48.259 -41.812 1.00 33.09 584 GLN A CA 1
ATOM 4596 C C . GLN A 1 584 ? 12.451 -47.003 -41.257 1.00 33.09 584 GLN A C 1
ATOM 4598 O O . GLN A 1 584 ? 12.744 -46.647 -40.119 1.00 33.09 584 GLN A O 1
ATOM 4603 N N . TYR A 1 585 ? 11.462 -46.412 -41.934 1.00 27.61 585 TYR A N 1
ATOM 4604 C CA . TYR A 1 585 ? 10.599 -45.377 -41.343 1.00 27.61 585 TYR A CA 1
ATOM 4605 C C . TYR A 1 585 ? 9.159 -45.519 -41.853 1.00 27.61 585 TYR A C 1
ATOM 4607 O O . TYR A 1 585 ? 8.892 -45.339 -43.038 1.00 27.61 585 TYR A O 1
ATOM 4615 N N . SER A 1 586 ? 8.212 -45.822 -40.962 1.00 32.47 586 SER A N 1
ATOM 4616 C CA . SER A 1 586 ? 6.792 -45.921 -41.326 1.00 32.47 586 SER A CA 1
ATOM 4617 C C . SER A 1 586 ? 6.165 -44.526 -41.369 1.00 32.47 586 SER A C 1
ATOM 4619 O O . SER A 1 586 ? 6.099 -43.852 -40.341 1.00 32.47 586 SER A O 1
ATOM 4621 N N . ARG A 1 587 ? 5.692 -44.091 -42.542 1.00 31.02 587 ARG A N 1
ATOM 4622 C CA . ARG A 1 587 ? 4.851 -42.893 -42.694 1.00 31.02 587 ARG A CA 1
ATOM 4623 C C . ARG A 1 587 ? 3.386 -43.331 -42.730 1.00 31.02 587 ARG A C 1
ATOM 4625 O O . ARG A 1 587 ? 3.033 -44.210 -43.516 1.00 31.02 587 ARG A O 1
ATOM 4632 N N . TYR A 1 588 ? 2.553 -42.736 -41.880 1.00 34.62 588 TYR A N 1
ATOM 4633 C CA . TYR A 1 588 ? 1.108 -42.962 -41.861 1.00 34.62 588 TYR A CA 1
ATOM 4634 C C . TYR A 1 588 ? 0.405 -41.689 -42.319 1.00 34.62 588 TYR A C 1
ATOM 4636 O O . TYR A 1 588 ? 0.585 -40.642 -41.700 1.00 34.62 588 TYR A O 1
ATOM 4644 N N . ASP A 1 589 ? -0.401 -41.791 -43.373 1.00 32.56 589 ASP A N 1
ATOM 4645 C CA . ASP A 1 589 ? -1.258 -40.700 -43.826 1.00 32.56 589 ASP A CA 1
ATOM 4646 C C . ASP A 1 589 ? -2.686 -40.967 -43.328 1.00 32.56 589 ASP A C 1
ATOM 4648 O O . ASP A 1 589 ? -3.280 -42.015 -43.600 1.00 32.56 589 ASP A O 1
ATOM 4652 N N . ILE A 1 590 ? -3.239 -40.027 -42.557 1.00 35.28 590 ILE A N 1
ATOM 4653 C CA . ILE A 1 590 ? -4.624 -40.089 -42.077 1.00 35.28 590 ILE A CA 1
ATOM 4654 C C . ILE A 1 590 ? -5.483 -39.286 -43.046 1.00 35.28 590 ILE A C 1
ATOM 4656 O O . ILE A 1 590 ? -5.308 -38.076 -43.176 1.00 35.28 590 ILE A O 1
ATOM 4660 N N . THR A 1 591 ? -6.432 -39.952 -43.704 1.00 33.50 591 THR A N 1
ATOM 4661 C CA . THR A 1 591 ? -7.390 -39.280 -44.588 1.00 33.50 591 THR A CA 1
ATOM 4662 C C . THR A 1 591 ? -8.781 -39.376 -43.974 1.00 33.50 591 THR A C 1
ATOM 4664 O O . THR A 1 591 ? -9.325 -40.466 -43.788 1.00 33.50 591 THR A O 1
ATOM 4667 N N . ILE A 1 592 ? -9.370 -38.226 -43.650 1.00 35.38 592 ILE A N 1
ATOM 4668 C CA . ILE A 1 592 ? -10.767 -38.141 -43.221 1.00 35.38 592 ILE A CA 1
ATOM 4669 C C . ILE A 1 592 ? -11.605 -37.980 -44.488 1.00 35.38 592 ILE A C 1
ATOM 4671 O O . ILE A 1 592 ? -11.455 -36.991 -45.204 1.00 35.38 592 ILE A O 1
ATOM 4675 N N . GLN A 1 593 ? -12.459 -38.957 -44.789 1.00 34.19 593 GLN A N 1
ATOM 4676 C CA . GLN A 1 593 ? -13.403 -38.866 -45.901 1.00 34.19 593 GLN A CA 1
ATOM 4677 C C . GLN A 1 593 ? -14.839 -38.943 -45.394 1.00 34.19 593 GLN A C 1
ATOM 4679 O O . GLN A 1 593 ? -15.200 -39.780 -44.571 1.00 34.19 593 GLN A O 1
ATOM 4684 N N . GLN A 1 594 ? -15.647 -38.030 -45.916 1.00 45.75 594 GLN A N 1
ATOM 4685 C CA . GLN A 1 594 ? -17.056 -37.856 -45.606 1.00 45.75 594 GLN A CA 1
ATOM 4686 C C . GLN A 1 594 ? -17.880 -39.009 -46.194 1.00 45.75 594 GLN A C 1
ATOM 4688 O O . GLN A 1 594 ? -17.772 -39.307 -47.383 1.00 45.75 594 GLN A O 1
ATOM 4693 N N . LEU A 1 595 ? -18.748 -39.620 -45.386 1.00 31.98 595 LEU A N 1
ATOM 4694 C CA . LEU A 1 595 ? -19.772 -40.545 -45.870 1.00 31.98 595 LEU A CA 1
ATOM 4695 C C . LEU A 1 595 ? -21.139 -39.858 -45.757 1.00 31.98 595 LEU A C 1
ATOM 4697 O O . LEU A 1 595 ? -21.549 -39.462 -44.673 1.00 31.98 595 LEU A O 1
ATOM 4701 N N . ASN A 1 596 ? -21.829 -39.737 -46.897 1.00 35.03 596 ASN A N 1
ATOM 4702 C CA . ASN A 1 596 ? -23.222 -39.283 -47.064 1.00 35.03 596 ASN A CA 1
ATOM 4703 C C . ASN A 1 596 ? -23.511 -37.764 -47.104 1.00 35.03 596 ASN A C 1
ATOM 4705 O O . ASN A 1 596 ? -24.416 -37.279 -46.435 1.00 35.03 596 ASN A O 1
ATOM 4709 N N . GLY A 1 597 ? -22.842 -37.027 -47.996 1.00 33.31 597 GLY A N 1
ATOM 4710 C CA . GLY A 1 597 ? -23.488 -35.955 -48.783 1.00 33.31 597 GLY A CA 1
ATOM 4711 C C . GLY A 1 597 ? -23.929 -34.640 -48.109 1.00 33.31 597 GLY A C 1
ATOM 4712 O O . GLY A 1 597 ? -24.401 -33.766 -48.831 1.00 33.31 597 GLY A O 1
ATOM 4713 N N . TYR A 1 598 ? -23.751 -34.439 -46.799 1.00 33.81 598 TYR A N 1
ATOM 4714 C CA . TYR A 1 598 ? -24.047 -33.167 -46.109 1.00 33.81 598 TYR A CA 1
ATOM 4715 C C . TYR A 1 598 ? -22.793 -32.574 -45.455 1.00 33.81 598 TYR A C 1
ATOM 4717 O O . TYR A 1 598 ? -22.101 -33.276 -44.721 1.00 33.81 598 TYR A O 1
ATOM 4725 N N . ALA A 1 599 ? -22.479 -31.307 -45.750 1.00 32.22 599 ALA A N 1
ATOM 4726 C CA . ALA A 1 599 ? -21.248 -30.633 -45.328 1.00 32.22 599 ALA A CA 1
ATOM 4727 C C . ALA A 1 599 ? -21.108 -30.557 -43.795 1.00 32.22 599 ALA A C 1
ATOM 4729 O O . ALA A 1 599 ? -21.992 -30.045 -43.113 1.00 32.22 599 ALA A O 1
ATOM 4730 N N . CYS A 1 600 ? -19.968 -31.008 -43.263 1.00 33.50 600 CYS A N 1
ATOM 4731 C CA . CYS A 1 600 ? -19.531 -30.643 -41.919 1.00 33.50 600 CYS A CA 1
ATOM 4732 C C . CYS A 1 600 ? -19.015 -29.203 -41.979 1.00 33.50 600 CYS A C 1
ATOM 4734 O O . CYS A 1 600 ? -17.869 -28.972 -42.363 1.00 33.50 600 CYS A O 1
ATOM 4736 N N . ASP A 1 601 ? -19.865 -28.229 -41.668 1.00 32.75 601 ASP A N 1
ATOM 4737 C CA . ASP A 1 601 ? -19.403 -26.857 -41.499 1.00 32.75 601 ASP A CA 1
ATOM 4738 C C . ASP A 1 601 ? -18.560 -26.768 -40.214 1.00 32.75 601 ASP A C 1
ATOM 4740 O O . ASP A 1 601 ? -19.028 -27.049 -39.109 1.00 32.75 601 ASP A O 1
ATOM 4744 N N . ALA A 1 602 ? -17.287 -26.403 -40.364 1.00 33.84 602 ALA A N 1
ATOM 4745 C CA . ALA A 1 602 ? -16.349 -26.216 -39.261 1.00 33.84 602 ALA A CA 1
ATOM 4746 C C . ALA A 1 602 ? -16.656 -24.958 -38.419 1.00 33.84 602 ALA A C 1
ATOM 4748 O O . ALA A 1 602 ? -15.928 -24.667 -37.470 1.00 33.84 602 ALA A O 1
ATOM 4749 N N . SER A 1 603 ? -17.711 -24.203 -38.748 1.00 31.03 603 SER A N 1
ATOM 4750 C CA . SER A 1 603 ? -18.056 -22.954 -38.066 1.00 31.03 603 SER A CA 1
ATOM 4751 C C . SER A 1 603 ? -18.789 -23.130 -36.724 1.00 31.03 603 SER A C 1
ATOM 4753 O O . SER A 1 603 ? -18.720 -22.224 -35.894 1.00 31.03 603 SER A O 1
ATOM 4755 N N . THR A 1 604 ? -19.424 -24.279 -36.443 1.00 28.38 604 THR A N 1
ATOM 4756 C CA . THR A 1 604 ? -20.271 -24.433 -35.234 1.00 28.38 604 THR A CA 1
ATOM 4757 C C . THR A 1 604 ? -19.951 -25.618 -34.320 1.00 28.38 604 THR A C 1
ATOM 4759 O O . THR A 1 604 ? -20.523 -25.705 -33.237 1.00 28.38 604 THR A O 1
ATOM 4762 N N . THR A 1 605 ? -18.978 -26.477 -34.649 1.00 27.62 605 THR A N 1
ATOM 4763 C CA . THR A 1 605 ? -18.598 -27.608 -33.774 1.00 27.62 605 THR A CA 1
ATOM 4764 C C . THR A 1 605 ? -17.100 -27.585 -33.465 1.00 27.62 605 THR A C 1
ATOM 4766 O O . THR A 1 605 ? -16.280 -28.090 -34.230 1.00 27.62 605 THR A O 1
ATOM 4769 N N . ARG A 1 606 ? -16.705 -26.986 -32.333 1.00 25.84 606 ARG A N 1
ATOM 4770 C CA . ARG A 1 606 ? -15.313 -27.028 -31.851 1.00 25.84 606 ARG A CA 1
ATOM 4771 C C . ARG A 1 606 ? -15.032 -28.374 -31.180 1.00 25.84 606 ARG A C 1
ATOM 4773 O O . ARG A 1 606 ? -15.219 -28.514 -29.977 1.00 25.84 606 ARG A O 1
ATOM 4780 N N . VAL A 1 607 ? -14.529 -29.344 -31.940 1.00 26.33 607 VAL A N 1
ATOM 4781 C CA . VAL A 1 607 ? -13.779 -30.473 -31.368 1.00 26.33 607 VAL A CA 1
ATOM 4782 C C . VAL A 1 607 ? -12.296 -30.172 -31.564 1.00 26.33 607 VAL A C 1
ATOM 4784 O O . VAL A 1 607 ? -11.741 -30.379 -32.639 1.00 26.33 607 VAL A O 1
ATOM 4787 N N . ALA A 1 608 ? -11.655 -29.624 -30.533 1.00 24.30 608 ALA A N 1
ATOM 4788 C CA . ALA A 1 608 ? -10.206 -29.476 -30.511 1.00 24.30 608 ALA A CA 1
ATOM 4789 C C . ALA A 1 608 ? -9.585 -30.838 -30.175 1.00 24.30 608 ALA A C 1
ATOM 4791 O O . ALA A 1 608 ? -9.597 -31.261 -29.022 1.00 24.30 608 ALA A O 1
ATOM 4792 N N . VAL A 1 609 ? -9.061 -31.540 -31.181 1.00 26.25 609 VAL A N 1
ATOM 4793 C CA . VAL A 1 609 ? -8.202 -32.710 -30.957 1.00 26.25 609 VAL A CA 1
ATOM 4794 C C . VAL A 1 609 ? -6.767 -32.206 -30.853 1.00 26.25 609 VAL A C 1
ATOM 4796 O O . VAL A 1 609 ? -6.101 -31.969 -31.859 1.00 26.25 609 VAL A O 1
ATOM 4799 N N . SER A 1 610 ? -6.292 -31.985 -29.632 1.00 24.12 610 SER A N 1
ATOM 4800 C CA . SER A 1 610 ? -4.892 -31.674 -29.366 1.00 24.12 610 SER A CA 1
ATOM 4801 C C . SER A 1 610 ? -4.128 -32.980 -29.122 1.00 24.12 610 SER A C 1
ATOM 4803 O O . SER A 1 610 ? -4.185 -33.547 -28.041 1.00 24.12 610 SER A O 1
ATOM 4805 N N . HIS A 1 611 ? -3.381 -33.419 -30.139 1.00 26.39 611 HIS A N 1
ATOM 4806 C CA . HIS A 1 611 ? -2.463 -34.573 -30.162 1.00 26.39 611 HIS A CA 1
ATOM 4807 C C . HIS A 1 611 ? -3.059 -35.984 -30.321 1.00 26.39 611 HIS A C 1
ATOM 4809 O O . HIS A 1 611 ? -3.944 -36.420 -29.594 1.00 26.39 611 HIS A O 1
ATOM 4815 N N . PHE A 1 612 ? -2.447 -36.737 -31.241 1.00 26.28 612 PHE A N 1
ATOM 4816 C CA . PHE A 1 612 ? -2.498 -38.195 -31.319 1.00 26.28 612 PHE A CA 1
ATOM 4817 C C . PHE A 1 612 ? -1.055 -38.702 -31.460 1.00 26.28 612 PHE A C 1
ATOM 4819 O O . PHE A 1 612 ? -0.334 -38.231 -32.339 1.00 26.28 612 PHE A O 1
ATOM 4826 N N . SER A 1 613 ? -0.635 -39.646 -30.616 1.00 25.81 613 SER A N 1
ATOM 4827 C CA . SER A 1 613 ? 0.693 -40.272 -30.683 1.00 25.81 613 SER A CA 1
ATOM 4828 C C . SER A 1 613 ? 0.540 -41.789 -30.626 1.00 25.81 613 SER A C 1
ATOM 4830 O O . SER A 1 613 ? -0.038 -42.319 -29.681 1.00 25.81 613 SER A O 1
ATOM 4832 N N . LEU A 1 614 ? 1.062 -42.481 -31.637 1.00 25.33 614 LEU A N 1
ATOM 4833 C CA . LEU A 1 614 ? 1.105 -43.942 -31.723 1.00 25.33 614 LEU A CA 1
ATOM 4834 C C . LEU A 1 614 ? 2.485 -44.405 -31.239 1.00 25.33 614 LEU A C 1
ATOM 4836 O O . LEU A 1 614 ? 3.495 -44.008 -31.817 1.00 25.33 614 LEU A O 1
ATOM 4840 N N . TRP A 1 615 ? 2.528 -45.225 -30.191 1.00 24.88 615 TRP A N 1
ATOM 4841 C CA . TRP A 1 615 ? 3.763 -45.824 -29.680 1.00 24.88 615 TRP A CA 1
ATOM 4842 C C . TRP A 1 615 ? 3.816 -47.307 -30.046 1.00 24.88 615 TRP A C 1
ATOM 4844 O O . TRP A 1 615 ? 2.832 -48.026 -29.885 1.00 24.88 615 TRP A O 1
ATOM 4854 N N . ALA A 1 616 ? 4.976 -47.762 -30.515 1.00 26.17 616 ALA A N 1
ATOM 4855 C CA . ALA A 1 616 ? 5.335 -49.173 -30.586 1.00 26.17 616 ALA A CA 1
ATOM 4856 C C . ALA A 1 616 ? 6.727 -49.322 -29.957 1.00 26.17 616 ALA A C 1
ATOM 4858 O O . ALA A 1 616 ? 7.668 -48.662 -30.398 1.00 26.17 616 ALA A O 1
ATOM 4859 N N . GLN A 1 617 ? 6.852 -50.156 -28.926 1.00 23.05 617 GLN A N 1
ATOM 4860 C CA . GLN A 1 617 ? 8.127 -50.534 -28.313 1.00 23.05 617 GLN A CA 1
ATOM 4861 C C . GLN A 1 617 ? 8.217 -52.067 -28.234 1.00 23.05 617 GLN A C 1
ATOM 4863 O O . GLN A 1 617 ? 7.197 -52.730 -28.077 1.00 23.05 617 GLN A O 1
ATOM 4868 N N . ASP A 1 618 ? 9.444 -52.578 -28.390 1.00 28.73 618 ASP A N 1
ATOM 4869 C CA . ASP A 1 618 ? 9.902 -53.979 -28.337 1.00 28.73 618 ASP A CA 1
ATOM 4870 C C . ASP A 1 618 ? 9.693 -54.882 -29.571 1.00 28.73 618 ASP A C 1
ATOM 4872 O O . ASP A 1 618 ? 8.823 -55.745 -29.633 1.00 28.73 618 ASP A O 1
ATOM 4876 N N . VAL A 1 619 ? 10.625 -54.772 -30.532 1.00 27.69 619 VAL A N 1
ATOM 4877 C CA . VAL A 1 619 ? 11.054 -55.922 -31.354 1.00 27.69 619 VAL A CA 1
ATOM 4878 C C . VAL A 1 619 ? 12.277 -56.531 -30.669 1.00 27.69 619 VAL A C 1
ATOM 4880 O O . VAL A 1 619 ? 13.421 -56.182 -30.961 1.00 27.69 619 VAL A O 1
ATOM 4883 N N . THR A 1 620 ? 12.038 -57.401 -29.696 1.00 26.55 620 THR A N 1
ATOM 4884 C CA . THR A 1 620 ? 13.080 -58.097 -28.939 1.00 26.55 620 THR A CA 1
ATOM 4885 C C . THR A 1 620 ? 13.394 -59.443 -29.608 1.00 26.55 620 THR A C 1
ATOM 4887 O O . THR A 1 620 ? 12.652 -60.409 -29.493 1.00 26.55 620 THR A O 1
ATOM 4890 N N . ALA A 1 621 ? 14.540 -59.478 -30.298 1.00 24.89 621 ALA A N 1
ATOM 4891 C CA . ALA A 1 621 ? 15.225 -60.626 -30.916 1.00 24.89 621 ALA A CA 1
ATOM 4892 C C . ALA A 1 621 ? 14.860 -61.024 -32.366 1.00 24.89 621 ALA A C 1
ATOM 4894 O O . ALA A 1 621 ? 13.718 -61.280 -32.737 1.00 24.89 621 ALA A O 1
ATOM 4895 N N . VAL A 1 622 ? 15.920 -61.149 -33.176 1.00 24.81 622 VAL A N 1
ATOM 4896 C CA . VAL A 1 622 ? 15.947 -61.824 -34.478 1.00 24.81 622 VAL A CA 1
ATOM 4897 C C . VAL A 1 622 ? 16.736 -63.118 -34.286 1.00 24.81 622 VAL A C 1
ATOM 4899 O O . VAL A 1 622 ? 17.965 -63.089 -34.248 1.00 24.81 622 VAL A O 1
ATOM 4902 N N . GLU A 1 623 ? 16.060 -64.257 -34.152 1.00 23.64 623 GLU A N 1
ATOM 4903 C CA . GLU A 1 623 ? 16.732 -65.555 -34.256 1.00 23.64 623 GLU A CA 1
ATOM 4904 C C . GLU A 1 623 ? 16.819 -65.962 -35.728 1.00 23.64 623 GLU A C 1
ATOM 4906 O O . GLU A 1 623 ? 15.813 -66.124 -36.418 1.00 23.64 623 GLU A O 1
ATOM 4911 N N . THR A 1 624 ? 18.045 -66.122 -36.225 1.00 24.97 624 THR A N 1
ATOM 4912 C CA . THR A 1 624 ? 18.295 -66.694 -37.548 1.00 24.97 624 THR A CA 1
ATOM 4913 C C . THR A 1 624 ? 18.459 -68.204 -37.417 1.00 24.97 624 THR A C 1
ATOM 4915 O O . THR A 1 624 ? 19.364 -68.685 -36.739 1.00 24.97 624 THR A O 1
ATOM 4918 N N . TRP A 1 625 ? 17.611 -68.974 -38.103 1.00 23.06 625 TRP A N 1
ATOM 4919 C CA . TRP A 1 625 ? 17.886 -70.384 -38.382 1.00 23.06 625 TRP A CA 1
ATOM 4920 C C . TRP A 1 625 ? 18.350 -70.531 -39.828 1.00 23.06 625 TRP A C 1
ATOM 4922 O O . TRP A 1 625 ? 17.683 -70.110 -40.774 1.00 23.06 625 TRP A O 1
ATOM 4932 N N . ASN A 1 626 ? 19.545 -71.091 -39.988 1.00 28.27 626 ASN A N 1
ATOM 4933 C CA . ASN A 1 626 ? 20.240 -71.194 -41.259 1.00 28.27 626 ASN A CA 1
ATOM 4934 C C . ASN A 1 626 ? 19.954 -72.563 -41.894 1.00 28.27 626 ASN A C 1
ATOM 4936 O O . ASN A 1 626 ? 20.506 -73.570 -41.460 1.00 28.27 626 ASN A O 1
ATOM 4940 N N . CYS A 1 627 ? 19.102 -72.599 -42.919 1.00 25.02 627 CYS A N 1
ATOM 4941 C CA . CYS A 1 627 ? 19.004 -73.675 -43.913 1.00 25.02 627 CYS A CA 1
ATOM 4942 C C . CYS A 1 627 ? 18.620 -73.009 -45.249 1.00 25.02 627 CYS A C 1
ATOM 4944 O O . CYS A 1 627 ? 17.602 -72.328 -45.322 1.00 25.02 627 CYS A O 1
ATOM 4946 N N . GLY A 1 628 ? 19.475 -73.116 -46.271 1.00 29.55 628 GLY A N 1
ATOM 4947 C CA . GLY A 1 628 ? 19.468 -72.254 -47.463 1.00 29.55 628 GLY A CA 1
ATOM 4948 C C . GLY A 1 628 ? 18.148 -72.179 -48.252 1.00 29.55 628 GLY A C 1
ATOM 4949 O O . GLY A 1 628 ? 17.616 -73.198 -48.683 1.00 29.55 628 GLY A O 1
ATOM 4950 N N . GLY A 1 629 ? 17.675 -70.947 -48.488 1.00 28.91 629 GLY A N 1
ATOM 4951 C CA . GLY A 1 629 ? 16.490 -70.569 -49.278 1.00 28.91 629 GLY A CA 1
ATOM 4952 C C . GLY A 1 629 ? 15.940 -69.190 -48.848 1.00 28.91 629 GLY A C 1
ATOM 4953 O O . GLY A 1 629 ? 16.276 -68.749 -47.748 1.00 28.91 629 GLY A O 1
ATOM 4954 N N . PRO A 1 630 ? 15.150 -68.465 -49.678 1.00 26.11 630 PRO A N 1
ATOM 4955 C CA . PRO A 1 630 ? 14.618 -67.142 -49.325 1.00 26.11 630 PRO A CA 1
ATOM 4956 C C . PRO A 1 630 ? 13.746 -67.227 -48.061 1.00 26.11 630 PRO A C 1
ATOM 4958 O O . PRO A 1 630 ? 12.770 -67.973 -48.021 1.00 26.11 630 PRO A O 1
ATOM 4961 N N . GLN A 1 631 ? 14.133 -66.487 -47.018 1.00 25.58 631 GLN A N 1
ATOM 4962 C CA . GLN A 1 631 ? 13.528 -66.567 -45.688 1.00 25.58 631 GLN A CA 1
ATOM 4963 C C . GLN A 1 631 ? 12.113 -65.965 -45.655 1.00 25.58 631 GLN A C 1
ATOM 4965 O O . GLN A 1 631 ? 11.894 -64.843 -46.109 1.00 25.58 631 GLN A O 1
ATOM 4970 N N . GLN A 1 632 ? 11.161 -66.712 -45.090 1.00 25.39 632 GLN A N 1
ATOM 4971 C CA . GLN A 1 632 ? 9.820 -66.240 -44.736 1.00 25.39 632 GLN A CA 1
ATOM 4972 C C . GLN A 1 632 ? 9.755 -65.955 -43.228 1.00 25.39 632 GLN A C 1
ATOM 4974 O O . GLN A 1 632 ? 10.216 -66.769 -42.431 1.00 25.39 632 GLN A O 1
ATOM 4979 N N . TRP A 1 633 ? 9.144 -64.831 -42.841 1.00 27.09 633 TRP A N 1
ATOM 4980 C CA . TRP A 1 633 ? 8.902 -64.449 -41.444 1.00 27.09 633 TRP A CA 1
ATOM 4981 C C . TRP A 1 633 ? 7.455 -64.774 -41.044 1.00 27.09 633 TRP A C 1
ATOM 4983 O O . TRP A 1 633 ? 6.528 -64.504 -41.808 1.00 27.09 633 TRP A O 1
ATOM 4993 N N . ARG A 1 634 ? 7.249 -65.329 -39.841 1.00 25.94 634 ARG A N 1
ATOM 4994 C CA . ARG A 1 634 ? 5.926 -65.579 -39.239 1.00 25.94 634 ARG A CA 1
ATOM 4995 C C . ARG A 1 634 ? 5.728 -64.625 -38.058 1.00 25.94 634 ARG A C 1
ATOM 4997 O O . ARG A 1 634 ? 6.535 -64.640 -37.137 1.00 25.94 634 ARG A O 1
ATOM 5004 N N . ALA A 1 635 ? 4.665 -63.821 -38.075 1.00 26.55 635 ALA A N 1
ATOM 5005 C CA . ALA A 1 635 ? 4.288 -62.959 -36.953 1.00 26.55 635 ALA A CA 1
ATOM 5006 C C . ALA A 1 635 ? 3.609 -63.772 -35.833 1.00 26.55 635 ALA A C 1
ATOM 5008 O O . ALA A 1 635 ? 2.780 -64.642 -36.117 1.00 26.55 635 ALA A O 1
ATOM 5009 N N . VAL A 1 636 ? 3.944 -63.481 -34.573 1.00 25.20 636 VAL A N 1
ATOM 5010 C CA . VAL A 1 636 ? 3.251 -64.001 -33.381 1.00 25.20 636 VAL A CA 1
ATOM 5011 C C . VAL A 1 636 ? 2.232 -62.940 -32.917 1.00 25.20 636 VAL A C 1
ATOM 5013 O O . VAL A 1 636 ? 2.605 -61.770 -32.857 1.00 25.20 636 VAL A O 1
ATOM 5016 N N . PRO A 1 637 ? 0.957 -63.277 -32.631 1.00 23.38 637 PRO A N 1
ATOM 5017 C CA . PRO A 1 637 ? -0.065 -62.294 -32.252 1.00 23.38 637 PRO A CA 1
ATOM 5018 C C . PRO A 1 637 ? 0.069 -61.854 -30.788 1.00 23.38 637 PRO A C 1
ATOM 5020 O O . PRO A 1 637 ? 0.113 -62.702 -29.900 1.00 23.38 637 PRO A O 1
ATOM 5023 N N . GLY A 1 638 ? 0.051 -60.543 -30.536 1.00 24.02 638 GLY A N 1
ATOM 5024 C CA . GLY A 1 638 ? 0.019 -59.983 -29.182 1.00 24.02 638 GLY A CA 1
ATOM 5025 C C . GLY A 1 638 ? 0.421 -58.511 -29.141 1.00 24.02 638 GLY A C 1
ATOM 5026 O O . GLY A 1 638 ? 1.517 -58.185 -28.709 1.00 24.02 638 GLY A O 1
ATOM 5027 N N . THR A 1 639 ? -0.453 -57.610 -29.593 1.00 24.25 639 THR A N 1
ATOM 5028 C CA . THR A 1 639 ? -0.266 -56.165 -29.392 1.00 24.25 639 THR A CA 1
ATOM 5029 C C . THR A 1 639 ? -1.561 -55.580 -28.849 1.00 24.25 639 THR A C 1
ATOM 5031 O O . THR A 1 639 ? -2.591 -55.596 -29.522 1.00 24.25 639 THR A O 1
ATOM 5034 N N . VAL A 1 640 ? -1.511 -55.098 -27.608 1.00 21.77 640 VAL A N 1
ATOM 5035 C CA . VAL A 1 640 ? -2.570 -54.291 -27.000 1.00 21.77 640 VAL A CA 1
ATOM 5036 C C . VAL A 1 640 ? -2.315 -52.841 -27.399 1.00 21.77 640 VAL A C 1
ATOM 5038 O O . VAL A 1 640 ? -1.247 -52.299 -27.131 1.00 21.77 640 VAL A O 1
ATOM 5041 N N . PHE A 1 641 ? -3.289 -52.210 -28.048 1.00 25.03 641 PHE A N 1
ATOM 5042 C CA . PHE A 1 641 ? -3.266 -50.772 -28.299 1.00 25.03 641 PHE A CA 1
ATOM 5043 C C . PHE A 1 641 ? -3.810 -50.053 -27.063 1.00 25.03 641 PHE A C 1
ATOM 5045 O O . PHE A 1 641 ? -4.965 -50.261 -26.693 1.00 25.03 641 PHE A O 1
ATOM 5052 N N . ILE A 1 642 ? -3.006 -49.198 -26.433 1.00 24.23 642 ILE A N 1
ATOM 5053 C CA . ILE A 1 642 ? -3.470 -48.304 -25.367 1.00 24.23 642 ILE A CA 1
ATOM 5054 C C . ILE A 1 642 ? -3.656 -46.913 -25.974 1.00 24.23 642 ILE A C 1
ATOM 5056 O O . ILE A 1 642 ? -2.704 -46.300 -26.448 1.00 24.23 642 ILE A O 1
ATOM 5060 N N . ILE A 1 643 ? -4.894 -46.418 -25.966 1.00 25.05 643 ILE A N 1
ATOM 5061 C CA . ILE A 1 643 ? -5.235 -45.040 -26.336 1.00 25.05 643 ILE A CA 1
ATOM 5062 C C . ILE A 1 643 ? -5.595 -44.311 -25.039 1.00 25.05 643 ILE A C 1
ATOM 5064 O O . ILE A 1 643 ? -6.579 -44.667 -24.394 1.00 25.05 643 ILE A O 1
ATOM 5068 N N . VAL A 1 644 ? -4.824 -43.293 -24.653 1.00 23.17 644 VAL A N 1
ATOM 5069 C CA . VAL A 1 644 ? -5.137 -42.439 -23.495 1.00 23.17 644 VAL A CA 1
ATOM 5070 C C . VAL A 1 644 ? -5.774 -41.144 -23.994 1.00 23.17 644 VAL A C 1
ATOM 5072 O O . VAL A 1 644 ? -5.198 -40.452 -24.830 1.00 23.17 644 VAL A O 1
ATOM 5075 N N . TRP A 1 645 ? -6.957 -40.810 -23.477 1.00 23.69 645 TRP A N 1
ATOM 5076 C CA . TRP A 1 645 ? -7.640 -39.537 -23.728 1.00 23.69 645 TRP A CA 1
ATOM 5077 C C . TRP A 1 645 ? -7.604 -38.676 -22.464 1.00 23.69 645 TRP A C 1
ATOM 5079 O O . TRP A 1 645 ? -7.899 -39.172 -21.378 1.00 23.69 645 TRP A O 1
ATOM 5089 N N . LYS A 1 646 ? -7.328 -37.374 -22.605 1.00 23.70 646 LYS A N 1
ATOM 5090 C CA . LYS A 1 646 ? -7.630 -36.368 -21.577 1.00 23.70 646 LYS A CA 1
ATOM 5091 C C . LYS A 1 646 ? -8.813 -35.536 -22.073 1.00 23.70 646 LYS A C 1
ATOM 5093 O O . LYS A 1 646 ? -8.648 -34.654 -22.907 1.00 23.70 646 LYS A O 1
ATOM 5098 N N . THR A 1 647 ? -10.019 -35.847 -21.605 1.00 23.91 647 THR A N 1
ATOM 5099 C CA . THR A 1 647 ? -11.205 -35.010 -21.838 1.00 23.91 647 THR A CA 1
ATOM 5100 C C . THR A 1 647 ? -11.431 -34.090 -20.650 1.00 23.91 647 THR A C 1
ATOM 5102 O O . THR A 1 647 ? -11.697 -34.559 -19.545 1.00 23.91 647 THR A O 1
ATOM 5105 N N . THR A 1 648 ? -11.408 -32.781 -20.886 1.00 23.66 648 THR A N 1
ATOM 5106 C CA . THR A 1 648 ? -11.994 -31.799 -19.970 1.00 23.66 648 THR A CA 1
ATOM 5107 C C . THR A 1 648 ? -13.513 -31.844 -20.162 1.00 23.66 648 THR A C 1
ATOM 5109 O O . THR A 1 648 ? -14.027 -31.437 -21.201 1.00 23.66 648 THR A O 1
ATOM 5112 N N . LEU A 1 649 ? -14.240 -32.416 -19.200 1.00 24.33 649 LEU A N 1
ATOM 5113 C CA . LEU A 1 649 ? -15.701 -32.533 -19.238 1.00 24.33 649 LEU A CA 1
ATOM 5114 C C . LEU A 1 649 ? -16.362 -31.150 -19.102 1.00 24.33 649 LEU A C 1
ATOM 5116 O O . LEU A 1 649 ? -16.360 -30.552 -18.028 1.00 24.33 649 LEU A O 1
ATOM 5120 N N . LEU A 1 650 ? -16.993 -30.675 -20.179 1.00 24.61 650 LEU A N 1
ATOM 5121 C CA . LEU A 1 650 ? -18.086 -29.704 -20.104 1.00 24.61 650 LEU A CA 1
ATOM 5122 C C . LEU A 1 650 ? -19.343 -30.442 -19.609 1.00 24.61 650 LEU A C 1
ATOM 5124 O O . LEU A 1 650 ? -19.711 -31.490 -20.141 1.00 24.61 650 LEU A O 1
ATOM 5128 N N . LYS A 1 651 ? -19.990 -29.911 -18.565 1.00 26.20 651 LYS A N 1
ATOM 5129 C CA . LYS A 1 651 ? -21.254 -30.420 -18.006 1.00 26.20 651 LYS A CA 1
ATOM 5130 C C . LYS A 1 651 ? -22.344 -30.450 -19.091 1.00 26.20 651 LYS A C 1
ATOM 5132 O O . LYS A 1 651 ? -22.874 -29.392 -19.406 1.00 26.20 651 LYS A O 1
ATOM 5137 N N . ASN A 1 652 ? -22.641 -31.633 -19.647 1.00 26.88 652 ASN A N 1
ATOM 5138 C CA . ASN A 1 652 ? -23.949 -32.108 -20.164 1.00 26.88 652 ASN A CA 1
ATOM 5139 C C . ASN A 1 652 ? -23.803 -33.171 -21.275 1.00 26.88 652 ASN A C 1
ATOM 5141 O O . ASN A 1 652 ? -24.304 -33.001 -22.382 1.00 26.88 652 ASN A O 1
ATOM 5145 N N . MET A 1 653 ? -23.160 -34.305 -20.987 1.00 25.69 653 MET A N 1
ATOM 5146 C CA . MET A 1 653 ? -23.253 -35.490 -21.850 1.00 25.69 653 MET A CA 1
ATOM 5147 C C . MET A 1 653 ? -23.552 -36.726 -21.001 1.00 25.69 653 MET A C 1
ATOM 5149 O O . MET A 1 653 ? -22.838 -37.005 -20.040 1.00 25.69 653 MET A O 1
ATOM 5153 N N . SER A 1 654 ? -24.602 -37.469 -21.351 1.00 23.33 654 SER A N 1
ATOM 5154 C CA . SER A 1 654 ? -24.901 -38.792 -20.801 1.00 23.33 654 SER A CA 1
ATOM 5155 C C . SER A 1 654 ? -25.034 -39.805 -21.943 1.00 23.33 654 SER A C 1
ATOM 5157 O O . SER A 1 654 ? -25.700 -39.545 -22.939 1.00 23.33 654 SER A O 1
ATOM 5159 N N . GLY A 1 655 ? -24.380 -40.964 -21.787 1.00 27.30 655 GLY A N 1
ATOM 5160 C CA . GLY A 1 655 ? -24.444 -42.099 -22.716 1.00 27.30 655 GLY A CA 1
ATOM 5161 C C . GLY A 1 655 ? -23.331 -42.122 -23.769 1.00 27.30 655 GLY A C 1
ATOM 5162 O O . GLY A 1 655 ? -23.506 -41.621 -24.873 1.00 27.30 655 GLY A O 1
ATOM 5163 N N . PHE A 1 656 ? -22.200 -42.759 -23.452 1.00 25.78 656 PHE A N 1
ATOM 5164 C CA . PHE A 1 656 ? -21.141 -43.077 -24.417 1.00 25.78 656 PHE A CA 1
ATOM 5165 C C . PHE A 1 656 ? -21.070 -44.603 -24.587 1.00 25.78 656 PHE A C 1
ATOM 5167 O O . PHE A 1 656 ? -20.954 -45.323 -23.595 1.00 25.78 656 PHE A O 1
ATOM 5174 N N . GLN A 1 657 ? -21.154 -45.107 -25.822 1.00 26.23 657 GLN A N 1
ATOM 5175 C CA . GLN A 1 657 ? -20.934 -46.520 -26.155 1.00 26.23 657 GLN A CA 1
ATOM 5176 C C . GLN A 1 657 ? -19.961 -46.621 -27.332 1.00 26.23 657 GLN A C 1
ATOM 5178 O O . GLN A 1 657 ? -20.163 -45.994 -28.368 1.00 26.23 657 GLN A O 1
ATOM 5183 N N . VAL A 1 658 ? -18.917 -47.436 -27.171 1.00 27.08 658 VAL A N 1
ATOM 5184 C CA . VAL A 1 658 ? -17.963 -47.788 -28.231 1.00 27.08 658 VAL A CA 1
ATOM 5185 C C . VAL A 1 658 ? -18.235 -49.232 -28.633 1.00 27.08 658 VAL A C 1
ATOM 5187 O O . VAL A 1 658 ? -18.117 -50.125 -27.798 1.00 27.08 658 VAL A O 1
ATOM 5190 N N . ASN A 1 659 ? -18.576 -49.466 -29.900 1.00 25.27 659 ASN A N 1
ATOM 5191 C CA . ASN A 1 659 ? -18.725 -50.812 -30.449 1.00 25.27 659 ASN A CA 1
ATOM 5192 C C . ASN A 1 659 ? -17.546 -51.123 -31.372 1.00 25.27 659 ASN A C 1
ATOM 5194 O O . ASN A 1 659 ? -17.309 -50.414 -32.348 1.00 25.27 659 ASN A O 1
ATOM 5198 N N . TRP A 1 660 ? -16.837 -52.210 -31.078 1.00 26.47 660 TRP A N 1
ATOM 5199 C CA . TRP A 1 660 ? -15.847 -52.805 -31.973 1.00 26.47 660 TRP A CA 1
ATOM 5200 C C . TRP A 1 660 ? -16.502 -53.966 -32.718 1.00 26.47 660 TRP A C 1
ATOM 5202 O O . TRP A 1 660 ? -17.129 -54.817 -32.092 1.00 26.47 660 TRP A O 1
ATOM 5212 N N . ALA A 1 661 ? -16.345 -54.025 -34.039 1.00 23.91 661 ALA A N 1
ATOM 5213 C CA . ALA A 1 661 ? -16.738 -55.187 -34.827 1.00 23.91 661 ALA A CA 1
ATOM 5214 C C . ALA A 1 661 ? -15.477 -55.879 -35.368 1.00 23.91 661 ALA A C 1
ATOM 5216 O O . ALA A 1 661 ? -14.841 -55.344 -36.277 1.00 23.91 661 ALA A O 1
ATOM 5217 N N . PRO A 1 662 ? -15.096 -57.058 -34.849 1.00 24.89 662 PRO A N 1
ATOM 5218 C CA . PRO A 1 662 ? -14.210 -57.958 -35.565 1.00 24.89 662 PRO A CA 1
ATOM 5219 C C . PRO A 1 662 ? -15.015 -58.662 -36.662 1.00 24.89 662 PRO A C 1
ATOM 5221 O O . PRO A 1 662 ? -16.127 -59.146 -36.438 1.00 24.89 662 PRO A O 1
ATOM 5224 N N . SER A 1 663 ? -14.463 -58.732 -37.869 1.00 27.11 663 SER A N 1
ATOM 5225 C CA . SER A 1 663 ? -15.008 -59.580 -38.923 1.00 27.11 663 SER A CA 1
ATOM 5226 C C . SER A 1 663 ? -14.868 -61.053 -38.523 1.00 27.11 663 SER A C 1
ATOM 5228 O O . SER A 1 663 ? -13.761 -61.585 -38.550 1.00 27.11 663 SER A O 1
ATOM 5230 N N . GLY A 1 664 ? -15.991 -61.702 -38.213 1.00 25.97 664 GLY A N 1
ATOM 5231 C CA . GLY A 1 664 ? -16.114 -63.161 -38.165 1.00 25.97 664 GLY A CA 1
ATOM 5232 C C . GLY A 1 664 ? -15.949 -63.798 -36.782 1.00 25.97 664 GLY A C 1
ATOM 5233 O O . GLY A 1 664 ? -14.848 -63.892 -36.258 1.00 25.97 664 GLY A O 1
ATOM 5234 N N . ASP A 1 665 ? -17.078 -64.320 -36.298 1.00 24.55 665 ASP A N 1
ATOM 5235 C CA . ASP A 1 665 ? -17.284 -65.361 -35.278 1.00 24.55 665 ASP A CA 1
ATOM 5236 C C . ASP A 1 665 ? -17.788 -64.935 -33.885 1.00 24.55 665 ASP A C 1
ATOM 5238 O O . ASP A 1 665 ? -17.570 -63.836 -33.387 1.00 24.55 665 ASP A O 1
ATOM 5242 N N . ARG A 1 666 ? -18.640 -65.823 -33.353 1.00 23.78 666 ARG A N 1
ATOM 5243 C CA . ARG A 1 666 ? -19.783 -65.597 -32.454 1.00 23.78 666 ARG A CA 1
ATOM 5244 C C . ARG A 1 666 ? -19.440 -65.084 -31.049 1.00 23.78 666 ARG A C 1
ATOM 5246 O O . ARG A 1 666 ? -18.491 -65.531 -30.417 1.00 23.78 666 ARG A O 1
ATOM 5253 N N . LEU A 1 667 ? -20.344 -64.241 -30.546 1.00 27.31 667 LEU A N 1
ATOM 5254 C CA . LEU A 1 667 ? -20.552 -63.926 -29.131 1.00 27.31 667 LEU A CA 1
ATOM 5255 C C . LEU A 1 667 ? -20.984 -65.174 -28.351 1.00 27.31 667 LEU A C 1
ATOM 5257 O O . LEU A 1 667 ? -21.952 -65.815 -28.750 1.00 27.31 667 LEU A O 1
ATOM 5261 N N . ASP A 1 668 ? -20.359 -65.416 -27.199 1.00 22.45 668 ASP A N 1
ATOM 5262 C CA . ASP A 1 668 ? -21.003 -66.087 -26.071 1.00 22.45 668 ASP A CA 1
ATOM 5263 C C . ASP A 1 668 ? -20.637 -65.386 -24.753 1.00 22.45 668 ASP A C 1
ATOM 5265 O O . ASP A 1 668 ? -19.522 -64.911 -24.540 1.00 22.45 668 ASP A O 1
ATOM 5269 N N . HIS A 1 669 ? -21.650 -65.272 -23.899 1.00 24.64 669 HIS A N 1
ATOM 5270 C CA . HIS A 1 669 ? -21.658 -64.613 -22.598 1.00 24.64 669 HIS A CA 1
ATOM 5271 C C . HIS A 1 669 ? -20.611 -65.156 -21.616 1.00 24.64 669 HIS A C 1
ATOM 5273 O O . HIS A 1 669 ? -20.491 -66.366 -21.476 1.00 24.64 669 HIS A O 1
ATOM 5279 N N . MET A 1 670 ? -20.024 -64.281 -20.789 1.00 21.53 670 MET A N 1
ATOM 5280 C CA . MET A 1 670 ? -19.756 -64.565 -19.369 1.00 21.53 670 MET A CA 1
ATOM 5281 C C . MET A 1 670 ? -19.500 -63.262 -18.598 1.00 21.53 670 MET A C 1
ATOM 5283 O O . MET A 1 670 ? -18.513 -62.568 -18.819 1.00 21.53 670 MET A O 1
ATOM 5287 N N . GLY A 1 671 ? -20.406 -62.922 -17.679 1.00 21.75 671 GLY A N 1
ATOM 5288 C CA . GLY A 1 671 ? -20.066 -62.061 -16.547 1.00 21.75 671 GLY A CA 1
ATOM 5289 C C . GLY A 1 671 ? -19.393 -62.883 -15.445 1.00 21.75 671 GLY A C 1
ATOM 5290 O O . GLY A 1 671 ? -19.543 -64.102 -15.440 1.00 21.75 671 GLY A O 1
ATOM 5291 N N . VAL A 1 672 ? -18.705 -62.206 -14.513 1.00 20.48 672 VAL A N 1
ATOM 5292 C CA . VAL A 1 672 ? -18.695 -62.435 -13.045 1.00 20.48 672 VAL A CA 1
ATOM 5293 C C . VAL A 1 672 ? -17.402 -61.900 -12.392 1.00 20.48 672 VAL A C 1
ATOM 5295 O O . VAL A 1 672 ? -16.299 -62.233 -12.797 1.00 20.48 672 VAL A O 1
ATOM 5298 N N . ARG A 1 673 ? -17.625 -61.093 -11.339 1.00 20.77 673 ARG A N 1
ATOM 5299 C CA . ARG A 1 673 ? -16.896 -60.894 -10.061 1.00 20.77 673 ARG A CA 1
ATOM 5300 C C . ARG A 1 673 ? -15.368 -61.038 -10.012 1.00 20.77 673 ARG A C 1
ATOM 5302 O O . ARG A 1 673 ? -14.811 -62.119 -10.165 1.00 20.77 673 ARG A O 1
ATOM 5309 N N . THR A 1 674 ? -14.728 -59.983 -9.514 1.00 21.81 674 THR A N 1
ATOM 5310 C CA . THR A 1 674 ? -13.405 -60.030 -8.886 1.00 21.81 674 THR A CA 1
ATOM 5311 C C . THR A 1 674 ? -13.468 -60.806 -7.563 1.00 21.81 674 THR A C 1
ATOM 5313 O O . THR A 1 674 ? -14.125 -60.394 -6.610 1.00 21.81 674 THR A O 1
ATOM 5316 N N . THR A 1 675 ? -12.781 -61.948 -7.505 1.00 20.58 675 THR A N 1
ATOM 5317 C CA . THR A 1 675 ? -12.462 -62.664 -6.259 1.00 20.58 675 THR A CA 1
ATOM 5318 C C . THR A 1 675 ? -10.943 -62.749 -6.169 1.00 20.58 675 THR A C 1
ATOM 5320 O O . THR A 1 675 ? -10.296 -63.155 -7.133 1.00 20.58 675 THR A O 1
ATOM 5323 N N . ALA A 1 676 ? -10.378 -62.322 -5.041 1.00 22.98 676 ALA A N 1
ATOM 5324 C CA . ALA A 1 676 ? -8.946 -62.370 -4.775 1.00 22.98 676 ALA A CA 1
ATOM 5325 C C . ALA A 1 676 ? -8.459 -63.823 -4.655 1.00 22.98 676 ALA A C 1
ATOM 5327 O O . ALA A 1 676 ? -9.052 -64.610 -3.919 1.00 22.98 676 ALA A O 1
ATOM 5328 N N . TYR A 1 677 ? -7.352 -64.152 -5.324 1.00 19.81 677 TYR A N 1
ATOM 5329 C CA . TYR A 1 677 ? -6.567 -65.353 -5.042 1.00 19.81 677 TYR A CA 1
ATOM 5330 C C . TYR A 1 677 ? -5.094 -64.989 -4.881 1.00 19.81 677 TYR A C 1
ATOM 5332 O O . TYR A 1 677 ? -4.467 -64.437 -5.782 1.00 19.81 677 TYR A O 1
ATOM 5340 N N . SER A 1 678 ? -4.561 -65.328 -3.709 1.00 24.86 678 SER A N 1
ATOM 5341 C CA . SER A 1 678 ? -3.136 -65.419 -3.423 1.00 24.86 678 SER A CA 1
ATOM 5342 C C . SER A 1 678 ? -2.574 -66.709 -4.023 1.00 24.86 678 SER A C 1
ATOM 5344 O O . SER A 1 678 ? -3.215 -67.758 -3.957 1.00 24.86 678 SER A O 1
ATOM 5346 N N . TRP A 1 679 ? -1.358 -66.649 -4.569 1.00 21.66 679 TRP A N 1
ATOM 5347 C CA . TRP A 1 679 ? -0.597 -67.840 -4.946 1.00 21.66 679 TRP A CA 1
ATOM 5348 C C . TRP A 1 679 ? 0.863 -67.741 -4.483 1.00 21.66 679 TRP A C 1
ATOM 5350 O O . TRP A 1 679 ? 1.621 -66.895 -4.938 1.00 21.66 679 TRP A O 1
ATOM 5360 N N . GLY A 1 680 ? 1.195 -68.627 -3.535 1.00 21.09 680 GLY A N 1
ATOM 5361 C CA . GLY A 1 680 ? 2.398 -69.470 -3.471 1.00 21.09 680 GLY A CA 1
ATOM 5362 C C . GLY A 1 680 ? 3.798 -68.850 -3.552 1.00 21.09 680 GLY A C 1
ATOM 5363 O O . GLY A 1 680 ? 4.314 -68.612 -4.637 1.00 21.09 680 GLY A O 1
ATOM 5364 N N . LYS A 1 681 ? 4.481 -68.779 -2.399 1.00 24.88 681 LYS A N 1
ATOM 5365 C CA . LYS A 1 681 ? 5.953 -68.691 -2.291 1.00 24.88 681 LYS A CA 1
ATOM 5366 C C . LYS A 1 681 ? 6.653 -69.901 -2.941 1.00 24.88 681 LYS A C 1
ATOM 5368 O O . LYS A 1 681 ? 6.161 -71.021 -2.797 1.00 24.88 681 LYS A O 1
ATOM 5373 N N . PRO A 1 682 ? 7.896 -69.716 -3.421 1.00 22.30 682 PRO A N 1
ATOM 5374 C CA . PRO A 1 682 ? 8.992 -70.604 -3.033 1.00 22.30 682 PRO A CA 1
ATOM 5375 C C . PRO A 1 682 ? 9.928 -69.929 -2.023 1.00 22.30 682 PRO A C 1
ATOM 5377 O O . PRO A 1 682 ? 10.157 -68.724 -2.036 1.00 22.30 682 PRO A O 1
ATOM 5380 N N . SER A 1 683 ? 10.415 -70.755 -1.110 1.00 24.80 683 SER A N 1
ATOM 5381 C CA . SER A 1 683 ? 11.146 -70.483 0.126 1.00 24.80 683 SER A CA 1
ATOM 5382 C C . SER A 1 683 ? 12.597 -70.018 -0.049 1.00 24.80 683 SER A C 1
ATOM 5384 O O . SER A 1 683 ? 13.372 -70.772 -0.631 1.00 24.80 683 SER A O 1
ATOM 5386 N N . VAL A 1 684 ? 12.969 -68.892 0.582 1.00 24.44 684 VAL A N 1
ATOM 5387 C CA . VAL A 1 684 ? 14.203 -68.691 1.385 1.00 24.44 684 VAL A CA 1
ATOM 5388 C C . VAL A 1 684 ? 13.889 -67.640 2.486 1.00 24.44 684 VAL A C 1
ATOM 5390 O O . VAL A 1 684 ? 13.030 -66.785 2.277 1.00 24.44 684 VAL A O 1
ATOM 5393 N N . ASP A 1 685 ? 14.509 -67.788 3.661 1.00 24.41 685 ASP A N 1
ATOM 5394 C CA . ASP A 1 685 ? 14.252 -67.204 5.002 1.00 24.41 685 ASP A CA 1
ATOM 5395 C C . ASP A 1 685 ? 14.229 -65.649 5.175 1.00 24.41 685 ASP A C 1
ATOM 5397 O O . ASP A 1 685 ? 14.562 -64.926 4.237 1.00 24.41 685 ASP A O 1
ATOM 5401 N N . PRO A 1 686 ? 13.760 -65.111 6.338 1.00 27.75 686 PRO A N 1
ATOM 5402 C CA . PRO A 1 686 ? 12.930 -63.894 6.415 1.00 27.75 686 PRO A CA 1
ATOM 5403 C C . PRO A 1 686 ? 13.595 -62.580 6.912 1.00 27.75 686 PRO A C 1
ATOM 5405 O O . PRO A 1 686 ? 14.512 -62.608 7.725 1.00 27.75 686 PRO A O 1
ATOM 5408 N N . LEU A 1 687 ? 12.946 -61.460 6.516 1.00 22.91 687 LEU A N 1
ATOM 5409 C CA . LEU A 1 687 ? 13.005 -60.038 6.968 1.00 22.91 687 LEU A CA 1
ATOM 5410 C C . LEU A 1 687 ? 14.176 -59.158 6.446 1.00 22.91 687 LEU A C 1
ATOM 5412 O O . LEU A 1 687 ? 15.290 -59.660 6.343 1.00 22.91 687 LEU A O 1
ATOM 5416 N N . PRO A 1 688 ? 13.935 -57.869 6.064 1.00 26.73 688 PRO A N 1
ATOM 5417 C CA . PRO A 1 688 ? 13.011 -56.922 6.705 1.00 26.73 688 PRO A CA 1
ATOM 5418 C C . PRO A 1 688 ? 11.871 -56.338 5.832 1.00 26.73 688 PRO A C 1
ATOM 5420 O O . PRO A 1 688 ? 11.798 -56.512 4.618 1.00 26.73 688 PRO A O 1
ATOM 5423 N N . TYR A 1 689 ? 10.949 -55.703 6.557 1.00 30.52 689 TYR A N 1
ATOM 5424 C CA . TYR A 1 689 ? 9.613 -55.164 6.275 1.00 30.52 689 TYR A CA 1
ATOM 5425 C C . TYR A 1 689 ? 9.318 -54.592 4.871 1.00 30.52 689 TYR A C 1
ATOM 5427 O O . TYR A 1 689 ? 10.017 -53.718 4.366 1.00 30.52 689 TYR A O 1
ATOM 5435 N N . TYR A 1 690 ? 8.195 -55.032 4.288 1.00 26.45 690 TYR A N 1
ATOM 5436 C CA . TYR A 1 690 ? 7.566 -54.420 3.112 1.00 26.45 690 TYR A CA 1
ATOM 5437 C C . TYR A 1 690 ? 6.443 -53.478 3.561 1.00 26.45 690 TYR A C 1
ATOM 5439 O O . TYR A 1 690 ? 5.484 -53.937 4.176 1.00 26.45 690 TYR A O 1
ATOM 5447 N N . ALA A 1 691 ? 6.521 -52.199 3.194 1.00 29.95 691 ALA A N 1
ATOM 5448 C CA . ALA A 1 691 ? 5.377 -51.289 3.201 1.00 29.95 691 ALA A CA 1
ATOM 5449 C C . ALA A 1 691 ? 4.973 -51.010 1.745 1.00 29.95 691 ALA A C 1
ATOM 5451 O O . ALA A 1 691 ? 5.792 -50.560 0.943 1.00 29.95 691 ALA A O 1
ATOM 5452 N N . SER A 1 692 ? 3.726 -51.308 1.378 1.00 28.19 692 SER A N 1
ATOM 5453 C CA . SER A 1 692 ? 3.153 -50.953 0.074 1.00 28.19 692 SER A CA 1
ATOM 5454 C C . SER A 1 692 ? 2.159 -49.807 0.258 1.00 28.19 692 SER A C 1
ATOM 5456 O O . SER A 1 692 ? 1.131 -50.003 0.903 1.00 28.19 692 SER A O 1
ATOM 5458 N N . GLY A 1 693 ? 2.457 -48.630 -0.295 1.00 30.67 693 GLY A N 1
ATOM 5459 C CA . GLY A 1 693 ? 1.543 -47.482 -0.341 1.00 30.67 693 GLY A CA 1
ATOM 5460 C C . GLY A 1 693 ? 0.979 -47.269 -1.749 1.00 30.67 693 GLY A C 1
ATOM 5461 O O . GLY A 1 693 ? 1.638 -47.598 -2.734 1.00 30.67 693 GLY A O 1
ATOM 5462 N N . PHE A 1 694 ? -0.236 -46.724 -1.846 1.00 29.58 694 PHE A N 1
ATOM 5463 C CA . PHE A 1 694 ? -0.867 -46.319 -3.107 1.00 29.58 694 PHE A CA 1
ATOM 5464 C C . PHE A 1 694 ? -0.944 -44.786 -3.193 1.00 29.58 694 PHE A C 1
ATOM 5466 O O . PHE A 1 694 ? -1.203 -44.122 -2.195 1.00 29.58 694 PHE A O 1
ATOM 5473 N N . PHE A 1 695 ? -0.739 -44.227 -4.390 1.00 30.52 695 PHE A N 1
ATOM 5474 C CA . PHE A 1 695 ? -0.890 -42.793 -4.673 1.00 30.52 695 PHE A CA 1
ATOM 5475 C C . PHE A 1 695 ? -2.355 -42.445 -4.964 1.00 30.52 695 PHE A C 1
ATOM 5477 O O . PHE A 1 695 ? -3.040 -43.215 -5.638 1.00 30.52 695 PHE A O 1
ATOM 5484 N N . THR A 1 696 ? -2.823 -41.272 -4.523 1.00 27.50 696 THR A N 1
ATOM 5485 C CA . THR A 1 696 ? -4.190 -40.792 -4.814 1.00 27.50 696 THR A CA 1
ATOM 5486 C C . THR A 1 696 ? -4.276 -39.455 -5.563 1.00 27.50 696 THR A C 1
ATOM 5488 O O . THR A 1 696 ? -5.392 -39.021 -5.820 1.00 27.50 696 THR A O 1
ATOM 5491 N N . GLU A 1 697 ? -3.175 -38.804 -5.964 1.00 29.50 697 GLU A N 1
ATOM 5492 C CA . GLU A 1 697 ? -3.219 -37.505 -6.681 1.00 29.50 697 GLU A CA 1
ATOM 5493 C C . GLU A 1 697 ? -2.188 -37.414 -7.837 1.00 29.50 697 GLU A C 1
ATOM 5495 O O . GLU A 1 697 ? -1.191 -38.138 -7.835 1.00 29.50 697 GLU A O 1
ATOM 5500 N N . GLU A 1 698 ? -2.488 -36.589 -8.859 1.00 32.22 698 GLU A N 1
ATOM 5501 C CA . GLU A 1 698 ? -1.807 -36.498 -10.171 1.00 32.22 698 GLU A CA 1
ATOM 5502 C C . GLU A 1 698 ? -0.283 -36.273 -10.064 1.00 32.22 698 GLU A C 1
ATOM 5504 O O . GLU A 1 698 ? 0.185 -35.309 -9.464 1.00 32.22 698 GLU A O 1
ATOM 5509 N N . VAL A 1 699 ? 0.496 -37.129 -10.735 1.00 31.62 699 VAL A N 1
ATOM 5510 C CA . VAL A 1 699 ? 1.944 -36.957 -10.936 1.00 31.62 699 VAL A CA 1
ATOM 5511 C C . VAL A 1 699 ? 2.169 -36.148 -12.215 1.00 31.62 699 VAL A C 1
ATOM 5513 O O . VAL A 1 699 ? 1.722 -36.557 -13.289 1.00 31.62 699 VAL A O 1
ATOM 5516 N N . ALA A 1 700 ? 2.877 -35.020 -12.128 1.00 29.94 700 ALA A N 1
ATOM 5517 C CA . ALA A 1 700 ? 3.327 -34.285 -13.306 1.00 29.94 700 ALA A CA 1
ATOM 5518 C C . ALA A 1 700 ? 4.643 -34.891 -13.819 1.00 29.94 700 ALA A C 1
ATOM 5520 O O . ALA A 1 700 ? 5.650 -34.916 -13.112 1.00 29.94 700 ALA A O 1
ATOM 5521 N N . THR A 1 701 ? 4.633 -35.394 -15.053 1.00 31.02 701 THR A N 1
ATOM 5522 C CA . THR A 1 701 ? 5.827 -35.906 -15.742 1.00 31.02 701 THR A CA 1
ATOM 5523 C C . THR A 1 701 ? 6.197 -34.982 -16.892 1.00 31.02 701 THR A C 1
ATOM 5525 O O . THR A 1 701 ? 5.391 -34.793 -17.810 1.00 31.02 701 THR A O 1
ATOM 5528 N N . HIS A 1 702 ? 7.420 -34.454 -16.884 1.00 33.53 702 HIS A N 1
ATOM 5529 C CA . HIS A 1 702 ? 7.954 -33.646 -17.978 1.00 33.53 702 HIS A CA 1
ATOM 5530 C C . HIS A 1 702 ? 9.128 -34.366 -18.650 1.00 33.53 702 HIS A C 1
ATOM 5532 O O . HIS A 1 702 ? 10.037 -34.850 -17.981 1.00 33.53 702 HIS A O 1
ATOM 5538 N N . VAL A 1 703 ? 9.086 -34.456 -19.983 1.00 29.41 703 VAL A N 1
ATOM 5539 C CA . VAL A 1 703 ? 10.123 -35.102 -20.803 1.00 29.41 703 VAL A CA 1
ATOM 5540 C C . VAL A 1 703 ? 10.823 -34.038 -21.635 1.00 29.41 703 VAL A C 1
ATOM 5542 O O . VAL A 1 703 ? 10.181 -33.375 -22.456 1.00 29.41 703 VAL A O 1
ATOM 5545 N N . PHE A 1 704 ? 12.137 -33.913 -21.471 1.00 35.78 704 PHE A N 1
ATOM 5546 C CA . PHE A 1 704 ? 12.961 -32.976 -22.230 1.00 35.78 704 PHE A CA 1
ATOM 5547 C C . PHE A 1 704 ? 13.937 -33.721 -23.154 1.00 35.78 704 PHE A C 1
ATOM 5549 O O . PHE A 1 704 ? 14.462 -34.773 -22.785 1.00 35.78 704 PHE A O 1
ATOM 5556 N N . PRO A 1 705 ? 14.218 -33.208 -24.363 1.00 30.08 705 PRO A N 1
ATOM 5557 C CA . PRO A 1 705 ? 15.378 -33.644 -25.131 1.00 30.08 705 PRO A CA 1
ATOM 5558 C C . PRO A 1 705 ? 16.662 -33.116 -24.475 1.00 30.08 705 PRO A C 1
ATOM 5560 O O . PRO A 1 705 ? 16.767 -31.925 -24.180 1.00 30.08 705 PRO A O 1
ATOM 5563 N N . LYS A 1 706 ? 17.654 -33.988 -24.266 1.00 33.34 706 LYS A N 1
ATOM 5564 C CA . LYS A 1 706 ? 18.941 -33.592 -23.682 1.00 33.34 706 LYS A CA 1
ATOM 5565 C C . LYS A 1 706 ? 19.707 -32.690 -24.662 1.00 33.34 706 LYS A C 1
ATOM 5567 O O . LYS A 1 706 ? 19.827 -33.013 -25.844 1.00 33.34 706 LYS A O 1
ATOM 5572 N N . GLY A 1 707 ? 20.182 -31.539 -24.182 1.00 33.19 707 GLY A N 1
ATOM 5573 C CA . GLY A 1 707 ? 20.856 -30.517 -24.992 1.00 33.19 707 GLY A CA 1
ATOM 5574 C C . GLY A 1 707 ? 22.101 -31.012 -25.748 1.00 33.19 707 GLY A C 1
ATOM 5575 O O . GLY A 1 707 ? 22.697 -32.034 -25.406 1.00 33.19 707 GLY A O 1
ATOM 5576 N N . ASN A 1 708 ? 22.455 -30.261 -26.799 1.00 42.19 708 ASN A N 1
ATOM 5577 C CA . ASN A 1 708 ? 23.395 -30.582 -27.884 1.00 42.19 708 ASN A CA 1
ATOM 5578 C C . ASN A 1 708 ? 24.525 -31.582 -27.547 1.00 42.19 708 ASN A C 1
ATOM 5580 O O . ASN A 1 708 ? 25.433 -31.287 -26.774 1.00 42.19 708 ASN A O 1
ATOM 5584 N N . ASN A 1 709 ? 24.503 -32.708 -28.278 1.00 38.31 709 ASN A N 1
ATOM 5585 C CA . ASN A 1 709 ? 25.509 -33.780 -28.404 1.00 38.31 709 ASN A CA 1
ATOM 5586 C C . ASN A 1 709 ? 25.417 -35.019 -27.492 1.00 38.31 709 ASN A C 1
ATOM 5588 O O . ASN A 1 709 ? 26.349 -35.823 -27.488 1.00 38.31 709 ASN A O 1
ATOM 5592 N N . THR A 1 710 ? 24.284 -35.298 -26.840 1.00 32.22 710 THR A N 1
ATOM 5593 C CA . THR A 1 710 ? 24.021 -36.644 -26.279 1.00 32.22 710 THR A CA 1
ATOM 5594 C C . THR A 1 710 ? 22.649 -37.185 -26.691 1.00 32.22 710 THR A C 1
ATOM 5596 O O . THR A 1 710 ? 21.659 -36.465 -26.673 1.00 32.22 710 THR A O 1
ATOM 5599 N N . LYS A 1 711 ? 22.578 -38.464 -27.102 1.00 28.61 711 LYS A N 1
ATOM 5600 C CA . LYS A 1 711 ? 21.300 -39.151 -27.366 1.00 28.61 711 LYS A CA 1
ATOM 5601 C C . LYS A 1 711 ? 20.679 -39.564 -26.029 1.00 28.61 711 LYS A C 1
ATOM 5603 O O . LYS A 1 711 ? 21.234 -40.423 -25.353 1.00 28.61 711 LYS A O 1
ATOM 5608 N N . GLY A 1 712 ? 19.543 -38.971 -25.672 1.00 32.47 712 GLY A N 1
ATOM 5609 C CA . GLY A 1 712 ? 18.757 -39.333 -24.492 1.00 32.47 712 GLY A CA 1
ATOM 5610 C C . GLY A 1 712 ? 17.642 -38.324 -24.209 1.00 32.47 712 GLY A C 1
ATOM 5611 O O . GLY A 1 712 ? 17.708 -37.182 -24.666 1.00 32.47 712 GLY A O 1
ATOM 5612 N N . TYR A 1 713 ? 16.627 -38.764 -23.471 1.00 31.72 713 TYR A N 1
ATOM 5613 C CA . TYR A 1 713 ? 15.591 -37.910 -22.889 1.00 31.72 713 TYR A CA 1
ATOM 5614 C C . TYR A 1 713 ? 15.877 -37.749 -21.393 1.00 31.72 713 TYR A C 1
ATOM 5616 O O . TYR A 1 713 ? 16.404 -38.675 -20.781 1.00 31.72 713 TYR A O 1
ATOM 5624 N N . GLU A 1 714 ? 15.557 -36.590 -20.831 1.00 33.34 714 GLU A N 1
ATOM 5625 C CA . GLU A 1 714 ? 15.616 -36.313 -19.391 1.00 33.34 714 GLU A CA 1
ATOM 5626 C C . GLU A 1 714 ? 14.181 -36.318 -18.853 1.00 33.34 714 GLU A C 1
ATOM 5628 O O . GLU A 1 714 ? 13.300 -35.689 -19.454 1.00 33.34 714 GLU A O 1
ATOM 5633 N N . LEU A 1 715 ? 13.934 -37.079 -17.783 1.00 35.06 715 LEU A N 1
ATOM 5634 C CA . LEU A 1 715 ? 12.616 -37.199 -17.162 1.00 35.06 715 LEU A CA 1
ATOM 5635 C C . LEU A 1 715 ? 12.657 -36.521 -15.793 1.00 35.06 715 LEU A C 1
ATOM 5637 O O . LEU A 1 715 ? 13.338 -36.977 -14.876 1.00 35.06 715 LEU A O 1
ATOM 5641 N N . GLU A 1 716 ? 11.894 -35.442 -15.649 1.00 36.50 716 GLU A N 1
ATOM 5642 C CA . GLU A 1 716 ? 11.705 -34.773 -14.364 1.00 36.50 716 GLU A CA 1
ATOM 5643 C C . GLU A 1 716 ? 10.334 -35.159 -13.807 1.00 36.50 716 GLU A C 1
ATOM 5645 O O . GLU A 1 716 ? 9.299 -34.967 -14.459 1.00 36.50 716 GLU A O 1
ATOM 5650 N N . ILE A 1 717 ? 10.344 -35.760 -12.615 1.00 36.72 717 ILE A N 1
ATOM 5651 C CA . ILE A 1 717 ? 9.136 -36.154 -11.889 1.00 36.72 717 ILE A CA 1
ATOM 5652 C C . ILE A 1 717 ? 9.043 -35.266 -10.652 1.00 36.72 717 ILE A C 1
ATOM 5654 O O . ILE A 1 717 ? 9.877 -35.346 -9.744 1.00 36.72 717 ILE A O 1
ATOM 5658 N N . GLU A 1 718 ? 8.029 -34.404 -10.623 1.00 36.31 718 GLU A N 1
ATOM 5659 C CA . GLU A 1 718 ? 7.793 -33.495 -9.505 1.00 36.31 718 GLU A CA 1
ATOM 5660 C C . GLU A 1 718 ? 6.707 -34.085 -8.593 1.00 36.31 718 GLU A C 1
ATOM 5662 O O . GLU A 1 718 ? 5.562 -34.291 -9.000 1.00 36.31 718 GLU A O 1
ATOM 5667 N N . PHE A 1 719 ? 7.081 -34.408 -7.353 1.00 38.50 719 PHE A N 1
ATOM 5668 C CA . PHE A 1 719 ? 6.170 -34.967 -6.356 1.00 38.50 719 PHE A CA 1
ATOM 5669 C C . PHE A 1 719 ? 5.617 -33.843 -5.480 1.00 38.50 719 PHE A C 1
ATOM 5671 O O . PHE A 1 719 ? 6.394 -33.130 -4.849 1.00 38.50 719 PHE A O 1
ATOM 5678 N N . GLN A 1 720 ? 4.290 -33.710 -5.381 1.00 33.88 720 GLN A N 1
ATOM 5679 C CA . GLN A 1 720 ? 3.683 -32.727 -4.475 1.00 33.88 720 GLN A CA 1
ATOM 5680 C C . GLN A 1 720 ? 3.687 -33.193 -3.005 1.00 33.88 720 GLN A C 1
ATOM 5682 O O . GLN A 1 720 ? 3.921 -32.375 -2.119 1.00 33.88 720 GLN A O 1
ATOM 5687 N N . THR A 1 721 ? 3.479 -34.486 -2.701 1.00 36.12 721 THR A N 1
ATOM 5688 C CA . THR A 1 721 ? 3.588 -35.066 -1.336 1.00 36.12 721 THR A CA 1
ATOM 5689 C C . THR A 1 721 ? 3.646 -36.604 -1.393 1.00 36.12 721 THR A C 1
ATOM 5691 O O . THR A 1 721 ? 2.896 -37.203 -2.162 1.00 36.12 721 THR A O 1
ATOM 5694 N N . LEU A 1 722 ? 4.467 -37.272 -0.564 1.00 35.84 722 LEU A N 1
ATOM 5695 C CA . LEU A 1 722 ? 4.400 -38.734 -0.370 1.00 35.84 722 LEU A CA 1
ATOM 5696 C C . LEU A 1 722 ? 3.603 -39.056 0.909 1.00 35.84 722 LEU A C 1
ATOM 5698 O O . LEU A 1 722 ? 3.983 -38.616 1.994 1.00 35.84 722 LEU A O 1
ATOM 5702 N N . ARG A 1 723 ? 2.504 -39.815 0.790 1.00 40.22 723 ARG A N 1
ATOM 5703 C CA . ARG A 1 723 ? 1.702 -40.310 1.928 1.00 40.22 723 ARG A CA 1
ATOM 5704 C C . ARG A 1 723 ? 2.051 -41.781 2.190 1.00 40.22 723 ARG A C 1
ATOM 5706 O O . ARG A 1 723 ? 2.022 -42.589 1.265 1.00 40.22 723 ARG A O 1
ATOM 5713 N N . LEU A 1 724 ? 2.403 -42.127 3.429 1.00 37.22 724 LEU A N 1
ATOM 5714 C CA . LEU A 1 724 ? 2.666 -43.507 3.855 1.00 37.22 724 LEU A CA 1
ATOM 5715 C C . LEU A 1 724 ? 1.540 -43.955 4.793 1.00 37.22 724 LEU A C 1
ATOM 5717 O O . LEU A 1 724 ? 1.490 -43.527 5.941 1.00 37.22 724 LEU A O 1
ATOM 5721 N N . ASP A 1 725 ? 0.651 -44.822 4.306 1.00 34.84 725 ASP A N 1
ATOM 5722 C CA . ASP A 1 725 ? -0.561 -45.230 5.040 1.00 34.84 725 ASP A CA 1
ATOM 5723 C C . ASP A 1 725 ? -0.383 -46.496 5.905 1.00 34.84 725 ASP A C 1
ATOM 5725 O O . ASP A 1 725 ? -1.351 -46.997 6.472 1.00 34.84 725 ASP A O 1
ATOM 5729 N N . GLN A 1 726 ? 0.831 -47.045 6.033 1.00 36.00 726 GLN A N 1
ATOM 5730 C CA . GLN A 1 726 ? 1.080 -48.251 6.839 1.00 36.00 726 GLN A CA 1
ATOM 5731 C C . GLN A 1 726 ? 2.384 -48.170 7.641 1.00 36.00 726 GLN A C 1
ATOM 5733 O O . GLN A 1 726 ? 3.341 -48.891 7.372 1.00 36.00 726 GLN A O 1
ATOM 5738 N N . CYS A 1 727 ? 2.402 -47.327 8.670 1.00 35.28 727 CYS A N 1
ATOM 5739 C CA . CYS A 1 727 ? 3.195 -47.611 9.864 1.00 35.28 727 CYS A CA 1
ATOM 5740 C C . CYS A 1 727 ? 2.191 -48.060 10.925 1.00 35.28 727 CYS A C 1
ATOM 5742 O O . CYS A 1 727 ? 1.345 -47.267 11.324 1.00 35.28 727 CYS A O 1
ATOM 5744 N N . GLY A 1 728 ? 2.200 -49.347 11.278 1.00 32.16 728 GLY A N 1
ATOM 5745 C CA . GLY A 1 728 ? 1.217 -49.917 12.199 1.00 32.16 728 GLY A CA 1
ATOM 5746 C C . GLY A 1 728 ? 1.206 -49.197 13.549 1.00 32.16 728 GLY A C 1
ATOM 5747 O O . GLY A 1 728 ? 2.262 -48.874 14.090 1.00 32.16 728 GLY A O 1
ATOM 5748 N N . ASP A 1 729 ? 0.003 -48.967 14.072 1.00 33.91 729 ASP A N 1
ATOM 5749 C CA . ASP A 1 729 ? -0.250 -48.499 15.433 1.00 33.91 729 ASP A CA 1
ATOM 5750 C C . ASP A 1 729 ? 0.137 -49.593 16.443 1.00 33.91 729 ASP A C 1
ATOM 5752 O O . ASP A 1 729 ? -0.722 -50.330 16.916 1.00 33.91 729 ASP A O 1
ATOM 5756 N N . GLU A 1 730 ? 1.419 -49.724 16.785 1.00 30.88 730 GLU A N 1
ATOM 5757 C CA . GLU A 1 730 ? 1.823 -50.405 18.020 1.00 30.88 730 GLU A CA 1
ATOM 5758 C C . GLU A 1 730 ? 2.918 -49.604 18.738 1.00 30.88 730 GLU A C 1
ATOM 5760 O O . GLU A 1 730 ? 3.934 -49.220 18.158 1.00 30.88 730 GLU A O 1
ATOM 5765 N N . GLU A 1 731 ? 2.662 -49.320 20.017 1.00 36.50 731 GLU A N 1
ATOM 5766 C CA . GLU A 1 731 ? 3.533 -48.625 20.966 1.00 36.50 731 GLU A CA 1
ATOM 5767 C C . GLU A 1 731 ? 4.927 -49.267 21.057 1.00 36.50 731 GLU A C 1
ATOM 5769 O O . GLU A 1 731 ? 5.148 -50.148 21.883 1.00 36.50 731 GLU A O 1
ATOM 5774 N N . LEU A 1 732 ? 5.903 -48.802 20.277 1.00 31.88 732 LEU A N 1
ATOM 5775 C CA . LEU A 1 732 ? 7.319 -49.071 20.533 1.00 31.88 732 LEU A CA 1
ATOM 5776 C C . LEU A 1 732 ? 8.175 -47.872 20.103 1.00 31.88 732 LEU A C 1
ATOM 5778 O O . LEU A 1 732 ? 8.407 -47.647 18.916 1.00 31.88 732 LEU A O 1
ATOM 5782 N N . ASP A 1 733 ? 8.727 -47.170 21.095 1.00 34.81 733 ASP A N 1
ATOM 5783 C CA . ASP A 1 733 ? 9.775 -46.131 21.007 1.00 34.81 733 ASP A CA 1
ATOM 5784 C C . ASP A 1 733 ? 11.127 -46.654 20.440 1.00 34.81 733 ASP A C 1
ATOM 5786 O O . ASP A 1 733 ? 12.199 -46.109 20.703 1.00 34.81 733 ASP A O 1
ATOM 5790 N N . SER A 1 734 ? 11.112 -47.749 19.675 1.00 36.00 734 SER A N 1
ATOM 5791 C CA . SER A 1 734 ? 12.305 -48.413 19.134 1.00 36.00 734 SER A CA 1
ATOM 5792 C C . SER A 1 734 ? 12.047 -49.291 17.895 1.00 36.00 734 SER A C 1
ATOM 5794 O O . SER A 1 734 ? 12.852 -50.165 17.579 1.00 36.00 734 SER A O 1
ATOM 5796 N N . GLY A 1 735 ? 10.941 -49.080 17.168 1.00 34.09 735 GLY A N 1
ATOM 5797 C CA . GLY A 1 735 ? 10.715 -49.725 15.863 1.00 34.09 735 GLY A CA 1
ATOM 5798 C C . GLY A 1 735 ? 11.627 -49.166 14.751 1.00 34.09 735 GLY A C 1
ATOM 5799 O O . GLY A 1 735 ? 12.109 -48.044 14.879 1.00 34.09 735 GLY A O 1
ATOM 5800 N N . PRO A 1 736 ? 11.833 -49.876 13.621 1.00 34.88 736 PRO A N 1
ATOM 5801 C CA . PRO A 1 736 ? 12.836 -49.549 12.588 1.00 34.88 736 PRO A CA 1
ATOM 5802 C C . PRO A 1 736 ? 12.604 -48.223 11.833 1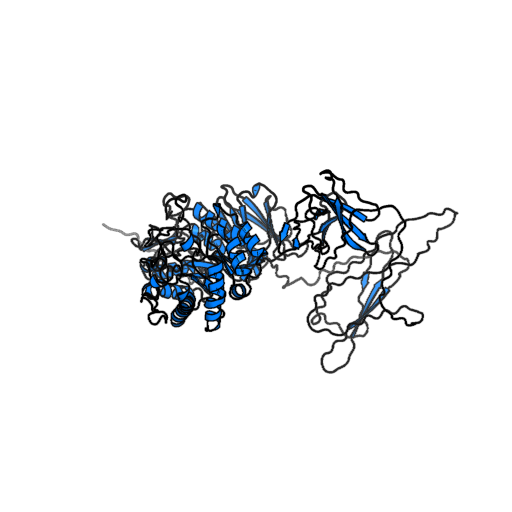.00 34.88 736 PRO A C 1
ATOM 5804 O O . PRO A 1 736 ? 13.431 -47.820 11.020 1.00 34.88 736 PRO A O 1
ATOM 5807 N N . CYS A 1 737 ? 11.505 -47.511 12.097 1.00 36.72 737 CYS A N 1
ATOM 5808 C CA . CYS A 1 737 ? 11.311 -46.124 11.655 1.00 36.72 737 CYS A CA 1
ATOM 5809 C C . CYS A 1 737 ? 12.005 -45.097 12.573 1.00 36.72 737 CYS A C 1
ATOM 5811 O O . CYS A 1 737 ? 12.137 -43.934 12.202 1.00 36.72 737 CYS A O 1
ATOM 5813 N N . PHE A 1 738 ? 12.457 -45.517 13.757 1.00 39.22 738 PHE A N 1
ATOM 5814 C CA . PHE A 1 738 ? 13.109 -44.700 14.774 1.00 39.22 738 PHE A CA 1
ATOM 5815 C C . PHE A 1 738 ? 14.555 -45.163 14.978 1.00 39.22 738 PHE A C 1
ATOM 5817 O O . PHE A 1 738 ? 14.894 -45.856 15.932 1.00 39.22 738 PHE A O 1
ATOM 5824 N N . GLY A 1 739 ? 15.426 -44.734 14.067 1.00 34.84 739 GLY A N 1
ATOM 5825 C CA . GLY A 1 739 ? 16.875 -44.795 14.220 1.00 34.84 739 GLY A CA 1
ATOM 5826 C C . GLY A 1 739 ? 17.492 -43.520 13.659 1.00 34.84 739 GLY A C 1
ATOM 5827 O O . GLY A 1 739 ? 17.269 -43.182 12.497 1.00 34.84 739 GLY A O 1
ATOM 5828 N N . LYS A 1 740 ? 18.266 -42.786 14.469 1.00 36.34 740 LYS A N 1
ATOM 5829 C CA . LYS A 1 740 ? 19.198 -41.788 13.924 1.00 36.34 740 LYS A CA 1
ATOM 5830 C C . LYS A 1 740 ? 20.200 -42.566 13.065 1.00 36.34 740 LYS A C 1
ATOM 5832 O O . LYS A 1 740 ? 20.936 -43.365 13.635 1.00 36.34 740 LYS A O 1
ATOM 5837 N N . ASN A 1 741 ? 20.197 -42.319 11.749 1.00 35.16 741 ASN A N 1
ATOM 5838 C CA . ASN A 1 741 ? 21.036 -42.928 10.692 1.00 35.16 741 ASN A CA 1
ATOM 5839 C C . ASN A 1 741 ? 20.393 -44.009 9.789 1.00 35.16 741 ASN A C 1
ATOM 5841 O O . ASN A 1 741 ? 21.125 -44.829 9.242 1.00 35.16 741 ASN A O 1
ATOM 5845 N N . ASN A 1 742 ? 19.077 -44.001 9.546 1.00 39.38 742 ASN A N 1
ATOM 5846 C CA . ASN A 1 742 ? 18.482 -44.923 8.561 1.00 39.38 742 ASN A CA 1
ATOM 5847 C C . ASN A 1 742 ? 18.513 -44.346 7.131 1.00 39.38 742 ASN A C 1
ATOM 5849 O O . ASN A 1 742 ? 18.077 -43.22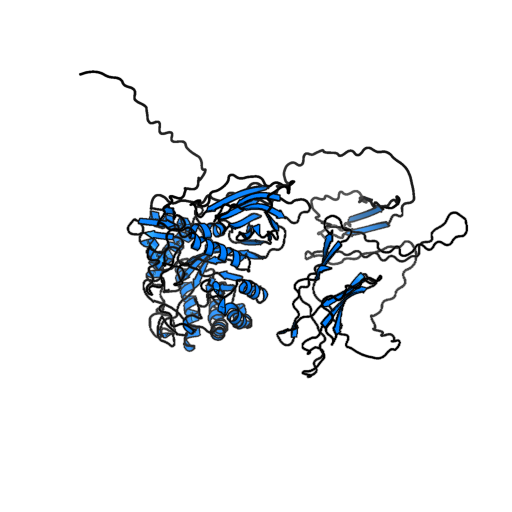0 6.890 1.00 39.38 742 ASN A O 1
ATOM 5853 N N . SER A 1 743 ? 19.006 -45.127 6.164 1.00 38.16 743 SER A N 1
ATOM 5854 C CA . SER A 1 743 ? 18.948 -44.802 4.729 1.00 38.16 743 SER A CA 1
ATOM 5855 C C . SER A 1 743 ? 17.669 -45.376 4.104 1.00 38.16 743 SER A C 1
ATOM 5857 O O . SER A 1 743 ? 17.300 -46.522 4.373 1.00 38.16 743 SER A O 1
ATOM 5859 N N . THR A 1 744 ? 16.986 -44.597 3.255 1.00 41.12 744 THR A N 1
ATOM 5860 C CA . THR A 1 744 ? 15.758 -45.035 2.565 1.00 41.12 744 THR A CA 1
ATOM 5861 C C . THR A 1 744 ? 16.033 -45.202 1.075 1.00 41.12 744 THR A C 1
ATOM 5863 O O . THR A 1 744 ? 16.479 -44.278 0.397 1.00 41.12 744 THR A O 1
ATOM 5866 N N . LEU A 1 745 ? 15.745 -46.390 0.550 1.00 39.75 745 LEU A N 1
ATOM 5867 C CA . LEU A 1 745 ? 15.849 -46.696 -0.869 1.00 39.75 745 LEU A CA 1
ATOM 5868 C C . LEU A 1 745 ? 14.476 -46.554 -1.527 1.00 39.75 745 LEU A C 1
ATOM 5870 O O . LEU A 1 745 ? 13.551 -47.290 -1.175 1.00 39.75 745 LEU A O 1
ATOM 5874 N N . LEU A 1 746 ? 14.350 -45.665 -2.514 1.00 41.53 746 LEU A N 1
ATOM 5875 C CA . LEU A 1 746 ? 13.187 -45.652 -3.399 1.00 41.53 746 LEU A CA 1
ATOM 5876 C C . LEU A 1 746 ? 13.483 -46.488 -4.636 1.00 41.53 746 LEU A C 1
ATOM 5878 O O . LEU A 1 746 ? 14.424 -46.235 -5.389 1.00 41.53 746 LEU A O 1
ATOM 5882 N N . VAL A 1 747 ? 12.645 -47.497 -4.838 1.00 40.91 747 VAL A N 1
ATOM 5883 C CA . VAL A 1 747 ? 12.683 -48.366 -6.004 1.00 40.91 747 VAL A CA 1
ATOM 5884 C C . VAL A 1 747 ? 11.531 -47.975 -6.909 1.00 40.91 747 VAL A C 1
ATOM 5886 O O . VAL A 1 747 ? 10.363 -48.081 -6.530 1.00 40.91 747 VAL A O 1
ATOM 5889 N N . CYS A 1 748 ? 11.873 -47.528 -8.112 1.00 41.31 748 CYS A N 1
ATOM 5890 C CA . CYS A 1 748 ? 10.914 -47.310 -9.176 1.00 41.31 748 CYS A CA 1
ATOM 5891 C C . CYS A 1 748 ? 10.986 -48.494 -10.144 1.00 41.31 748 CYS A C 1
ATOM 5893 O O . CYS A 1 748 ? 12.048 -48.803 -10.690 1.00 41.31 748 CYS A O 1
ATOM 5895 N N . THR A 1 749 ? 9.858 -49.171 -10.328 1.00 39.56 749 THR A N 1
ATOM 5896 C CA . THR A 1 749 ? 9.702 -50.282 -11.274 1.00 39.56 749 THR A CA 1
ATOM 5897 C C . THR A 1 749 ? 8.648 -49.927 -12.304 1.00 39.56 749 THR A C 1
ATOM 5899 O O . THR A 1 749 ? 7.568 -49.459 -11.947 1.00 39.56 749 THR A O 1
ATOM 5902 N N . ILE A 1 750 ? 8.953 -50.171 -13.575 1.00 39.19 750 ILE A N 1
ATOM 5903 C CA . ILE A 1 750 ? 7.969 -50.147 -14.657 1.00 39.19 750 ILE A CA 1
ATOM 5904 C C . ILE A 1 750 ? 7.449 -51.582 -14.790 1.00 39.19 750 ILE A C 1
ATOM 5906 O O . ILE A 1 750 ? 8.229 -52.488 -15.074 1.00 39.19 750 ILE A O 1
ATOM 5910 N N . GLU A 1 751 ? 6.167 -51.813 -14.498 1.00 39.44 751 GLU A N 1
ATOM 5911 C CA . GLU A 1 751 ? 5.550 -53.136 -14.665 1.00 39.44 751 GLU A CA 1
ATOM 5912 C C . GLU A 1 751 ? 5.336 -53.453 -16.162 1.00 39.44 751 GLU A C 1
ATOM 5914 O O . GLU A 1 751 ? 5.319 -52.553 -17.003 1.00 39.44 751 GLU A O 1
ATOM 5919 N N . GLU A 1 752 ? 5.155 -54.734 -16.511 1.00 31.52 752 GLU A N 1
ATOM 5920 C CA . GLU A 1 752 ? 4.934 -55.188 -17.902 1.00 31.52 752 GLU A CA 1
ATOM 5921 C C . GLU A 1 752 ? 3.698 -54.546 -18.571 1.00 31.52 752 GLU A C 1
ATOM 5923 O O . GLU A 1 752 ? 3.585 -54.551 -19.795 1.00 31.52 752 GLU A O 1
ATOM 5928 N N . ASP A 1 753 ? 2.779 -53.965 -17.790 1.00 34.25 753 ASP A N 1
ATOM 5929 C CA . ASP A 1 753 ? 1.612 -53.219 -18.276 1.00 34.25 753 ASP A CA 1
ATOM 5930 C C . ASP A 1 753 ? 1.870 -51.706 -18.464 1.00 34.25 753 ASP A C 1
ATOM 5932 O O . ASP A 1 753 ? 0.943 -50.948 -18.764 1.00 34.25 753 ASP A O 1
ATOM 5936 N N . GLY A 1 754 ? 3.119 -51.261 -18.295 1.00 33.00 754 GLY A N 1
ATOM 5937 C CA . GLY A 1 754 ? 3.547 -49.872 -18.447 1.00 33.00 754 GLY A CA 1
ATOM 5938 C C . GLY A 1 754 ? 3.214 -48.967 -17.259 1.00 33.00 754 GLY A C 1
ATOM 5939 O O . GLY A 1 754 ? 3.442 -47.758 -17.342 1.00 33.00 754 GLY A O 1
ATOM 5940 N N . LYS A 1 755 ? 2.681 -49.500 -16.149 1.00 36.47 755 LYS A N 1
ATOM 5941 C CA . LYS A 1 755 ? 2.443 -48.705 -14.939 1.00 36.47 755 LYS A CA 1
ATOM 5942 C C . LYS A 1 755 ? 3.713 -48.544 -14.118 1.00 36.47 755 LYS A C 1
ATOM 5944 O O . LYS A 1 755 ? 4.476 -49.483 -13.897 1.00 36.47 755 LYS A O 1
ATOM 5949 N N . LEU A 1 756 ? 3.902 -47.327 -13.619 1.00 39.00 756 LEU A N 1
ATOM 5950 C CA . LEU A 1 756 ? 4.976 -46.997 -12.698 1.00 39.00 756 LEU A CA 1
ATOM 5951 C C . LEU A 1 756 ? 4.570 -47.425 -11.282 1.00 39.00 756 LEU A C 1
ATOM 5953 O O . LEU A 1 756 ? 3.554 -46.965 -10.757 1.00 39.00 756 LEU A O 1
ATOM 5957 N N . LYS A 1 757 ? 5.366 -48.287 -10.652 1.00 40.41 757 LYS A N 1
ATOM 5958 C CA . LYS A 1 757 ? 5.175 -48.712 -9.266 1.00 40.41 757 LYS A CA 1
ATOM 5959 C C . LYS A 1 757 ? 6.373 -48.304 -8.432 1.00 40.41 757 LYS A C 1
ATOM 5961 O O . LYS A 1 757 ? 7.506 -48.692 -8.719 1.00 40.41 757 LYS A O 1
ATOM 5966 N N . LEU A 1 758 ? 6.093 -47.524 -7.396 1.00 41.94 758 LEU A N 1
ATOM 5967 C CA . LEU A 1 758 ? 7.076 -47.002 -6.458 1.00 41.94 758 LEU A CA 1
ATOM 5968 C C . LEU A 1 758 ? 6.982 -47.786 -5.147 1.00 41.94 758 LEU A C 1
ATOM 5970 O O . LEU A 1 758 ? 5.917 -47.864 -4.538 1.00 41.94 758 LEU A O 1
ATOM 5974 N N . GLY A 1 759 ? 8.095 -48.384 -4.732 1.00 38.62 759 GLY A N 1
ATOM 5975 C CA . GLY A 1 759 ? 8.247 -49.037 -3.435 1.00 38.62 759 GLY A CA 1
ATOM 5976 C C . GLY A 1 759 ? 9.370 -48.383 -2.640 1.00 38.62 759 GLY A C 1
ATOM 5977 O O . GLY A 1 759 ? 10.388 -48.001 -3.212 1.00 38.62 759 GLY A O 1
ATOM 5978 N N . ALA A 1 760 ? 9.207 -48.265 -1.324 1.00 41.25 760 ALA A N 1
ATOM 5979 C CA . ALA A 1 760 ? 10.275 -47.833 -0.426 1.00 41.25 760 ALA A CA 1
ATOM 5980 C C . ALA A 1 760 ? 10.827 -49.043 0.341 1.00 41.25 760 ALA A C 1
ATOM 5982 O O . ALA A 1 760 ? 10.060 -49.877 0.829 1.00 41.25 760 ALA A O 1
ATOM 5983 N N . ARG A 1 761 ? 12.154 -49.148 0.451 1.00 41.78 761 ARG A N 1
ATOM 5984 C CA . ARG A 1 761 ? 12.836 -50.093 1.346 1.00 41.78 761 ARG A CA 1
ATOM 5985 C C . ARG A 1 761 ? 13.684 -49.341 2.360 1.00 41.78 761 ARG A C 1
ATOM 5987 O O . ARG A 1 761 ? 14.422 -48.430 1.999 1.00 41.78 761 ARG A O 1
ATOM 5994 N N . PHE A 1 762 ? 13.612 -49.779 3.610 1.00 39.91 762 PHE A N 1
ATOM 5995 C CA . PHE A 1 762 ? 14.411 -49.245 4.708 1.00 39.91 762 PHE A CA 1
ATOM 5996 C C . PHE A 1 762 ? 15.624 -50.141 4.957 1.00 39.91 762 PHE A C 1
ATOM 5998 O O . PHE A 1 762 ? 15.491 -51.367 4.968 1.00 39.91 762 PHE A O 1
ATOM 6005 N N . TYR A 1 763 ? 16.788 -49.526 5.158 1.00 37.97 763 TYR A N 1
ATOM 6006 C CA . TYR A 1 763 ? 18.019 -50.213 5.543 1.00 37.97 763 TYR A CA 1
ATOM 6007 C C . TYR A 1 763 ? 18.531 -49.647 6.872 1.00 37.97 763 TYR A C 1
ATOM 6009 O O . TYR A 1 763 ? 18.535 -48.433 7.072 1.00 37.97 763 TYR A O 1
ATOM 6017 N N . GLU A 1 764 ? 18.958 -50.538 7.772 1.00 34.38 764 GLU A N 1
ATOM 6018 C CA . GLU A 1 764 ? 19.546 -50.180 9.077 1.00 34.38 764 GLU A CA 1
ATOM 6019 C C . GLU A 1 764 ? 21.021 -49.741 8.974 1.00 34.38 764 GLU A C 1
ATOM 6021 O O . GLU A 1 764 ? 21.566 -49.201 9.932 1.00 34.38 764 GLU A O 1
ATOM 6026 N N . GLU A 1 765 ? 21.676 -49.936 7.823 1.00 38.78 765 GLU A N 1
ATOM 6027 C CA . GLU A 1 765 ? 23.065 -49.518 7.591 1.00 38.78 765 GLU A CA 1
ATOM 6028 C C . GLU A 1 765 ? 23.148 -48.295 6.665 1.00 38.78 765 GLU A C 1
ATOM 6030 O O . GLU A 1 765 ? 22.396 -48.174 5.694 1.00 38.78 765 GLU A O 1
ATOM 6035 N N . GLN A 1 766 ? 24.095 -47.398 6.961 1.00 38.53 766 GLN A N 1
ATOM 6036 C CA . GLN A 1 766 ? 24.351 -46.177 6.197 1.00 38.53 766 GLN A CA 1
ATOM 6037 C C . GLN A 1 766 ? 24.876 -46.541 4.797 1.00 38.53 766 GLN A C 1
ATOM 6039 O O . GLN A 1 766 ? 25.976 -47.082 4.656 1.00 38.53 766 GLN A O 1
ATOM 6044 N N . LEU A 1 767 ? 24.087 -46.269 3.754 1.00 39.84 767 LEU A N 1
ATOM 6045 C CA . LEU A 1 767 ? 24.524 -46.476 2.371 1.00 39.84 767 LEU A CA 1
ATOM 6046 C C . LEU A 1 767 ? 25.585 -45.416 1.996 1.00 39.84 767 LEU A C 1
ATOM 6048 O O . LEU A 1 767 ? 25.468 -44.271 2.433 1.00 39.84 767 LEU A O 1
ATOM 6052 N N . PRO A 1 768 ? 26.624 -45.759 1.210 1.00 38.47 768 PRO A N 1
ATOM 6053 C CA . PRO A 1 768 ? 27.645 -44.793 0.798 1.00 38.47 768 PRO A CA 1
ATOM 6054 C C . PRO A 1 768 ? 27.033 -43.660 -0.045 1.00 38.47 768 PRO A C 1
ATOM 6056 O O . PRO A 1 768 ? 26.182 -43.928 -0.893 1.00 38.47 768 PRO A O 1
ATOM 6059 N N . GLU A 1 769 ? 27.501 -42.418 0.155 1.00 38.59 769 GLU A N 1
ATOM 6060 C CA . GLU A 1 769 ? 27.012 -41.201 -0.535 1.00 38.59 769 GLU A CA 1
ATOM 6061 C C . GLU A 1 769 ? 27.073 -41.296 -2.076 1.00 38.59 769 GLU A C 1
ATOM 6063 O O . GLU A 1 769 ? 26.319 -40.610 -2.761 1.00 38.59 769 GLU A O 1
ATOM 6068 N N . ASP A 1 770 ? 27.881 -42.220 -2.613 1.00 39.12 770 ASP A N 1
ATOM 6069 C CA . ASP A 1 770 ? 28.115 -42.424 -4.049 1.00 39.12 770 ASP A CA 1
ATOM 6070 C C . ASP A 1 770 ? 27.546 -43.755 -4.593 1.00 39.12 770 ASP A C 1
ATOM 6072 O O . ASP A 1 770 ? 28.077 -44.326 -5.552 1.00 39.12 770 ASP A O 1
ATOM 6076 N N . ALA A 1 771 ? 26.502 -44.318 -3.974 1.00 35.56 771 ALA A N 1
ATOM 6077 C CA . ALA A 1 771 ? 25.915 -45.576 -4.442 1.00 35.56 771 ALA A CA 1
ATOM 6078 C C . ALA A 1 771 ? 25.450 -45.469 -5.920 1.00 35.56 771 ALA A C 1
ATOM 6080 O O . ALA A 1 771 ? 24.652 -44.591 -6.256 1.00 35.56 771 ALA A O 1
ATOM 6081 N N . PRO A 1 772 ? 25.923 -46.343 -6.832 1.00 32.84 772 PRO A N 1
ATOM 6082 C CA . PRO A 1 772 ? 25.652 -46.199 -8.258 1.00 32.84 772 PRO A CA 1
ATOM 6083 C C . PRO A 1 772 ? 24.177 -46.451 -8.596 1.00 32.84 772 PRO A C 1
ATOM 6085 O O . PRO A 1 772 ? 23.563 -47.396 -8.097 1.00 32.84 772 PRO A O 1
ATOM 6088 N N . VAL A 1 773 ? 23.637 -45.666 -9.534 1.00 39.34 773 VAL A N 1
ATOM 6089 C CA . VAL A 1 773 ? 22.389 -45.988 -10.243 1.00 39.34 773 VAL A CA 1
ATOM 6090 C C . VAL A 1 773 ? 22.643 -47.242 -11.080 1.00 39.34 773 VAL A C 1
ATOM 6092 O O . VAL A 1 773 ? 23.295 -47.189 -12.123 1.00 39.34 773 VAL A O 1
ATOM 6095 N N . ILE A 1 774 ? 22.163 -48.396 -10.619 1.00 33.69 774 ILE A N 1
ATOM 6096 C CA . ILE A 1 774 ? 22.253 -49.645 -11.382 1.00 33.69 774 ILE A CA 1
ATOM 6097 C C . ILE A 1 774 ? 21.020 -49.734 -12.279 1.00 33.69 774 ILE A C 1
ATOM 6099 O O . ILE A 1 774 ? 19.933 -50.067 -11.812 1.00 33.69 774 ILE A O 1
ATOM 6103 N N . SER A 1 775 ? 21.185 -49.464 -13.574 1.00 35.75 775 SER A N 1
ATOM 6104 C CA . SER A 1 775 ? 20.172 -49.809 -14.573 1.00 35.75 775 SER A CA 1
ATOM 6105 C C . SER A 1 775 ? 20.190 -51.319 -14.819 1.00 35.75 775 SER A C 1
ATOM 6107 O O . SER A 1 775 ? 21.237 -51.871 -15.172 1.00 35.75 775 SER A O 1
ATOM 6109 N N . SER A 1 776 ? 19.047 -51.991 -14.685 1.00 32.94 776 SER A N 1
ATOM 6110 C CA . SER A 1 776 ? 18.887 -53.368 -15.172 1.00 32.94 776 SER A CA 1
ATOM 6111 C C . SER A 1 776 ? 18.288 -53.372 -16.590 1.00 32.94 776 SER A C 1
ATOM 6113 O O . SER A 1 776 ? 17.593 -52.420 -16.952 1.00 32.94 776 SER A O 1
ATOM 6115 N N . PRO A 1 777 ? 18.479 -54.443 -17.388 1.00 30.30 777 PRO A N 1
ATOM 6116 C CA . PRO A 1 777 ? 17.872 -54.581 -18.720 1.00 30.30 777 PRO A CA 1
ATOM 6117 C C . PRO A 1 777 ? 16.333 -54.590 -18.724 1.00 30.30 777 PRO A C 1
ATOM 6119 O O . PRO A 1 777 ? 15.736 -54.585 -19.793 1.00 30.30 777 PRO A O 1
ATOM 6122 N N . TRP A 1 778 ? 15.704 -54.617 -17.544 1.00 33.00 778 TRP A N 1
ATOM 6123 C CA . TRP A 1 778 ? 14.260 -54.740 -17.341 1.00 33.00 778 TRP A CA 1
ATOM 6124 C C . TRP A 1 778 ? 13.637 -53.485 -16.703 1.00 33.00 778 TRP A C 1
ATOM 6126 O O . TRP A 1 778 ? 12.587 -53.569 -16.079 1.00 33.00 778 TRP A O 1
ATOM 6136 N N . GLY A 1 779 ? 14.282 -52.316 -16.817 1.00 37.50 779 GLY A N 1
ATOM 6137 C CA . GLY A 1 779 ? 13.679 -51.043 -16.392 1.00 37.50 779 GLY A CA 1
ATOM 6138 C C . GLY A 1 779 ? 13.682 -50.791 -14.879 1.00 37.50 779 GLY A C 1
ATOM 6139 O O . GLY A 1 779 ? 12.773 -50.148 -14.360 1.00 37.50 779 GLY A O 1
ATOM 6140 N N . LEU A 1 780 ? 14.696 -51.284 -14.160 1.00 34.59 780 LEU A N 1
ATOM 6141 C CA . LEU A 1 780 ? 14.893 -50.967 -12.741 1.00 34.59 780 LEU A CA 1
ATOM 6142 C C . LEU A 1 780 ? 15.758 -49.703 -12.600 1.00 34.59 780 LEU A C 1
ATOM 6144 O O . LEU A 1 780 ? 16.913 -49.715 -13.029 1.00 34.59 780 LEU A O 1
ATOM 6148 N N . VAL A 1 781 ? 15.219 -48.645 -11.982 1.00 40.88 781 VAL A N 1
ATOM 6149 C CA . VAL A 1 781 ? 15.980 -47.453 -11.561 1.00 40.88 781 VAL A CA 1
ATOM 6150 C C . VAL A 1 781 ? 16.009 -47.421 -10.032 1.00 40.88 781 VAL A C 1
ATOM 6152 O O . VAL A 1 781 ? 14.965 -47.360 -9.380 1.00 40.88 781 VAL A O 1
ATOM 6155 N N . ILE A 1 782 ? 17.212 -47.507 -9.461 1.00 37.62 782 ILE A N 1
ATOM 6156 C CA . ILE A 1 782 ? 17.452 -47.515 -8.013 1.00 37.62 782 ILE A CA 1
ATOM 6157 C C . ILE A 1 782 ? 17.921 -46.117 -7.594 1.00 37.62 782 ILE A C 1
ATOM 6159 O O . ILE A 1 782 ? 18.963 -45.664 -8.067 1.00 37.62 782 ILE A O 1
ATOM 6163 N N . LEU A 1 783 ? 17.171 -45.450 -6.712 1.00 42.34 783 LEU A N 1
ATOM 6164 C CA . LEU A 1 783 ? 17.540 -44.156 -6.130 1.00 42.34 783 LEU A CA 1
ATOM 6165 C C . LEU A 1 783 ? 17.817 -44.325 -4.632 1.00 42.34 783 LEU A C 1
ATOM 6167 O O . LEU A 1 783 ? 16.951 -44.770 -3.874 1.00 42.34 783 LEU A O 1
ATOM 6171 N N . VAL A 1 784 ? 19.030 -43.971 -4.209 1.00 35.12 784 VAL A N 1
ATOM 6172 C CA . VAL A 1 784 ? 19.480 -44.034 -2.811 1.00 35.12 784 VAL A CA 1
ATOM 6173 C C . VAL A 1 784 ? 19.461 -42.627 -2.219 1.00 35.12 784 VAL A C 1
ATOM 6175 O O . VAL A 1 784 ? 20.039 -41.717 -2.807 1.00 35.12 784 VAL A O 1
ATOM 6178 N N . TRP A 1 785 ? 18.818 -42.435 -1.063 1.00 40.69 785 TRP A N 1
ATOM 6179 C CA . TRP A 1 785 ? 18.851 -41.156 -0.347 1.00 40.69 785 TRP A CA 1
ATOM 6180 C C . TRP A 1 785 ? 18.800 -41.323 1.183 1.00 40.69 785 TRP A C 1
ATOM 6182 O O . TRP A 1 785 ? 18.276 -42.309 1.710 1.00 40.69 785 TRP A O 1
ATOM 6192 N N . SER A 1 786 ? 19.324 -40.331 1.906 1.00 33.75 786 SER A N 1
ATOM 6193 C CA . SER A 1 786 ? 19.242 -40.208 3.367 1.00 33.75 786 SER A CA 1
ATOM 6194 C C . SER A 1 786 ? 18.692 -38.836 3.768 1.00 33.75 786 SER A C 1
ATOM 6196 O O . SER A 1 786 ? 19.257 -37.821 3.360 1.00 33.75 786 SER A O 1
ATOM 6198 N N . GLY A 1 787 ? 17.662 -38.787 4.616 1.00 38.16 787 GLY A N 1
ATOM 6199 C CA . GLY A 1 787 ? 17.258 -37.556 5.302 1.00 38.16 787 GLY A CA 1
ATOM 6200 C C . GLY A 1 787 ? 16.087 -37.736 6.270 1.00 38.16 787 GLY A C 1
ATOM 6201 O O . GLY A 1 787 ? 15.550 -38.835 6.413 1.00 38.16 787 GLY A O 1
ATOM 6202 N N . ASP A 1 788 ? 15.763 -36.654 6.982 1.00 36.81 788 ASP A N 1
ATOM 6203 C CA . ASP A 1 788 ? 14.984 -36.678 8.227 1.00 36.81 788 ASP A CA 1
ATOM 6204 C C . ASP A 1 788 ? 13.456 -36.623 8.023 1.00 36.81 788 ASP A C 1
ATOM 6206 O O . ASP A 1 788 ? 12.942 -35.940 7.135 1.00 36.81 788 ASP A O 1
ATOM 6210 N N . PHE A 1 789 ? 12.720 -37.313 8.903 1.00 39.41 789 PHE A N 1
ATOM 6211 C CA . PHE A 1 789 ? 11.251 -37.339 8.963 1.00 39.41 789 PHE A CA 1
ATOM 6212 C C . PHE A 1 789 ? 10.716 -36.400 10.057 1.00 39.41 789 PHE A C 1
ATOM 6214 O O . PHE A 1 789 ? 11.308 -36.306 11.133 1.00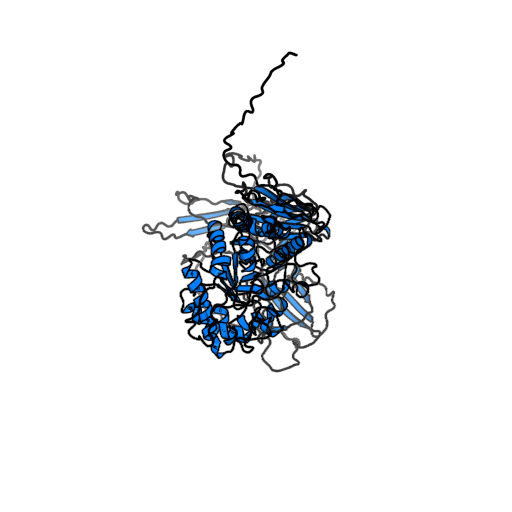 39.41 789 PHE A O 1
ATOM 6221 N N . TYR A 1 790 ? 9.539 -35.792 9.845 1.00 38.91 790 TYR A N 1
ATOM 6222 C CA . TYR A 1 790 ? 8.845 -35.004 10.877 1.00 38.91 790 TYR A CA 1
ATOM 6223 C C . TYR A 1 790 ? 7.376 -35.421 11.039 1.00 38.91 790 TYR A C 1
ATOM 6225 O O . TYR A 1 790 ? 6.725 -35.898 10.104 1.00 38.91 790 TYR A O 1
ATOM 6233 N N . ARG A 1 791 ? 6.851 -35.245 12.258 1.00 33.78 791 ARG A N 1
ATOM 6234 C CA . ARG A 1 791 ? 5.482 -35.609 12.650 1.00 33.78 791 ARG A CA 1
ATOM 6235 C C . ARG A 1 791 ? 4.604 -34.358 12.710 1.00 33.78 791 ARG A C 1
ATOM 6237 O O . ARG A 1 791 ? 4.903 -33.451 13.480 1.00 33.78 791 ARG A O 1
ATOM 6244 N N . ALA A 1 792 ? 3.501 -34.340 11.964 1.00 34.81 792 ALA A N 1
ATOM 6245 C CA . ALA A 1 792 ? 2.486 -33.285 12.008 1.00 34.81 792 ALA A CA 1
ATOM 6246 C C . ALA A 1 792 ? 1.094 -33.918 12.177 1.00 34.81 792 ALA A C 1
ATOM 6248 O O . ALA A 1 792 ? 0.716 -34.818 11.428 1.00 34.81 792 ALA A O 1
ATOM 6249 N N . GLY A 1 793 ? 0.339 -33.508 13.203 1.00 31.61 793 GLY A N 1
ATOM 6250 C CA . GLY A 1 793 ? -1.045 -33.966 13.420 1.00 31.61 793 GLY A CA 1
ATOM 6251 C C . GLY A 1 793 ? -1.221 -35.478 13.641 1.00 31.61 793 GLY A C 1
ATOM 6252 O O . GLY A 1 793 ? -2.213 -36.051 13.199 1.00 31.61 793 GLY A O 1
ATOM 6253 N N . GLY A 1 794 ? -0.248 -36.151 14.268 1.00 31.58 794 GLY A N 1
ATOM 6254 C CA . GLY A 1 794 ? -0.272 -37.609 14.463 1.00 31.58 794 GLY A CA 1
ATOM 6255 C C . GLY A 1 794 ? 0.121 -38.423 13.224 1.00 31.58 794 GLY A C 1
ATOM 6256 O O . GLY A 1 794 ? 0.043 -39.645 13.265 1.00 31.58 794 GLY A O 1
ATOM 6257 N N . ARG A 1 795 ? 0.576 -37.767 12.150 1.00 37.56 795 ARG A N 1
ATOM 6258 C CA . ARG A 1 795 ? 0.898 -38.373 10.851 1.00 37.56 795 ARG A CA 1
ATOM 6259 C C . ARG A 1 795 ? 2.341 -38.054 10.448 1.00 37.56 795 ARG A C 1
ATOM 6261 O O . ARG A 1 795 ? 2.890 -37.031 10.863 1.00 37.56 795 ARG A O 1
ATOM 6268 N N . PHE A 1 796 ? 2.954 -38.929 9.653 1.00 39.22 796 PHE A N 1
ATOM 6269 C CA . PHE A 1 796 ? 4.294 -38.722 9.098 1.00 39.22 796 PHE A CA 1
ATOM 6270 C C . PHE A 1 796 ? 4.181 -38.058 7.724 1.00 39.22 796 PHE A C 1
ATOM 6272 O O . PHE A 1 796 ? 3.458 -38.550 6.859 1.00 39.22 796 PHE A O 1
ATOM 6279 N N . GLN A 1 797 ? 4.877 -36.938 7.529 1.00 37.50 797 GLN A N 1
ATOM 6280 C CA . GLN A 1 797 ? 4.935 -36.238 6.246 1.00 37.50 797 GLN A CA 1
ATOM 6281 C C . GLN A 1 797 ? 6.387 -36.109 5.792 1.00 37.50 797 GLN A C 1
ATOM 6283 O O . GLN A 1 797 ? 7.273 -35.785 6.582 1.00 37.50 797 GLN A O 1
ATOM 6288 N N . MET A 1 798 ? 6.613 -36.362 4.504 1.00 38.62 798 MET A N 1
ATOM 6289 C CA . MET A 1 798 ? 7.909 -36.216 3.849 1.00 38.62 798 MET A CA 1
ATOM 6290 C C . MET A 1 798 ? 7.757 -35.196 2.714 1.00 38.62 798 MET A C 1
ATOM 6292 O O . MET A 1 798 ? 6.872 -35.344 1.867 1.00 38.62 798 MET A O 1
ATOM 6296 N N . VAL A 1 799 ? 8.585 -34.150 2.711 1.00 36.53 799 VAL A N 1
ATOM 6297 C CA . VAL A 1 799 ? 8.524 -33.054 1.729 1.00 36.53 799 VAL A CA 1
ATOM 6298 C C . VAL A 1 799 ? 9.662 -33.227 0.721 1.00 36.53 799 VAL A C 1
ATOM 6300 O O . VAL A 1 799 ? 10.829 -33.134 1.092 1.00 36.53 799 VAL A O 1
ATOM 6303 N N . TYR A 1 800 ? 9.341 -33.480 -0.551 1.00 45.50 800 TYR A N 1
ATOM 6304 C CA . TYR A 1 800 ? 10.329 -33.494 -1.641 1.00 45.50 800 TYR A CA 1
ATOM 6305 C C . TYR A 1 800 ? 10.486 -32.109 -2.281 1.00 45.50 800 TYR A C 1
ATOM 6307 O O . TYR A 1 800 ? 9.567 -31.294 -2.244 1.00 45.50 800 TYR A O 1
ATOM 6315 N N . ARG A 1 801 ? 11.641 -31.869 -2.925 1.00 38.12 801 ARG A N 1
ATOM 6316 C CA . ARG A 1 801 ? 11.889 -30.688 -3.779 1.00 38.12 801 ARG A CA 1
ATOM 6317 C C . ARG A 1 801 ? 12.131 -30.974 -5.274 1.00 38.12 801 ARG A C 1
ATOM 6319 O O . ARG A 1 801 ? 12.191 -30.005 -6.017 1.00 38.12 801 ARG A O 1
ATOM 6326 N N . SER A 1 802 ? 12.266 -32.231 -5.717 1.00 34.91 802 SER A N 1
ATOM 6327 C CA . SER A 1 802 ? 12.277 -32.741 -7.122 1.00 34.91 802 SER A CA 1
ATOM 6328 C C . SER A 1 802 ? 13.186 -33.976 -7.220 1.00 34.91 802 SER A C 1
ATOM 6330 O O . SER A 1 802 ? 14.102 -34.130 -6.411 1.00 34.91 802 SER A O 1
ATOM 6332 N N . VAL A 1 803 ? 12.948 -34.865 -8.193 1.00 36.06 803 VAL A N 1
ATOM 6333 C CA . VAL A 1 803 ? 13.866 -35.964 -8.547 1.00 36.06 803 VAL A CA 1
ATOM 6334 C C . VAL A 1 803 ? 14.136 -35.916 -10.053 1.00 36.06 803 VAL A C 1
ATOM 6336 O O . VAL A 1 803 ? 13.199 -35.876 -10.851 1.00 36.06 803 VAL A O 1
ATOM 6339 N N . ARG A 1 804 ? 15.418 -35.930 -10.434 1.00 35.62 804 ARG A N 1
ATOM 6340 C CA . ARG A 1 804 ? 15.891 -35.901 -11.828 1.00 35.62 804 ARG A CA 1
ATOM 6341 C C . ARG A 1 804 ? 16.402 -37.284 -12.240 1.00 35.62 804 ARG A C 1
ATOM 6343 O O . ARG A 1 804 ? 17.227 -37.838 -11.512 1.00 35.62 804 ARG A O 1
ATOM 6350 N N . ILE A 1 805 ? 15.922 -37.822 -13.367 1.00 36.91 805 ILE A N 1
ATOM 6351 C CA . ILE A 1 805 ? 16.333 -39.122 -13.940 1.00 36.91 805 ILE A CA 1
ATOM 6352 C C . ILE A 1 805 ? 16.947 -38.922 -15.327 1.00 36.91 805 ILE A C 1
ATOM 6354 O O . ILE A 1 805 ? 16.293 -38.277 -16.185 1.00 36.91 805 ILE A O 1
#

pLDDT: mean 71.46, std 31.56, range [19.81, 98.88]

InterPro domains:
  IPR001139 Glycoside hydrolase family 30 [PR00843] (35-54)
  IPR001139 Glycoside hydrolase family 30 [PR00843] (94-114)
  IPR001139 Glycoside hydrolase family 30 [PR00843] (129-155)
  IPR001139 Glycoside hydrolase family 30 [PR00843] (157-185)
  IPR001139 Glycoside hydrolase family 30 [PR00843] (224-241)
  IPR001139 Glycoside hydrolase family 30 [PR00843] (297-319)
  IPR001139 Glycoside hydrolase family 30 [PTHR11069] (13-523)
  IPR017853 Glycoside hydrolase superfamily [SSF51445] (104-451)
  IPR033452 Glycosyl hydrolase family 30, beta sandwich domain [PF17189] (452-521)
  IPR033453 Glycosyl hydrolase family 30, TIM-barrel domain [PF02055] (104-448)

Sequence (805 aa):
MNFLGSAGHVLAILFGLFVGQNVALECIPESFGESSVVCVCNSSYCDTLDHLNTLDGGTFVTYATTKNGLRFLRTAPNSIEWTDDSGNDLKVTVYSGGKHYQKIVGFGGAFTDATGINIGHHDQNLQQLIIDQYFGESGLEYNIGRVPMGGADFSDRAYTYAEVENDTELASFALTSDDFNLKIPYIKEALKRKPDLKLFASVWTAPPWMKNNNAYIGKGKLKPEYYQVWANYFVKFLQEYDKQNLTFWAISTQNEPLHGIVFDMGFNCMGWTADEQRDWIKMHLGPTLDASKFKDIKVIMFDDQRLHLKNYTEEILSDADAAKYISGIGVHWYTDSFVPPDILSTTHYNFPDYFLLATEACAGAMPLQGPDVILGSWERAVNYASDIISDMNNFVAGWIDWNLVLDLSGGPNWAENFVDAPIISDKDLNLIYKQPIYYALGHFSKFIPENSIRIRHSKDNSTAFAGVEILSCLRPDGMVSVILLNRVNTVKKITIINDSGIRNQQGFINMELLPNSISTLVYNPDINVSSTRPADTTYRWSDSLSASTAVQSVTGSIQFKYNETTTDTEHVCAWTVSGSLASQYSRYDITIQQLNGYACDASTTRVAVSHFSLWAQDVTAVETWNCGGPQQWRAVPGTVFIIVWKTTLLKNMSGFQVNWAPSGDRLDHMGVRTTAYSWGKPSVDPLPYYASGFFTEEVATHVFPKGNNTKGYELEIEFQTLRLDQCGDEELDSGPCFGKNNSTLLVCTIEEDGKLKLGARFYEEQLPEDAPVISSPWGLVILVWSGDFYRAGGRFQMVYRSVRI

Mean predicted aligned error: 17.93 Å